Protein 6QZH (pdb70)

B-factor: mean 44.94, std 33.47, range [4.16, 145.79]

Foldseek 3Di:
DDDLVVLQVLLVLLVVLLCLLCVLLVLLQVLCPVVVVVAALLSVLVNLLSVLLNQLSVCSNQVNCCSNAARPDFFQVLLVSQLSNLLNLLLNLVSLLVVLVVVQVVLCCPDPPCSVVVSVVVVVVSSVVSNVLSNVSSPQKGWDPPVPPRHIYIDGHAFPDDVCCVRVVVSCCNSHVVSVVSSCVRVVVSVVSLCQFADWFFDFFADFQQAGDPVQFHEKAAWAWDQAPLLKIKIWIWRHRRADAQAAFTWIWIWIDNPNPPDTDDIATQATAAFDPPDPDRRQGGKGWDFWAWEAQNPLRKIKIKTKTFFGGRVLVQADLDFDDQWDADPNDIFGWKDFPPDDATWTQDPQQFIADSVGHTAQKGFCCQADDGSSNRHQFIDRNNHTQAGQSGDPPTRGGIHGHRAMWMWMWIDSPSPPHIHRIDTQRVQEPDDFWRYKTFQHYYWYAADDDPQGSKTWTKMWTAGSQAGLQAQTWIAIWIDSPRPPGIYTAATLQDQAADPNDHDGSRHDGHQQPHWHRWEWEADPVGKIWIWTQGPPQFIWIWIDNPNGRYTDRDIDTDNVATHCRARKYKYWDDDPHFTKMWIWAQRDPHQFQIWIWIWGQDPVRDTDTQDIAGDHGGHWGHKYKDDSDPQKIKMWTFHDDDRRRTGGIIMHMHGVCRVHDDPPPDPVLCLSVVLVVLSCVQQVLQVVLVVVSHVVVCVCVVSVVSNVVSVSSNSSSSSVSSVSCQVSNDCSVVSSVVVD

InterPro domains:
  IPR001791 Laminin G domain [SM00282] (150-294)
  IPR004124 Glycoside hydrolase, family 33, N-terminal [PF02973] (118-309)
  IPR005877 YSIRK Gram-positive signal peptide [PF04650] (22-47)
  IPR005877 YSIRK Gram-positive signal peptide [TIGR01168] (16-55)
  IPR011040 Sialidase [PF13088] (537-764)
  IPR013320 Concanavalin A-like lectin/glucanase domain superfamily [SSF49899] (121-303)
  IPR019931 LPXTG cell wall anchor motif [PS50847] (1003-1035)
  IPR023364 Trans-sialidase, domain 3 [G3DSA:2.40.220.10] (452-531)
  IPR026856 Sialidase family [PTHR10628] (324-786)
  IPR036278 Sialidase superfamily [SSF50939] (338-789)
  IPR049964 Sialidase A repeat [NF043031] (886-906)
  IPR049964 Sialidase A repeat [NF043031] (911-947)
  IPR049964 Sialidase A repeat [NF043031] (951-980)

Sequence (744 aa):
DVRNFKAWFLPIMYSIICFVGLLGNGLVVLTYIYFKRLKTMTDTYLLNLAVADILFLLTLPFWAYSAAKSWVFGVHFCKLIFAIYKMSFFSGMWLLLCISIDRYVAIVHRHRARVLLISKLSCVGIWILATVLSIPELLYSDLQRSSSEQAMRCSLITEHVEAFITIQVAQMVIGFLVPLLAMSFCYLVIISKLHALTEKTDIFESGRNGNPNKDGIKSYRIPALLKTDKGTLIAGADERRLHSSDWGDIGMVIRRSEDNGKTWGDRVTITNLRDNPKASDPSIGSPVNIDMVLVQDPETKRIFSIYDMFPEGKGIFGMSSQKEEAYKKIDGKTYQILYREGEKGAYTIREENGTVYTPDGKATDDYRVVVDPVKPAYSDKGDLYKGDQLLGNIYFTTNKTSPFRIAKDSYLWMSYSDDDGKTWSAPQQDITPMVKADWMKFLGVGPGTGIVLRNGPHKGRILIPVYTTNNVSHLDGSQSSRVIYSDDHGKTWHAGEAVNDNRQVDGQKIHSSTMNNRRRAQNTESTVVQLNNGDVKLFMRGLTGDLQVATSKDGGVTWEKDIKRYPQVKDVYVQMSAIHTMHEGKEYIILSNAGGPKRENNGMVHLARVEENGELTWLKHNPIQKGEFAYNSLQELGNGEYGILYEHTEKGQNAYTLSFRKFNWEEFLSKSKGHERNIKVIIAVVVVFIVFQLPYNGVVLAQTVTCELSKQLNIAYDVTYSLACVRCCVNPFLYAFIGVKFRNDLFKLF

Secondary structure (P-SEA, 3-state):
cccccccaaaaaaaaaaaaaaaaaaaaaaaaaaaacccccaaaaaaaaaaaaaaaaaaaaaaaaaaaaccccccaaaaacaaaaaaaaaaaaaaaaaaaaaaaaaaaccccccaaaaaaaaaaaaaaaaaaaaaccccccbbbbccccccbbbbbccccccccccccaaaaaaaccaaaaaaaaaaaaaaaaaacccccccccccccccccccccccccccbbbbbbcccbbbbbbbccccccccccccccccccccccccccccccccccccccccccccccccbbbbcbbbbbbcccccbbbbbbcccccccccccccccccccccccccbbbbbbbcccccbbbbbccccccccccccccccccccccccccccccbbbbcccccccccccccccccccccccccbbbbbbbcccccccccccccccccccccccbbbbcccccccccccccccbbbbbbccccccccccccbbbbbbbbcccccbbbbcccccccccccccccccccccccccccccbbbbbccccbbbbbccccccbbbbbbbcccccccccbbbbbccccccbbbbbbbbbccccccbbbbbccccccccccbbbbbbbcccccccccccccccccccccbbbbbccccbbbbbbbbcccccccbbbbbbbbccccccccccccccccaaaaaaaaaaacaaaaaaaaaaccccaaaaaaaaaaaaaaaaaaaacccaaaaaacccccaaaaaaaaac

Nearest PDB structures (foldseek):
  6qzh-assembly1_A  TM=1.001E+00  e=0.000E+00  Homo sapiens
  2w20-assembly1_A  TM=9.991E-01  e=2.159E-88  Streptococcus pneumoniae R6
  5kky-assembly1_B  TM=9.969E-01  e=2.882E-87  Streptococcus pneumoniae
  3oe8-assembly2_C  TM=8.550E-01  e=4.681E-12  Homo sapiens
  6gps-assembly1_A  TM=7.895E-01  e=8.512E-12  Homo sapiens

Radius of gyration: 36.71 Å; Cα contacts (8 Å, |Δi|>4): 1711; chains: 1; bounding box: 41×88×107 Å

Organism: Streptococcus pneumoniae (strain ATCC BAA-255 / R6) (NCBI:txid171101)

Structure (mmCIF, N/CA/C/O backbone):
data_6QZH
#
_entry.id   6QZH
#
_cell.length_a   79.124
_cell.length_b   128.809
_cell.length_c   100.576
_cell.angle_alpha   90.00
_cell.angle_beta   90.00
_cell.angle_gamma   90.00
#
_symmetry.space_group_name_H-M   'P 21 21 2'
#
loop_
_entity.id
_entity.type
_entity.pdbx_description
1 polymer 'C-C chemokine receptor type 7,Sialidase A,C-C chemokine receptor type 7'
2 non-polymer 'TRIETHYLENE GLYCOL'
3 non-polymer 3-[[4-[[(1~{R})-2,2-dimethyl-1-(5-methylfuran-2-yl)propyl]amino]-1,1-bis(oxidanylidene)-1,2,5-thiadiazol-3-yl]amino]-~{N},~{N},6-trimethyl-2-oxidanyl-benzamide
4 non-polymer 'SODIUM ION'
5 non-polymer 'D(-)-TARTARIC ACID'
6 water water
#
loop_
_atom_site.group_PDB
_atom_site.id
_atom_site.type_symbol
_atom_site.label_atom_id
_atom_site.label_alt_id
_atom_site.label_comp_id
_atom_site.label_asym_id
_atom_site.label_entity_id
_atom_site.label_seq_id
_atom_site.pdbx_PDB_ins_code
_atom_site.Cartn_x
_atom_site.Cartn_y
_atom_site.Cartn_z
_atom_site.occupancy
_atom_site.B_iso_or_equiv
_atom_site.auth_seq_id
_atom_site.auth_comp_id
_atom_site.auth_asym_id
_atom_site.auth_atom_id
_atom_site.pdbx_PDB_model_num
ATOM 1 N N . ASP A 1 11 ? -35.122 -12.735 28.444 1.00 85.26 52 ASP A N 1
ATOM 2 C CA . ASP A 1 11 ? -35.766 -13.059 27.176 1.00 95.13 52 ASP A CA 1
ATOM 3 C C . ASP A 1 11 ? -34.879 -13.982 26.339 1.00 99.65 52 ASP A C 1
ATOM 4 O O . ASP A 1 11 ? -34.025 -13.524 25.580 1.00 97.91 52 ASP A O 1
ATOM 6 N N . VAL A 1 12 ? -35.090 -15.290 26.481 1.00 105.23 53 VAL A N 1
ATOM 7 C CA . VAL A 1 12 ? -34.270 -16.302 25.827 1.00 105.63 53 VAL A CA 1
ATOM 8 C C . VAL A 1 12 ? -35.181 -17.398 25.285 1.00 105.54 53 VAL A C 1
ATOM 9 O O . VAL A 1 12 ? -36.390 -17.412 25.525 1.00 99.34 53 VAL A O 1
ATOM 13 N N . ARG A 1 13 ? -34.580 -18.319 24.534 1.00 110.48 54 ARG A N 1
ATOM 14 C CA . ARG A 1 13 ? -35.290 -19.466 23.983 1.00 109.36 54 ARG A CA 1
ATOM 15 C C . ARG A 1 13 ? -34.262 -20.505 23.557 1.00 112.54 54 ARG A C 1
ATOM 16 O O . ARG A 1 13 ? -33.062 -20.228 23.476 1.00 110.50 54 ARG A O 1
ATOM 18 N N . ASN A 1 14 ? -34.751 -21.719 23.295 1.00 115.30 55 ASN A N 1
ATOM 19 C CA . ASN A 1 14 ? -33.911 -22.807 22.809 1.00 111.77 55 ASN A CA 1
ATOM 20 C C . ASN A 1 14 ? -34.522 -23.512 21.602 1.00 115.06 55 ASN A C 1
ATOM 21 O O . ASN A 1 14 ? -34.049 -24.592 21.223 1.00 105.79 55 ASN A O 1
ATOM 26 N N . PHE A 1 15 ? -35.579 -22.948 21.009 1.00 118.14 56 PHE A N 1
ATOM 27 C CA . PHE A 1 15 ? -35.958 -23.357 19.663 1.00 118.87 56 PHE A CA 1
ATOM 28 C C . PHE A 1 15 ? -34.933 -22.862 18.643 1.00 113.20 56 PHE A C 1
ATOM 29 O O . PHE A 1 15 ? -34.750 -23.481 17.588 1.00 103.84 56 PHE A O 1
ATOM 37 N N . LYS A 1 16 ? -34.235 -21.766 18.961 1.00 112.19 57 LYS A N 1
ATOM 38 C CA . LYS A 1 16 ? -33.050 -21.344 18.224 1.00 108.43 57 LYS A CA 1
ATOM 39 C C . LYS A 1 16 ? -31.921 -22.368 18.286 1.00 107.26 57 LYS A C 1
ATOM 40 O O . LYS A 1 16 ? -30.890 -22.170 17.631 1.00 101.72 57 LYS A O 1
ATOM 46 N N . ALA A 1 17 ? -32.069 -23.429 19.084 1.00 111.94 58 ALA A N 1
ATOM 47 C CA . ALA A 1 17 ? -31.082 -24.500 19.091 1.00 105.55 58 ALA A CA 1
ATOM 48 C C . ALA A 1 17 ? -31.343 -25.494 17.968 1.00 104.80 58 ALA A C 1
ATOM 49 O O . ALA A 1 17 ? -30.396 -26.001 17.360 1.00 101.26 58 ALA A O 1
ATOM 51 N N . TRP A 1 18 ? -32.614 -25.780 17.673 1.00 109.08 59 TRP A N 1
ATOM 52 C CA . TRP A 1 18 ? -32.963 -26.640 16.548 1.00 109.94 59 TRP A CA 1
ATOM 53 C C . TRP A 1 18 ? -33.189 -25.866 15.252 1.00 112.51 59 TRP A C 1
ATOM 54 O O . TRP A 1 18 ? -33.222 -26.483 14.179 1.00 110.48 59 TRP A O 1
ATOM 65 N N . PHE A 1 19 ? -33.343 -24.539 15.321 1.00 108.67 60 PHE A N 1
ATOM 66 C CA . PHE A 1 19 ? -33.513 -23.751 14.103 1.00 104.92 60 PHE A CA 1
ATOM 67 C C . PHE A 1 19 ? -32.300 -23.879 13.187 1.00 101.16 60 PHE A C 1
ATOM 68 O O . PHE A 1 19 ? -32.444 -23.934 11.960 1.00 98.44 60 PHE A O 1
ATOM 76 N N . LEU A 1 20 ? -31.104 -23.937 13.762 1.00 100.23 61 LEU A N 1
ATOM 77 C CA . LEU A 1 20 ? -29.881 -23.952 12.968 1.00 96.47 61 LEU A CA 1
ATOM 78 C C . LEU A 1 20 ? -29.586 -25.309 12.322 1.00 91.26 61 LEU A C 1
ATOM 79 O O . LEU A 1 20 ? -29.025 -25.333 11.220 1.00 92.90 61 LEU A O 1
ATOM 84 N N . PRO A 1 21 ? -29.903 -26.451 12.954 1.00 95.69 62 PRO A N 1
ATOM 85 C CA . PRO A 1 21 ? -29.728 -27.737 12.248 1.00 93.15 62 PRO A CA 1
ATOM 86 C C . PRO A 1 21 ? -30.371 -27.801 10.872 1.00 97.04 62 PRO A C 1
ATOM 87 O O . PRO A 1 21 ? -29.775 -28.374 9.952 1.00 95.85 62 PRO A O 1
ATOM 91 N N . ILE A 1 22 ? -31.574 -27.250 10.703 1.00 103.15 63 ILE A N 1
ATOM 92 C CA . ILE A 1 22 ? -32.211 -27.289 9.389 1.00 100.71 63 ILE A CA 1
ATOM 93 C C . ILE A 1 22 ? -31.625 -26.217 8.476 1.00 92.43 63 ILE A C 1
ATOM 94 O O . ILE A 1 22 ? -31.467 -26.434 7.269 1.00 87.18 63 ILE A O 1
ATOM 99 N N . MET A 1 23 ? -31.275 -25.056 9.038 1.00 93.10 64 MET A N 1
ATOM 100 C CA . MET A 1 23 ? -30.745 -23.966 8.229 1.00 87.01 64 MET A CA 1
ATOM 101 C C . MET A 1 23 ? -29.398 -24.338 7.623 1.00 86.79 64 MET A C 1
ATOM 102 O O . MET A 1 23 ? -29.190 -24.187 6.414 1.00 89.14 64 MET A O 1
ATOM 107 N N . TYR A 1 24 ? -28.470 -24.840 8.446 1.00 86.94 65 TYR A N 1
ATOM 108 C CA . TYR A 1 24 ? -27.186 -25.308 7.930 1.00 85.01 65 TYR A CA 1
ATOM 109 C C . TYR A 1 24 ? -27.332 -26.526 7.036 1.00 84.49 65 TYR A C 1
ATOM 110 O O . TYR A 1 24 ? -26.411 -26.827 6.275 1.00 80.44 65 TYR A O 1
ATOM 119 N N . SER A 1 25 ? -28.456 -27.239 7.124 1.00 88.43 66 SER A N 1
ATOM 120 C CA . SER A 1 25 ? -28.653 -28.417 6.286 1.00 92.98 66 SER A CA 1
ATOM 121 C C . SER A 1 25 ? -28.948 -28.019 4.845 1.00 91.68 66 SER A C 1
ATOM 122 O O . SER A 1 25 ? -28.286 -28.481 3.909 1.00 93.21 66 SER A O 1
ATOM 125 N N . ILE A 1 26 ? -29.937 -27.150 4.649 1.00 90.81 67 ILE A N 1
ATOM 126 C CA . ILE A 1 26 ? -30.382 -26.831 3.300 1.00 92.06 67 ILE A CA 1
ATOM 127 C C . ILE A 1 26 ? -29.410 -25.878 2.616 1.00 89.42 67 ILE A C 1
ATOM 128 O O . ILE A 1 26 ? -29.156 -26.000 1.412 1.00 88.00 67 ILE A O 1
ATOM 133 N N . ILE A 1 27 ? -28.828 -24.935 3.364 1.00 87.48 68 ILE A N 1
ATOM 134 C CA . ILE A 1 27 ? -27.858 -24.006 2.788 1.00 85.90 68 ILE A CA 1
ATOM 135 C C . ILE A 1 27 ? -26.496 -24.688 2.754 1.00 87.54 68 ILE A C 1
ATOM 136 O O . ILE A 1 27 ? -25.459 -24.036 2.577 1.00 89.27 68 ILE A O 1
ATOM 141 N N . CYS A 1 28 ? -26.498 -26.007 2.929 1.00 85.43 69 CYS A N 1
ATOM 142 C CA . CYS A 1 28 ? -25.354 -26.849 2.617 1.00 86.62 69 CYS A CA 1
ATOM 143 C C . CYS A 1 28 ? -25.637 -27.842 1.504 1.00 89.27 69 CYS A C 1
ATOM 144 O O . CYS A 1 28 ? -24.706 -28.241 0.802 1.00 89.23 69 CYS A O 1
ATOM 147 N N . PHE A 1 29 ? -26.894 -28.251 1.323 1.00 94.35 70 PHE A N 1
ATOM 148 C CA . PHE A 1 29 ? -27.226 -29.105 0.188 1.00 95.73 70 PHE A CA 1
ATOM 149 C C . PHE A 1 29 ? -27.331 -28.292 -1.096 1.00 94.45 70 PHE A C 1
ATOM 150 O O . PHE A 1 29 ? -26.741 -28.656 -2.117 1.00 88.66 70 PHE A O 1
ATOM 158 N N . VAL A 1 30 ? -28.086 -27.190 -1.059 1.00 96.03 71 VAL A N 1
ATOM 159 C CA . VAL A 1 30 ? -28.100 -26.251 -2.178 1.00 91.31 71 VAL A CA 1
ATOM 160 C C . VAL A 1 30 ? -26.679 -25.838 -2.536 1.00 89.65 71 VAL A C 1
ATOM 161 O O . VAL A 1 30 ? -26.297 -25.808 -3.713 1.00 89.64 71 VAL A O 1
ATOM 165 N N . GLY A 1 31 ? -25.868 -25.534 -1.522 1.00 84.97 72 GLY A N 1
ATOM 166 C CA . GLY A 1 31 ? -24.516 -25.075 -1.783 1.00 86.51 72 GLY A CA 1
ATOM 167 C C . GLY A 1 31 ? -23.617 -26.160 -2.345 1.00 84.75 72 GLY A C 1
ATOM 168 O O . GLY A 1 31 ? -22.832 -25.908 -3.261 1.00 86.66 72 GLY A O 1
ATOM 169 N N . LEU A 1 32 ? -23.704 -27.375 -1.797 1.00 85.90 73 LEU A N 1
ATOM 170 C CA . LEU A 1 32 ? -22.885 -28.480 -2.292 1.00 94.13 73 LEU A CA 1
ATOM 171 C C . LEU A 1 32 ? -23.428 -29.065 -3.590 1.00 95.43 73 LEU A C 1
ATOM 172 O O . LEU A 1 32 ? -22.671 -29.674 -4.357 1.00 91.75 73 LEU A O 1
ATOM 177 N N . LEU A 1 33 ? -24.730 -28.918 -3.839 1.00 97.29 74 LEU A N 1
ATOM 178 C CA . LEU A 1 33 ? -25.290 -29.311 -5.125 1.00 92.50 74 LEU A CA 1
ATOM 179 C C . LEU A 1 33 ? -24.959 -28.280 -6.195 1.00 92.20 74 LEU A C 1
ATOM 180 O O . LEU A 1 33 ? -24.460 -28.628 -7.268 1.00 86.70 74 LEU A O 1
ATOM 185 N N . GLY A 1 34 ? -25.225 -27.003 -5.909 1.00 92.54 75 GLY A N 1
ATOM 186 C CA . GLY A 1 34 ? -24.882 -25.955 -6.855 1.00 89.66 75 GLY A CA 1
ATOM 187 C C . GLY A 1 34 ? -23.395 -25.909 -7.160 1.00 93.82 75 GLY A C 1
ATOM 188 O O . GLY A 1 34 ? -22.991 -25.889 -8.326 1.00 96.60 75 GLY A O 1
ATOM 189 N N . ASN A 1 35 ? -22.557 -25.890 -6.113 1.00 93.68 76 ASN A N 1
ATOM 190 C CA . ASN A 1 35 ? -21.111 -25.840 -6.319 1.00 92.03 76 ASN A CA 1
ATOM 191 C C . ASN A 1 35 ? -20.555 -27.140 -6.894 1.00 90.68 76 ASN A C 1
ATOM 192 O O . ASN A 1 35 ? -19.464 -27.126 -7.475 1.00 92.89 76 ASN A O 1
ATOM 197 N N . GLY A 1 36 ? -21.268 -28.260 -6.740 1.00 86.45 77 GLY A N 1
ATOM 198 C CA . GLY A 1 36 ? -20.864 -29.479 -7.425 1.00 87.51 77 GLY A CA 1
ATOM 199 C C . GLY A 1 36 ? -21.114 -29.413 -8.918 1.00 94.16 77 GLY A C 1
ATOM 200 O O . GLY A 1 36 ? -20.273 -29.842 -9.718 1.00 87.03 77 GLY A O 1
ATOM 201 N N . LEU A 1 37 ? -22.273 -28.872 -9.314 1.00 99.10 78 LEU A N 1
ATOM 202 C CA . LEU A 1 37 ? -22.549 -28.621 -10.726 1.00 87.22 78 LEU A CA 1
ATOM 203 C C . LEU A 1 37 ? -21.475 -27.753 -11.356 1.00 88.52 78 LEU A C 1
ATOM 204 O O . LEU A 1 37 ? -21.172 -27.912 -12.541 1.00 93.34 78 LEU A O 1
ATOM 209 N N . VAL A 1 38 ? -20.896 -26.828 -10.585 1.00 92.25 79 VAL A N 1
ATOM 210 C CA . VAL A 1 38 ? -19.876 -25.930 -11.122 1.00 89.37 79 VAL A CA 1
ATOM 211 C C . VAL A 1 38 ? -18.570 -26.681 -11.375 1.00 86.32 79 VAL A C 1
ATOM 212 O O . VAL A 1 38 ? -17.852 -26.398 -12.343 1.00 82.26 79 VAL A O 1
ATOM 216 N N . VAL A 1 39 ? -18.248 -27.653 -10.520 1.00 93.58 80 VAL A N 1
ATOM 217 C CA . VAL A 1 39 ? -17.057 -28.469 -10.737 1.00 91.53 80 VAL A CA 1
ATOM 218 C C . VAL A 1 39 ? -17.267 -29.403 -11.923 1.00 93.34 80 VAL A C 1
ATOM 219 O O . VAL A 1 39 ? -16.533 -29.336 -12.914 1.00 96.71 80 VAL A O 1
ATOM 223 N N . LEU A 1 40 ? -18.283 -30.276 -11.844 1.00 92.58 81 LEU A N 1
ATOM 224 C CA . LEU A 1 40 ? -18.508 -31.270 -12.896 1.00 95.70 81 LEU A CA 1
ATOM 225 C C . LEU A 1 40 ? -18.609 -30.626 -14.276 1.00 92.03 81 LEU A C 1
ATOM 226 O O . LEU A 1 40 ? -18.070 -31.152 -15.257 1.00 90.17 81 LEU A O 1
ATOM 231 N N . THR A 1 41 ? -19.291 -29.481 -14.371 1.00 94.30 82 THR A N 1
ATOM 232 C CA . THR A 1 41 ? -19.399 -28.801 -15.657 1.00 92.50 82 THR A CA 1
ATOM 233 C C . THR A 1 41 ? -18.045 -28.267 -16.124 1.00 92.95 82 THR A C 1
ATOM 234 O O . THR A 1 41 ? -17.777 -28.247 -17.329 1.00 96.05 82 THR A O 1
ATOM 238 N N . TYR A 1 42 ? -17.169 -27.870 -15.196 1.00 86.50 83 TYR A N 1
ATOM 239 C CA . TYR A 1 42 ? -15.850 -27.380 -15.586 1.00 83.05 83 TYR A CA 1
ATOM 240 C C . TYR A 1 42 ? -14.951 -28.509 -16.077 1.00 93.26 83 TYR A C 1
ATOM 241 O O . TYR A 1 42 ? -14.098 -28.283 -16.946 1.00 94.90 83 TYR A O 1
ATOM 250 N N . ILE A 1 43 ? -15.116 -29.722 -15.541 1.00 95.91 84 ILE A N 1
ATOM 251 C CA . ILE A 1 43 ? -14.221 -30.827 -15.879 1.00 92.85 84 ILE A CA 1
ATOM 252 C C . ILE A 1 43 ? -14.417 -31.204 -17.343 1.00 92.29 84 ILE A C 1
ATOM 253 O O . ILE A 1 43 ? -13.533 -30.961 -18.173 1.00 90.92 84 ILE A O 1
ATOM 258 N N . TYR A 1 44 ? -15.575 -31.785 -17.685 1.00 96.61 85 TYR A N 1
ATOM 259 C CA . TYR A 1 44 ? -15.855 -32.147 -19.081 1.00 107.37 85 TYR A CA 1
ATOM 260 C C . TYR A 1 44 ? -16.253 -30.889 -19.856 1.00 100.19 85 TYR A C 1
ATOM 261 O O . TYR A 1 44 ? -17.391 -30.713 -20.293 1.00 98.63 85 TYR A O 1
ATOM 270 N N . PHE A 1 45 ? -15.260 -30.019 -20.028 1.00 93.23 86 PHE A N 1
ATOM 271 C CA . PHE A 1 45 ? -15.347 -28.734 -20.709 1.00 94.03 86 PHE A CA 1
ATOM 272 C C . PHE A 1 45 ? -13.974 -28.091 -20.565 1.00 99.17 86 PHE A C 1
ATOM 273 O O . PHE A 1 45 ? -13.780 -26.923 -20.917 1.00 96.63 86 PHE A O 1
ATOM 281 N N . LYS A 1 46 ? -13.017 -28.864 -20.039 1.00 95.71 87 LYS A N 1
ATOM 282 C CA . LYS A 1 46 ? -11.722 -28.311 -19.656 1.00 91.42 87 LYS A CA 1
ATOM 283 C C . LYS A 1 46 ? -10.965 -27.729 -20.843 1.00 97.29 87 LYS A C 1
ATOM 284 O O . LYS A 1 46 ? -10.217 -26.759 -20.676 1.00 104.29 87 LYS A O 1
ATOM 286 N N . ARG A 1 47 ? -11.146 -28.292 -22.045 1.00 100.52 88 ARG A N 1
ATOM 287 C CA . ARG A 1 47 ? -10.358 -27.851 -23.197 1.00 95.39 88 ARG A CA 1
ATOM 288 C C . ARG A 1 47 ? -10.650 -26.403 -23.583 1.00 103.87 88 ARG A C 1
ATOM 289 O O . ARG A 1 47 ? -9.749 -25.699 -24.055 1.00 109.60 88 ARG A O 1
ATOM 291 N N . LEU A 1 48 ? -11.885 -25.935 -23.393 1.00 101.90 89 LEU A N 1
ATOM 292 C CA . LEU A 1 48 ? -12.270 -24.566 -23.744 1.00 97.99 89 LEU A CA 1
ATOM 293 C C . LEU A 1 48 ? -12.371 -23.655 -22.520 1.00 103.97 89 LEU A C 1
ATOM 294 O O . LEU A 1 48 ? -13.292 -22.835 -22.411 1.00 97.54 89 LEU A O 1
ATOM 299 N N . LYS A 1 49 ? -11.417 -23.758 -21.593 1.00 106.12 90 LYS A N 1
ATOM 300 C CA . LYS A 1 49 ? -11.483 -23.054 -20.318 1.00 99.68 90 LYS A CA 1
ATOM 301 C C . LYS A 1 49 ? -10.712 -21.739 -20.396 1.00 97.63 90 LYS A C 1
ATOM 302 O O . LYS A 1 49 ? -9.573 -21.708 -20.872 1.00 98.96 90 LYS A O 1
ATOM 304 N N . THR A 1 50 ? -11.335 -20.657 -19.920 1.00 93.30 91 THR A N 1
ATOM 305 C CA . THR A 1 50 ? -10.720 -19.333 -19.945 1.00 90.58 91 THR A CA 1
ATOM 306 C C . THR A 1 50 ? -9.762 -19.179 -18.764 1.00 87.32 91 THR A C 1
ATOM 307 O O . THR A 1 50 ? -9.479 -20.129 -18.029 1.00 93.67 91 THR A O 1
ATOM 311 N N . MET A 1 51 ? -9.237 -17.966 -18.573 1.00 89.68 92 MET A N 1
ATOM 312 C CA . MET A 1 51 ? -8.537 -17.665 -17.331 1.00 83.83 92 MET A CA 1
ATOM 313 C C . MET A 1 51 ? -9.531 -17.490 -16.189 1.00 89.50 92 MET A C 1
ATOM 314 O O . MET A 1 51 ? -9.286 -17.953 -15.067 1.00 87.50 92 MET A O 1
ATOM 319 N N . THR A 1 52 ? -10.674 -16.853 -16.466 1.00 88.20 93 THR A N 1
ATOM 320 C CA . THR A 1 52 ? -11.705 -16.706 -15.443 1.00 85.20 93 THR A CA 1
ATOM 321 C C . THR A 1 52 ? -12.382 -18.032 -15.123 1.00 84.32 93 THR A C 1
ATOM 322 O O . THR A 1 52 ? -12.859 -18.222 -13.998 1.00 88.66 93 THR A O 1
ATOM 326 N N . ASP A 1 53 ? -12.447 -18.955 -16.087 1.00 81.73 94 ASP A N 1
ATOM 327 C CA . ASP A 1 53 ? -13.060 -20.249 -15.806 1.00 88.94 94 ASP A CA 1
ATOM 328 C C . ASP A 1 53 ? -12.243 -21.059 -14.802 1.00 87.07 94 ASP A C 1
ATOM 329 O O . ASP A 1 53 ? -12.815 -21.826 -14.017 1.00 84.73 94 ASP A O 1
ATOM 334 N N . THR A 1 54 ? -10.915 -20.905 -14.801 1.00 80.33 95 THR A N 1
ATOM 335 C CA . THR A 1 54 ? -10.110 -21.549 -13.768 1.00 80.66 95 THR A CA 1
ATOM 336 C C . THR A 1 54 ? -10.240 -20.825 -12.428 1.00 79.85 95 THR A C 1
ATOM 337 O O . THR A 1 54 ? -10.238 -21.470 -11.372 1.00 80.16 95 THR A O 1
ATOM 341 N N . TYR A 1 55 ? -10.389 -19.496 -12.450 1.00 81.42 96 TYR A N 1
ATOM 342 C CA . TYR A 1 55 ? -10.589 -18.744 -11.214 1.00 75.78 96 TYR A CA 1
ATOM 343 C C . TYR A 1 55 ? -11.945 -19.050 -10.587 1.00 76.25 96 TYR A C 1
ATOM 344 O O . TYR A 1 55 ? -12.045 -19.217 -9.365 1.00 81.73 96 TYR A O 1
ATOM 353 N N . LEU A 1 56 ? -13.000 -19.108 -11.398 1.00 68.87 97 LEU A N 1
ATOM 354 C CA . LEU A 1 56 ? -14.314 -19.446 -10.866 1.00 73.01 97 LEU A CA 1
ATOM 355 C C . LEU A 1 56 ? -14.368 -20.872 -10.338 1.00 77.19 97 LEU A C 1
ATOM 356 O O . LEU A 1 56 ? -15.221 -21.178 -9.496 1.00 76.10 97 LEU A O 1
ATOM 361 N N . LEU A 1 57 ? -13.484 -21.747 -10.822 1.00 70.20 98 LEU A N 1
ATOM 362 C CA . LEU A 1 57 ? -13.390 -23.096 -10.278 1.00 71.27 98 LEU A CA 1
ATOM 363 C C . LEU A 1 57 ? -12.863 -23.065 -8.850 1.00 76.01 98 LEU A C 1
ATOM 364 O O . LEU A 1 57 ? -13.544 -23.499 -7.914 1.00 75.21 98 LEU A O 1
ATOM 369 N N . ASN A 1 58 ? -11.639 -22.557 -8.670 1.00 67.22 99 ASN A N 1
ATOM 370 C CA . ASN A 1 58 ? -11.059 -22.445 -7.337 1.00 66.03 99 ASN A CA 1
ATOM 371 C C . ASN A 1 58 ? -11.990 -21.722 -6.371 1.00 76.55 99 ASN A C 1
ATOM 372 O O . ASN A 1 58 ? -11.988 -22.020 -5.170 1.00 80.81 99 ASN A O 1
ATOM 377 N N . LEU A 1 59 ? -12.797 -20.778 -6.871 1.00 77.46 100 LEU A N 1
ATOM 378 C CA . LEU A 1 59 ? -13.777 -20.117 -6.015 1.00 73.07 100 LEU A CA 1
ATOM 379 C C . LEU A 1 59 ? -14.885 -21.078 -5.604 1.00 71.57 100 LEU A C 1
ATOM 380 O O . LEU A 1 59 ? -15.447 -20.946 -4.512 1.00 76.20 100 LEU A O 1
ATOM 385 N N . ALA A 1 60 ? -15.206 -22.056 -6.449 1.00 69.25 101 ALA A N 1
ATOM 386 C CA . ALA A 1 60 ? -16.155 -23.079 -6.033 1.00 74.73 101 ALA A CA 1
ATOM 387 C C . ALA A 1 60 ? -15.515 -24.062 -5.062 1.00 75.76 101 ALA A C 1
ATOM 388 O O . ALA A 1 60 ? -16.203 -24.599 -4.184 1.00 75.49 101 ALA A O 1
ATOM 390 N N . VAL A 1 61 ? -14.210 -24.317 -5.207 1.00 79.28 102 VAL A N 1
ATOM 391 C CA . VAL A 1 61 ? -13.483 -25.136 -4.238 1.00 69.35 102 VAL A CA 1
ATOM 392 C C . VAL A 1 61 ? -13.523 -24.476 -2.867 1.00 75.53 102 VAL A C 1
ATOM 393 O O . VAL A 1 61 ? -13.809 -25.126 -1.855 1.00 75.52 102 VAL A O 1
ATOM 397 N N . ALA A 1 62 ? -13.255 -23.166 -2.819 1.00 79.08 103 ALA A N 1
ATOM 398 C CA . ALA A 1 62 ? -13.354 -22.420 -1.566 1.00 74.35 103 ALA A CA 1
ATOM 399 C C . ALA A 1 62 ? -14.776 -22.434 -1.019 1.00 72.97 103 ALA A C 1
ATOM 400 O O . ALA A 1 62 ? -14.978 -22.497 0.198 1.00 75.94 103 ALA A O 1
ATOM 402 N N . ASP A 1 63 ? -15.777 -22.365 -1.898 1.00 75.11 104 ASP A N 1
ATOM 403 C CA . ASP A 1 63 ? -17.155 -22.445 -1.422 1.00 74.25 104 ASP A CA 1
ATOM 404 C C . ASP A 1 63 ? -17.489 -23.840 -0.922 1.00 73.90 104 ASP A C 1
ATOM 405 O O . ASP A 1 63 ? -18.327 -23.984 -0.030 1.00 78.72 104 ASP A O 1
ATOM 410 N N . ILE A 1 64 ? -16.855 -24.877 -1.474 1.00 72.86 105 ILE A N 1
ATOM 411 C CA . ILE A 1 64 ? -17.139 -26.234 -1.018 1.00 73.88 105 ILE A CA 1
ATOM 412 C C . ILE A 1 64 ? -16.493 -26.478 0.338 1.00 77.17 105 ILE A C 1
ATOM 413 O O . ILE A 1 64 ? -17.141 -26.967 1.272 1.00 80.03 105 ILE A O 1
ATOM 418 N N . LEU A 1 65 ? -15.209 -26.134 0.467 1.00 75.07 106 LEU A N 1
ATOM 419 C CA . LEU A 1 65 ? -14.504 -26.357 1.727 1.00 72.41 106 LEU A CA 1
ATOM 420 C C . LEU A 1 65 ? -15.220 -25.672 2.892 1.00 78.00 106 LEU A C 1
ATOM 421 O O . LEU A 1 65 ? -15.363 -26.264 3.968 1.00 76.08 106 LEU A O 1
ATOM 426 N N . PHE A 1 66 ? -15.705 -24.436 2.694 1.00 82.16 107 PHE A N 1
ATOM 427 C CA . PHE A 1 66 ? -16.462 -23.768 3.754 1.00 74.19 107 PHE A CA 1
ATOM 428 C C . PHE A 1 66 ? -17.817 -24.423 3.978 1.00 78.77 107 PHE A C 1
ATOM 429 O O . PHE A 1 66 ? -18.321 -24.427 5.107 1.00 83.70 107 PHE A O 1
ATOM 437 N N . LEU A 1 67 ? -18.434 -24.959 2.923 1.00 81.30 108 LEU A N 1
ATOM 438 C CA . LEU A 1 67 ? -19.707 -25.645 3.102 1.00 80.97 108 LEU A CA 1
ATOM 439 C C . LEU A 1 67 ? -19.523 -26.956 3.856 1.00 80.90 108 LEU A C 1
ATOM 440 O O . LEU A 1 67 ? -20.379 -27.328 4.670 1.00 77.15 108 LEU A O 1
ATOM 445 N N . LEU A 1 68 ? -18.405 -27.643 3.635 1.00 74.88 109 LEU A N 1
ATOM 446 C CA . LEU A 1 68 ? -18.134 -28.892 4.342 1.00 76.56 109 LEU A CA 1
ATOM 447 C C . LEU A 1 68 ? -17.893 -28.704 5.874 1.00 84.52 109 LEU A C 1
ATOM 448 O O . LEU A 1 68 ? -17.456 -29.680 6.501 1.00 82.46 109 LEU A O 1
ATOM 453 N N . THR A 1 69 ? -18.138 -27.544 6.494 1.00 84.14 110 THR A N 1
ATOM 454 C CA . THR A 1 69 ? -18.083 -27.412 7.944 1.00 75.78 110 THR A CA 1
ATOM 455 C C . THR A 1 69 ? -19.453 -27.223 8.579 1.00 81.07 110 THR A C 1
ATOM 456 O O . THR A 1 69 ? -19.577 -27.390 9.798 1.00 83.20 110 THR A O 1
ATOM 460 N N . LEU A 1 70 ? -20.479 -26.885 7.794 1.00 82.47 111 LEU A N 1
ATOM 461 C CA . LEU A 1 70 ? -21.812 -26.612 8.324 1.00 79.78 111 LEU A CA 1
ATOM 462 C C . LEU A 1 70 ? -22.493 -27.824 8.968 1.00 81.09 111 LEU A C 1
ATOM 463 O O . LEU A 1 70 ? -23.350 -27.632 9.842 1.00 81.31 111 LEU A O 1
ATOM 468 N N . PRO A 1 71 ? -22.182 -29.070 8.575 1.00 86.15 112 PRO A N 1
ATOM 469 C CA . PRO A 1 71 ? -22.642 -30.209 9.400 1.00 84.78 112 PRO A CA 1
ATOM 470 C C . PRO A 1 71 ? -22.233 -30.103 10.861 1.00 78.73 112 PRO A C 1
ATOM 471 O O . PRO A 1 71 ? -23.089 -30.174 11.752 1.00 77.23 112 PRO A O 1
ATOM 475 N N . PHE A 1 72 ? -20.939 -29.917 11.127 1.00 76.30 113 PHE A N 1
ATOM 476 C CA . PHE A 1 72 ? -20.436 -29.859 12.496 1.00 76.36 113 PHE A CA 1
ATOM 477 C C . PHE A 1 72 ? -21.045 -28.718 13.303 1.00 72.73 113 PHE A C 1
ATOM 478 O O . PHE A 1 72 ? -21.011 -28.763 14.536 1.00 76.70 113 PHE A O 1
ATOM 486 N N . TRP A 1 73 ? -21.582 -27.691 12.652 1.00 68.63 114 TRP A N 1
ATOM 487 C CA . TRP A 1 73 ? -22.322 -26.681 13.392 1.00 73.54 114 TRP A CA 1
ATOM 488 C C . TRP A 1 73 ? -23.755 -27.106 13.665 1.00 76.00 114 TRP A C 1
ATOM 489 O O . TRP A 1 73 ? -24.396 -26.558 14.569 1.00 76.56 114 TRP A O 1
ATOM 500 N N . ALA A 1 74 ? -24.269 -28.072 12.907 1.00 77.75 115 ALA A N 1
ATOM 501 C CA . ALA A 1 74 ? -25.615 -28.561 13.163 1.00 82.45 115 ALA A CA 1
ATOM 502 C C . ALA A 1 74 ? -25.632 -29.543 14.329 1.00 82.23 115 ALA A C 1
ATOM 503 O O . ALA A 1 74 ? -26.540 -29.496 15.168 1.00 85.75 115 ALA A O 1
ATOM 505 N N . TYR A 1 75 ? -24.639 -30.438 14.398 1.00 77.92 116 TYR A N 1
ATOM 506 C CA . TYR A 1 75 ? -24.509 -31.310 15.564 1.00 79.82 116 TYR A CA 1
ATOM 507 C C . TYR A 1 75 ? -24.371 -30.480 16.836 1.00 80.31 116 TYR A C 1
ATOM 508 O O . TYR A 1 75 ? -25.055 -30.732 17.834 1.00 82.30 116 TYR A O 1
ATOM 517 N N . SER A 1 76 ? -23.512 -29.458 16.801 1.00 73.05 117 SER A N 1
ATOM 518 C CA . SER A 1 76 ? -23.221 -28.675 17.995 1.00 72.09 117 SER A CA 1
ATOM 519 C C . SER A 1 76 ? -24.433 -27.884 18.470 1.00 77.16 117 SER A C 1
ATOM 520 O O . SER A 1 76 ? -24.593 -27.663 19.677 1.00 79.10 117 SER A O 1
ATOM 523 N N . ALA A 1 77 ? -25.286 -27.445 17.547 1.00 77.13 118 ALA A N 1
ATOM 524 C CA . ALA A 1 77 ? -26.511 -26.762 17.933 1.00 80.82 118 ALA A CA 1
ATOM 525 C C . ALA A 1 77 ? -27.614 -27.734 18.330 1.00 81.43 118 ALA A C 1
ATOM 526 O O . ALA A 1 77 ? -28.523 -27.350 19.075 1.00 83.34 118 ALA A O 1
ATOM 528 N N . ALA A 1 78 ? -27.551 -28.979 17.854 1.00 77.39 119 ALA A N 1
ATOM 529 C CA . ALA A 1 78 ? -28.520 -30.003 18.223 1.00 78.16 119 ALA A CA 1
ATOM 530 C C . ALA A 1 78 ? -28.107 -30.796 19.456 1.00 80.75 119 ALA A C 1
ATOM 531 O O . ALA A 1 78 ? -28.955 -31.459 20.068 1.00 76.39 119 ALA A O 1
ATOM 533 N N . LYS A 1 79 ? -26.826 -30.750 19.821 1.00 85.51 120 LYS A N 1
ATOM 534 C CA . LYS A 1 79 ? -26.301 -31.427 21.000 1.00 73.64 120 LYS A CA 1
ATOM 535 C C . LYS A 1 79 ? -25.142 -30.621 21.582 1.00 75.26 120 LYS A C 1
ATOM 536 O O . LYS A 1 79 ? -25.369 -29.681 22.351 1.00 76.09 120 LYS A O 1
ATOM 542 N N . SER A 1 80 ? -23.907 -30.965 21.212 1.00 72.66 121 SER A N 1
ATOM 543 C CA . SER A 1 80 ? -22.726 -30.238 21.666 1.00 68.32 121 SER A CA 1
ATOM 544 C C . SER A 1 80 ? -21.547 -30.586 20.770 1.00 70.07 121 SER A C 1
ATOM 545 O O . SER A 1 80 ? -21.628 -31.468 19.910 1.00 69.69 121 SER A O 1
ATOM 548 N N . TRP A 1 81 ? -20.438 -29.883 20.996 1.00 69.98 122 TRP A N 1
ATOM 549 C CA . TRP A 1 81 ? -19.231 -30.056 20.194 1.00 64.43 122 TRP A CA 1
ATOM 550 C C . TRP A 1 81 ? -18.467 -31.269 20.705 1.00 58.23 122 TRP A C 1
ATOM 551 O O . TRP A 1 81 ? -17.830 -31.208 21.760 1.00 57.55 122 TRP A O 1
ATOM 562 N N . VAL A 1 82 ? -18.526 -32.369 19.954 1.00 58.36 123 VAL A N 1
ATOM 563 C CA . VAL A 1 82 ? -17.888 -33.621 20.350 1.00 60.51 123 VAL A CA 1
ATOM 564 C C . VAL A 1 82 ? -16.659 -33.879 19.485 1.00 62.98 123 VAL A C 1
ATOM 565 O O . VAL A 1 82 ? -16.303 -35.037 19.232 1.00 63.39 123 VAL A O 1
ATOM 569 N N . PHE A 1 83 ? -15.978 -32.803 19.056 1.00 64.75 124 PHE A N 1
ATOM 570 C CA . PHE A 1 83 ? -14.983 -32.904 17.995 1.00 61.63 124 PHE A CA 1
ATOM 571 C C . PHE A 1 83 ? -13.608 -32.335 18.329 1.00 67.29 124 PHE A C 1
ATOM 572 O O . PHE A 1 83 ? -12.712 -32.398 17.477 1.00 67.82 124 PHE A O 1
ATOM 580 N N . GLY A 1 84 ? -13.407 -31.782 19.522 1.00 70.66 125 GLY A N 1
ATOM 581 C CA . GLY A 1 84 ? -12.076 -31.495 20.015 1.00 73.47 125 GLY A CA 1
ATOM 582 C C . GLY A 1 84 ? -11.631 -30.069 19.734 1.00 71.66 125 GLY A C 1
ATOM 583 O O . GLY A 1 84 ? -12.181 -29.365 18.885 1.00 73.84 125 GLY A O 1
ATOM 584 N N . VAL A 1 85 ? -10.598 -29.641 20.471 1.00 76.42 126 VAL A N 1
ATOM 585 C CA . VAL A 1 85 ? -10.055 -28.297 20.284 1.00 72.18 126 VAL A CA 1
ATOM 586 C C . VAL A 1 85 ? -9.321 -28.193 18.959 1.00 77.66 126 VAL A C 1
ATOM 587 O O . VAL A 1 85 ? -9.229 -27.103 18.381 1.00 84.69 126 VAL A O 1
ATOM 591 N N . HIS A 1 86 ? -8.777 -29.307 18.459 1.00 75.07 127 HIS A N 1
ATOM 592 C CA . HIS A 1 86 ? -8.079 -29.278 17.177 1.00 78.50 127 HIS A CA 1
ATOM 593 C C . HIS A 1 86 ? -9.029 -28.864 16.058 1.00 75.75 127 HIS A C 1
ATOM 594 O O . HIS A 1 86 ? -8.829 -27.837 15.400 1.00 75.79 127 HIS A O 1
ATOM 601 N N . PHE A 1 87 ? -10.094 -29.642 15.851 1.00 76.96 128 PHE A N 1
ATOM 602 C CA . PHE A 1 87 ? -11.049 -29.313 14.804 1.00 69.60 128 PHE A CA 1
ATOM 603 C C . PHE A 1 87 ? -11.802 -28.023 15.086 1.00 71.75 128 PHE A C 1
ATOM 604 O O . PHE A 1 87 ? -12.325 -27.413 14.148 1.00 79.47 128 PHE A O 1
ATOM 612 N N . CYS A 1 88 ? -11.884 -27.597 16.346 1.00 70.34 129 CYS A N 1
ATOM 613 C CA . CYS A 1 88 ? -12.484 -26.299 16.629 1.00 71.94 129 CYS A CA 1
ATOM 614 C C . CYS A 1 88 ? -11.604 -25.179 16.099 1.00 77.58 129 CYS A C 1
ATOM 615 O O . CYS A 1 88 ? -12.072 -24.301 15.365 1.00 79.23 129 CYS A O 1
ATOM 618 N N . LYS A 1 89 ? -10.316 -25.207 16.453 1.00 80.05 130 LYS A N 1
ATOM 619 C CA . LYS A 1 89 ? -9.359 -24.239 15.933 1.00 79.84 130 LYS A CA 1
ATOM 620 C C . LYS A 1 89 ? -9.282 -24.256 14.411 1.00 80.56 130 LYS A C 1
ATOM 621 O O . LYS A 1 89 ? -8.855 -23.262 13.813 1.00 86.24 130 LYS A O 1
ATOM 627 N N . LEU A 1 90 ? -9.699 -25.349 13.771 1.00 70.38 131 LEU A N 1
ATOM 628 C CA . LEU A 1 90 ? -9.425 -25.548 12.354 1.00 63.69 131 LEU A CA 1
ATOM 629 C C . LEU A 1 90 ? -10.528 -25.032 11.439 1.00 64.47 131 LEU A C 1
ATOM 630 O O . LEU A 1 90 ? -10.230 -24.516 10.359 1.00 74.45 131 LEU A O 1
ATOM 635 N N . ILE A 1 91 ? -11.801 -25.162 11.821 1.00 64.77 132 ILE A N 1
ATOM 636 C CA . ILE A 1 91 ? -12.856 -24.719 10.913 1.00 70.71 132 ILE A CA 1
ATOM 637 C C . ILE A 1 91 ? -13.001 -23.198 10.882 1.00 73.60 132 ILE A C 1
ATOM 638 O O . ILE A 1 91 ? -13.520 -22.652 9.900 1.00 74.50 132 ILE A O 1
ATOM 643 N N . PHE A 1 92 ? -12.554 -22.491 11.920 1.00 72.92 133 PHE A N 1
ATOM 644 C CA . PHE A 1 92 ? -12.520 -21.035 11.833 1.00 74.81 133 PHE A CA 1
ATOM 645 C C . PHE A 1 92 ? -11.420 -20.578 10.887 1.00 73.92 133 PHE A C 1
ATOM 646 O O . PHE A 1 92 ? -11.620 -19.651 10.093 1.00 82.39 133 PHE A O 1
ATOM 654 N N . ALA A 1 93 ? -10.255 -21.224 10.951 1.00 72.12 134 ALA A N 1
ATOM 655 C CA . ALA A 1 93 ? -9.199 -20.952 9.984 1.00 72.73 134 ALA A CA 1
ATOM 656 C C . ALA A 1 93 ? -9.613 -21.369 8.582 1.00 75.35 134 ALA A C 1
ATOM 657 O O . ALA A 1 93 ? -9.242 -20.710 7.604 1.00 77.71 134 ALA A O 1
ATOM 659 N N . ILE A 1 94 ? -10.385 -22.452 8.464 1.00 75.21 135 ILE A N 1
ATOM 660 C CA . ILE A 1 94 ? -10.825 -22.892 7.148 1.00 77.47 135 ILE A CA 1
ATOM 661 C C . ILE A 1 94 ? -11.796 -21.882 6.548 1.00 79.33 135 ILE A C 1
ATOM 662 O O . ILE A 1 94 ? -11.858 -21.728 5.322 1.00 83.26 135 ILE A O 1
ATOM 667 N N . TYR A 1 95 ? -12.552 -21.162 7.386 1.00 74.99 136 TYR A N 1
ATOM 668 C CA . TYR A 1 95 ? -13.445 -20.145 6.843 1.00 75.80 136 TYR A CA 1
ATOM 669 C C . TYR A 1 95 ? -12.659 -18.965 6.296 1.00 78.34 136 TYR A C 1
ATOM 670 O O . TYR A 1 95 ? -12.960 -18.466 5.206 1.00 85.99 136 TYR A O 1
ATOM 679 N N . LYS A 1 96 ? -11.656 -18.497 7.045 1.00 76.70 137 LYS A N 1
ATOM 680 C CA . LYS A 1 96 ? -10.801 -17.429 6.538 1.00 85.48 137 LYS A CA 1
ATOM 681 C C . LYS A 1 96 ? -10.129 -17.825 5.228 1.00 83.40 137 LYS A C 1
ATOM 682 O O . LYS A 1 96 ? -9.877 -16.963 4.378 1.00 86.41 137 LYS A O 1
ATOM 688 N N . MET A 1 97 ? -9.839 -19.116 5.043 1.00 81.29 138 MET A N 1
ATOM 689 C CA . MET A 1 97 ? -9.360 -19.585 3.746 1.00 80.57 138 MET A CA 1
ATOM 690 C C . MET A 1 97 ? -10.367 -19.292 2.641 1.00 83.82 138 MET A C 1
ATOM 691 O O . MET A 1 97 ? -9.987 -18.859 1.547 1.00 91.97 138 MET A O 1
ATOM 696 N N . SER A 1 98 ? -11.656 -19.530 2.899 1.00 74.77 139 SER A N 1
ATOM 697 C CA . SER A 1 98 ? -12.678 -19.238 1.898 1.00 75.74 139 SER A CA 1
ATOM 698 C C . SER A 1 98 ? -12.741 -17.748 1.608 1.00 76.55 139 SER A C 1
ATOM 699 O O . SER A 1 98 ? -12.677 -17.319 0.449 1.00 79.47 139 SER A O 1
ATOM 702 N N . PHE A 1 99 ? -12.865 -16.947 2.659 1.00 70.61 140 PHE A N 1
ATOM 703 C CA . PHE A 1 99 ? -13.054 -15.516 2.485 1.00 78.12 140 PHE A CA 1
ATOM 704 C C . PHE A 1 99 ? -11.827 -14.856 1.869 1.00 75.70 140 PHE A C 1
ATOM 705 O O . PHE A 1 99 ? -11.956 -13.977 1.011 1.00 74.93 140 PHE A O 1
ATOM 713 N N . PHE A 1 100 ? -10.628 -15.260 2.290 1.00 73.90 141 PHE A N 1
ATOM 714 C CA . PHE A 1 100 ? -9.425 -14.608 1.781 1.00 77.23 141 PHE A CA 1
ATOM 715 C C . PHE A 1 100 ? -9.121 -15.031 0.348 1.00 81.49 141 PHE A C 1
ATOM 716 O O . PHE A 1 100 ? -8.752 -14.194 -0.486 1.00 77.90 141 PHE A O 1
ATOM 724 N N . SER A 1 101 ? -9.259 -16.323 0.039 1.00 82.04 142 SER A N 1
ATOM 725 C CA . SER A 1 101 ? -9.040 -16.767 -1.335 1.00 78.55 142 SER A CA 1
ATOM 726 C C . SER A 1 101 ? -10.098 -16.185 -2.266 1.00 75.13 142 SER A C 1
ATOM 727 O O . SER A 1 101 ? -9.773 -15.683 -3.347 1.00 80.00 142 SER A O 1
ATOM 730 N N . GLY A 1 102 ? -11.370 -16.235 -1.860 1.00 71.33 143 GLY A N 1
ATOM 731 C CA . GLY A 1 102 ? -12.415 -15.616 -2.662 1.00 74.71 143 GLY A CA 1
ATOM 732 C C . GLY A 1 102 ? -12.125 -14.160 -2.982 1.00 75.25 143 GLY A C 1
ATOM 733 O O . GLY A 1 102 ? -12.316 -13.713 -4.115 1.00 71.53 143 GLY A O 1
ATOM 734 N N . MET A 1 103 ? -11.646 -13.404 -1.992 1.00 76.61 144 MET A N 1
ATOM 735 C CA . MET A 1 103 ? -11.287 -12.011 -2.243 1.00 74.55 144 MET A CA 1
ATOM 736 C C . MET A 1 103 ? -10.166 -11.905 -3.267 1.00 69.38 144 MET A C 1
ATOM 737 O O . MET A 1 103 ? -10.187 -11.019 -4.125 1.00 71.69 144 MET A O 1
ATOM 742 N N . TRP A 1 104 ? -9.172 -12.794 -3.187 1.00 69.53 145 TRP A N 1
ATOM 743 C CA . TRP A 1 104 ? -8.051 -12.739 -4.117 1.00 70.51 145 TRP A CA 1
ATOM 744 C C . TRP A 1 104 ? -8.352 -13.430 -5.436 1.00 77.97 145 TRP A C 1
ATOM 745 O O . TRP A 1 104 ? -7.726 -13.098 -6.449 1.00 80.64 145 TRP A O 1
ATOM 756 N N . LEU A 1 105 ? -9.294 -14.374 -5.453 1.00 76.09 146 LEU A N 1
ATOM 757 C CA . LEU A 1 105 ? -9.745 -14.935 -6.721 1.00 72.99 146 LEU A CA 1
ATOM 758 C C . LEU A 1 105 ? -10.582 -13.919 -7.486 1.00 77.20 146 LEU A C 1
ATOM 759 O O . LEU A 1 105 ? -10.395 -13.727 -8.695 1.00 80.19 146 LEU A O 1
ATOM 764 N N . LEU A 1 106 ? -11.513 -13.257 -6.794 1.00 74.33 147 LEU A N 1
ATOM 765 C CA . LEU A 1 106 ? -12.248 -12.166 -7.420 1.00 72.71 147 LEU A CA 1
ATOM 766 C C . LEU A 1 106 ? -11.297 -11.112 -7.967 1.00 71.64 147 LEU A C 1
ATOM 767 O O . LEU A 1 106 ? -11.493 -10.604 -9.077 1.00 76.37 147 LEU A O 1
ATOM 772 N N . LEU A 1 107 ? -10.249 -10.784 -7.214 1.00 67.28 148 LEU A N 1
ATOM 773 C CA . LEU A 1 107 ? -9.308 -9.775 -7.681 1.00 69.87 148 LEU A CA 1
ATOM 774 C C . LEU A 1 107 ? -8.542 -10.248 -8.906 1.00 73.76 148 LEU A C 1
ATOM 775 O O . LEU A 1 107 ? -8.120 -9.425 -9.724 1.00 77.64 148 LEU A O 1
ATOM 780 N N . CYS A 1 108 ? -8.359 -11.555 -9.065 1.00 78.28 149 CYS A N 1
ATOM 781 C CA . CYS A 1 108 ? -7.660 -12.032 -10.252 1.00 81.45 149 CYS A CA 1
ATOM 782 C C . CYS A 1 108 ? -8.549 -11.999 -11.493 1.00 78.21 149 CYS A C 1
ATOM 783 O O . CYS A 1 108 ? -8.043 -11.828 -12.608 1.00 74.61 149 CYS A O 1
ATOM 786 N N . ILE A 1 109 ? -9.865 -12.143 -11.324 1.00 73.30 150 ILE A N 1
ATOM 787 C CA . ILE A 1 109 ? -10.787 -11.835 -12.411 1.00 74.80 150 ILE A CA 1
ATOM 788 C C . ILE A 1 109 ? -10.608 -10.394 -12.867 1.00 74.70 150 ILE A C 1
ATOM 789 O O . ILE A 1 109 ? -10.585 -10.101 -14.067 1.00 72.17 150 ILE A O 1
ATOM 794 N N . SER A 1 110 ? -10.480 -9.479 -11.907 1.00 79.12 151 SER A N 1
ATOM 795 C CA . SER A 1 110 ? -10.420 -8.053 -12.203 1.00 69.99 151 SER A CA 1
ATOM 796 C C . SER A 1 110 ? -9.268 -7.723 -13.139 1.00 80.13 151 SER A C 1
ATOM 797 O O . SER A 1 110 ? -9.461 -7.063 -14.167 1.00 84.45 151 SER A O 1
ATOM 800 N N . ILE A 1 111 ? -8.051 -8.149 -12.786 1.00 78.21 152 ILE A N 1
ATOM 801 C CA . ILE A 1 111 ? -6.908 -7.812 -13.630 1.00 76.57 152 ILE A CA 1
ATOM 802 C C . ILE A 1 111 ? -7.010 -8.542 -14.963 1.00 78.54 152 ILE A C 1
ATOM 803 O O . ILE A 1 111 ? -6.552 -8.037 -15.998 1.00 78.17 152 ILE A O 1
ATOM 808 N N . ASP A 1 112 ? -7.658 -9.706 -14.976 1.00 78.04 153 ASP A N 1
ATOM 809 C CA . ASP A 1 112 ? -7.929 -10.385 -16.237 1.00 79.13 153 ASP A CA 1
ATOM 810 C C . ASP A 1 112 ? -8.794 -9.516 -17.153 1.00 79.15 153 ASP A C 1
ATOM 811 O O . ASP A 1 112 ? -8.391 -9.191 -18.278 1.00 78.81 153 ASP A O 1
ATOM 816 N N . ARG A 1 113 ? -9.981 -9.104 -16.676 1.00 76.23 154 ARG A N 1
ATOM 817 C CA . ARG A 1 113 ? -10.862 -8.269 -17.496 1.00 67.77 154 ARG A CA 1
ATOM 818 C C . ARG A 1 113 ? -10.285 -6.884 -17.724 1.00 63.55 154 ARG A C 1
ATOM 819 O O . ARG A 1 113 ? -10.643 -6.227 -18.704 1.00 65.08 154 ARG A O 1
ATOM 827 N N . TYR A 1 114 ? -9.412 -6.420 -16.832 1.00 64.85 155 TYR A N 1
ATOM 828 C CA . TYR A 1 114 ? -8.825 -5.095 -16.986 1.00 66.48 155 TYR A CA 1
ATOM 829 C C . TYR A 1 114 ? -7.964 -5.025 -18.238 1.00 72.50 155 TYR A C 1
ATOM 830 O O . TYR A 1 114 ? -8.219 -4.220 -19.140 1.00 72.96 155 TYR A O 1
ATOM 839 N N . VAL A 1 115 ? -6.940 -5.879 -18.317 1.00 74.74 156 VAL A N 1
ATOM 840 C CA . VAL A 1 115 ? -6.080 -5.905 -19.498 1.00 79.82 156 VAL A CA 1
ATOM 841 C C . VAL A 1 115 ? -6.867 -6.331 -20.736 1.00 80.50 156 VAL A C 1
ATOM 842 O O . VAL A 1 115 ? -6.607 -5.850 -21.852 1.00 71.18 156 VAL A O 1
ATOM 846 N N . ALA A 1 116 ? -7.860 -7.207 -20.561 1.00 75.44 157 ALA A N 1
ATOM 847 C CA . ALA A 1 116 ? -8.688 -7.629 -21.685 1.00 74.53 157 ALA A CA 1
ATOM 848 C C . ALA A 1 116 ? -9.573 -6.504 -22.213 1.00 75.51 157 ALA A C 1
ATOM 849 O O . ALA A 1 116 ? -10.149 -6.644 -23.299 1.00 75.22 157 ALA A O 1
ATOM 851 N N . ILE A 1 117 ? -9.716 -5.411 -21.463 1.00 66.14 158 ILE A N 1
ATOM 852 C CA . ILE A 1 117 ? -10.486 -4.255 -21.910 1.00 64.76 158 ILE A CA 1
ATOM 853 C C . ILE A 1 117 ? -9.664 -3.010 -21.591 1.00 69.78 158 ILE A C 1
ATOM 854 O O . ILE A 1 117 ? -10.159 -2.047 -20.995 1.00 64.48 158 ILE A O 1
ATOM 859 N N . VAL A 1 118 ? -8.391 -3.037 -21.972 1.00 71.37 159 VAL A N 1
ATOM 860 C CA . VAL A 1 118 ? -7.518 -1.877 -21.858 1.00 68.36 159 VAL A CA 1
ATOM 861 C C . VAL A 1 118 ? -6.309 -2.095 -22.764 1.00 80.77 159 VAL A C 1
ATOM 862 O O . VAL A 1 118 ? -5.965 -3.234 -23.097 1.00 80.41 159 VAL A O 1
ATOM 866 N N . HIS A 1 124 ? -4.772 -12.990 -23.918 1.00 94.26 165 HIS A N 1
ATOM 867 C CA . HIS A 1 124 ? -5.440 -14.202 -24.390 1.00 100.13 165 HIS A CA 1
ATOM 868 C C . HIS A 1 124 ? -4.842 -14.692 -25.708 1.00 103.39 165 HIS A C 1
ATOM 869 O O . HIS A 1 124 ? -5.136 -15.803 -26.161 1.00 98.86 165 HIS A O 1
ATOM 876 N N . ARG A 1 125 ? -3.983 -13.858 -26.304 1.00 102.58 166 ARG A N 1
ATOM 877 C CA . ARG A 1 125 ? -3.530 -14.094 -27.673 1.00 96.31 166 ARG A CA 1
ATOM 878 C C . ARG A 1 125 ? -2.648 -15.337 -27.794 1.00 94.85 166 ARG A C 1
ATOM 879 O O . ARG A 1 125 ? -2.594 -15.946 -28.871 1.00 94.00 166 ARG A O 1
ATOM 887 N N . HIS A 1 126 ? -1.962 -15.735 -26.718 1.00 87.96 167 HIS A N 1
ATOM 888 C CA . HIS A 1 126 ? -1.101 -16.921 -26.716 1.00 78.39 167 HIS A CA 1
ATOM 889 C C . HIS A 1 126 ? -1.514 -17.828 -25.563 1.00 85.21 167 HIS A C 1
ATOM 890 O O . HIS A 1 126 ? -1.191 -17.544 -24.404 1.00 88.40 167 HIS A O 1
ATOM 897 N N . ARG A 1 127 ? -2.184 -18.940 -25.874 1.00 83.49 168 ARG A N 1
ATOM 898 C CA . ARG A 1 127 ? -2.642 -19.842 -24.818 1.00 92.76 168 ARG A CA 1
ATOM 899 C C . ARG A 1 127 ? -1.499 -20.487 -24.037 1.00 92.68 168 ARG A C 1
ATOM 900 O O . ARG A 1 127 ? -1.753 -21.065 -22.973 1.00 90.42 168 ARG A O 1
ATOM 908 N N . ALA A 1 128 ? -0.257 -20.401 -24.525 1.00 90.43 169 ALA A N 1
ATOM 909 C CA . ALA A 1 128 ? 0.863 -21.103 -23.905 1.00 92.21 169 ALA A CA 1
ATOM 910 C C . ALA A 1 128 ? 1.378 -20.434 -22.630 1.00 93.39 169 ALA A C 1
ATOM 911 O O . ALA A 1 128 ? 2.193 -21.039 -21.922 1.00 98.10 169 ALA A O 1
ATOM 913 N N . ARG A 1 129 ? 0.943 -19.211 -22.318 1.00 86.00 170 ARG A N 1
ATOM 914 C CA . ARG A 1 129 ? 1.218 -18.625 -21.015 1.00 85.19 170 ARG A CA 1
ATOM 915 C C . ARG A 1 129 ? -0.031 -18.069 -20.351 1.00 86.61 170 ARG A C 1
ATOM 916 O O . ARG A 1 129 ? 0.065 -17.523 -19.244 1.00 83.24 170 ARG A O 1
ATOM 924 N N . VAL A 1 130 ? -1.200 -18.186 -20.988 1.00 88.08 171 VAL A N 1
ATOM 925 C CA . VAL A 1 130 ? -2.439 -17.894 -20.279 1.00 87.98 171 VAL A CA 1
ATOM 926 C C . VAL A 1 130 ? -2.732 -18.991 -19.265 1.00 87.17 171 VAL A C 1
ATOM 927 O O . VAL A 1 130 ? -3.539 -18.789 -18.352 1.00 92.04 171 VAL A O 1
ATOM 931 N N . LEU A 1 131 ? -2.085 -20.149 -19.396 1.00 86.84 172 LEU A N 1
ATOM 932 C CA . LEU A 1 131 ? -2.141 -21.174 -18.366 1.00 85.89 172 LEU A CA 1
ATOM 933 C C . LEU A 1 131 ? -1.036 -20.995 -17.331 1.00 86.34 172 LEU A C 1
ATOM 934 O O . LEU A 1 131 ? -1.257 -21.262 -16.146 1.00 86.02 172 LEU A O 1
ATOM 939 N N . LEU A 1 132 ? 0.146 -20.539 -17.758 1.00 82.60 173 LEU A N 1
ATOM 940 C CA . LEU A 1 132 ? 1.258 -20.352 -16.830 1.00 79.30 173 LEU A CA 1
ATOM 941 C C . LEU A 1 132 ? 0.867 -19.424 -15.685 1.00 90.62 173 LEU A C 1
ATOM 942 O O . LEU A 1 132 ? 0.831 -19.837 -14.520 1.00 99.89 173 LEU A O 1
ATOM 947 N N . ILE A 1 133 ? 0.549 -18.165 -15.998 1.00 90.84 174 ILE A N 1
ATOM 948 C CA . ILE A 1 133 ? 0.261 -17.200 -14.941 1.00 84.73 174 ILE A CA 1
ATOM 949 C C . ILE A 1 133 ? -1.110 -17.434 -14.305 1.00 86.10 174 ILE A C 1
ATOM 950 O O . ILE A 1 133 ? -1.334 -17.006 -13.166 1.00 84.74 174 ILE A O 1
ATOM 955 N N . SER A 1 134 ? -2.030 -18.127 -14.989 1.00 83.68 175 SER A N 1
ATOM 956 C CA . SER A 1 134 ? -3.356 -18.349 -14.415 1.00 87.09 175 SER A CA 1
ATOM 957 C C . SER A 1 134 ? -3.292 -19.325 -13.248 1.00 93.05 175 SER A C 1
ATOM 958 O O . SER A 1 134 ? -3.710 -19.008 -12.129 1.00 96.21 175 SER A O 1
ATOM 961 N N . LYS A 1 135 ? -2.776 -20.529 -13.492 1.00 93.46 176 LYS A N 1
ATOM 962 C CA . LYS A 1 135 ? -2.722 -21.520 -12.429 1.00 92.19 176 LYS A CA 1
ATOM 963 C C . LYS A 1 135 ? -1.590 -21.268 -11.441 1.00 89.92 176 LYS A C 1
ATOM 964 O O . LYS A 1 135 ? -1.647 -21.785 -10.320 1.00 95.27 176 LYS A O 1
ATOM 970 N N . LEU A 1 136 ? -0.575 -20.482 -11.812 1.00 85.79 177 LEU A N 1
ATOM 971 C CA . LEU A 1 136 ? 0.438 -20.112 -10.827 1.00 88.61 177 LEU A CA 1
ATOM 972 C C . LEU A 1 136 ? -0.128 -19.169 -9.770 1.00 85.90 177 LEU A C 1
ATOM 973 O O . LEU A 1 136 ? 0.391 -19.109 -8.650 1.00 80.71 177 LEU A O 1
ATOM 978 N N . SER A 1 137 ? -1.184 -18.424 -10.102 1.00 87.22 178 SER A N 1
ATOM 979 C CA . SER A 1 137 ? -1.835 -17.575 -9.116 1.00 86.24 178 SER A CA 1
ATOM 980 C C . SER A 1 137 ? -2.962 -18.290 -8.379 1.00 87.82 178 SER A C 1
ATOM 981 O O . SER A 1 137 ? -3.392 -17.812 -7.323 1.00 89.53 178 SER A O 1
ATOM 984 N N . CYS A 1 138 ? -3.448 -19.420 -8.903 1.00 87.37 179 CYS A N 1
ATOM 985 C CA . CYS A 1 138 ? -4.291 -20.292 -8.088 1.00 93.14 179 CYS A CA 1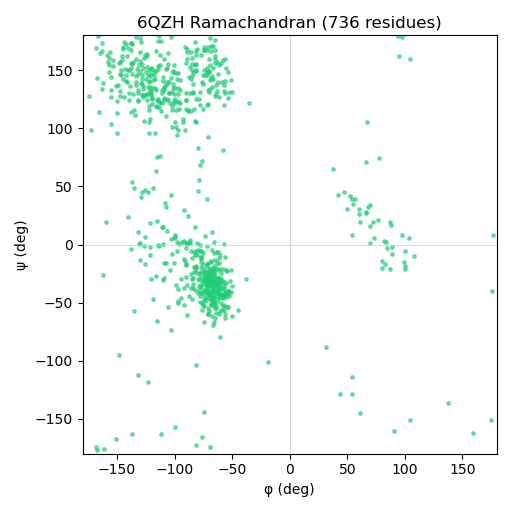
ATOM 986 C C . CYS A 1 138 ? -3.496 -20.879 -6.928 1.00 89.22 179 CYS A C 1
ATOM 987 O O . CYS A 1 138 ? -3.966 -20.895 -5.782 1.00 88.46 179 CYS A O 1
ATOM 990 N N . VAL A 1 139 ? -2.285 -21.359 -7.210 1.00 81.14 180 VAL A N 1
ATOM 991 C CA . VAL A 1 139 ? -1.417 -21.880 -6.162 1.00 79.04 180 VAL A CA 1
ATOM 992 C C . VAL A 1 139 ? -0.980 -20.765 -5.216 1.00 81.98 180 VAL A C 1
ATOM 993 O O . VAL A 1 139 ? -0.899 -20.964 -3.997 1.00 87.69 180 VAL A O 1
ATOM 997 N N . GLY A 1 140 ? -0.698 -19.575 -5.753 1.00 78.22 181 GLY A N 1
ATOM 998 C CA . GLY A 1 140 ? -0.239 -18.480 -4.914 1.00 79.29 181 GLY A CA 1
ATOM 999 C C . GLY A 1 140 ? -1.319 -17.901 -4.022 1.00 83.79 181 GLY A C 1
ATOM 1000 O O . GLY A 1 140 ? -1.022 -17.391 -2.937 1.00 80.72 181 GLY A O 1
ATOM 1001 N N . ILE A 1 141 ? -2.578 -17.963 -4.461 1.00 84.58 182 ILE A N 1
ATOM 1002 C CA . ILE A 1 141 ? -3.686 -17.478 -3.643 1.00 79.06 182 ILE A CA 1
ATOM 1003 C C . ILE A 1 141 ? -3.945 -18.430 -2.482 1.00 87.86 182 ILE A C 1
ATOM 1004 O O . ILE A 1 141 ? -4.090 -18.003 -1.329 1.00 82.77 182 ILE A O 1
ATOM 1009 N N . TRP A 1 142 ? -4.009 -19.737 -2.768 1.00 87.76 183 TRP A N 1
ATOM 1010 C CA . TRP A 1 142 ? -4.200 -20.715 -1.702 1.00 81.83 183 TRP A CA 1
ATOM 1011 C C . TRP A 1 142 ? -3.086 -20.621 -0.666 1.00 79.39 183 TRP A C 1
ATOM 1012 O O . TRP A 1 142 ? -3.349 -20.649 0.540 1.00 77.64 183 TRP A O 1
ATOM 1023 N N . ILE A 1 143 ? -1.836 -20.490 -1.119 1.00 82.43 184 ILE A N 1
ATOM 1024 C CA . ILE A 1 143 ? -0.727 -20.266 -0.195 1.00 81.69 184 ILE A CA 1
ATOM 1025 C C . ILE A 1 143 ? -0.933 -18.965 0.576 1.00 83.17 184 ILE A C 1
ATOM 1026 O O . ILE A 1 143 ? -0.712 -18.905 1.791 1.00 81.94 184 ILE A O 1
ATOM 1031 N N . LEU A 1 144 ? -1.368 -17.908 -0.113 1.00 85.55 185 LEU A N 1
ATOM 1032 C CA . LEU A 1 144 ? -1.718 -16.667 0.572 1.00 83.99 185 LEU A CA 1
ATOM 1033 C C . LEU A 1 144 ? -2.895 -16.878 1.521 1.00 82.87 185 LEU A C 1
ATOM 1034 O O . LEU A 1 144 ? -2.854 -16.463 2.685 1.00 82.42 185 LEU A O 1
ATOM 1039 N N . ALA A 1 145 ? -3.963 -17.519 1.032 1.00 82.14 186 ALA A N 1
ATOM 1040 C CA . ALA A 1 145 ? -5.139 -17.735 1.869 1.00 85.52 186 ALA A CA 1
ATOM 1041 C C . ALA A 1 145 ? -4.798 -18.589 3.081 1.00 81.60 186 ALA A C 1
ATOM 1042 O O . ALA A 1 145 ? -5.235 -18.295 4.199 1.00 86.80 186 ALA A O 1
ATOM 1044 N N . THR A 1 146 ? -4.000 -19.640 2.885 1.00 79.52 187 THR A N 1
ATOM 1045 C CA . THR A 1 146 ? -3.701 -20.554 3.980 1.00 80.22 187 THR A CA 1
ATOM 1046 C C . THR A 1 146 ? -2.770 -19.914 5.006 1.00 82.19 187 THR A C 1
ATOM 1047 O O . THR A 1 146 ? -2.953 -20.099 6.215 1.00 82.56 187 THR A O 1
ATOM 1051 N N . VAL A 1 147 ? -1.783 -19.138 4.549 1.00 83.90 188 VAL A N 1
ATOM 1052 C CA . VAL A 1 147 ? -0.829 -18.523 5.473 1.00 84.20 188 VAL A CA 1
ATOM 1053 C C . VAL A 1 147 ? -1.518 -17.485 6.353 1.00 82.27 188 VAL A C 1
ATOM 1054 O O . VAL A 1 147 ? -1.354 -17.482 7.578 1.00 84.34 188 VAL A O 1
ATOM 1058 N N . LEU A 1 148 ? -2.303 -16.591 5.748 1.00 84.48 189 LEU A N 1
ATOM 1059 C CA . LEU A 1 148 ? -2.970 -15.549 6.522 1.00 87.19 189 LEU A CA 1
ATOM 1060 C C . LEU A 1 148 ? -4.058 -16.094 7.447 1.00 84.09 189 LEU A C 1
ATOM 1061 O O . LEU A 1 148 ? -4.431 -15.413 8.412 1.00 72.50 189 LEU A O 1
ATOM 1066 N N . SER A 1 149 ? -4.567 -17.301 7.182 1.00 81.78 190 SER A N 1
ATOM 1067 C CA . SER A 1 149 ? -5.639 -17.889 7.978 1.00 85.81 190 SER A CA 1
ATOM 1068 C C . SER A 1 149 ? -5.134 -18.752 9.133 1.00 88.38 190 SER A C 1
ATOM 1069 O O . SER A 1 149 ? -5.928 -19.103 10.017 1.00 82.14 190 SER A O 1
ATOM 1072 N N . ILE A 1 150 ? -3.848 -19.093 9.148 1.00 88.41 191 ILE A N 1
ATOM 1073 C CA . ILE A 1 150 ? -3.241 -19.918 10.196 1.00 86.25 191 ILE A CA 1
ATOM 1074 C C . ILE A 1 150 ? -3.233 -19.184 11.538 1.00 86.42 191 ILE A C 1
ATOM 1075 O O . ILE A 1 150 ? -3.386 -19.833 12.583 1.00 92.11 191 ILE A O 1
ATOM 1080 N N . PRO A 1 151 ? -3.065 -17.857 11.586 1.00 86.19 192 PRO A N 1
ATOM 1081 C CA . PRO A 1 151 ? -3.298 -17.140 12.855 1.00 87.75 192 PRO A CA 1
ATOM 1082 C C . PRO A 1 151 ? -4.690 -17.334 13.470 1.00 91.23 192 PRO A C 1
ATOM 1083 O O . PRO A 1 151 ? -4.890 -16.927 14.622 1.00 95.17 192 PRO A O 1
ATOM 1087 N N . GLU A 1 152 ? -5.651 -17.930 12.760 1.00 92.94 193 GLU A N 1
ATOM 1088 C CA . GLU A 1 152 ? -6.976 -18.147 13.334 1.00 94.61 193 GLU A CA 1
ATOM 1089 C C . GLU A 1 152 ? -7.016 -19.323 14.311 1.00 95.67 193 GLU A C 1
ATOM 1090 O O . GLU A 1 152 ? -8.007 -19.475 15.035 1.00 91.94 193 GLU A O 1
ATOM 1096 N N . LEU A 1 153 ? -5.951 -20.138 14.363 1.00 92.71 194 LEU A N 1
ATOM 1097 C CA . LEU A 1 153 ? -5.910 -21.318 15.225 1.00 87.24 194 LEU A CA 1
ATOM 1098 C C . LEU A 1 153 ? -5.791 -20.974 16.704 1.00 92.01 194 LEU A C 1
ATOM 1099 O O . LEU A 1 153 ? -6.028 -21.843 17.550 1.00 94.43 194 LEU A O 1
ATOM 1104 N N . LEU A 1 154 ? -5.420 -19.741 17.040 1.00 99.81 195 LEU A N 1
ATOM 1105 C CA . LEU A 1 154 ? -5.158 -19.365 18.422 1.00 98.86 195 LEU A CA 1
ATOM 1106 C C . LEU A 1 154 ? -6.295 -18.576 19.060 1.00 97.32 195 LEU A C 1
ATOM 1107 O O . LEU A 1 154 ? -6.253 -18.330 20.270 1.00 101.75 195 LEU A O 1
ATOM 1112 N N . TYR A 1 155 ? -7.306 -18.178 18.289 1.00 98.14 196 TYR A N 1
ATOM 1113 C CA . TYR A 1 155 ? -8.392 -17.379 18.842 1.00 100.63 196 TYR A CA 1
ATOM 1114 C C . TYR A 1 155 ? -9.720 -18.109 18.717 1.00 93.32 196 TYR A C 1
ATOM 1115 O O . TYR A 1 155 ? -10.727 -17.536 18.288 1.00 89.61 196 TYR A O 1
ATOM 1124 N N . SER A 1 156 ? -9.718 -19.374 19.126 1.00 92.86 197 SER A N 1
ATOM 1125 C CA . SER A 1 156 ? -10.874 -20.247 19.017 1.00 92.62 197 SER A CA 1
ATOM 1126 C C . SER A 1 156 ? -10.557 -21.562 19.712 1.00 94.41 197 SER A C 1
ATOM 1127 O O . SER A 1 156 ? -9.522 -22.172 19.426 1.00 92.88 197 SER A O 1
ATOM 1130 N N . ASP A 1 157 ? -11.418 -21.999 20.628 1.00 93.27 198 ASP A N 1
ATOM 1131 C CA . ASP A 1 157 ? -11.246 -23.274 21.328 1.00 96.84 198 ASP A CA 1
ATOM 1132 C C . ASP A 1 157 ? -12.537 -23.589 22.081 1.00 88.35 198 ASP A C 1
ATOM 1133 O O . ASP A 1 157 ? -13.536 -22.870 21.961 1.00 89.18 198 ASP A O 1
ATOM 1138 N N . LEU A 1 158 ? -12.509 -24.666 22.866 1.00 88.14 199 LEU A N 1
ATOM 1139 C CA . LEU A 1 158 ? -13.703 -25.184 23.523 1.00 88.27 199 LEU A CA 1
ATOM 1140 C C . LEU A 1 158 ? -13.980 -24.450 24.827 1.00 81.48 199 LEU A C 1
ATOM 1141 O O . LEU A 1 158 ? -13.063 -24.027 25.536 1.00 83.13 199 LEU A O 1
ATOM 1146 N N . GLN A 1 159 ? -15.265 -24.319 25.149 1.00 74.99 200 GLN A N 1
ATOM 1147 C CA . GLN A 1 159 ? -15.718 -23.431 26.210 1.00 80.97 200 GLN A CA 1
ATOM 1148 C C . GLN A 1 159 ? -16.596 -24.183 27.195 1.00 83.26 200 GLN A C 1
ATOM 1149 O O . GLN A 1 159 ? -17.542 -24.868 26.794 1.00 86.69 200 GLN A O 1
ATOM 1155 N N . ARG A 1 160 ? -16.268 -24.058 28.482 1.00 81.19 201 ARG A N 1
ATOM 1156 C CA . ARG A 1 160 ? -17.199 -24.408 29.550 1.00 82.96 201 ARG A CA 1
ATOM 1157 C C . ARG A 1 160 ? -18.554 -23.741 29.319 1.00 88.29 201 ARG A C 1
ATOM 1158 O O . ARG A 1 160 ? -19.577 -24.416 29.138 1.00 78.53 201 ARG A O 1
ATOM 1166 N N . SER A 1 161 ? -18.561 -22.400 29.310 1.00 97.68 202 SER A N 1
ATOM 1167 C CA . SER A 1 161 ? -19.703 -21.527 29.038 1.00 94.38 202 SER A CA 1
ATOM 1168 C C . SER A 1 161 ? -20.624 -21.372 30.247 1.00 95.89 202 SER A C 1
ATOM 1169 O O . SER A 1 161 ? -21.387 -20.402 30.321 1.00 96.77 202 SER A O 1
ATOM 1171 N N . SER A 1 162 ? -20.547 -22.302 31.204 1.00 95.32 203 SER A N 1
ATOM 1172 C CA . SER A 1 162 ? -21.466 -22.350 32.344 1.00 98.09 203 SER A CA 1
ATOM 1173 C C . SER A 1 162 ? -22.925 -22.395 31.885 1.00 100.67 203 SER A C 1
ATOM 1174 O O . SER A 1 162 ? -23.806 -21.822 32.530 1.00 98.80 203 SER A O 1
ATOM 1177 N N . SER A 1 163 ? -23.184 -23.074 30.767 1.00 106.43 204 SER A N 1
ATOM 1178 C CA . SER A 1 163 ? -24.513 -23.156 30.154 1.00 105.08 204 SER A CA 1
ATOM 1179 C C . SER A 1 163 ? -24.979 -24.611 30.208 1.00 100.06 204 SER A C 1
ATOM 1180 O O . SER A 1 163 ? -24.977 -25.327 29.203 1.00 96.25 204 SER A O 1
ATOM 1182 N N . GLU A 1 164 ? -25.391 -25.040 31.396 1.00 87.84 205 GLU A N 1
ATOM 1183 C CA . GLU A 1 164 ? -25.811 -26.426 31.654 1.00 93.41 205 GLU A CA 1
ATOM 1184 C C . GLU A 1 164 ? -24.611 -27.332 31.353 1.00 102.12 205 GLU A C 1
ATOM 1185 O O . GLU A 1 164 ? -23.461 -26.939 31.606 1.00 101.44 205 GLU A O 1
ATOM 1187 N N . GLN A 1 165 ? -24.833 -28.538 30.820 1.00 98.67 206 GLN A N 1
ATOM 1188 C CA . GLN A 1 165 ? -23.767 -29.504 30.572 1.00 100.33 206 GLN A CA 1
ATOM 1189 C C . GLN A 1 165 ? -23.181 -29.390 29.168 1.00 111.30 206 GLN A C 1
ATOM 1190 O O . GLN A 1 165 ? -22.696 -30.394 28.623 1.00 106.21 206 GLN A O 1
ATOM 1192 N N . ALA A 1 166 ? -23.185 -28.188 28.583 1.00 105.44 207 ALA A N 1
ATOM 1193 C CA . ALA A 1 166 ? -22.959 -27.997 27.154 1.00 98.27 207 ALA A CA 1
ATOM 1194 C C . ALA A 1 166 ? -21.526 -27.565 26.858 1.00 98.48 207 ALA A C 1
ATOM 1195 O O . ALA A 1 166 ? -21.050 -26.555 27.391 1.00 96.48 207 ALA A O 1
ATOM 1197 N N . MET A 1 167 ? -20.858 -28.326 25.986 1.00 93.97 208 MET A N 1
ATOM 1198 C CA . MET A 1 167 ? -19.545 -27.985 25.445 1.00 85.68 208 MET A CA 1
ATOM 1199 C C . MET A 1 167 ? -19.726 -27.369 24.059 1.00 85.98 208 MET A C 1
ATOM 1200 O O . MET A 1 167 ? -20.196 -28.043 23.134 1.00 85.94 208 MET A O 1
ATOM 1205 N N . ARG A 1 168 ? -19.352 -26.099 23.913 1.00 85.08 209 ARG A N 1
ATOM 1206 C CA . ARG A 1 168 ? -19.500 -25.386 22.652 1.00 84.62 209 ARG A CA 1
ATOM 1207 C C . ARG A 1 168 ? -18.150 -24.841 22.197 1.00 85.57 209 ARG A C 1
ATOM 1208 O O . ARG A 1 168 ? -17.302 -24.473 23.017 1.00 82.03 209 ARG A O 1
ATOM 1216 N N . CYS A 1 169 ? -17.954 -24.816 20.878 1.00 87.95 210 CYS A N 1
ATOM 1217 C CA . CYS A 1 169 ? -16.758 -24.262 20.252 1.00 85.36 210 CYS A CA 1
ATOM 1218 C C . CYS A 1 169 ? -17.064 -22.855 19.756 1.00 82.90 210 CYS A C 1
ATOM 1219 O O . CYS A 1 169 ? -18.115 -22.621 19.149 1.00 78.05 210 CYS A O 1
ATOM 1222 N N . SER A 1 170 ? -16.156 -21.921 20.031 1.00 83.11 211 SER A N 1
ATOM 1223 C CA . SER A 1 170 ? -16.377 -20.522 19.683 1.00 85.47 211 SER A CA 1
ATOM 1224 C C . SER A 1 170 ? -15.058 -19.770 19.764 1.00 83.17 211 SER A C 1
ATOM 1225 O O . SER A 1 170 ? -14.077 -20.254 20.335 1.00 85.98 211 SER A O 1
ATOM 1228 N N . LEU A 1 171 ? -15.051 -18.578 19.169 1.00 89.08 212 LEU A N 1
ATOM 1229 C CA . LEU A 1 171 ? -13.936 -17.657 19.328 1.00 91.91 212 LEU A CA 1
ATOM 1230 C C . LEU A 1 171 ? -13.810 -17.252 20.793 1.00 99.05 212 LEU A C 1
ATOM 1231 O O . LEU A 1 171 ? -14.767 -17.326 21.571 1.00 103.50 212 LEU A O 1
ATOM 1236 N N . ILE A 1 172 ? -12.621 -16.820 21.173 1.00 100.83 213 ILE A N 1
ATOM 1237 C CA . ILE A 1 172 ? -12.395 -16.470 22.569 1.00 102.65 213 ILE A CA 1
ATOM 1238 C C . ILE A 1 172 ? -12.811 -15.021 22.791 1.00 105.16 213 ILE A C 1
ATOM 1239 O O . ILE A 1 172 ? -12.782 -14.189 21.878 1.00 97.66 213 ILE A O 1
ATOM 1244 N N . THR A 1 173 ? -13.210 -14.726 24.029 1.00 112.82 214 THR A N 1
ATOM 1245 C CA . THR A 1 173 ? -13.987 -13.536 24.361 1.00 116.65 214 THR A CA 1
ATOM 1246 C C . THR A 1 173 ? -13.188 -12.235 24.344 1.00 123.45 214 THR A C 1
ATOM 1247 O O . THR A 1 173 ? -12.290 -12.055 23.515 1.00 120.38 214 THR A O 1
ATOM 1251 N N . GLU A 1 174 ? -13.520 -11.318 25.263 1.00 130.91 215 GLU A N 1
ATOM 1252 C CA . GLU A 1 174 ? -13.047 -9.938 25.165 1.00 137.69 215 GLU A CA 1
ATOM 1253 C C . GLU A 1 174 ? -11.595 -9.788 25.602 1.00 140.91 215 GLU A C 1
ATOM 1254 O O . GLU A 1 174 ? -10.823 -9.075 24.949 1.00 141.03 215 GLU A O 1
ATOM 1260 N N . HIS A 1 175 ? -11.203 -10.458 26.690 1.00 142.56 216 HIS A N 1
ATOM 1261 C CA . HIS A 1 175 ? -9.962 -10.168 27.409 1.00 139.88 216 HIS A CA 1
ATOM 1262 C C . HIS A 1 175 ? -8.688 -10.258 26.566 1.00 133.55 216 HIS A C 1
ATOM 1263 O O . HIS A 1 175 ? -7.595 -10.022 27.088 1.00 127.11 216 HIS A O 1
ATOM 1270 N N . VAL A 1 176 ? -8.796 -10.580 25.277 1.00 132.57 217 VAL A N 1
ATOM 1271 C CA . VAL A 1 176 ? -7.633 -10.697 24.402 1.00 127.53 217 VAL A CA 1
ATOM 1272 C C . VAL A 1 176 ? -7.512 -9.431 23.561 1.00 128.67 217 VAL A C 1
ATOM 1273 O O . VAL A 1 176 ? -8.449 -9.054 22.845 1.00 133.05 217 VAL A O 1
ATOM 1277 N N . GLU A 1 177 ? -6.354 -8.771 23.650 1.00 121.40 218 GLU A N 1
ATOM 1278 C CA . GLU A 1 177 ? -6.086 -7.570 22.869 1.00 118.85 218 GLU A CA 1
ATOM 1279 C C . GLU A 1 177 ? -4.756 -7.605 22.126 1.00 118.67 218 GLU A C 1
ATOM 1280 O O . GLU A 1 177 ? -4.556 -6.777 21.231 1.00 125.73 218 GLU A O 1
ATOM 1286 N N . ALA A 1 178 ? -3.853 -8.537 22.444 1.00 119.91 219 ALA A N 1
ATOM 1287 C CA . ALA A 1 178 ? -2.643 -8.717 21.644 1.00 121.12 219 ALA A CA 1
ATOM 1288 C C . ALA A 1 178 ? -2.945 -9.204 20.233 1.00 118.81 219 ALA A C 1
ATOM 1289 O O . ALA A 1 178 ? -2.011 -9.437 19.454 1.00 114.19 219 ALA A O 1
ATOM 1291 N N . PHE A 1 179 ? -4.229 -9.362 19.902 1.00 121.05 220 PHE A N 1
ATOM 1292 C CA . PHE A 1 179 ? -4.667 -9.834 18.596 1.00 116.42 220 PHE A CA 1
ATOM 1293 C C . PHE A 1 179 ? -4.648 -8.730 17.544 1.00 117.96 220 PHE A C 1
ATOM 1294 O O . PHE A 1 179 ? -4.478 -9.025 16.354 1.00 112.30 220 PHE A O 1
ATOM 1302 N N . ILE A 1 180 ? -4.846 -7.470 17.959 1.00 119.37 221 ILE A N 1
ATOM 1303 C CA . ILE A 1 180 ? -5.032 -6.373 17.008 1.00 114.83 221 ILE A CA 1
ATOM 1304 C C . ILE A 1 180 ? -3.817 -6.242 16.099 1.00 109.93 221 ILE A C 1
ATOM 1305 O O . ILE A 1 180 ? -3.948 -5.980 14.896 1.00 103.58 221 ILE A O 1
ATOM 1310 N N . THR A 1 181 ? -2.620 -6.462 16.645 1.00 114.14 222 THR A N 1
ATOM 1311 C CA . THR A 1 181 ? -1.408 -6.449 15.833 1.00 118.63 222 THR A CA 1
ATOM 1312 C C . THR A 1 181 ? -1.342 -7.611 14.840 1.00 116.07 222 THR A C 1
ATOM 1313 O O . THR A 1 181 ? -0.407 -7.656 14.031 1.00 110.17 222 THR A O 1
ATOM 1317 N N . ILE A 1 182 ? -2.303 -8.538 14.872 1.00 115.00 223 ILE A N 1
ATOM 1318 C CA . ILE A 1 182 ? -2.303 -9.721 14.019 1.00 107.00 223 ILE A CA 1
ATOM 1319 C C . ILE A 1 182 ? -3.526 -9.756 13.104 1.00 102.54 223 ILE A C 1
ATOM 1320 O O . ILE A 1 182 ? -3.407 -10.002 11.900 1.00 98.93 223 ILE A O 1
ATOM 1325 N N . GLN A 1 183 ? -4.717 -9.509 13.663 1.00 98.89 224 GLN A N 1
ATOM 1326 C CA . GLN A 1 183 ? -5.947 -9.720 12.904 1.00 95.25 224 GLN A CA 1
ATOM 1327 C C . GLN A 1 183 ? -6.216 -8.598 11.911 1.00 96.26 224 GLN A C 1
ATOM 1328 O O . GLN A 1 183 ? -6.600 -8.866 10.765 1.00 92.80 224 GLN A O 1
ATOM 1334 N N . VAL A 1 184 ? -6.044 -7.342 12.334 1.00 99.63 225 VAL A N 1
ATOM 1335 C CA . VAL A 1 184 ? -6.180 -6.220 11.407 1.00 93.50 225 VAL A CA 1
ATOM 1336 C C . VAL A 1 184 ? -5.287 -6.433 10.190 1.00 95.42 225 VAL A C 1
ATOM 1337 O O . VAL A 1 184 ? -5.693 -6.176 9.049 1.00 99.75 225 VAL A O 1
ATOM 1341 N N . ALA A 1 185 ? -4.074 -6.952 10.410 1.00 88.11 226 ALA A N 1
ATOM 1342 C CA . ALA A 1 185 ? -3.184 -7.259 9.296 1.00 85.22 226 ALA A CA 1
ATOM 1343 C C . ALA A 1 185 ? -3.795 -8.300 8.361 1.00 93.58 226 ALA A C 1
ATOM 1344 O O . ALA A 1 185 ? -3.654 -8.200 7.136 1.00 95.15 226 ALA A O 1
ATOM 1346 N N . GLN A 1 186 ? -4.475 -9.309 8.918 1.00 89.98 227 GLN A N 1
ATOM 1347 C CA . GLN A 1 186 ? -5.121 -10.313 8.076 1.00 89.36 227 GLN A CA 1
ATOM 1348 C C . GLN A 1 186 ? -6.139 -9.672 7.145 1.00 90.29 227 GLN A C 1
ATOM 1349 O O . GLN A 1 186 ? -6.196 -9.994 5.951 1.00 87.95 227 GLN A O 1
ATOM 1355 N N . MET A 1 187 ? -6.953 -8.761 7.676 1.00 85.00 228 MET A N 1
ATOM 1356 C CA . MET A 1 187 ? -8.032 -8.190 6.887 1.00 88.72 228 MET A CA 1
ATOM 1357 C C . MET A 1 187 ? -7.532 -7.183 5.866 1.00 86.87 228 MET A C 1
ATOM 1358 O O . MET A 1 187 ? -8.141 -7.042 4.800 1.00 88.47 228 MET A O 1
ATOM 1363 N N . VAL A 1 188 ? -6.434 -6.483 6.151 1.00 81.75 229 VAL A N 1
ATOM 1364 C CA . VAL A 1 188 ? -5.930 -5.550 5.151 1.00 88.13 229 VAL A CA 1
ATOM 1365 C C . VAL A 1 188 ? -5.242 -6.273 3.996 1.00 83.03 229 VAL A C 1
ATOM 1366 O O . VAL A 1 188 ? -5.191 -5.735 2.881 1.00 88.01 229 VAL A O 1
ATOM 1370 N N . ILE A 1 189 ? -4.740 -7.484 4.208 1.00 73.00 230 ILE A N 1
ATOM 1371 C CA . ILE A 1 189 ? -4.117 -8.259 3.141 1.00 76.93 230 ILE A CA 1
ATOM 1372 C C . ILE A 1 189 ? -5.109 -9.212 2.496 1.00 80.85 230 ILE A C 1
ATOM 1373 O O . ILE A 1 189 ? -5.185 -9.311 1.270 1.00 79.54 230 ILE A O 1
ATOM 1378 N N . GLY A 1 190 ? -5.876 -9.927 3.306 1.00 81.35 231 GLY A N 1
ATOM 1379 C CA . GLY A 1 190 ? -6.830 -10.850 2.739 1.00 78.54 231 GLY A CA 1
ATOM 1380 C C . GLY A 1 190 ? -8.083 -10.217 2.187 1.00 72.98 231 GLY A C 1
ATOM 1381 O O . GLY A 1 190 ? -8.840 -10.894 1.486 1.00 77.06 231 GLY A O 1
ATOM 1382 N N . PHE A 1 191 ? -8.325 -8.940 2.478 1.00 67.44 232 PHE A N 1
ATOM 1383 C CA . PHE A 1 191 ? -9.558 -8.313 2.027 1.00 73.57 232 PHE A CA 1
ATOM 1384 C C . PHE A 1 191 ? -9.337 -6.928 1.427 1.00 76.41 232 PHE A C 1
ATOM 1385 O O . PHE A 1 191 ? -9.720 -6.681 0.277 1.00 74.52 232 PHE A O 1
ATOM 1393 N N . LEU A 1 192 ? -8.743 -6.012 2.200 1.00 72.52 233 LEU A N 1
ATOM 1394 C CA . LEU A 1 192 ? -8.665 -4.623 1.756 1.00 75.53 233 LEU A CA 1
ATOM 1395 C C . LEU A 1 192 ? -7.843 -4.494 0.480 1.00 74.37 233 LEU A C 1
ATOM 1396 O O . LEU A 1 192 ? -8.243 -3.783 -0.451 1.00 67.70 233 LEU A O 1
ATOM 1401 N N . VAL A 1 193 ? -6.693 -5.172 0.417 1.00 72.60 234 VAL A N 1
ATOM 1402 C CA . VAL A 1 193 ? -5.916 -5.189 -0.824 1.00 75.30 234 VAL A CA 1
ATOM 1403 C C . VAL A 1 193 ? -6.745 -5.713 -1.993 1.00 75.40 234 VAL A C 1
ATOM 1404 O O . VAL A 1 193 ? -6.815 -5.027 -3.027 1.00 73.57 234 VAL A O 1
ATOM 1408 N N . PRO A 1 194 ? -7.407 -6.875 -1.908 1.00 72.15 235 PRO A N 1
ATOM 1409 C CA . PRO A 1 194 ? -8.355 -7.223 -2.976 1.00 66.93 235 PRO A CA 1
ATOM 1410 C C . PRO A 1 194 ? -9.390 -6.145 -3.214 1.00 67.87 235 PRO A C 1
ATOM 1411 O O . PRO A 1 194 ? -9.541 -5.680 -4.349 1.00 71.57 235 PRO A O 1
ATOM 1415 N N . LEU A 1 195 ? -10.094 -5.717 -2.165 1.00 68.25 236 LEU A N 1
ATOM 1416 C CA . LEU A 1 195 ? -11.184 -4.767 -2.355 1.00 66.27 236 LEU A CA 1
ATOM 1417 C C . LEU A 1 195 ? -10.700 -3.494 -3.032 1.00 69.34 236 LEU A C 1
ATOM 1418 O O . LEU A 1 195 ? -11.369 -2.967 -3.927 1.00 68.44 236 LEU A O 1
ATOM 1423 N N . LEU A 1 196 ? -9.536 -2.985 -2.625 1.00 73.72 237 LEU A N 1
ATOM 1424 C CA . LEU A 1 196 ? -9.023 -1.764 -3.236 1.00 69.21 237 LEU A CA 1
ATOM 1425 C C . LEU A 1 196 ? -8.612 -2.008 -4.683 1.00 67.25 237 LEU A C 1
ATOM 1426 O O . LEU A 1 196 ? -8.988 -1.247 -5.580 1.00 66.50 237 LEU A O 1
ATOM 1431 N N . ALA A 1 197 ? -7.854 -3.078 -4.934 1.00 69.12 238 ALA A N 1
ATOM 1432 C CA . ALA A 1 197 ? -7.388 -3.342 -6.291 1.00 71.34 238 ALA A CA 1
ATOM 1433 C C . ALA A 1 197 ? -8.545 -3.716 -7.218 1.00 74.22 238 ALA A C 1
ATOM 1434 O O . ALA A 1 197 ? -8.571 -3.308 -8.386 1.00 72.42 238 ALA A O 1
ATOM 1436 N N . MET A 1 198 ? -9.514 -4.485 -6.715 1.00 71.24 239 MET A N 1
ATOM 1437 C CA . MET A 1 198 ? -10.737 -4.717 -7.478 1.00 65.71 239 MET A CA 1
ATOM 1438 C C . MET A 1 198 ? -11.461 -3.418 -7.772 1.00 62.89 239 MET A C 1
ATOM 1439 O O . MET A 1 198 ? -12.124 -3.299 -8.806 1.00 62.43 239 MET A O 1
ATOM 1444 N N . SER A 1 199 ? -11.381 -2.451 -6.859 1.00 68.83 240 SER A N 1
ATOM 1445 C CA . SER A 1 199 ? -12.077 -1.187 -7.063 1.00 72.77 240 SER A CA 1
ATOM 1446 C C . SER A 1 199 ? -11.399 -0.359 -8.142 1.00 68.61 240 SER A C 1
ATOM 1447 O O . SER A 1 199 ? -12.069 0.360 -8.891 1.00 72.92 240 SER A O 1
ATOM 1450 N N . PHE A 1 200 ? -10.071 -0.439 -8.235 1.00 64.09 241 PHE A N 1
ATOM 1451 C CA . PHE A 1 200 ? -9.371 0.210 -9.336 1.00 67.54 241 PHE A CA 1
ATOM 1452 C C . PHE A 1 200 ? -9.768 -0.413 -10.666 1.00 68.79 241 PHE A C 1
ATOM 1453 O O . PHE A 1 200 ? -10.216 0.282 -11.586 1.00 66.05 241 PHE A O 1
ATOM 1461 N N . CYS A 1 201 ? -9.622 -1.732 -10.779 1.00 67.58 242 CYS A N 1
ATOM 1462 C CA . CYS A 1 201 ? -9.906 -2.408 -12.038 1.00 61.15 242 CYS A CA 1
ATOM 1463 C C . CYS A 1 201 ? -11.328 -2.127 -12.509 1.00 60.16 242 CYS A C 1
ATOM 1464 O O . CYS A 1 201 ? -11.532 -1.551 -13.581 1.00 70.32 242 CYS A O 1
ATOM 1467 N N . TYR A 1 202 ? -12.328 -2.494 -11.711 1.00 62.34 243 TYR A N 1
ATOM 1468 C CA . TYR A 1 202 ? -13.687 -2.301 -12.201 1.00 60.77 243 TYR A CA 1
ATOM 1469 C C . TYR A 1 202 ? -14.108 -0.840 -12.248 1.00 63.07 243 TYR A C 1
ATOM 1470 O O . TYR A 1 202 ? -15.223 -0.553 -12.693 1.00 67.83 243 TYR A O 1
ATOM 1479 N N . LEU A 1 203 ? -13.265 0.103 -11.839 1.00 60.39 244 LEU A N 1
ATOM 1480 C CA . LEU A 1 203 ? -13.656 1.484 -12.078 1.00 60.80 244 LEU A CA 1
ATOM 1481 C C . LEU A 1 203 ? -13.253 1.928 -13.476 1.00 64.04 244 LEU A C 1
ATOM 1482 O O . LEU A 1 203 ? -14.066 2.504 -14.206 1.00 71.99 244 LEU A O 1
ATOM 1487 N N . VAL A 1 204 ? -12.014 1.642 -13.881 1.00 60.70 245 VAL A N 1
ATOM 1488 C CA . VAL A 1 204 ? -11.598 2.012 -15.229 1.00 55.79 245 VAL A CA 1
ATOM 1489 C C . VAL A 1 204 ? -12.265 1.113 -16.269 1.00 52.04 245 VAL A C 1
ATOM 1490 O O . VAL A 1 204 ? -12.562 1.556 -17.384 1.00 51.46 245 VAL A O 1
ATOM 1494 N N . ILE A 1 205 ? -12.533 -0.145 -15.923 1.00 53.29 246 ILE A N 1
ATOM 1495 C CA . ILE A 1 205 ? -13.310 -1.006 -16.804 1.00 51.60 246 ILE A CA 1
ATOM 1496 C C . ILE A 1 205 ? -14.647 -0.354 -17.135 1.00 56.50 246 ILE A C 1
ATOM 1497 O O . ILE A 1 205 ? -15.108 -0.385 -18.284 1.00 54.44 246 ILE A O 1
ATOM 1502 N N . ILE A 1 206 ? -15.276 0.269 -16.140 1.00 54.56 247 ILE A N 1
ATOM 1503 C CA . ILE A 1 206 ? -16.529 0.972 -16.379 1.00 51.08 247 ILE A CA 1
ATOM 1504 C C . ILE A 1 206 ? -16.290 2.243 -17.191 1.00 49.81 247 ILE A C 1
ATOM 1505 O O . ILE A 1 206 ? -17.109 2.614 -18.039 1.00 54.54 247 ILE A O 1
ATOM 1510 N N . SER A 1 207 ? -15.170 2.926 -16.956 1.00 50.22 248 SER A N 1
ATOM 1511 C CA . SER A 1 207 ? -14.858 4.107 -17.758 1.00 47.19 248 SER A CA 1
ATOM 1512 C C . SER A 1 207 ? -14.689 3.745 -19.225 1.00 47.35 248 SER A C 1
ATOM 1513 O O . SER A 1 207 ? -15.150 4.474 -20.109 1.00 46.16 248 SER A O 1
ATOM 1516 N N . LYS A 1 208 ? -14.038 2.616 -19.505 1.00 55.16 249 LYS A N 1
ATOM 1517 C CA . LYS A 1 208 ? -13.835 2.213 -20.891 1.00 49.78 249 LYS A CA 1
ATOM 1518 C C . LYS A 1 208 ? -15.154 1.821 -21.544 1.00 43.08 249 LYS A C 1
ATOM 1519 O O . LYS A 1 208 ? -15.460 2.255 -22.659 1.00 44.85 249 LYS A O 1
ATOM 1525 N N . LEU A 1 209 ? -15.959 1.006 -20.866 1.00 41.40 250 LEU A N 1
ATOM 1526 C CA . LEU A 1 209 ? -17.248 0.657 -21.446 1.00 42.46 250 LEU A CA 1
ATOM 1527 C C . LEU A 1 209 ? -18.115 1.891 -21.651 1.00 46.20 250 LEU A C 1
ATOM 1528 O O . LEU A 1 209 ? -18.876 1.957 -22.622 1.00 48.96 250 LEU A O 1
ATOM 1533 N N . HIS A 1 210 ? -18.023 2.876 -20.756 1.00 48.43 251 HIS A N 1
ATOM 1534 C CA . HIS A 1 210 ? -18.726 4.134 -20.987 0.87 47.24 251 HIS A CA 1
ATOM 1535 C C . HIS A 1 210 ? -18.272 4.770 -22.291 0.95 40.55 251 HIS A C 1
ATOM 1536 O O . HIS A 1 210 ? -19.098 5.186 -23.113 0.88 36.42 251 HIS A O 1
ATOM 1543 N N . ALA A 1 211 ? -16.955 4.798 -22.514 1.00 40.62 1001 ALA A N 1
ATOM 1544 C CA . ALA A 1 211 ? -16.380 5.478 -23.669 1.00 32.11 1001 ALA A CA 1
ATOM 1545 C C . ALA A 1 211 ? -16.852 4.890 -24.990 1.00 34.82 1001 ALA A C 1
ATOM 1546 O O . ALA A 1 211 ? -16.988 5.625 -25.978 1.00 33.77 1001 ALA A O 1
ATOM 1548 N N . LEU A 1 212 ? -17.103 3.580 -25.031 1.00 39.19 1002 LEU A N 1
ATOM 1549 C CA . LEU A 1 212 ? -17.474 2.867 -26.250 1.00 29.86 1002 LEU A CA 1
ATOM 1550 C C . LEU A 1 212 ? -18.976 2.812 -26.482 1.00 30.75 1002 LEU A C 1
ATOM 1551 O O . LEU A 1 212 ? -19.403 2.280 -27.513 1.00 34.21 1002 LEU A O 1
ATOM 1556 N N . THR A 1 213 ? -19.788 3.336 -25.560 1.00 31.96 1003 THR A N 1
ATOM 1557 C CA . THR A 1 213 ? -21.234 3.177 -25.644 1.00 35.01 1003 THR A CA 1
ATOM 1558 C C . THR A 1 213 ? -22.024 4.470 -25.479 1.00 40.92 1003 THR A C 1
ATOM 1559 O O . THR A 1 213 ? -23.256 4.420 -25.505 1.00 50.16 1003 THR A O 1
ATOM 1563 N N . GLU A 1 214 ? -21.373 5.610 -25.292 1.00 34.97 1004 GLU A N 1
ATOM 1564 C CA . GLU A 1 214 ? -22.063 6.870 -25.085 1.00 29.49 1004 GLU A CA 1
ATOM 1565 C C . GLU A 1 214 ? -21.467 7.925 -26.001 1.00 31.17 1004 GLU A C 1
ATOM 1566 O O . GLU A 1 214 ? -20.262 7.919 -26.271 1.00 36.01 1004 GLU A O 1
ATOM 1572 N N . LYS A 1 215 ? -22.308 8.850 -26.457 1.00 29.48 1005 LYS A N 1
ATOM 1573 C CA . LYS A 1 215 ? -21.815 9.920 -27.310 1.00 21.74 1005 LYS A CA 1
ATOM 1574 C C . LYS A 1 215 ? -21.393 11.109 -26.483 1.00 21.60 1005 LYS A C 1
ATOM 1575 O O . LYS A 1 215 ? -21.860 11.304 -25.363 1.00 31.80 1005 LYS A O 1
ATOM 1581 N N . THR A 1 216 ? -20.499 11.912 -27.057 1.00 21.78 1006 THR A N 1
ATOM 1582 C CA . THR A 1 216 ? -20.013 13.146 -26.452 1.00 17.55 1006 THR A CA 1
ATOM 1583 C C . THR A 1 216 ? -20.366 14.305 -27.372 1.00 24.61 1006 THR A C 1
ATOM 1584 O O . THR A 1 216 ? -19.914 14.336 -28.522 1.00 29.37 1006 THR A O 1
ATOM 1588 N N . ASP A 1 217 ? -21.138 15.270 -26.869 1.00 26.42 1007 ASP A N 1
ATOM 1589 C CA . ASP A 1 217 ? -21.501 16.436 -27.673 1.00 24.98 1007 ASP A CA 1
ATOM 1590 C C . ASP A 1 217 ? -20.299 17.344 -27.856 1.00 26.38 1007 ASP A C 1
ATOM 1591 O O . ASP A 1 217 ? -19.749 17.865 -26.882 1.00 35.83 1007 ASP A O 1
ATOM 1596 N N . ILE A 1 218 ? -19.920 17.560 -29.108 1.00 22.28 1008 ILE A N 1
ATOM 1597 C CA . ILE A 1 218 ? -18.733 18.324 -29.453 1.00 18.38 1008 ILE A CA 1
ATOM 1598 C C . ILE A 1 218 ? -19.080 19.766 -29.784 1.00 23.32 1008 ILE A C 1
ATOM 1599 O O . ILE A 1 218 ? -18.430 20.705 -29.309 1.00 23.18 1008 ILE A O 1
ATOM 1604 N N . PHE A 1 219 ? -20.085 19.952 -30.635 1.00 20.70 1009 PHE A N 1
ATOM 1605 C CA . PHE A 1 219 ? -20.607 21.264 -30.986 1.00 17.88 1009 PHE A CA 1
ATOM 1606 C C . PHE A 1 219 ? -22.073 21.219 -30.612 1.00 19.03 1009 PHE A C 1
ATOM 1607 O O . PHE A 1 219 ? -22.864 20.553 -31.286 1.00 21.37 1009 PHE A O 1
ATOM 1615 N N . GLU A 1 220 ? -22.413 21.889 -29.516 1.00 23.39 1010 GLU A N 1
ATOM 1616 C CA . GLU A 1 220 ? -23.752 21.870 -28.958 1.00 20.58 1010 GLU A CA 1
ATOM 1617 C C . GLU A 1 220 ? -24.562 22.996 -29.573 1.00 20.51 1010 GLU A C 1
ATOM 1618 O O . GLU A 1 220 ? -24.236 24.175 -29.382 1.00 21.71 1010 GLU A O 1
ATOM 1624 N N . SER A 1 221 ? -25.615 22.637 -30.298 1.00 19.03 1011 SER A N 1
ATOM 1625 C CA . SER A 1 221 ? -26.524 23.638 -30.813 1.00 16.74 1011 SER A CA 1
ATOM 1626 C C . SER A 1 221 ? -27.457 24.131 -29.703 1.00 21.93 1011 SER A C 1
ATOM 1627 O O . SER A 1 221 ? -27.603 23.500 -28.648 1.00 22.42 1011 SER A O 1
ATOM 1630 N N . GLY A 1 222 ? -28.088 25.276 -29.958 1.00 20.36 1012 GLY A N 1
ATOM 1631 C CA . GLY A 1 222 ? -29.098 25.819 -29.069 1.00 22.27 1012 GLY A CA 1
ATOM 1632 C C . GLY A 1 222 ? -30.326 24.920 -28.986 1.00 20.95 1012 GLY A C 1
ATOM 1633 O O . GLY A 1 222 ? -30.438 23.901 -29.667 1.00 21.13 1012 GLY A O 1
ATOM 1634 N N . ARG A 1 223 ? -31.268 25.313 -28.120 1.00 23.65 1013 ARG A N 1
ATOM 1635 C CA . ARG A 1 223 ? -32.485 24.546 -27.872 1.00 26.60 1013 ARG A CA 1
ATOM 1636 C C . ARG A 1 223 ? -33.733 25.359 -28.197 1.00 26.28 1013 ARG A C 1
ATOM 1637 O O . ARG A 1 223 ? -33.770 26.584 -28.024 1.00 30.67 1013 ARG A O 1
ATOM 1645 N N . ASN A 1 224 ? -34.757 24.655 -28.674 1.00 31.26 1014 ASN A N 1
ATOM 1646 C CA . ASN A 1 224 ? -36.073 25.246 -28.942 1.00 27.56 1014 ASN A CA 1
ATOM 1647 C C . ASN A 1 224 ? -35.978 26.515 -29.776 1.00 25.20 1014 ASN A C 1
ATOM 1648 O O . ASN A 1 224 ? -36.796 27.417 -29.622 1.00 29.67 1014 ASN A O 1
ATOM 1653 N N . GLY A 1 225 ? -34.973 26.610 -30.647 1.00 28.13 1015 GLY A N 1
ATOM 1654 C CA . GLY A 1 225 ? -34.826 27.765 -31.509 1.00 21.73 1015 GLY A CA 1
ATOM 1655 C C . GLY A 1 225 ? -34.025 28.918 -30.940 1.00 24.25 1015 GLY A C 1
ATOM 1656 O O . GLY A 1 225 ? -33.825 29.914 -31.647 1.00 29.10 1015 GLY A O 1
ATOM 1657 N N . ASN A 1 226 ? -33.556 28.825 -29.690 1.00 24.58 1016 ASN A N 1
ATOM 1658 C CA . ASN A 1 226 ? -32.718 29.860 -29.101 1.00 22.64 1016 ASN A CA 1
ATOM 1659 C C . ASN A 1 226 ? -31.243 29.604 -29.379 1.00 23.13 1016 ASN A C 1
ATOM 1660 O O . ASN A 1 226 ? -30.841 28.471 -29.666 1.00 21.90 1016 ASN A O 1
ATOM 1665 N N . PRO A 1 227 ? -30.399 30.628 -29.280 1.00 22.51 1017 PRO A N 1
ATOM 1666 C CA . PRO A 1 227 ? -28.954 30.396 -29.341 1.00 18.50 1017 PRO A CA 1
ATOM 1667 C C . PRO A 1 227 ? -28.472 29.601 -28.132 1.00 25.67 1017 PRO A C 1
ATOM 1668 O O . PRO A 1 227 ? -29.210 29.327 -27.184 1.00 23.59 1017 PRO A O 1
ATOM 1672 N N . ASN A 1 228 ? -27.215 29.182 -28.207 1.00 18.97 1018 ASN A N 1
ATOM 1673 C CA . ASN A 1 228 ? -26.599 28.370 -27.181 1.00 18.11 1018 ASN A CA 1
ATOM 1674 C C . ASN A 1 228 ? -25.680 29.255 -26.340 1.00 26.66 1018 ASN A C 1
ATOM 1675 O O . ASN A 1 228 ? -25.509 30.441 -26.630 1.00 29.12 1018 ASN A O 1
ATOM 1680 N N . LYS A 1 229 ? -25.045 28.662 -25.319 1.00 25.36 1019 LYS A N 1
ATOM 1681 C CA . LYS A 1 229 ? -24.127 29.372 -24.429 1.00 21.64 1019 LYS A CA 1
ATOM 1682 C C . LYS A 1 229 ? -23.264 30.404 -25.142 1.00 28.37 1019 LYS A C 1
ATOM 1683 O O . LYS A 1 229 ? -22.879 31.407 -24.537 1.00 44.49 1019 LYS A O 1
ATOM 1689 N N . ASP A 1 230 ? -22.946 30.193 -26.421 1.00 26.71 1020 ASP A N 1
ATOM 1690 C CA . ASP A 1 230 ? -22.018 31.080 -27.114 1.00 28.53 1020 ASP A CA 1
ATOM 1691 C C . ASP A 1 230 ? -22.700 31.937 -28.166 1.00 24.83 1020 ASP A C 1
ATOM 1692 O O . ASP A 1 230 ? -22.020 32.541 -29.004 1.00 23.97 1020 ASP A O 1
ATOM 1697 N N . GLY A 1 231 ? -24.026 32.024 -28.122 1.00 22.85 1021 GLY A N 1
ATOM 1698 C CA . GLY A 1 231 ? -24.753 32.817 -29.086 1.00 21.02 1021 GLY A CA 1
ATOM 1699 C C . GLY A 1 231 ? -24.872 32.149 -30.428 1.00 22.30 1021 GLY A C 1
ATOM 1700 O O . GLY A 1 231 ? -25.082 32.828 -31.434 1.00 29.08 1021 GLY A O 1
ATOM 1701 N N . ILE A 1 232 ? -24.724 30.834 -30.478 1.00 23.66 1022 ILE A N 1
ATOM 1702 C CA . ILE A 1 232 ? -24.705 30.092 -31.728 1.00 20.31 1022 ILE A CA 1
ATOM 1703 C C . ILE A 1 232 ? -25.957 29.237 -31.772 1.00 19.48 1022 ILE A C 1
ATOM 1704 O O . ILE A 1 232 ? -26.192 28.420 -30.875 1.00 22.19 1022 ILE A O 1
ATOM 1709 N N . LYS A 1 233 ? -26.766 29.416 -32.809 1.00 19.27 1023 LYS A N 1
ATOM 1710 C CA . LYS A 1 233 ? -27.963 28.598 -32.874 1.00 15.04 1023 LYS A CA 1
ATOM 1711 C C . LYS A 1 233 ? -27.650 27.185 -33.327 1.00 20.11 1023 LYS A C 1
ATOM 1712 O O . LYS A 1 233 ? -28.187 26.228 -32.766 1.00 25.67 1023 LYS A O 1
ATOM 1718 N N . SER A 1 234 ? -26.777 27.018 -34.316 1.00 22.43 1024 SER A N 1
ATOM 1719 C CA . SER A 1 234 ? -26.752 25.758 -35.042 1.00 16.16 1024 SER A CA 1
ATOM 1720 C C . SER A 1 234 ? -25.335 25.404 -35.479 1.00 18.23 1024 SER A C 1
ATOM 1721 O O . SER A 1 234 ? -24.540 26.279 -35.831 1.00 19.13 1024 SER A O 1
ATOM 1724 N N . TYR A 1 235 ? -25.045 24.099 -35.479 1.00 16.14 1025 TYR A N 1
ATOM 1725 C CA . TYR A 1 235 ? -23.828 23.540 -36.052 1.00 13.60 1025 TYR A CA 1
ATOM 1726 C C . TYR A 1 235 ? -24.189 22.514 -37.114 1.00 15.31 1025 TYR A C 1
ATOM 1727 O O . TYR A 1 235 ? -25.148 21.747 -36.956 1.00 17.59 1025 TYR A O 1
ATOM 1736 N N . ARG A 1 236 ? -23.432 22.505 -38.205 1.00 12.39 1026 ARG A N 1
ATOM 1737 C CA . ARG A 1 236 ? -23.683 21.534 -39.254 1.00 12.86 1026 ARG A CA 1
ATOM 1738 C C . ARG A 1 236 ? -22.369 21.156 -39.932 1.00 13.07 1026 ARG A C 1
ATOM 1739 O O . ARG A 1 236 ? -21.383 21.899 -39.898 1.00 13.49 1026 ARG A O 1
ATOM 1747 N N . ILE A 1 237 ? -22.374 19.980 -40.545 1.00 10.55 1027 ILE A N 1
ATOM 1748 C CA . ILE A 1 237 ? -21.383 19.551 -41.533 1.00 17.43 1027 ILE A CA 1
ATOM 1749 C C . ILE A 1 237 ? -20.084 19.116 -40.865 1.00 14.86 1027 ILE A C 1
ATOM 1750 O O . ILE A 1 237 ? -19.073 19.815 -40.977 1.00 15.34 1027 ILE A O 1
ATOM 1755 N N . PRO 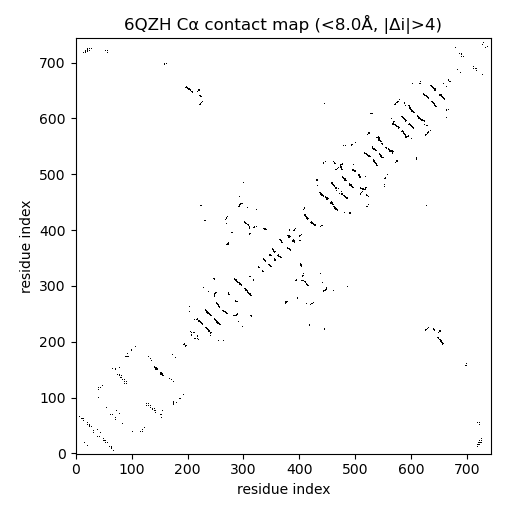A 1 238 ? -20.038 17.953 -40.231 1.00 13.61 1028 PRO A N 1
ATOM 1756 C CA . PRO A 1 238 ? -18.849 17.579 -39.463 1.00 14.20 1028 PRO A CA 1
ATOM 1757 C C . PRO A 1 238 ? -17.753 17.016 -40.341 1.00 12.56 1028 PRO A C 1
ATOM 1758 O O . PRO A 1 238 ? -18.008 16.365 -41.357 1.00 15.19 1028 PRO A O 1
ATOM 1762 N N . ALA A 1 239 ? -16.517 17.254 -39.907 1.00 12.89 1029 ALA A N 1
ATOM 1763 C CA . ALA A 1 239 ? -15.327 16.605 -40.439 1.00 14.37 1029 ALA A CA 1
ATOM 1764 C C . ALA A 1 239 ? -14.478 16.157 -39.262 1.00 12.63 1029 ALA A C 1
ATOM 1765 O O . ALA A 1 239 ? -14.312 16.905 -38.294 1.00 17.57 1029 ALA A O 1
ATOM 1767 N N . LEU A 1 240 ? -13.936 14.947 -39.343 1.00 16.05 1030 LEU A N 1
ATOM 1768 C CA . LEU A 1 240 ? -13.123 14.398 -38.274 1.00 11.66 1030 LEU A CA 1
ATOM 1769 C C . LEU A 1 240 ? -11.781 13.961 -38.836 1.00 12.12 1030 LEU A C 1
ATOM 1770 O O . LEU A 1 240 ? -11.732 13.215 -39.821 1.00 10.66 1030 LEU A O 1
ATOM 1775 N N . LEU A 1 241 ? -10.693 14.417 -38.213 1.00 11.02 1031 LEU A N 1
ATOM 1776 C CA . LEU A 1 241 ? -9.350 14.104 -38.687 1.00 10.29 1031 LEU A CA 1
ATOM 1777 C C . LEU A 1 241 ? -8.476 13.621 -37.539 1.00 14.56 1031 LEU A C 1
ATOM 1778 O O . LEU A 1 241 ? -8.454 14.234 -36.464 1.00 14.79 1031 LEU A O 1
ATOM 1783 N N . LYS A 1 242 ? -7.757 12.526 -37.773 1.00 13.67 1032 LYS A N 1
ATOM 1784 C CA . LYS A 1 242 ? -6.748 12.013 -36.856 1.00 11.22 1032 LYS A CA 1
ATOM 1785 C C . LYS A 1 242 ? -5.376 12.401 -37.388 1.00 14.59 1032 LYS A C 1
ATOM 1786 O O . LYS A 1 242 ? -5.003 11.996 -38.488 1.00 18.59 1032 LYS A O 1
ATOM 1792 N N . THR A 1 243 ? -4.620 13.163 -36.615 1.00 16.97 1033 THR A N 1
ATOM 1793 C CA . THR A 1 243 ? -3.335 13.641 -37.092 1.00 16.66 1033 THR A CA 1
ATOM 1794 C C . THR A 1 243 ? -2.207 12.675 -36.726 1.00 20.62 1033 THR A C 1
ATOM 1795 O O . THR A 1 243 ? -2.382 11.724 -35.954 1.00 17.75 1033 THR A O 1
ATOM 1799 N N . ASP A 1 244 ? -1.027 12.934 -37.305 1.00 21.12 1034 ASP A N 1
ATOM 1800 C CA . ASP A 1 244 ? 0.160 12.150 -36.962 1.00 24.75 1034 ASP A CA 1
ATOM 1801 C C . ASP A 1 244 ? 0.459 12.203 -35.465 1.00 21.15 1034 ASP A C 1
ATOM 1802 O O . ASP A 1 244 ? 0.892 11.214 -34.872 1.00 27.96 1034 ASP A O 1
ATOM 1807 N N . LYS A 1 245 ? 0.250 13.323 -34.849 1.00 22.43 1035 LYS A N 1
ATOM 1808 C CA . LYS A 1 245 ? 0.508 13.366 -33.424 1.00 27.27 1035 LYS A CA 1
ATOM 1809 C C . LYS A 1 245 ? -0.560 12.630 -32.589 1.00 25.79 1035 LYS A C 1
ATOM 1810 O O . LYS A 1 245 ? -0.484 12.711 -31.359 1.00 30.58 1035 LYS A O 1
ATOM 1816 N N . GLY A 1 246 ? -1.522 11.913 -33.171 1.00 21.90 1036 GLY A N 1
ATOM 1817 C CA . GLY A 1 246 ? -2.608 11.334 -32.409 1.00 17.00 1036 GLY A CA 1
ATOM 1818 C C . GLY A 1 246 ? -3.758 12.267 -32.088 1.00 20.64 1036 GLY A C 1
ATOM 1819 O O . GLY A 1 246 ? -4.694 11.847 -31.396 1.00 29.59 1036 GLY A O 1
ATOM 1820 N N . THR A 1 247 ? -3.732 13.507 -32.574 1.00 22.47 1037 THR A N 1
ATOM 1821 C CA . THR A 1 247 ? -4.768 14.492 -32.273 1.00 19.63 1037 THR A CA 1
ATOM 1822 C C . THR A 1 247 ? -6.029 14.229 -33.071 1.00 17.68 1037 THR A C 1
ATOM 1823 O O . THR A 1 247 ? -5.974 13.909 -34.260 1.00 22.60 1037 THR A O 1
ATOM 1827 N N . LEU A 1 248 ? -7.172 14.397 -32.432 1.00 18.45 1038 LEU A N 1
ATOM 1828 C CA . LEU A 1 248 ? -8.441 14.408 -33.142 1.00 14.45 1038 LEU A CA 1
ATOM 1829 C C . LEU A 1 248 ? -8.829 15.856 -33.389 1.00 18.06 1038 LEU A C 1
ATOM 1830 O O . LEU A 1 248 ? -8.912 16.653 -32.453 1.00 18.86 1038 LEU A O 1
ATOM 1835 N N . ILE A 1 249 ? -9.027 16.197 -34.653 1.00 17.70 1039 ILE A N 1
ATOM 1836 C CA . ILE A 1 249 ? -9.541 17.490 -35.057 1.00 9.99 1039 ILE A CA 1
ATOM 1837 C C . ILE A 1 249 ? -10.966 17.276 -35.508 1.00 9.50 1039 ILE A C 1
ATOM 1838 O O . ILE A 1 249 ? -11.223 16.421 -36.362 1.00 13.71 1039 ILE A O 1
ATOM 1843 N N . ALA A 1 250 ? -11.895 18.020 -34.922 1.00 15.35 1040 ALA A N 1
ATOM 1844 C CA . ALA A 1 250 ? -13.296 17.973 -35.318 1.00 11.60 1040 ALA A CA 1
ATOM 1845 C C . ALA A 1 250 ? -13.642 19.339 -35.864 1.00 12.29 1040 ALA A C 1
ATOM 1846 O O . ALA A 1 250 ? -13.499 20.336 -35.156 1.00 18.72 1040 ALA A O 1
ATOM 1848 N N . GLY A 1 251 ? -14.043 19.395 -37.126 1.00 12.55 1041 GLY A N 1
ATOM 1849 C CA . GLY A 1 251 ? -14.426 20.654 -37.716 1.00 11.82 1041 GLY A CA 1
ATOM 1850 C C . GLY A 1 251 ? -15.923 20.691 -37.938 1.00 16.90 1041 GLY A C 1
ATOM 1851 O O . GLY A 1 251 ? -16.567 19.639 -37.989 1.00 13.85 1041 GLY A O 1
ATOM 1852 N N . ALA A 1 252 ? -16.480 21.892 -38.083 1.00 15.83 1042 ALA A N 1
ATOM 1853 C CA . ALA A 1 252 ? -17.914 22.058 -38.271 1.00 13.61 1042 ALA A CA 1
ATOM 1854 C C . ALA A 1 252 ? -18.166 23.406 -38.924 1.00 18.60 1042 ALA A C 1
ATOM 1855 O O . ALA A 1 252 ? -17.303 24.285 -38.923 1.00 22.98 1042 ALA A O 1
ATOM 1857 N N . ASP A 1 253 ? -19.369 23.566 -39.471 1.00 18.12 1043 ASP A N 1
ATOM 1858 C CA . ASP A 1 253 ? -19.910 24.899 -39.727 1.00 13.41 1043 ASP A CA 1
ATOM 1859 C C . ASP A 1 253 ? -20.509 25.467 -38.449 1.00 15.29 1043 ASP A C 1
ATOM 1860 O O . ASP A 1 253 ? -21.388 24.844 -37.841 1.00 18.43 1043 ASP A O 1
ATOM 1865 N N . GLU A 1 254 ? -20.056 26.653 -38.050 1.00 16.96 1044 GLU A N 1
ATOM 1866 C CA . GLU A 1 254 ? -20.671 27.381 -36.941 1.00 14.99 1044 GLU A CA 1
ATOM 1867 C C . GLU A 1 254 ? -21.753 28.284 -37.519 1.00 16.12 1044 GLU A C 1
ATOM 1868 O O . GLU A 1 254 ? -21.468 29.378 -38.020 1.00 19.61 1044 GLU A O 1
ATOM 1874 N N . ARG A 1 255 ? -23.000 27.836 -37.457 1.00 16.38 1045 ARG A N 1
ATOM 1875 C CA . ARG A 1 255 ? -24.113 28.552 -38.086 1.00 21.74 1045 ARG A CA 1
ATOM 1876 C C . ARG A 1 255 ? -24.824 29.389 -37.031 1.00 20.79 1045 ARG A C 1
ATOM 1877 O O . ARG A 1 255 ? -25.731 28.909 -36.347 1.00 25.50 1045 ARG A O 1
ATOM 1885 N N . ARG A 1 256 ? -24.428 30.656 -36.928 1.00 17.86 1046 ARG A N 1
ATOM 1886 C CA . ARG A 1 256 ? -24.846 31.486 -35.806 1.00 21.85 1046 ARG A CA 1
ATOM 1887 C C . ARG A 1 256 ? -26.338 31.808 -35.843 1.00 22.73 1046 ARG A C 1
ATOM 1888 O O . ARG A 1 256 ? -27.042 31.636 -34.841 1.00 27.23 1046 ARG A O 1
ATOM 1896 N N . LEU A 1 257 ? -26.836 32.311 -36.970 1.00 15.95 1047 LEU A N 1
ATOM 1897 C CA . LEU A 1 257 ? -28.185 32.864 -36.990 1.00 19.33 1047 LEU A CA 1
ATOM 1898 C C . LEU A 1 257 ? -29.278 31.816 -37.190 1.00 24.57 1047 LEU A C 1
ATOM 1899 O O . LEU A 1 257 ? -30.375 31.964 -36.633 1.00 22.79 1047 LEU A O 1
ATOM 1904 N N . HIS A 1 258 ? -29.010 30.764 -37.960 1.00 21.98 1048 HIS A N 1
ATOM 1905 C CA . HIS A 1 258 ? -30.008 29.756 -38.300 1.00 15.48 1048 HIS A CA 1
ATOM 1906 C C . HIS A 1 258 ? -29.259 28.573 -38.896 1.00 19.55 1048 HIS A C 1
ATOM 1907 O O . HIS A 1 258 ? -28.031 28.609 -39.045 1.00 18.64 1048 HIS A O 1
ATOM 1914 N N . SER A 1 259 ? -30.007 27.530 -39.256 1.00 12.84 1049 SER A N 1
ATOM 1915 C CA . SER A 1 259 ? -29.417 26.289 -39.737 1.00 13.84 1049 SER A CA 1
ATOM 1916 C C . SER A 1 259 ? -29.221 26.235 -41.237 1.00 20.12 1049 SER A C 1
ATOM 1917 O O . SER A 1 259 ? -28.789 25.190 -41.737 1.00 22.66 1049 SER A O 1
ATOM 1920 N N . SER A 1 260 ? -29.565 27.283 -41.976 1.00 21.09 1050 SER A N 1
ATOM 1921 C CA . SER A 1 260 ? -29.583 27.087 -43.415 1.00 16.42 1050 SER A CA 1
ATOM 1922 C C . SER A 1 260 ? -28.197 27.324 -43.993 1.00 19.83 1050 SER A C 1
ATOM 1923 O O . SER A 1 260 ? -27.305 27.894 -43.350 1.00 17.90 1050 SER A O 1
ATOM 1926 N N . ASP A 1 261 ? -28.035 26.892 -45.243 1.00 21.89 1051 ASP A N 1
ATOM 1927 C CA . ASP A 1 261 ? -26.771 26.965 -45.971 1.00 16.89 1051 ASP A CA 1
ATOM 1928 C C . ASP A 1 261 ? -26.378 28.372 -46.398 1.00 15.90 1051 ASP A C 1
ATOM 1929 O O . ASP A 1 261 ? -25.860 28.534 -47.492 1.00 14.66 1051 ASP A O 1
ATOM 1934 N N . TRP A 1 262 ? -26.609 29.380 -45.559 1.00 16.39 1052 TRP A N 1
ATOM 1935 C CA . TRP A 1 262 ? -26.136 30.741 -45.782 1.00 16.04 1052 TRP A CA 1
ATOM 1936 C C . TRP A 1 262 ? -26.175 31.487 -44.451 1.00 19.57 1052 TRP A C 1
ATOM 1937 O O . TRP A 1 262 ? -26.516 30.920 -43.406 1.00 24.00 1052 TRP A O 1
ATOM 1948 N N . GLY A 1 263 ? -25.847 32.772 -44.495 1.00 17.68 1053 GLY A N 1
ATOM 1949 C CA . GLY A 1 263 ? -25.869 33.561 -43.279 1.00 19.44 1053 GLY A CA 1
ATOM 1950 C C . GLY A 1 263 ? -24.476 33.825 -42.751 1.00 22.39 1053 GLY A C 1
ATOM 1951 O O . GLY A 1 263 ? -23.526 33.862 -43.534 1.00 22.86 1053 GLY A O 1
ATOM 1952 N N . ASP A 1 264 ? -24.319 33.991 -41.439 1.00 24.40 1054 ASP A N 1
ATOM 1953 C CA . ASP A 1 264 ? -23.007 34.234 -40.844 1.00 28.43 1054 ASP A CA 1
ATOM 1954 C C . ASP A 1 264 ? -22.456 32.906 -40.334 1.00 23.19 1054 ASP A C 1
ATOM 1955 O O . ASP A 1 264 ? -22.790 32.468 -39.231 1.00 28.31 1054 ASP A O 1
ATOM 1960 N N . ILE A 1 265 ? -21.591 32.284 -41.134 1.00 17.65 1055 ILE A N 1
ATOM 1961 C CA . ILE A 1 265 ? -21.049 30.955 -40.871 1.00 22.09 1055 ILE A CA 1
ATOM 1962 C C . ILE A 1 265 ? -19.543 31.059 -40.695 1.00 19.43 1055 ILE A C 1
ATOM 1963 O O . ILE A 1 265 ? -18.859 31.705 -41.502 1.00 19.62 1055 ILE A O 1
ATOM 1968 N N . GLY A 1 266 ? -19.025 30.395 -39.674 1.00 19.45 1056 GLY A N 1
ATOM 1969 C CA . GLY A 1 266 ? -17.591 30.350 -39.425 1.00 17.53 1056 GLY A CA 1
ATOM 1970 C C . GLY A 1 266 ? -17.104 28.920 -39.544 1.00 20.60 1056 GLY A C 1
ATOM 1971 O O . GLY A 1 266 ? -17.814 27.986 -39.155 1.00 20.34 1056 GLY A O 1
ATOM 1972 N N . MET A 1 267 ? -15.904 28.752 -40.107 1.00 11.83 1057 MET A N 1
ATOM 1973 C CA . MET A 1 267 ? -15.242 27.457 -40.155 1.00 13.01 1057 MET A CA 1
ATOM 1974 C C . MET A 1 267 ? -14.484 27.271 -38.854 1.00 13.95 1057 MET A C 1
ATOM 1975 O O . MET A 1 267 ? -13.544 28.021 -38.588 1.00 15.78 1057 MET A O 1
ATOM 1980 N N . VAL A 1 268 ? -14.878 26.286 -38.041 1.00 14.27 1058 VAL A N 1
ATOM 1981 C CA . VAL A 1 268 ? -14.276 26.129 -36.718 1.00 17.94 1058 VAL A CA 1
ATOM 1982 C C . VAL A 1 268 ? -13.837 24.687 -36.522 1.00 15.86 1058 VAL A C 1
ATOM 1983 O O . VAL A 1 268 ? -14.353 23.774 -37.170 1.00 13.36 1058 VAL A O 1
ATOM 1987 N N . ILE A 1 269 ? -12.880 24.491 -35.595 1.00 11.97 1059 ILE A N 1
ATOM 1988 C CA . ILE A 1 269 ? -12.455 23.167 -35.158 1.00 8.61 1059 ILE A CA 1
ATOM 1989 C C . ILE A 1 269 ? -12.294 23.102 -33.643 1.00 12.56 1059 ILE A C 1
ATOM 1990 O O . ILE A 1 269 ? -12.090 24.110 -32.966 1.00 16.83 1059 ILE A O 1
ATOM 1995 N N . ARG A 1 270 ? -12.386 21.885 -33.118 1.00 11.29 1060 ARG A N 1
ATOM 1996 C CA . ARG A 1 270 ? -12.016 21.543 -31.745 1.00 14.91 1060 A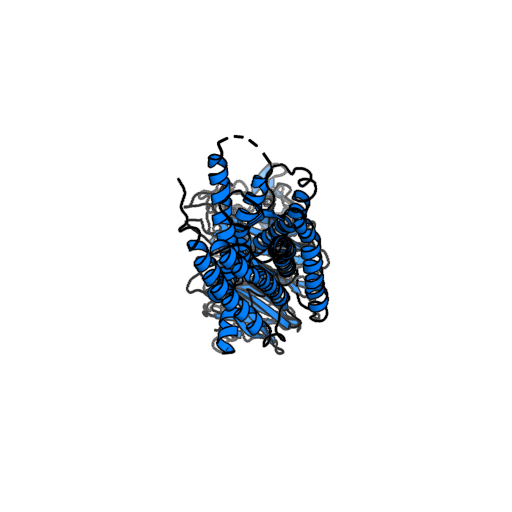RG A CA 1
ATOM 1997 C C . ARG A 1 270 ? -10.985 20.416 -31.768 1.00 14.15 1060 ARG A C 1
ATOM 1998 O O . ARG A 1 270 ? -11.209 19.395 -32.419 1.00 13.67 1060 ARG A O 1
ATOM 2006 N N . ARG A 1 271 ? -9.866 20.585 -31.060 1.00 14.05 1061 ARG A N 1
ATOM 2007 C CA . ARG A 1 271 ? -8.865 19.528 -30.967 1.00 13.43 1061 ARG A CA 1
ATOM 2008 C C . ARG A 1 271 ? -9.081 18.722 -29.698 1.00 15.83 1061 ARG A C 1
ATOM 2009 O O . ARG A 1 271 ? -9.427 19.278 -28.655 1.00 22.31 1061 ARG A O 1
ATOM 2017 N N . SER A 1 272 ? -8.880 17.410 -29.792 1.00 16.88 1062 SER A N 1
ATOM 2018 C CA . SER A 1 272 ? -8.819 16.525 -28.634 1.00 17.39 1062 SER A CA 1
ATOM 2019 C C . SER A 1 272 ? -7.468 15.831 -28.618 1.00 25.63 1062 SER A C 1
ATOM 2020 O O . SER A 1 272 ? -7.048 15.256 -29.627 1.00 32.05 1062 SER A O 1
ATOM 2023 N N . GLU A 1 273 ? -6.783 15.891 -27.484 1.00 33.06 1063 GLU A N 1
ATOM 2024 C CA . GLU A 1 273 ? -5.460 15.303 -27.360 1.00 31.93 1063 GLU A CA 1
ATOM 2025 C C . GLU A 1 273 ? -5.470 13.980 -26.615 1.00 37.75 1063 GLU A C 1
ATOM 2026 O O . GLU A 1 273 ? -4.399 13.428 -26.361 1.00 44.44 1063 GLU A O 1
ATOM 2032 N N . ASP A 1 274 ? -6.640 13.461 -26.254 1.00 31.69 1064 ASP A N 1
ATOM 2033 C CA . ASP A 1 274 ? -6.737 12.175 -25.584 1.00 26.42 1064 ASP A CA 1
ATOM 2034 C C . ASP A 1 274 ? -7.724 11.268 -26.293 1.00 28.82 1064 ASP A C 1
ATOM 2035 O O . ASP A 1 274 ? -8.567 10.616 -25.664 1.00 30.80 1064 ASP A O 1
ATOM 2040 N N . ASN A 1 275 ? -7.646 11.216 -27.618 1.00 26.70 1065 ASN A N 1
ATOM 2041 C CA . ASN A 1 275 ? -8.418 10.245 -28.388 1.00 26.12 1065 ASN A CA 1
ATOM 2042 C C . ASN A 1 275 ? -9.913 10.410 -28.184 1.00 25.57 1065 ASN A C 1
ATOM 2043 O O . ASN A 1 275 ? -10.666 9.445 -28.318 1.00 27.90 1065 ASN A O 1
ATOM 2048 N N . GLY A 1 276 ? -10.350 11.617 -27.836 1.00 26.06 1066 GLY A N 1
ATOM 2049 C CA . GLY A 1 276 ? -11.753 11.940 -27.845 1.00 21.00 1066 GLY A CA 1
ATOM 2050 C C . GLY A 1 276 ? -12.444 11.986 -26.506 1.00 25.97 1066 GLY A C 1
ATOM 2051 O O . GLY A 1 276 ? -13.667 12.163 -26.479 1.00 28.96 1066 GLY A O 1
ATOM 2052 N N . LYS A 1 277 ? -11.716 11.843 -25.394 1.00 30.54 1067 LYS A N 1
ATOM 2053 C CA . LYS A 1 277 ? -12.367 11.943 -24.089 1.00 33.42 1067 LYS A CA 1
ATOM 2054 C C . LYS A 1 277 ? -12.709 13.394 -23.754 1.00 30.40 1067 LYS A C 1
ATOM 2055 O O . LYS A 1 277 ? -13.822 13.694 -23.309 1.00 32.25 1067 LYS A O 1
ATOM 2061 N N . THR A 1 278 ? -11.768 14.309 -23.960 1.00 27.01 1068 THR A N 1
ATOM 2062 C CA . THR A 1 278 ? -11.993 15.723 -23.724 1.00 25.93 1068 THR A CA 1
ATOM 2063 C C . THR A 1 278 ? -11.592 16.519 -24.957 1.00 26.83 1068 THR A C 1
ATOM 2064 O O . THR A 1 278 ? -10.747 16.091 -25.748 1.00 27.99 1068 THR A O 1
ATOM 2068 N N . TRP A 1 279 ? -12.187 17.701 -25.097 1.00 24.00 1069 TRP A N 1
ATOM 2069 C CA . TRP A 1 279 ? -12.012 18.540 -26.275 1.00 20.39 1069 TRP A CA 1
ATOM 2070 C C . TRP A 1 279 ? -11.732 19.963 -25.838 1.00 18.01 1069 TRP A C 1
ATOM 2071 O O . TRP A 1 279 ? -12.353 20.462 -24.899 1.00 29.94 1069 TRP A O 1
ATOM 2082 N N . GLY A 1 280 ? -10.815 20.620 -26.533 1.00 18.33 1070 GLY A N 1
ATOM 2083 C CA . GLY A 1 280 ? -10.444 21.979 -26.205 1.00 17.76 1070 GLY A CA 1
ATOM 2084 C C . GLY A 1 280 ? -11.477 22.989 -26.664 1.00 23.67 1070 GLY A C 1
ATOM 2085 O O . GLY A 1 280 ? -12.611 22.665 -27.016 1.00 26.33 1070 GLY A O 1
ATOM 2086 N N . ASP A 1 281 ? -11.058 24.249 -26.654 1.00 21.16 1071 ASP A N 1
ATOM 2087 C CA . ASP A 1 281 ? -11.930 25.339 -27.042 1.00 19.86 1071 ASP A CA 1
ATOM 2088 C C . ASP A 1 281 ? -11.975 25.471 -28.558 1.00 20.65 1071 ASP A C 1
ATOM 2089 O O . ASP A 1 281 ? -11.170 24.891 -29.288 1.00 21.62 1071 ASP A O 1
ATOM 2094 N N . ARG A 1 282 ? -12.937 26.245 -29.036 1.00 19.36 1072 ARG A N 1
ATOM 2095 C CA . ARG A 1 282 ? -13.081 26.408 -30.469 1.00 20.51 1072 ARG A CA 1
ATOM 2096 C C . ARG A 1 282 ? -11.906 27.205 -31.015 1.00 20.25 1072 ARG A C 1
ATOM 2097 O O . ARG A 1 282 ? -11.494 28.202 -30.425 1.00 26.20 1072 ARG A O 1
ATOM 2105 N N . VAL A 1 283 ? -11.330 26.722 -32.108 1.00 20.18 1073 VAL A N 1
ATOM 2106 C CA . VAL A 1 283 ? -10.406 27.478 -32.939 1.00 14.09 1073 VAL A CA 1
ATOM 2107 C C . VAL A 1 283 ? -11.151 27.836 -34.209 1.00 19.10 1073 VAL A C 1
ATOM 2108 O O . VAL A 1 283 ? -11.916 27.011 -34.729 1.00 20.18 1073 VAL A O 1
ATOM 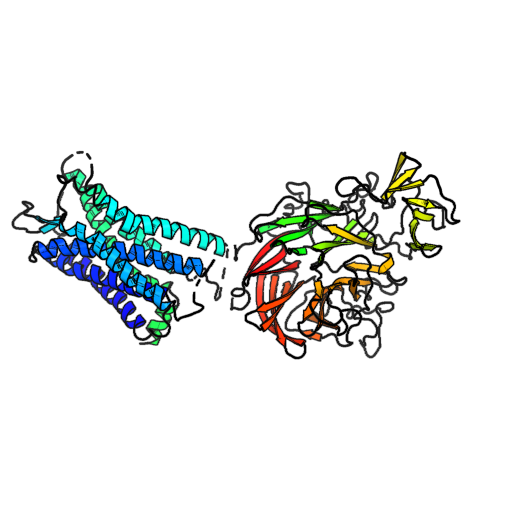2112 N N . THR A 1 284 ? -10.951 29.058 -34.703 1.00 13.30 1074 THR A N 1
ATOM 2113 C CA . THR A 1 284 ? -11.662 29.554 -35.874 1.00 8.56 1074 THR A CA 1
ATOM 2114 C C . THR A 1 284 ? -10.660 29.701 -37.010 1.00 15.38 1074 THR A C 1
ATOM 2115 O O . THR A 1 284 ? -9.728 30.504 -36.927 1.00 16.34 1074 THR A O 1
ATOM 2119 N N . ILE A 1 285 ? -10.840 28.903 -38.057 1.00 17.86 1075 ILE A N 1
ATOM 2120 C CA . ILE A 1 285 ? -10.032 29.042 -39.257 1.00 9.92 1075 ILE A CA 1
ATOM 2121 C C . ILE A 1 285 ? -10.341 30.359 -39.951 1.00 14.35 1075 ILE A C 1
ATOM 2122 O O . ILE A 1 285 ? -9.439 31.149 -40.257 1.00 13.53 1075 ILE A O 1
ATOM 2127 N N . THR A 1 286 ? -11.630 30.618 -40.200 1.00 12.70 1076 THR A N 1
ATOM 2128 C CA . THR A 1 286 ? -12.068 31.742 -41.011 1.00 13.25 1076 THR A CA 1
ATOM 2129 C C . THR A 1 286 ? -13.440 32.203 -40.560 1.00 16.08 1076 THR A C 1
ATOM 2130 O O . THR A 1 286 ? -14.326 31.376 -40.346 1.00 10.64 1076 THR A O 1
ATOM 2134 N N . ASN A 1 287 ? -13.629 33.523 -40.452 1.00 15.52 1077 ASN A N 1
ATOM 2135 C CA . ASN A 1 287 ? -14.992 34.017 -40.229 1.00 15.40 1077 ASN A CA 1
ATOM 2136 C C . ASN A 1 287 ? -15.120 35.409 -40.853 1.00 16.50 1077 ASN A C 1
ATOM 2137 O O . ASN A 1 287 ? -14.777 36.413 -40.232 1.00 21.77 1077 ASN A O 1
ATOM 2142 N N . LEU A 1 288 ? -15.629 35.460 -42.079 1.00 16.77 1078 LEU A N 1
ATOM 2143 C CA . LEU A 1 288 ? -15.690 36.735 -42.777 1.00 14.16 1078 LEU A CA 1
ATOM 2144 C C . LEU A 1 288 ? -16.700 37.643 -42.100 1.00 17.67 1078 LEU A C 1
ATOM 2145 O O . LEU A 1 288 ? -17.735 37.184 -41.612 1.00 29.66 1078 LEU A O 1
ATOM 2150 N N . ARG A 1 289 ? -16.395 38.936 -42.057 1.00 21.16 1079 ARG A N 1
ATOM 2151 C CA . ARG A 1 289 ? -17.245 39.847 -41.313 1.00 19.41 1079 ARG A CA 1
ATOM 2152 C C . ARG A 1 289 ? -18.547 40.084 -42.059 1.00 16.84 1079 ARG A C 1
ATOM 2153 O O . ARG A 1 289 ? -18.589 40.091 -43.294 1.00 18.81 1079 ARG A O 1
ATOM 2161 N N . ASP A 1 290 ? -19.619 40.260 -41.290 1.00 15.68 1080 ASP A N 1
ATOM 2162 C CA . ASP A 1 290 ? -20.931 40.488 -41.871 1.00 23.36 1080 ASP A CA 1
ATOM 2163 C C . ASP A 1 290 ? -21.008 41.872 -42.509 1.00 19.15 1080 ASP A C 1
ATOM 2164 O O . ASP A 1 290 ? -20.131 42.722 -42.349 1.00 19.28 1080 ASP A O 1
ATOM 2169 N N . ASN A 1 291 ? -22.085 42.088 -43.246 1.00 15.16 1081 ASN A N 1
ATOM 2170 C CA . ASN A 1 291 ? -22.338 43.386 -43.839 1.00 17.65 1081 ASN A CA 1
ATOM 2171 C C . ASN A 1 291 ? -23.211 44.134 -42.850 1.00 18.04 1081 ASN A C 1
ATOM 2172 O O . ASN A 1 291 ? -24.386 43.781 -42.692 1.00 22.58 1081 ASN A O 1
ATOM 2177 N N . PRO A 1 292 ? -22.698 45.137 -42.153 1.00 14.14 1082 PRO A N 1
ATOM 2178 C CA . PRO A 1 292 ? -23.508 45.774 -41.121 1.00 14.56 1082 PRO A CA 1
ATOM 2179 C C . PRO A 1 292 ? -24.701 46.500 -41.680 1.00 19.79 1082 PRO A C 1
ATOM 2180 O O . PRO A 1 292 ? -25.666 46.702 -40.940 1.00 28.70 1082 PRO A O 1
ATOM 2184 N N . LYS A 1 293 ? -24.689 46.868 -42.962 1.00 21.67 1083 LYS A N 1
ATOM 2185 C CA . LYS A 1 293 ? -25.755 47.648 -43.578 1.00 15.71 1083 LYS A CA 1
ATOM 2186 C C . LYS A 1 293 ? -26.743 46.796 -44.373 1.00 21.25 1083 LYS A C 1
ATOM 2187 O O . LYS A 1 293 ? -27.597 47.355 -45.064 1.00 29.20 1083 LYS A O 1
ATOM 2193 N N . ALA A 1 294 ? -26.653 45.469 -44.300 1.00 23.67 1084 ALA A N 1
ATOM 2194 C CA . ALA A 1 294 ? -27.528 44.603 -45.091 1.00 23.06 1084 ALA A CA 1
ATOM 2195 C C . ALA A 1 294 ? -28.957 44.627 -44.559 1.00 25.78 1084 ALA A C 1
ATOM 2196 O O . ALA A 1 294 ? -29.190 44.719 -43.349 1.00 23.65 1084 ALA A O 1
ATOM 2198 N N . SER A 1 295 ? -29.928 44.516 -45.482 1.00 28.15 1085 SER A N 1
ATOM 2199 C CA . SER A 1 295 ? -31.335 44.687 -45.103 1.00 28.09 1085 SER A CA 1
ATOM 2200 C C . SER A 1 295 ? -31.909 43.465 -44.413 1.00 26.95 1085 SER A C 1
ATOM 2201 O O . SER A 1 295 ? -32.798 43.616 -43.566 1.00 25.56 1085 SER A O 1
ATOM 2204 N N . ASP A 1 296 ? -31.416 42.272 -44.757 1.00 21.40 1086 ASP A N 1
ATOM 2205 C CA . ASP A 1 296 ? -31.875 41.003 -44.186 1.00 21.69 1086 ASP A CA 1
ATOM 2206 C C . ASP A 1 296 ? -30.686 40.296 -43.552 1.00 29.71 1086 ASP A C 1
ATOM 2207 O O . ASP A 1 296 ? -29.929 39.597 -44.252 1.00 30.73 1086 ASP A O 1
ATOM 2212 N N . PRO A 1 297 ? -30.478 40.437 -42.243 1.00 30.36 1087 PRO A N 1
ATOM 2213 C CA . PRO A 1 297 ? -29.266 39.866 -41.637 1.00 19.60 1087 PRO A CA 1
ATOM 2214 C C . PRO A 1 297 ? -29.112 38.380 -41.866 1.00 23.23 1087 PRO A C 1
ATOM 2215 O O . PRO A 1 297 ? -27.977 37.899 -41.998 1.00 18.42 1087 PRO A O 1
ATOM 2219 N N . SER A 1 298 ? -30.218 37.631 -41.941 1.00 22.47 1088 SER A N 1
ATOM 2220 C CA . SER A 1 298 ? -30.102 36.192 -42.150 1.00 19.42 1088 SER A CA 1
ATOM 2221 C C . SER A 1 298 ? -29.405 35.836 -43.457 1.00 20.64 1088 SER A C 1
ATOM 2222 O O . SER A 1 298 ? -29.142 34.651 -43.692 1.00 23.05 1088 SER A O 1
ATOM 2225 N N . ILE A 1 299 ? -29.147 36.814 -44.329 1.00 20.78 1089 ILE A N 1
ATOM 2226 C CA . ILE A 1 299 ? -28.471 36.580 -45.597 1.00 18.57 1089 ILE A CA 1
ATOM 2227 C C . ILE A 1 299 ? -27.516 37.728 -45.865 1.00 18.64 1089 ILE A C 1
ATOM 2228 O O . ILE A 1 299 ? -27.161 37.998 -47.017 1.00 21.08 1089 ILE A O 1
ATOM 2233 N N . GLY A 1 300 ? -27.085 38.408 -44.816 1.00 20.53 1090 GLY A N 1
ATOM 2234 C CA . GLY A 1 300 ? -26.271 39.584 -45.037 1.00 23.81 1090 GLY A CA 1
ATOM 2235 C C . GLY A 1 300 ? -24.817 39.402 -44.671 1.00 23.97 1090 GLY A C 1
ATOM 2236 O O . GLY A 1 300 ? -24.165 40.331 -44.182 1.00 25.72 1090 GLY A O 1
ATOM 2237 N N . SER A 1 301 ? -24.280 38.210 -44.901 1.00 26.05 1091 SER A N 1
ATOM 2238 C CA . SER A 1 301 ? -22.882 38.031 -44.590 1.00 21.55 1091 SER A CA 1
ATOM 2239 C C . SER A 1 301 ? -22.274 37.150 -45.665 1.00 22.91 1091 SER A C 1
ATOM 2240 O O . SER A 1 301 ? -22.939 36.223 -46.153 1.00 20.55 1091 SER A O 1
ATOM 2243 N N . PRO A 1 302 ? -21.048 37.443 -46.087 1.00 19.55 1092 PRO A N 1
ATOM 2244 C CA . PRO A 1 302 ? -20.319 36.493 -46.929 1.00 18.94 1092 PRO A CA 1
ATOM 2245 C C . PRO A 1 302 ? -20.274 35.136 -46.249 1.00 14.92 1092 PRO A C 1
ATOM 2246 O O . PRO A 1 302 ? -20.268 35.032 -45.019 1.00 19.28 1092 PRO A O 1
ATOM 2250 N N . VAL A 1 303 ? -20.259 34.087 -47.055 1.00 13.21 1093 VAL A N 1
ATOM 2251 C CA . VAL A 1 303 ? -20.539 32.745 -46.567 1.00 13.37 1093 VAL A CA 1
ATOM 2252 C C . VAL A 1 303 ? -19.328 31.845 -46.807 1.00 17.75 1093 VAL A C 1
ATOM 2253 O O . VAL A 1 303 ? -18.728 31.865 -47.892 1.00 13.98 1093 VAL A O 1
ATOM 2257 N N . ASN A 1 304 ? -18.966 31.071 -45.784 1.00 16.57 1094 ASN A N 1
ATOM 2258 C CA . ASN A 1 304 ? -18.119 29.891 -45.916 1.00 17.41 1094 ASN A CA 1
ATOM 2259 C C . ASN A 1 304 ? -18.941 28.704 -45.454 1.00 16.41 1094 ASN A C 1
ATOM 2260 O O . ASN A 1 304 ? -19.704 28.815 -44.492 1.00 24.35 1094 ASN A O 1
ATOM 2265 N N . ILE A 1 305 ? -18.803 27.572 -46.131 1.00 20.50 1095 ILE A N 1
ATOM 2266 C CA . ILE A 1 305 ? -19.718 26.467 -45.891 1.00 15.90 1095 ILE A CA 1
ATOM 2267 C C . ILE A 1 305 ? -19.079 25.192 -46.433 1.00 22.86 1095 ILE A C 1
ATOM 2268 O O . ILE A 1 305 ? -18.430 25.210 -47.488 1.00 21.50 1095 ILE A O 1
ATOM 2273 N N . ASP A 1 306 ? -19.219 24.094 -45.664 1.00 21.98 1096 ASP A N 1
ATOM 2274 C CA . ASP A 1 306 ? -18.766 22.751 -46.031 1.00 17.83 1096 ASP A CA 1
ATOM 2275 C C . ASP A 1 306 ? -17.252 22.609 -46.126 1.00 16.56 1096 ASP A C 1
ATOM 2276 O O . ASP A 1 306 ? -16.655 23.058 -47.105 1.00 18.44 1096 ASP A O 1
ATOM 2281 N N . MET A 1 307 ? -16.612 21.965 -45.155 1.00 14.81 1097 MET A N 1
ATOM 2282 C CA . MET A 1 307 ? -15.170 21.805 -45.222 1.00 13.33 1097 MET A CA 1
ATOM 2283 C C . MET A 1 307 ? -14.772 20.346 -45.384 1.00 15.57 1097 MET A C 1
ATOM 2284 O O . MET A 1 307 ? -15.498 19.423 -44.996 1.00 14.88 1097 MET A O 1
ATOM 2289 N N . VAL A 1 308 ? -13.599 20.160 -45.981 1.00 13.23 1098 VAL A N 1
ATOM 2290 C CA . VAL A 1 308 ? -12.945 18.870 -46.093 1.00 12.29 1098 VAL A CA 1
ATOM 2291 C C . VAL A 1 308 ? -11.608 18.994 -45.387 1.00 13.04 1098 VAL A C 1
ATOM 2292 O O . VAL A 1 308 ? -10.849 19.913 -45.689 1.00 13.83 1098 VAL A O 1
ATOM 2296 N N . LEU A 1 309 ? -11.332 18.094 -44.438 1.00 14.42 1099 LEU A N 1
ATOM 2297 C CA . LEU A 1 309 ? -10.055 18.043 -43.737 1.00 11.66 1099 LEU A CA 1
ATOM 2298 C C . LEU A 1 309 ? -9.194 16.934 -44.315 1.00 13.39 1099 LEU A C 1
ATOM 2299 O O . LEU A 1 309 ? -9.706 15.915 -44.775 1.00 13.63 1099 LEU A O 1
ATOM 2304 N N . VAL A 1 310 ? -7.878 17.139 -44.299 1.00 12.50 1100 VAL A N 1
ATOM 2305 C CA . VAL A 1 310 ? -6.947 16.079 -44.685 1.00 11.81 1100 VAL A CA 1
ATOM 2306 C C . VAL A 1 310 ? -5.561 16.524 -44.252 1.00 11.23 1100 VAL A C 1
ATOM 2307 O O . VAL A 1 310 ? -5.259 17.717 -44.290 1.00 17.41 1100 VAL A O 1
ATOM 2311 N N . GLN A 1 311 ? -4.720 15.599 -43.797 1.00 13.14 1101 GLN A N 1
ATOM 2312 C CA . GLN A 1 311 ? -3.340 15.925 -43.452 1.00 12.84 1101 GLN A CA 1
ATOM 2313 C C . GLN A 1 311 ? -2.399 15.276 -44.450 1.00 14.21 1101 GLN A C 1
ATOM 2314 O O . GLN A 1 311 ? -2.552 14.090 -44.765 1.00 19.02 1101 GLN A O 1
ATOM 2320 N N . ASP A 1 312 ? -1.435 16.045 -44.949 1.00 13.16 1102 ASP A N 1
ATOM 2321 C CA . ASP A 1 312 ? -0.416 15.473 -45.822 1.00 11.62 1102 ASP A CA 1
ATOM 2322 C C . ASP A 1 312 ? 0.600 14.725 -44.971 1.00 14.30 1102 ASP A C 1
ATOM 2323 O O . ASP A 1 312 ? 1.222 15.334 -44.102 1.00 17.41 1102 ASP A O 1
ATOM 2328 N N . PRO A 1 313 ? 0.792 13.418 -45.172 1.00 19.25 1103 PRO A N 1
ATOM 2329 C CA . PRO A 1 313 ? 1.569 12.635 -44.195 1.00 13.71 1103 PRO A CA 1
ATOM 2330 C C . PRO A 1 313 ? 3.071 12.894 -44.241 1.00 20.05 1103 PRO A C 1
ATOM 2331 O O . PRO A 1 313 ? 3.747 12.677 -43.227 1.00 24.73 1103 PRO A O 1
ATOM 2335 N N . GLU A 1 314 ? 3.622 13.365 -45.359 1.00 19.74 1104 GLU A N 1
ATOM 2336 C CA . GLU A 1 314 ? 5.046 13.696 -45.399 1.00 22.13 1104 GLU A CA 1
ATOM 2337 C C . GLU A 1 314 ? 5.346 15.017 -44.690 1.00 25.15 1104 GLU A C 1
ATOM 2338 O O . GLU A 1 314 ? 6.175 15.070 -43.772 1.00 28.60 1104 GLU A O 1
ATOM 2344 N N . THR A 1 315 ? 4.687 16.098 -45.115 1.00 17.49 1105 THR A N 1
ATOM 2345 C CA . THR A 1 315 ? 4.949 17.424 -44.570 1.00 16.10 1105 THR A CA 1
ATOM 2346 C C . THR A 1 315 ? 4.213 17.719 -43.268 1.00 14.42 1105 THR A C 1
ATOM 2347 O O . THR A 1 315 ? 4.595 18.658 -42.570 1.00 18.56 1105 THR A O 1
ATOM 2351 N N . LYS A 1 316 ? 3.154 16.986 -42.944 1.00 14.43 1106 LYS A N 1
ATOM 2352 C CA . LYS A 1 316 ? 2.344 17.165 -41.741 1.00 14.94 1106 LYS A CA 1
ATOM 2353 C C . LYS A 1 316 ? 1.460 18.412 -41.797 1.00 16.51 1106 LYS A C 1
ATOM 2354 O O . LYS A 1 316 ? 0.796 18.740 -40.809 1.00 17.09 1106 LYS A O 1
ATOM 2360 N N . ARG A 1 317 ? 1.429 19.116 -42.920 1.00 12.89 1107 ARG A N 1
ATOM 2361 C CA . ARG A 1 317 ? 0.520 20.236 -43.089 1.00 17.13 1107 ARG A CA 1
ATOM 2362 C C . ARG A 1 317 ? -0.910 19.732 -43.189 1.00 16.79 1107 ARG A C 1
ATOM 2363 O O . ARG A 1 317 ? -1.198 18.803 -43.947 1.00 20.94 1107 ARG A O 1
ATOM 2371 N N . ILE A 1 318 ? -1.805 20.343 -42.423 1.00 18.16 1108 ILE A N 1
ATOM 2372 C CA . ILE A 1 318 ? -3.218 19.971 -42.387 1.00 14.55 1108 ILE A CA 1
ATOM 2373 C C . ILE A 1 318 ? -3.991 20.961 -43.242 1.00 14.30 1108 ILE A C 1
ATOM 2374 O O . ILE A 1 318 ? -3.839 22.175 -43.077 1.00 14.08 1108 ILE A O 1
ATOM 2379 N N . PHE A 1 319 ? -4.824 20.466 -44.152 1.00 14.12 1109 PHE A N 1
ATOM 2380 C CA . PHE A 1 319 ? -5.558 21.354 -45.042 1.00 12.49 1109 PHE A CA 1
ATOM 2381 C C . PHE A 1 319 ? -7.019 21.362 -44.671 1.00 13.29 1109 PHE A C 1
ATOM 2382 O O . PHE A 1 319 ? -7.602 20.306 -44.419 1.00 17.28 1109 PHE A O 1
ATOM 2390 N N . SER A 1 320 ? -7.605 22.550 -44.626 1.00 10.40 1110 SER A N 1
ATOM 2391 C CA . SER A 1 320 ? -9.055 22.675 -44.611 1.00 12.87 1110 SER A CA 1
ATOM 2392 C C . SER A 1 320 ? -9.471 23.365 -45.884 1.00 12.16 1110 SER A C 1
ATOM 2393 O O . SER A 1 320 ? -9.023 24.478 -46.144 1.00 16.42 1110 SER A O 1
ATOM 2396 N N . ILE A 1 321 ? -10.352 22.732 -46.645 1.00 12.47 1111 ILE A N 1
ATOM 2397 C CA . ILE A 1 321 ? -10.810 23.250 -47.927 1.00 11.56 1111 ILE A CA 1
ATOM 2398 C C . ILE A 1 321 ? -12.322 23.415 -47.882 1.00 14.11 1111 ILE A C 1
ATOM 2399 O O . ILE A 1 321 ? -13.035 22.488 -47.473 1.00 12.45 1111 ILE A O 1
ATOM 2404 N N . TYR A 1 322 ? -12.821 24.579 -48.313 1.00 8.71 1112 TYR A N 1
ATOM 2405 C CA . TYR A 1 322 ? -14.232 24.867 -48.082 1.00 13.63 1112 TYR A CA 1
ATOM 2406 C C . TYR A 1 322 ? -14.760 25.826 -49.143 1.00 14.00 1112 TYR A C 1
ATOM 2407 O O . TYR A 1 322 ? -13.989 26.539 -49.795 1.00 9.37 1112 TYR A O 1
ATOM 2416 N N . ASP A 1 323 ? -16.097 25.824 -49.308 1.00 11.18 1113 ASP A N 1
ATOM 2417 C CA . ASP A 1 323 ? -16.766 26.716 -50.259 1.00 14.05 1113 ASP A CA 1
ATOM 2418 C C . ASP A 1 323 ? -16.803 28.145 -49.742 1.00 10.88 1113 ASP A C 1
ATOM 2419 O O . ASP A 1 323 ? -16.886 28.383 -48.537 1.00 11.92 1113 ASP A O 1
ATOM 2424 N N . MET A 1 324 ? -16.801 29.110 -50.671 1.00 11.50 1114 MET A N 1
ATOM 2425 C CA . MET A 1 324 ? -17.069 30.500 -50.327 1.00 13.54 1114 MET A CA 1
ATOM 2426 C C . MET A 1 324 ? -17.969 31.157 -51.372 1.00 18.49 1114 MET A C 1
ATOM 2427 O O . MET A 1 324 ? -17.756 30.985 -52.580 1.00 19.60 1114 MET A O 1
ATOM 2432 N N . PHE A 1 325 ? -18.957 31.927 -50.897 1.00 15.27 1115 PHE A N 1
ATOM 2433 C CA . PHE A 1 325 ? -19.812 32.763 -51.733 1.00 16.60 1115 PHE A CA 1
ATOM 2434 C C . PHE A 1 325 ? -19.830 34.182 -51.178 1.00 15.39 1115 PHE A C 1
ATOM 2435 O O . PHE A 1 325 ? -19.792 34.360 -49.954 1.00 16.09 1115 PHE A O 1
ATOM 2443 N N . PRO A 1 326 ? -19.916 35.212 -52.022 1.00 11.76 1116 PRO A N 1
ATOM 2444 C CA . PRO A 1 326 ? -20.130 36.562 -51.494 1.00 12.07 1116 PRO A CA 1
ATOM 2445 C C . PRO A 1 326 ? -21.522 36.674 -50.908 1.00 17.49 1116 PRO A C 1
ATOM 2446 O O . PRO A 1 326 ? -22.385 35.813 -51.133 1.00 20.33 1116 PRO A O 1
ATOM 2450 N N . GLU A 1 327 ? -21.725 37.767 -50.158 1.00 20.26 1117 GLU A N 1
ATOM 2451 C CA . GLU A 1 327 ? -22.977 38.071 -49.464 1.00 18.12 1117 GLU A CA 1
ATOM 2452 C C . GLU A 1 327 ? -24.190 37.628 -50.262 1.00 16.49 1117 GLU A C 1
ATOM 2453 O O . GLU A 1 327 ? -24.380 38.040 -51.412 1.00 19.08 1117 GLU A O 1
ATOM 2459 N N . GLY A 1 328 ? -24.990 36.767 -49.660 1.00 17.38 1118 GLY A N 1
ATOM 2460 C CA . GLY A 1 328 ? -26.287 36.440 -50.208 1.00 18.77 1118 GLY A CA 1
ATOM 2461 C C . GLY A 1 328 ? -26.781 35.116 -49.654 1.00 19.73 1118 GLY A C 1
ATOM 2462 O O . GLY A 1 328 ? -26.276 34.622 -48.644 1.00 17.05 1118 GLY A O 1
ATOM 2463 N N . LYS A 1 329 ? -27.762 34.550 -50.366 1.00 15.31 1119 LYS A N 1
ATOM 2464 C CA . LYS A 1 329 ? -28.360 33.287 -49.980 1.00 18.07 1119 LYS A CA 1
ATOM 2465 C C . LYS A 1 329 ? -27.467 32.131 -50.418 1.00 16.40 1119 LYS A C 1
ATOM 2466 O O . LYS A 1 329 ? -27.948 31.144 -50.994 1.00 18.44 1119 LYS A O 1
ATOM 2472 N N . GLY A 1 330 ? -26.165 32.245 -50.167 1.00 15.62 1120 GLY A N 1
ATOM 2473 C CA . GLY A 1 330 ? -25.258 31.190 -50.588 1.00 13.25 1120 GLY A CA 1
ATOM 2474 C C . GLY A 1 330 ? -25.396 30.887 -52.068 1.00 13.62 1120 GLY A C 1
ATOM 2475 O O . GLY A 1 330 ? -25.379 31.784 -52.915 1.00 18.49 1120 GLY A O 1
ATOM 2476 N N . ILE A 1 331 ? -25.583 29.607 -52.392 1.00 21.09 1121 ILE A N 1
ATOM 2477 C CA . ILE A 1 331 ? -25.595 29.194 -53.787 1.00 18.53 1121 ILE A CA 1
ATOM 2478 C C . ILE A 1 331 ? -26.760 29.817 -54.519 1.00 20.36 1121 ILE A C 1
ATOM 2479 O O . ILE A 1 331 ? -26.735 29.919 -55.753 1.00 20.52 1121 ILE A O 1
ATOM 2484 N N . PHE A 1 332 ? -27.775 30.264 -53.779 1.00 19.00 1122 PHE A N 1
ATOM 2485 C CA . PHE A 1 332 ? -28.935 30.921 -54.358 1.00 22.08 1122 PHE A CA 1
ATOM 2486 C C . PHE A 1 332 ? -28.726 32.414 -54.530 1.00 22.45 1122 PHE A C 1
ATOM 2487 O O . PHE A 1 332 ? -29.645 33.108 -54.987 1.00 21.51 1122 PHE A O 1
ATOM 2495 N N . GLY A 1 333 ? -27.542 32.908 -54.173 1.00 17.87 1123 GLY A N 1
ATOM 2496 C CA . GLY A 1 333 ? -27.131 34.265 -54.460 1.00 18.16 1123 GLY A CA 1
ATOM 2497 C C . GLY A 1 333 ? -26.255 34.416 -55.681 1.00 17.72 1123 GLY A C 1
ATOM 2498 O O . GLY A 1 333 ? -25.936 35.544 -56.054 1.00 18.40 1123 GLY A O 1
ATOM 2499 N N . MET A 1 334 ? -25.847 33.320 -56.320 1.00 23.11 1124 MET A N 1
ATOM 2500 C CA . MET A 1 334 ? -25.141 33.453 -57.583 1.00 17.76 1124 MET A CA 1
ATOM 2501 C C . MET A 1 334 ? -25.982 34.272 -58.549 1.00 19.19 1124 MET A C 1
ATOM 2502 O O . MET A 1 334 ? -27.207 34.323 -58.446 1.00 30.05 1124 MET A O 1
ATOM 2507 N N . SER A 1 335 ? -25.313 34.964 -59.461 1.00 23.08 1125 SER A N 1
ATOM 2508 C CA . SER A 1 335 ? -26.034 35.692 -60.490 1.00 23.92 1125 SER A CA 1
ATOM 2509 C C . SER A 1 335 ? -26.636 34.711 -61.496 1.00 35.20 1125 SER A C 1
ATOM 2510 O O . SER A 1 335 ? -26.084 33.634 -61.764 1.00 30.45 1125 SER A O 1
ATOM 2513 N N . SER A 1 336 ? -27.792 35.102 -62.048 1.00 34.29 1126 SER A N 1
ATOM 2514 C CA . SER A 1 336 ? -28.516 34.262 -62.999 1.00 38.51 1126 SER A CA 1
ATOM 2515 C C . SER A 1 336 ? -27.718 34.062 -64.282 1.00 36.49 1126 SER A C 1
ATOM 2516 O O . SER A 1 336 ? -27.468 32.927 -64.701 1.00 40.71 1126 SER A O 1
ATOM 2519 N N . GLN A 1 337 ? -27.315 35.151 -64.921 1.00 31.89 1127 GLN A N 1
ATOM 2520 C CA . GLN A 1 337 ? -26.351 35.055 -66.004 1.00 36.22 1127 GLN A CA 1
ATOM 2521 C C . GLN A 1 337 ? -24.936 35.040 -65.435 1.00 29.82 1127 GLN A C 1
ATOM 2522 O O . GLN A 1 337 ? -24.646 35.696 -64.432 1.00 33.04 1127 GLN A O 1
ATOM 2528 N N . LYS A 1 338 ? -24.054 34.287 -66.088 1.00 24.35 1128 LYS A N 1
ATOM 2529 C CA . LYS A 1 338 ? -22.692 34.143 -65.592 1.00 19.16 1128 LYS A CA 1
ATOM 2530 C C . LYS A 1 338 ? -22.009 35.496 -65.488 1.00 22.30 1128 LYS A C 1
ATOM 2531 O O . LYS A 1 338 ? -22.169 36.356 -66.353 1.00 28.30 1128 LYS A O 1
ATOM 2537 N N . GLU A 1 339 ? -21.241 35.684 -64.421 1.00 19.36 1129 GLU A N 1
ATOM 2538 C CA . GLU A 1 339 ? -20.308 36.794 -64.308 1.00 17.40 1129 GLU A CA 1
ATOM 2539 C C . GLU A 1 339 ? -18.907 36.209 -64.249 1.00 19.97 1129 GLU A C 1
ATOM 2540 O O . GLU A 1 339 ? -18.589 35.455 -63.327 1.00 29.15 1129 GLU A O 1
ATOM 2546 N N . GLU A 1 340 ? -18.074 36.543 -65.226 1.00 26.34 1130 GLU A N 1
ATOM 2547 C CA . GLU A 1 340 ? -16.662 36.200 -65.154 1.00 21.88 1130 GLU A CA 1
ATOM 2548 C C . GLU A 1 340 ? -16.078 36.639 -63.821 1.00 22.98 1130 GLU A C 1
ATOM 2549 O O . GLU A 1 340 ? -16.269 37.784 -63.401 1.00 20.74 1130 GLU A O 1
ATOM 2555 N N . ALA A 1 341 ? -15.358 35.723 -63.160 1.00 19.17 1131 ALA A N 1
ATOM 2556 C CA . ALA A 1 341 ? -14.760 35.992 -61.861 1.00 11.74 1131 ALA A CA 1
ATOM 2557 C C . ALA A 1 341 ? -13.265 36.228 -61.916 1.00 15.50 1131 ALA A C 1
ATOM 2558 O O . ALA A 1 341 ? -12.725 36.847 -60.990 1.00 19.35 1131 ALA A O 1
ATOM 2560 N N . TYR A 1 342 ? -12.587 35.744 -62.959 1.00 17.39 1132 TYR A N 1
ATOM 2561 C CA . TYR A 1 342 ? -11.139 35.861 -63.091 1.00 14.43 1132 TYR A CA 1
ATOM 2562 C C . TYR A 1 342 ? -10.795 36.227 -64.522 1.00 17.49 1132 TYR A C 1
ATOM 2563 O O . TYR A 1 342 ? -11.544 35.934 -65.456 1.00 24.20 1132 TYR A O 1
ATOM 2572 N N . LYS A 1 343 ? -9.628 36.834 -64.684 1.00 17.28 1133 LYS A N 1
ATOM 2573 C CA . LYS A 1 343 ? -9.180 37.333 -65.969 1.00 19.31 1133 LYS A CA 1
ATOM 2574 C C . LYS A 1 343 ? -7.681 37.112 -66.050 1.00 22.00 1133 LYS A C 1
ATOM 2575 O O . LYS A 1 343 ? -6.955 37.508 -65.139 1.00 27.17 1133 LYS A O 1
ATOM 2581 N N . LYS A 1 344 ? -7.214 36.465 -67.108 1.00 28.12 1134 LYS A N 1
ATOM 2582 C CA . LYS A 1 344 ? -5.786 36.219 -67.274 1.00 24.81 1134 LYS A CA 1
ATOM 2583 C C . LYS A 1 344 ? -5.183 37.386 -68.044 1.00 28.66 1134 LYS A C 1
ATOM 2584 O O . LYS A 1 344 ? -5.636 37.713 -69.146 1.00 32.01 1134 LYS A O 1
ATOM 2590 N N . ILE A 1 345 ? -4.169 38.019 -67.465 1.00 34.39 1135 ILE A N 1
ATOM 2591 C CA . ILE A 1 345 ? -3.486 39.146 -68.090 1.00 30.82 1135 ILE A CA 1
ATOM 2592 C C . ILE A 1 345 ? -1.987 38.909 -67.991 1.00 28.89 1135 ILE A C 1
ATOM 2593 O O . ILE A 1 345 ? -1.459 38.726 -66.890 1.00 34.23 1135 ILE A O 1
ATOM 2598 N N . ASP A 1 346 ? -1.304 38.929 -69.130 1.00 32.32 1136 ASP A N 1
ATOM 2599 C CA . ASP A 1 346 ? 0.135 38.652 -69.186 1.00 30.45 1136 ASP A CA 1
ATOM 2600 C C . ASP A 1 346 ? 0.494 37.404 -68.387 1.00 28.84 1136 ASP A C 1
ATOM 2601 O O . ASP A 1 346 ? 1.462 37.379 -67.629 1.00 31.12 1136 ASP A O 1
ATOM 2606 N N . GLY A 1 347 ? -0.288 36.349 -68.564 1.00 27.36 1137 GLY A N 1
ATOM 2607 C CA . GLY A 1 347 ? 0.045 35.088 -67.958 1.00 22.36 1137 GLY A CA 1
ATOM 2608 C C . GLY A 1 347 ? -0.324 34.967 -66.506 1.00 22.56 1137 GLY A C 1
ATOM 2609 O O . GLY A 1 347 ? -0.324 33.854 -65.984 1.00 25.68 1137 GLY A O 1
ATOM 2610 N N . LYS A 1 348 ? -0.641 36.061 -65.828 1.00 31.07 1138 LYS A N 1
ATOM 2611 C CA . LYS A 1 348 ? -1.116 35.972 -64.458 1.00 25.10 1138 LYS A CA 1
ATOM 2612 C C . LYS A 1 348 ? -2.637 36.024 -64.425 1.00 26.17 1138 LYS A C 1
ATOM 2613 O O . LYS A 1 348 ? -3.284 36.650 -65.271 1.00 24.95 1138 LYS A O 1
ATOM 2619 N N . THR A 1 349 ? -3.203 35.326 -63.454 1.00 25.25 1139 THR A N 1
ATOM 2620 C CA . THR A 1 349 ? -4.639 35.306 -63.245 1.00 20.01 1139 THR A CA 1
ATOM 2621 C C . THR A 1 349 ? -4.949 36.190 -62.051 1.00 19.17 1139 THR A C 1
ATOM 2622 O O . THR A 1 349 ? -4.408 35.972 -60.962 1.00 27.00 1139 THR A O 1
ATOM 2626 N N . TYR A 1 350 ? -5.784 37.201 -62.260 1.00 15.60 1140 TYR A N 1
ATOM 2627 C CA . TYR A 1 350 ? -6.226 38.087 -61.201 1.00 16.17 1140 TYR A CA 1
ATOM 2628 C C . TYR A 1 350 ? -7.728 37.944 -61.002 1.00 19.27 1140 TYR A C 1
ATOM 2629 O O . TYR A 1 350 ? -8.469 37.694 -61.959 1.00 18.04 1140 TYR A O 1
ATOM 2638 N N . GLN A 1 351 ? -8.181 38.142 -59.764 1.00 15.41 1141 GLN A N 1
ATOM 2639 C CA . GLN A 1 351 ? -9.613 38.168 -59.516 1.00 15.78 1141 GLN A CA 1
ATOM 2640 C C . GLN A 1 351 ? -10.194 39.453 -60.090 1.00 16.46 1141 GLN A C 1
ATOM 2641 O O . GLN A 1 351 ? -9.503 40.465 -60.207 1.00 21.15 1141 GLN A O 1
ATOM 2647 N N . ILE A 1 352 ? -11.478 39.401 -60.471 1.00 18.40 1142 ILE A N 1
ATOM 2648 C CA . ILE A 1 352 ? -12.172 40.537 -61.068 1.00 14.63 1142 ILE A CA 1
ATOM 2649 C C . ILE A 1 352 ? -13.009 41.255 -60.015 1.00 18.37 1142 ILE A C 1
ATOM 2650 O O . ILE A 1 352 ? -13.525 40.654 -59.057 1.00 18.16 1142 ILE A O 1
ATOM 2655 N N . LEU A 1 353 ? -13.117 42.567 -60.187 1.00 17.23 1143 LEU A N 1
ATOM 2656 C CA . LEU A 1 353 ? -14.003 43.420 -59.425 1.00 13.24 1143 LEU A CA 1
ATOM 2657 C C . LEU A 1 353 ? -14.926 44.135 -60.393 1.00 17.46 1143 LEU A C 1
ATOM 2658 O O . LEU A 1 353 ? -14.486 44.573 -61.462 1.00 21.42 1143 LEU A O 1
ATOM 2663 N N . TYR A 1 354 ? -16.192 44.267 -60.011 1.00 17.07 1144 TYR A N 1
ATOM 2664 C CA . TYR A 1 354 ? -17.157 45.060 -60.761 1.00 19.28 1144 TYR A CA 1
ATOM 2665 C C . TYR A 1 354 ? -17.501 46.320 -59.979 1.00 17.12 1144 TYR A C 1
ATOM 2666 O O . TYR A 1 354 ? -17.755 46.265 -58.771 1.00 18.36 1144 TYR A O 1
ATOM 2675 N N . ARG A 1 355 ? -17.489 47.450 -60.672 1.00 19.15 1145 ARG A N 1
ATOM 2676 C CA . ARG A 1 355 ? -17.670 48.751 -60.066 1.00 13.94 1145 ARG A CA 1
ATOM 2677 C C . ARG A 1 355 ? -19.097 49.192 -60.317 1.00 24.11 1145 ARG A C 1
ATOM 2678 O O . ARG A 1 355 ? -19.637 48.983 -61.409 1.00 29.09 1145 ARG A O 1
ATOM 2686 N N . GLU A 1 356 ? -19.718 49.774 -59.296 1.00 25.94 1146 GLU A N 1
ATOM 2687 C CA . GLU A 1 356 ? -21.110 50.162 -59.428 1.00 31.84 1146 GLU A CA 1
ATOM 2688 C C . GLU A 1 356 ? -21.255 51.181 -60.542 1.00 37.39 1146 GLU A C 1
ATOM 2689 O O . GLU A 1 356 ? -20.537 52.185 -60.571 1.00 42.22 1146 GLU A O 1
ATOM 2695 N N . GLY A 1 357 ? -22.163 50.905 -61.480 1.00 33.45 1147 GLY A N 1
ATOM 2696 C CA . GLY A 1 357 ? -22.437 51.807 -62.573 1.00 26.81 1147 GLY A CA 1
ATOM 2697 C C . GLY A 1 357 ? -21.770 51.447 -63.884 1.00 35.76 1147 GLY A C 1
ATOM 2698 O O . GLY A 1 357 ? -22.240 51.889 -64.935 1.00 40.47 1147 GLY A O 1
ATOM 2699 N N . GLU A 1 358 ? -20.708 50.648 -63.863 1.00 39.08 1148 GLU A N 1
ATOM 2700 C CA . GLU A 1 358 ? -19.953 50.359 -65.074 1.00 35.57 1148 GLU A CA 1
ATOM 2701 C C . GLU A 1 358 ? -20.053 48.891 -65.463 1.00 41.50 1148 GLU A C 1
ATOM 2702 O O . GLU A 1 358 ? -20.610 48.056 -64.742 1.00 43.26 1148 GLU A O 1
ATOM 2708 N N . LYS A 1 359 ? -19.469 48.576 -66.619 1.00 41.84 1149 LYS A N 1
ATOM 2709 C CA . LYS A 1 359 ? -19.519 47.222 -67.150 1.00 49.40 1149 LYS A CA 1
ATOM 2710 C C . LYS A 1 359 ? -18.178 46.504 -67.118 1.00 54.15 1149 LYS A C 1
ATOM 2711 O O . LYS A 1 359 ? -18.153 45.277 -66.956 1.00 56.72 1149 LYS A O 1
ATOM 2717 N N . GLY A 1 360 ? -17.071 47.232 -67.235 1.00 34.90 1150 GLY A N 1
ATOM 2718 C CA . GLY A 1 360 ? -15.775 46.602 -67.407 1.00 32.44 1150 GLY A CA 1
ATOM 2719 C C . GLY A 1 360 ? -15.284 45.845 -66.185 1.00 25.79 1150 GLY A C 1
ATOM 2720 O O . GLY A 1 360 ? -15.838 45.932 -65.088 1.00 28.79 1150 GLY A O 1
ATOM 2721 N N . ALA A 1 361 ? -14.186 45.107 -66.392 1.00 20.27 1151 ALA A N 1
ATOM 2722 C CA . ALA A 1 361 ? -13.613 44.223 -65.378 1.00 19.06 1151 ALA A CA 1
ATOM 2723 C C . ALA A 1 361 ? -12.393 44.887 -64.760 1.00 22.72 1151 ALA A C 1
ATOM 2724 O O . ALA A 1 361 ? -11.304 44.874 -65.343 1.00 24.49 1151 ALA A O 1
ATOM 2726 N N . TYR A 1 362 ? -12.560 45.461 -63.573 1.00 23.80 1152 TYR A N 1
ATOM 2727 C CA . TYR A 1 362 ? -11.369 45.779 -62.808 1.00 19.32 1152 TYR A CA 1
ATOM 2728 C C . TYR A 1 362 ? -10.743 44.485 -62.321 1.00 18.32 1152 TYR A C 1
ATOM 2729 O O . TYR A 1 362 ? -11.393 43.440 -62.253 1.00 22.03 1152 TYR A O 1
ATOM 2738 N N . THR A 1 363 ? -9.465 44.556 -61.985 1.00 17.20 1153 THR A N 1
ATOM 2739 C CA . THR A 1 363 ? -8.731 43.393 -61.530 1.00 17.71 1153 THR A CA 1
ATOM 2740 C C . THR A 1 363 ? -7.957 43.749 -60.278 1.00 19.65 1153 THR A C 1
ATOM 2741 O O . THR A 1 363 ? -7.544 44.896 -60.095 1.00 21.68 1153 THR A O 1
ATOM 2745 N N . ILE A 1 364 ? -7.738 42.746 -59.437 1.00 19.36 1154 ILE A N 1
ATOM 2746 C CA . ILE A 1 364 ? -6.952 42.883 -58.218 1.00 18.31 1154 ILE A CA 1
ATOM 2747 C C . ILE A 1 364 ? -5.565 42.334 -58.506 1.00 19.43 1154 ILE A C 1
ATOM 2748 O O . ILE A 1 364 ? -5.373 41.116 -58.569 1.00 19.02 1154 ILE A O 1
ATOM 2753 N N . ARG A 1 365 ? -4.590 43.206 -58.662 1.00 23.28 1155 ARG A N 1
ATOM 2754 C CA . ARG A 1 365 ? -3.258 42.741 -58.984 1.00 22.32 1155 ARG A CA 1
ATOM 2755 C C . ARG A 1 365 ? -2.405 42.704 -57.714 1.00 22.66 1155 ARG A C 1
ATOM 2756 O O . ARG A 1 365 ? -2.939 42.646 -56.602 1.00 21.41 1155 ARG A O 1
ATOM 2764 N N . GLU A 1 366 ? -1.080 42.756 -57.876 1.00 26.63 1156 GLU A N 1
ATOM 2765 C CA A GLU A 1 366 ? -0.186 42.504 -56.753 0.48 26.39 1156 GLU A CA 1
ATOM 2766 C CA B GLU A 1 366 ? -0.146 42.543 -56.776 0.52 26.31 1156 GLU A CA 1
ATOM 2767 C C . GLU A 1 366 ? -0.413 43.514 -55.632 1.00 26.61 1156 GLU A C 1
ATOM 2768 O O . GLU A 1 366 ? -0.643 44.703 -55.865 1.00 29.23 1156 GLU A O 1
ATOM 2779 N N . ASN A 1 367 ? -0.360 43.004 -54.397 1.00 25.40 1157 ASN A N 1
ATOM 2780 C CA . ASN A 1 367 ? -0.560 43.719 -53.133 1.00 23.17 1157 ASN A CA 1
ATOM 2781 C C . ASN A 1 367 ? -1.997 44.151 -52.923 1.00 22.98 1157 ASN A C 1
ATOM 2782 O O . ASN A 1 367 ? -2.262 45.000 -52.060 1.00 28.66 1157 ASN A O 1
ATOM 2787 N N . GLY A 1 368 ? -2.937 43.602 -53.673 1.00 17.96 1158 GLY A N 1
ATOM 2788 C CA . GLY A 1 368 ? -4.292 44.065 -53.546 1.00 20.05 1158 GLY A CA 1
ATOM 2789 C C . GLY A 1 368 ? -4.603 45.295 -54.357 1.00 22.34 1158 GLY A C 1
ATOM 2790 O O . GLY A 1 368 ? -5.740 45.778 -54.305 1.00 26.98 1158 GLY A O 1
ATOM 2791 N N . THR A 1 369 ? -3.642 45.801 -55.123 1.00 20.57 1159 THR A N 1
ATOM 2792 C CA . THR A 1 369 ? -3.841 47.015 -55.896 1.00 19.63 1159 THR A CA 1
ATOM 2793 C C . THR A 1 369 ? -4.893 46.811 -56.973 1.00 21.08 1159 THR A C 1
ATOM 2794 O O . THR A 1 369 ? -4.815 45.866 -57.765 1.00 23.99 1159 THR A O 1
ATOM 2798 N N . VAL A 1 370 ? -5.879 47.698 -57.010 1.00 24.05 1160 VAL A N 1
ATOM 2799 C CA . VAL A 1 370 ? -6.966 47.589 -57.974 1.00 19.82 1160 VAL A CA 1
ATOM 2800 C C . VAL A 1 370 ? -6.580 48.360 -59.228 1.00 21.57 1160 VAL A C 1
ATOM 2801 O O . VAL A 1 370 ? -6.223 49.540 -59.153 1.00 25.26 1160 VAL A O 1
ATOM 2805 N N . TYR A 1 371 ? -6.613 47.681 -60.371 1.00 22.52 1161 TYR A N 1
ATOM 2806 C CA . TYR A 1 371 ? -6.309 48.273 -61.665 1.00 19.64 1161 TYR A CA 1
ATOM 2807 C C . TYR A 1 371 ? -7.598 48.446 -62.443 1.00 19.62 1161 TYR A C 1
ATOM 2808 O O . TYR A 1 371 ? -8.544 47.680 -62.260 1.00 20.11 1161 TYR A O 1
ATOM 2817 N N . THR A 1 372 ? -7.620 49.441 -63.331 1.00 21.26 1162 THR A N 1
ATOM 2818 C CA . THR A 1 372 ? -8.796 49.720 -64.142 1.00 20.36 1162 THR A CA 1
ATOM 2819 C C . THR A 1 372 ? -8.938 48.674 -65.237 1.00 20.84 1162 THR A C 1
ATOM 2820 O O . THR A 1 372 ? -8.029 47.878 -65.466 1.00 21.48 1162 THR A O 1
ATOM 2824 N N . PRO A 1 373 ? -10.090 48.630 -65.915 1.00 27.76 1163 PRO A N 1
ATOM 2825 C CA . PRO A 1 373 ? -10.225 47.698 -67.041 1.00 24.38 1163 PRO A CA 1
ATOM 2826 C C . PRO A 1 373 ? -9.142 47.847 -68.086 1.00 33.73 1163 PRO A C 1
ATOM 2827 O O . PRO A 1 373 ? -8.879 46.877 -68.807 1.00 38.19 1163 PRO A O 1
ATOM 2831 N N . ASP A 1 374 ? -8.486 49.009 -68.177 1.00 33.10 1164 ASP A N 1
ATOM 2832 C CA . ASP A 1 374 ? -7.411 49.217 -69.145 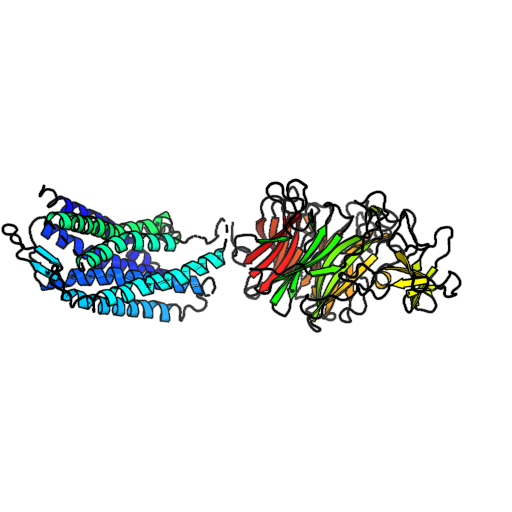1.00 33.26 1164 ASP A CA 1
ATOM 2833 C C . ASP A 1 374 ? -6.017 49.097 -68.541 1.00 36.53 1164 ASP A C 1
ATOM 2834 O O . ASP A 1 374 ? -5.033 49.354 -69.237 1.00 48.85 1164 ASP A O 1
ATOM 2839 N N . GLY A 1 375 ? -5.898 48.724 -67.278 1.00 24.19 1165 GLY A N 1
ATOM 2840 C CA . GLY A 1 375 ? -4.613 48.369 -66.737 1.00 25.07 1165 GLY A CA 1
ATOM 2841 C C . GLY A 1 375 ? -3.896 49.450 -65.974 1.00 28.17 1165 GLY A C 1
ATOM 2842 O O . GLY A 1 375 ? -2.733 49.251 -65.611 1.00 39.51 1165 GLY A O 1
ATOM 2843 N N . LYS A 1 376 ? -4.544 50.577 -65.713 1.00 24.04 1166 LYS A N 1
ATOM 2844 C CA . LYS A 1 376 ? -3.977 51.635 -64.891 1.00 22.37 1166 LYS A CA 1
ATOM 2845 C C . LYS A 1 376 ? -4.279 51.352 -63.423 1.00 24.96 1166 LYS A C 1
ATOM 2846 O O . LYS A 1 376 ? -5.429 51.078 -63.068 1.00 30.08 1166 LYS A O 1
ATOM 2852 N N . ALA A 1 377 ? -3.259 51.418 -62.573 1.00 23.77 1167 ALA A N 1
ATOM 2853 C CA . ALA A 1 377 ? -3.483 51.293 -61.135 1.00 26.98 1167 ALA A CA 1
ATOM 2854 C C . ALA A 1 377 ? -4.373 52.425 -60.630 1.00 28.76 1167 ALA A C 1
ATOM 2855 O O . ALA A 1 377 ? -4.331 53.541 -61.148 1.00 33.77 1167 ALA A O 1
ATOM 2857 N N . THR A 1 378 ? -5.195 52.129 -59.615 1.00 27.61 1168 THR A N 1
ATOM 2858 C CA . THR A 1 378 ? -5.979 53.138 -58.902 1.00 26.39 1168 THR A CA 1
ATOM 2859 C C . THR A 1 378 ? -5.456 53.288 -57.481 1.00 24.03 1168 THR A C 1
ATOM 2860 O O . THR A 1 378 ? -4.588 52.545 -57.026 1.00 27.35 1168 THR A O 1
ATOM 2864 N N . ASP A 1 379 ? -6.017 54.242 -56.755 1.00 25.88 1169 ASP A N 1
ATOM 2865 C CA A ASP A 1 379 ? -5.640 54.385 -55.358 0.46 27.17 1169 ASP A CA 1
ATOM 2866 C CA B ASP A 1 379 ? -5.675 54.419 -55.351 0.54 27.33 1169 ASP A CA 1
ATOM 2867 C C . ASP A 1 379 ? -6.376 53.405 -54.459 1.00 28.95 1169 ASP A C 1
ATOM 2868 O O . ASP A 1 379 ? -6.124 53.392 -53.245 1.00 30.01 1169 ASP A O 1
ATOM 2877 N N . TYR A 1 380 ? -7.250 52.571 -55.027 1.00 29.07 1170 TYR A N 1
ATOM 2878 C CA . TYR A 1 380 ? -7.954 51.554 -54.259 1.00 27.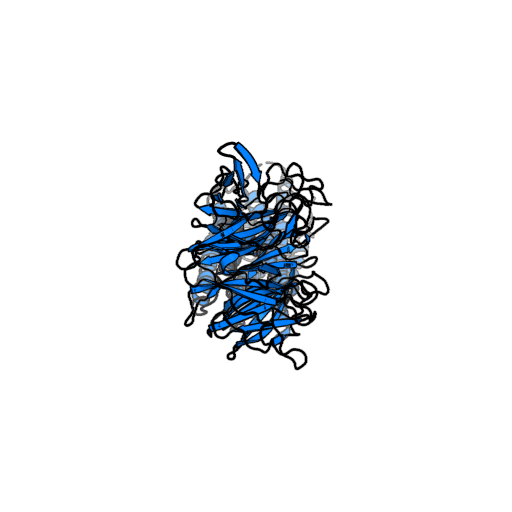98 1170 TYR A CA 1
ATOM 2879 C C . TYR A 1 380 ? -7.072 50.326 -54.060 1.00 22.33 1170 TYR A C 1
ATOM 2880 O O . TYR A 1 380 ? -6.139 50.049 -54.819 1.00 23.26 1170 TYR A O 1
ATOM 2889 N N . ARG A 1 381 ? -7.376 49.587 -53.008 1.00 27.09 1171 ARG A N 1
ATOM 2890 C CA . ARG A 1 381 ? -6.540 48.464 -52.631 1.00 26.55 1171 ARG A CA 1
ATOM 2891 C C . ARG A 1 381 ? -7.404 47.488 -51.857 1.00 19.98 1171 ARG A C 1
ATOM 2892 O O . ARG A 1 381 ? -8.314 47.905 -51.139 1.00 22.89 1171 ARG A O 1
ATOM 2900 N N . VAL A 1 382 ? -7.137 46.201 -52.042 1.00 17.22 1172 VAL A N 1
ATOM 2901 C CA . VAL A 1 382 ? -7.860 45.118 -51.392 1.00 19.99 1172 VAL A CA 1
ATOM 2902 C C . VAL A 1 382 ? -6.956 44.485 -50.343 1.00 19.84 1172 VAL A C 1
ATOM 2903 O O . VAL A 1 382 ? -5.765 44.257 -50.585 1.00 19.66 1172 VAL A O 1
ATOM 2907 N N . VAL A 1 383 ? -7.515 44.207 -49.176 1.00 16.76 1173 VAL A N 1
ATOM 2908 C CA . VAL A 1 383 ? -6.763 43.449 -48.190 1.00 22.46 1173 VAL A CA 1
ATOM 2909 C C . VAL A 1 383 ? -6.663 42.018 -48.702 1.00 25.49 1173 VAL A C 1
ATOM 2910 O O . VAL A 1 383 ? -7.573 41.208 -48.483 1.00 19.09 1173 VAL A O 1
ATOM 2914 N N . VAL A 1 384 ? -5.585 41.704 -49.425 1.00 20.72 1174 VAL A N 1
ATOM 2915 C CA . VAL A 1 384 ? -5.399 40.321 -49.853 1.00 19.75 1174 VAL A CA 1
ATOM 2916 C C . VAL A 1 384 ? -4.701 39.501 -48.769 1.00 31.31 1174 VAL A C 1
ATOM 2917 O O . VAL A 1 384 ? -4.842 38.274 -48.740 1.00 29.90 1174 VAL A O 1
ATOM 2921 N N . ASP A 1 385 ? -3.912 40.158 -47.876 1.00 27.22 1175 ASP A N 1
ATOM 2922 C CA . ASP A 1 385 ? -3.167 39.485 -46.814 1.00 21.53 1175 ASP A CA 1
ATOM 2923 C C . ASP A 1 385 ? -3.762 39.888 -45.471 1.00 21.71 1175 ASP A C 1
ATOM 2924 O O . ASP A 1 385 ? -3.168 40.695 -44.747 1.00 24.50 1175 ASP A O 1
ATOM 2929 N N . PRO A 1 386 ? -4.913 39.335 -45.089 1.00 23.21 1176 PRO A N 1
ATOM 2930 C CA . PRO A 1 386 ? -5.577 39.784 -43.857 1.00 22.11 1176 PRO A CA 1
ATOM 2931 C C . PRO A 1 386 ? -4.754 39.478 -42.617 1.00 17.11 1176 PRO A C 1
ATOM 2932 O O . PRO A 1 386 ? -3.870 38.631 -42.630 1.00 28.41 1176 PRO A O 1
ATOM 2936 N N . VAL A 1 387 ? -5.052 40.191 -41.530 1.00 24.41 1177 VAL A N 1
ATOM 2937 C CA . VAL A 1 387 ? -4.282 40.053 -40.298 1.00 19.28 1177 VAL A CA 1
ATOM 2938 C C . VAL A 1 387 ? -5.173 40.037 -39.053 1.00 23.91 1177 VAL A C 1
ATOM 2939 O O . VAL A 1 387 ? -4.677 39.831 -37.940 1.00 31.79 1177 VAL A O 1
ATOM 2943 N N . LYS A 1 388 ? -6.483 40.224 -39.203 1.00 18.42 1178 LYS A N 1
ATOM 2944 C CA . LYS A 1 388 ? -7.322 40.265 -38.002 1.00 21.25 1178 LYS A CA 1
ATOM 2945 C C . LYS A 1 388 ? -7.728 38.858 -37.573 1.00 25.62 1178 LYS A C 1
ATOM 2946 O O . LYS A 1 388 ? -7.663 37.925 -38.366 1.00 28.25 1178 LYS A O 1
ATOM 2952 N N . PRO A 1 389 ? -8.148 38.674 -36.318 1.00 25.18 1179 PRO A N 1
ATOM 2953 C CA . PRO A 1 389 ? -8.593 37.345 -35.879 1.00 14.61 1179 PRO A CA 1
ATOM 2954 C C . PRO A 1 389 ? -9.621 36.750 -36.829 1.00 20.38 1179 PRO A C 1
ATOM 2955 O O . PRO A 1 389 ? -10.453 37.460 -37.391 1.00 20.52 1179 PRO A O 1
ATOM 2959 N N . ALA A 1 390 ? -9.518 35.437 -37.050 1.00 18.05 1180 ALA A N 1
ATOM 2960 C CA . ALA A 1 390 ? -10.368 34.725 -38.000 1.00 16.82 1180 ALA A CA 1
ATOM 2961 C C . ALA A 1 390 ? -10.338 35.346 -39.400 1.00 16.14 1180 ALA A C 1
ATOM 2962 O O . ALA A 1 390 ? -11.119 34.957 -40.274 1.00 18.69 1180 ALA A O 1
ATOM 2964 N N . TYR A 1 391 ? -9.448 36.306 -39.620 1.00 16.21 1181 TYR A N 1
ATOM 2965 C CA . TYR A 1 391 ? -9.287 36.961 -40.914 1.00 16.67 1181 TYR A CA 1
ATOM 2966 C C . TYR A 1 391 ? -10.571 37.662 -41.353 1.00 19.39 1181 TYR A C 1
ATOM 2967 O O . TYR A 1 391 ? -10.864 37.793 -42.545 1.00 17.29 1181 TYR A O 1
ATOM 2976 N N . SER A 1 392 ? -11.344 38.128 -40.377 1.00 20.53 1182 SER A N 1
ATOM 2977 C CA . SER A 1 392 ? -12.560 38.870 -40.665 1.00 18.00 1182 SER A CA 1
ATOM 2978 C C . SER A 1 392 ? -12.314 40.014 -41.639 1.00 20.94 1182 SER A C 1
ATOM 2979 O O . SER A 1 392 ? -13.253 40.440 -42.327 1.00 22.34 1182 SER A O 1
ATOM 2982 N N . ASP A 1 393 ? -11.071 40.490 -41.746 1.00 13.77 1183 ASP A N 1
ATOM 2983 C CA . ASP A 1 393 ? -10.753 41.636 -42.589 1.00 14.90 1183 ASP A CA 1
ATOM 2984 C C . ASP A 1 393 ? -10.451 41.263 -44.029 1.00 14.89 1183 ASP A C 1
ATOM 2985 O O . ASP A 1 393 ? -10.100 42.148 -44.814 1.00 17.20 1183 ASP A O 1
ATOM 2990 N N . LYS A 1 394 ? -10.545 39.997 -44.402 1.00 15.36 1184 LYS A N 1
ATOM 2991 C CA . LYS A 1 394 ? -10.226 39.653 -45.776 1.00 14.73 1184 LYS A CA 1
ATOM 2992 C C . LYS A 1 394 ? -11.270 40.265 -46.709 1.00 15.37 1184 LYS A C 1
ATOM 2993 O O . LYS A 1 394 ? -12.477 40.257 -46.431 1.00 15.65 1184 LYS A O 1
ATOM 2999 N N . GLY A 1 395 ? -10.791 40.845 -47.801 1.00 14.65 1185 GLY A N 1
ATOM 3000 C CA . GLY A 1 395 ? -11.651 41.500 -48.756 1.00 14.31 1185 GLY A CA 1
ATOM 3001 C C . GLY A 1 395 ? -11.936 42.967 -48.500 1.00 19.49 1185 GLY A C 1
ATOM 3002 O O . GLY A 1 395 ? -12.552 43.611 -49.365 1.00 20.97 1185 GLY A O 1
ATOM 3003 N N . ASP A 1 396 ? -11.527 43.518 -47.350 1.00 16.82 1186 ASP A N 1
ATOM 3004 C CA . ASP A 1 396 ? -11.760 44.933 -47.089 1.00 12.61 1186 ASP A CA 1
ATOM 3005 C C . ASP A 1 396 ? -11.149 45.775 -48.202 1.00 19.64 1186 ASP A C 1
ATOM 3006 O O . ASP A 1 396 ? -10.072 45.468 -48.724 1.00 22.41 1186 ASP A O 1
ATOM 3011 N N . LEU A 1 397 ? -11.863 46.828 -48.585 1.00 17.39 1187 LEU A N 1
ATOM 3012 C CA . LEU A 1 397 ? -11.467 47.706 -49.669 1.00 14.76 1187 LEU A CA 1
ATOM 3013 C C . LEU A 1 397 ? -11.083 49.062 -49.092 1.00 21.05 1187 LEU A C 1
ATOM 3014 O O . LEU A 1 397 ? -11.903 49.703 -48.422 1.00 17.51 1187 LEU A O 1
ATOM 3019 N N . TYR A 1 398 ? -9.840 49.489 -49.355 1.00 19.55 1188 TYR A N 1
ATOM 3020 C CA . TYR A 1 398 ? -9.299 50.771 -48.920 1.00 13.36 1188 TYR A CA 1
ATOM 3021 C C . TYR A 1 398 ? -9.125 51.687 -50.106 1.00 19.92 1188 TYR A C 1
ATOM 3022 O O . TYR A 1 398 ? -8.763 51.242 -51.201 1.00 25.73 1188 TYR A O 1
ATOM 3031 N N . LYS A 1 399 ? -9.367 52.971 -49.883 1.00 25.83 1189 LYS A N 1
ATOM 3032 C CA . LYS A 1 399 ? -8.851 54.021 -50.756 1.00 28.97 1189 LYS A CA 1
ATOM 3033 C C . LYS A 1 399 ? -7.659 54.602 -50.020 1.00 27.97 1189 LYS A C 1
ATOM 3034 O O . LYS A 1 399 ? -7.812 55.163 -48.925 1.00 25.85 1189 LYS A O 1
ATOM 3040 N N . GLY A 1 400 ? -6.475 54.438 -50.599 1.00 28.40 1190 GLY A N 1
ATOM 3041 C CA . GLY A 1 400 ? -5.280 54.758 -49.850 1.00 32.00 1190 GLY A CA 1
ATOM 3042 C C . GLY A 1 400 ? -5.286 54.000 -48.541 1.00 29.60 1190 GLY A C 1
ATOM 3043 O O . GLY A 1 400 ? -5.251 52.767 -48.553 1.00 36.50 1190 GLY A O 1
ATOM 3044 N N . ASP A 1 401 ? -5.389 54.708 -47.411 1.00 30.24 1191 ASP A N 1
ATOM 3045 C CA . ASP A 1 401 ? -5.361 54.080 -46.089 1.00 29.63 1191 ASP A CA 1
ATOM 3046 C C . ASP A 1 401 ? -6.676 54.250 -45.338 1.00 29.25 1191 ASP A C 1
ATOM 3047 O O . ASP A 1 401 ? -6.706 54.116 -44.110 1.00 26.25 1191 ASP A O 1
ATOM 3052 N N . GLN A 1 402 ? -7.764 54.533 -46.056 1.00 29.98 1192 GLN A N 1
ATOM 3053 C CA . GLN A 1 402 ? -9.098 54.689 -45.490 1.00 19.52 1192 GLN A CA 1
ATOM 3054 C C . GLN A 1 402 ? -9.938 53.466 -45.818 1.00 20.75 1192 GLN A C 1
ATOM 3055 O O . GLN A 1 402 ? -10.096 53.113 -46.995 1.00 22.49 1192 GLN A O 1
ATOM 3061 N N . LEU A 1 403 ? -10.487 52.828 -44.788 1.00 21.14 1193 LEU A N 1
ATOM 3062 C CA . LEU A 1 403 ? -11.387 51.707 -45.018 1.00 19.45 1193 LEU A CA 1
ATOM 3063 C C . LEU A 1 403 ? -12.699 52.229 -45.588 1.00 17.37 1193 LEU A C 1
ATOM 3064 O O . LEU A 1 403 ? -13.247 53.199 -45.069 1.00 20.89 1193 LEU A O 1
ATOM 3069 N N . LEU A 1 404 ? -13.196 51.592 -46.665 1.00 17.43 1194 LEU A N 1
ATOM 3070 C CA . LEU A 1 404 ? -14.443 51.984 -47.321 1.00 14.27 1194 LEU A CA 1
ATOM 3071 C C . LEU A 1 404 ? -15.514 50.907 -47.361 1.00 16.65 1194 LEU A C 1
ATOM 3072 O O . LEU A 1 404 ? -16.695 51.243 -47.395 1.00 13.91 1194 LEU A O 1
ATOM 3077 N N . GLY A 1 405 ? -15.141 49.634 -47.395 1.00 16.04 1195 GLY A N 1
ATOM 3078 C CA . GLY A 1 405 ? -16.105 48.584 -47.610 1.00 12.95 1195 GLY A CA 1
ATOM 3079 C C . GLY A 1 405 ? -15.406 47.247 -47.726 1.00 16.37 1195 GLY A C 1
ATOM 3080 O O . GLY A 1 405 ? -14.332 47.032 -47.151 1.00 17.04 1195 GLY A O 1
ATOM 3081 N N . ASN A 1 406 ? -16.005 46.333 -48.476 1.00 14.90 1196 ASN A N 1
ATOM 3082 C CA . ASN A 1 406 ? -15.471 44.986 -48.554 1.00 11.90 1196 ASN A CA 1
ATOM 3083 C C . ASN A 1 406 ? -15.924 44.391 -49.879 1.00 15.38 1196 ASN A C 1
ATOM 3084 O O . ASN A 1 406 ? -17.097 44.509 -50.245 1.00 13.27 1196 ASN A O 1
ATOM 3089 N N . ILE A 1 407 ? -15.003 43.765 -50.612 1.00 16.49 1197 ILE A N 1
ATOM 3090 C CA . ILE A 1 407 ? -15.366 43.320 -51.946 1.00 14.48 1197 ILE A CA 1
ATOM 3091 C C . ILE A 1 407 ? -16.385 42.192 -51.925 1.00 12.09 1197 ILE A C 1
ATOM 3092 O O . ILE A 1 407 ? -17.016 41.917 -52.954 1.00 13.24 1197 ILE A O 1
ATOM 3097 N N . TYR A 1 408 ? -16.589 41.542 -50.786 1.00 13.68 1198 TYR A N 1
ATOM 3098 C CA . TYR A 1 408 ? -17.548 40.443 -50.719 1.00 11.74 1198 TYR A CA 1
ATOM 3099 C C . TYR A 1 408 ? -18.964 40.895 -50.379 1.00 11.50 1198 TYR A C 1
ATOM 3100 O O . TYR A 1 408 ? -19.843 40.042 -50.256 1.00 15.18 1198 TYR A O 1
ATOM 3109 N N . PHE A 1 409 ? -19.194 42.197 -50.194 1.00 16.39 1199 PHE A N 1
ATOM 3110 C CA . PHE A 1 409 ? -20.527 42.750 -49.948 1.00 14.03 1199 PHE A CA 1
ATOM 3111 C C . PHE A 1 409 ? -21.257 42.982 -51.266 1.00 15.68 1199 PHE A C 1
ATOM 3112 O O . PHE A 1 409 ? -20.674 43.486 -52.233 1.00 13.86 1199 PHE A O 1
ATOM 3120 N N . THR A 1 410 ? -22.547 42.649 -51.307 1.00 17.00 1200 THR A N 1
ATOM 3121 C CA . THR A 1 410 ? -23.301 42.835 -52.542 1.00 16.08 1200 THR A CA 1
ATOM 3122 C C . THR A 1 410 ? -24.511 43.756 -52.427 1.00 18.46 1200 THR A C 1
ATOM 3123 O O . THR A 1 410 ? -25.185 43.982 -53.438 1.00 27.81 1200 THR A O 1
ATOM 3127 N N . THR A 1 411 ? -24.824 44.283 -51.244 1.00 20.36 1201 THR A N 1
ATOM 3128 C CA . THR A 1 411 ? -25.970 45.172 -51.061 1.00 18.29 1201 THR A CA 1
ATOM 3129 C C . THR A 1 411 ? -25.602 46.287 -50.096 1.00 20.98 1201 THR A C 1
ATOM 3130 O O . THR A 1 411 ? -24.776 46.099 -49.196 1.00 25.49 1201 THR A O 1
ATOM 3134 N N . ASN A 1 412 ? -26.226 47.450 -50.284 1.00 21.19 1202 ASN A N 1
ATOM 3135 C CA . ASN A 1 412 ? -26.039 48.590 -49.389 1.00 20.21 1202 ASN A CA 1
ATOM 3136 C C . ASN A 1 412 ? -24.570 48.933 -49.227 1.00 1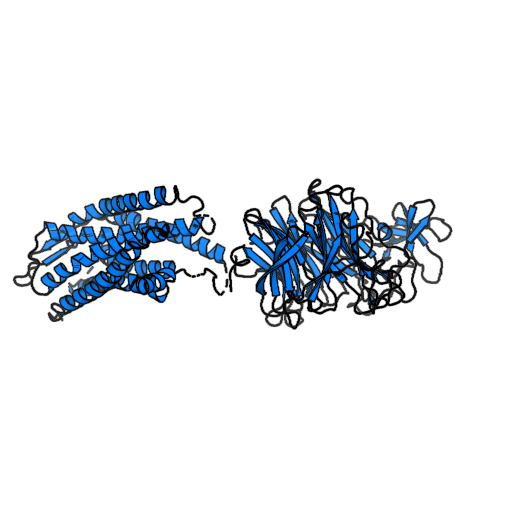7.25 1202 ASN A C 1
ATOM 3137 O O . ASN A 1 412 ? -24.106 49.256 -48.136 1.00 25.99 1202 ASN A O 1
ATOM 3142 N N . LYS A 1 413 ? -23.828 48.843 -50.314 1.00 16.75 1203 LYS A N 1
ATOM 3143 C CA . LYS A 1 413 ? -22.381 48.878 -50.209 1.00 11.28 1203 LYS A CA 1
ATOM 3144 C C . LYS A 1 413 ? -21.872 50.257 -49.815 1.00 16.04 1203 LYS A C 1
ATOM 3145 O O . LYS A 1 413 ? -22.438 51.290 -50.169 1.00 26.64 1203 LYS A O 1
ATOM 3151 N N . THR A 1 414 ? -20.764 50.271 -49.095 1.00 16.99 1204 THR A N 1
ATOM 3152 C CA . THR A 1 414 ? -20.096 51.518 -48.796 1.00 15.75 1204 THR A CA 1
ATOM 3153 C C . THR A 1 414 ? -18.808 51.695 -49.597 1.00 20.18 1204 THR A C 1
ATOM 3154 O O . THR A 1 414 ? -18.041 52.626 -49.314 1.00 20.84 1204 THR A O 1
ATOM 3158 N N . SER A 1 415 ? -18.568 50.848 -50.623 1.00 15.17 1205 SER A N 1
ATOM 3159 C CA . SER A 1 415 ? -17.444 51.050 -51.546 1.00 16.59 1205 SER A CA 1
ATOM 3160 C C . SER A 1 415 ? -17.904 50.777 -52.971 1.00 18.22 1205 SER A C 1
ATOM 3161 O O . SER A 1 415 ? -18.983 50.207 -53.163 1.00 18.32 1205 SER A O 1
ATOM 3164 N N . PRO A 1 416 ? -17.126 51.136 -53.996 1.00 16.99 1206 PRO A N 1
ATOM 3165 C CA . PRO A 1 416 ? -17.614 50.949 -55.368 1.00 14.31 1206 PRO A CA 1
ATOM 3166 C C . PRO A 1 416 ? -17.552 49.525 -55.893 1.00 17.09 1206 PRO A C 1
ATOM 3167 O O . PRO A 1 416 ? -18.187 49.256 -56.918 1.00 23.29 1206 PRO A O 1
ATOM 3171 N N . PHE A 1 417 ? -16.813 48.608 -55.265 1.00 17.23 1207 PHE A N 1
ATOM 3172 C CA . PHE A 1 417 ? -16.360 47.386 -55.934 1.00 13.71 1207 PHE A CA 1
ATOM 3173 C C . PHE A 1 417 ? -16.848 46.126 -55.240 1.00 13.05 1207 PHE A C 1
ATOM 3174 O O . PHE A 1 417 ? -16.744 46.011 -54.017 1.00 12.28 1207 PHE A O 1
ATOM 3182 N N . ARG A 1 418 ? -17.328 45.157 -56.036 1.00 15.06 1208 ARG A N 1
ATOM 3183 C CA . ARG A 1 418 ? -17.694 43.820 -55.567 1.00 13.84 1208 ARG A CA 1
ATOM 3184 C C . ARG A 1 418 ? -17.102 42.784 -56.513 1.00 16.71 1208 ARG A C 1
ATOM 3185 O O . ARG A 1 418 ? -16.753 43.099 -57.654 1.00 21.01 1208 ARG A O 1
ATOM 3193 N N . ILE A 1 419 ? -16.979 41.540 -56.033 1.00 11.51 1209 ILE A N 1
ATOM 3194 C CA . ILE A 1 419 ? -16.454 40.457 -56.859 1.00 11.67 1209 ILE A CA 1
ATOM 3195 C C . ILE A 1 419 ? -17.629 39.828 -57.581 1.00 11.59 1209 ILE A C 1
ATOM 3196 O O . ILE A 1 419 ? -18.780 40.094 -57.236 1.00 12.03 1209 ILE A O 1
ATOM 3201 N N . ALA A 1 420 ? -17.350 38.974 -58.562 1.00 16.00 1210 ALA A N 1
ATOM 3202 C CA . ALA A 1 420 ? -18.412 38.250 -59.251 1.00 14.04 1210 ALA A CA 1
ATOM 3203 C C . ALA A 1 420 ? -19.252 37.444 -58.276 1.00 15.21 1210 ALA A C 1
ATOM 3204 O O . ALA A 1 420 ? -18.732 36.787 -57.373 1.00 22.75 1210 ALA A O 1
ATOM 3206 N N . LYS A 1 421 ? -20.564 37.476 -58.473 1.00 19.99 1211 LYS A N 1
ATOM 3207 C CA . LYS A 1 421 ? -21.484 36.663 -57.684 1.00 17.97 1211 LYS A CA 1
ATOM 3208 C C . LYS A 1 421 ? -21.458 35.242 -58.245 1.00 20.51 1211 LYS A C 1
ATOM 3209 O O . LYS A 1 421 ? -22.296 34.815 -59.042 1.00 17.94 1211 LYS A O 1
ATOM 3215 N N . ASP A 1 422 ? -20.458 34.495 -57.801 1.00 21.69 1212 ASP A N 1
ATOM 3216 C CA . ASP A 1 422 ? -20.168 33.189 -58.362 1.00 20.45 1212 ASP A CA 1
ATOM 3217 C C . ASP A 1 422 ? -19.872 32.261 -57.189 1.00 17.21 1212 ASP A C 1
ATOM 3218 O O . ASP A 1 422 ? -20.190 32.570 -56.032 1.00 15.78 1212 ASP A O 1
ATOM 3223 N N . SER A 1 423 ? -19.248 31.128 -57.485 1.00 17.40 1213 SER A N 1
ATOM 3224 C CA . SER A 1 423 ? -19.004 30.046 -56.543 1.00 14.98 1213 SER A CA 1
ATOM 3225 C C . SER A 1 423 ? -17.503 29.819 -56.430 1.00 16.37 1213 SER A C 1
ATOM 3226 O O . SER A 1 423 ? -16.832 29.603 -57.446 1.00 17.68 1213 SER A O 1
ATOM 3229 N N . TYR A 1 424 ? -16.971 29.876 -55.206 1.00 11.38 1214 TYR A N 1
ATOM 3230 C CA . TYR A 1 424 ? -15.528 29.885 -55.021 1.00 12.57 1214 TYR A CA 1
ATOM 3231 C C . TYR A 1 424 ? -15.103 28.777 -54.068 1.00 15.17 1214 TYR A C 1
ATOM 3232 O O . TYR A 1 424 ? -15.913 28.227 -53.319 1.00 15.64 1214 TYR A O 1
ATOM 3241 N N . LEU A 1 425 ? -13.807 28.467 -54.105 1.00 12.85 1215 LEU A N 1
ATOM 3242 C CA . LEU A 1 425 ? -13.237 27.366 -53.339 1.00 12.20 1215 LEU A CA 1
ATOM 3243 C C . LEU A 1 425 ? -11.956 27.860 -52.692 1.00 15.42 1215 LEU A C 1
ATOM 3244 O O . LEU A 1 425 ? -11.002 28.216 -53.391 1.00 14.88 1215 LEU A O 1
ATOM 3249 N N . TRP A 1 426 ? -11.949 27.896 -51.364 1.00 16.99 1216 TRP A N 1
ATOM 3250 C CA . TRP A 1 426 ? -10.878 28.433 -50.544 1.00 9.66 1216 TRP A CA 1
ATOM 3251 C C . TRP A 1 426 ? -10.193 27.319 -49.764 1.00 13.36 1216 TRP A C 1
ATOM 3252 O O . TRP A 1 426 ? -10.749 26.237 -49.578 1.00 16.94 1216 TRP A O 1
ATOM 3263 N N . MET A 1 427 ? -8.994 27.610 -49.257 1.00 19.49 1217 MET A N 1
ATOM 3264 C CA . MET A 1 427 ? -8.196 26.618 -48.541 1.00 16.54 1217 MET A CA 1
ATOM 3265 C C . MET A 1 427 ? -7.338 27.299 -47.486 1.00 18.49 1217 MET A C 1
ATOM 3266 O O . MET A 1 427 ? -6.742 28.343 -47.745 1.00 19.82 1217 MET A O 1
ATOM 3271 N N . SER A 1 428 ? -7.269 26.704 -46.303 1.00 17.99 1218 SER A N 1
ATOM 3272 C CA . SER A 1 428 ? -6.419 27.190 -45.235 1.00 11.43 1218 SER A CA 1
ATOM 3273 C C . SER A 1 428 ? -5.615 26.014 -44.703 1.00 17.89 1218 SER A C 1
ATOM 3274 O O . SER A 1 428 ? -6.077 24.871 -44.773 1.00 19.82 1218 SER A O 1
ATOM 3277 N N . TYR A 1 429 ? -4.396 26.274 -44.205 1.00 18.12 1219 TYR A N 1
ATOM 3278 C CA . TYR A 1 429 ? -3.555 25.181 -43.723 1.00 15.32 1219 TYR A CA 1
ATOM 3279 C C . TYR A 1 429 ? -2.990 25.472 -42.343 1.00 17.07 1219 TYR A C 1
ATOM 3280 O O . TYR A 1 429 ? -2.809 26.626 -41.947 1.00 20.12 1219 TYR A O 1
ATOM 3289 N N . SER A 1 430 ? -2.680 24.388 -41.626 1.00 21.57 1220 SER A N 1
ATOM 3290 C CA . SER A 1 430 ? -2.031 24.428 -40.322 1.00 13.85 1220 SER A CA 1
ATOM 3291 C C . SER A 1 430 ? -0.742 23.615 -40.358 1.00 17.93 1220 SER A C 1
ATOM 3292 O O . SER A 1 430 ? -0.712 22.503 -40.900 1.00 17.37 1220 SER A O 1
ATOM 3295 N N . ASP A 1 431 ? 0.328 24.162 -39.782 1.00 19.69 1221 ASP A N 1
ATOM 3296 C CA . ASP A 1 431 ? 1.558 23.403 -39.571 1.00 18.35 1221 ASP A CA 1
ATOM 3297 C C . ASP A 1 431 ? 1.824 23.120 -38.089 1.00 21.87 1221 ASP A C 1
ATOM 3298 O O . ASP A 1 431 ? 2.945 22.742 -37.728 1.00 22.66 1221 ASP A O 1
ATOM 3303 N N . ASP A 1 432 ? 0.825 23.302 -37.224 1.00 15.89 1222 ASP A N 1
ATOM 3304 C CA . ASP A 1 432 ? 0.986 23.102 -35.789 1.00 13.53 1222 ASP A CA 1
ATOM 3305 C C . ASP A 1 432 ? -0.217 22.366 -35.226 1.00 16.01 1222 ASP A C 1
ATOM 3306 O O . ASP A 1 432 ? -0.864 22.818 -34.286 1.00 25.35 1222 ASP A O 1
ATOM 3311 N N . ASP A 1 433 ? -0.542 21.222 -35.811 1.00 15.38 1223 ASP A N 1
ATOM 3312 C CA . ASP A 1 433 ? -1.551 20.309 -35.285 1.00 15.27 1223 ASP A CA 1
ATOM 3313 C C . ASP A 1 433 ? -2.943 20.932 -35.207 1.00 18.73 1223 ASP A C 1
ATOM 3314 O O . ASP A 1 433 ? -3.816 20.425 -34.488 1.00 17.36 1223 ASP A O 1
ATOM 3319 N N . GLY A 1 434 ? -3.183 22.014 -35.942 1.00 15.51 1224 GLY A N 1
ATOM 3320 C CA . GLY A 1 434 ? -4.479 22.659 -35.929 1.00 18.79 1224 GLY A CA 1
ATOM 3321 C C . GLY A 1 434 ? -4.683 23.716 -34.864 1.00 20.88 1224 GLY A C 1
ATOM 3322 O O . GLY A 1 434 ? -5.834 24.072 -34.570 1.00 16.50 1224 GLY A O 1
ATOM 3323 N N . LYS A 1 435 ? -3.618 24.229 -34.261 1.00 18.44 1225 LYS A N 1
ATOM 3324 C CA . LYS A 1 435 ? -3.823 25.288 -33.281 1.00 21.67 1225 LYS A CA 1
ATOM 3325 C C . LYS A 1 435 ? -3.929 26.655 -33.928 1.00 17.33 1225 LYS A C 1
ATOM 3326 O O . LYS A 1 435 ? -4.583 27.544 -33.368 1.00 24.97 1225 LYS A O 1
ATOM 3332 N N . THR A 1 436 ? -3.282 26.855 -35.074 1.00 14.01 1226 THR A N 1
ATOM 3333 C CA . THR A 1 436 ? -3.304 28.135 -35.764 1.00 21.60 1226 THR A CA 1
ATOM 3334 C C . THR A 1 436 ? -3.298 27.898 -37.265 1.00 19.74 1226 THR A C 1
ATOM 3335 O O . THR A 1 436 ? -2.576 27.023 -37.751 1.00 16.87 1226 THR A O 1
ATOM 3339 N N . TRP A 1 437 ? -4.042 28.722 -38.003 1.00 19.22 1227 TRP A N 1
ATOM 3340 C CA . TRP A 1 437 ? -4.322 28.457 -39.404 1.00 17.74 1227 TRP A CA 1
ATOM 3341 C C . TRP A 1 437 ? -3.885 29.630 -40.265 1.00 18.91 1227 TRP A C 1
ATOM 3342 O O . TRP A 1 437 ? -3.866 30.775 -39.809 1.00 16.75 1227 TRP A O 1
ATOM 3353 N N . SER A 1 438 ? -3.551 29.338 -41.521 1.00 12.45 1228 SER A N 1
ATOM 3354 C CA . SER A 1 438 ? -3.088 30.376 -42.426 1.00 10.15 1228 SER A CA 1
ATOM 3355 C C . SER A 1 438 ? -4.250 31.262 -42.882 1.00 15.88 1228 SER A C 1
ATOM 3356 O O . SER A 1 438 ? -5.426 30.951 -42.680 1.00 19.20 1228 SER A O 1
ATOM 3359 N N . ALA A 1 439 ? -3.919 32.371 -43.538 1.00 15.62 1229 ALA A N 1
ATOM 3360 C CA . ALA A 1 439 ? -4.966 33.103 -44.233 1.00 16.22 1229 ALA A CA 1
ATOM 3361 C C . ALA A 1 439 ? -5.513 32.268 -45.400 1.00 18.63 1229 ALA A C 1
ATOM 3362 O O . ALA A 1 439 ? -4.812 31.412 -45.957 1.00 15.33 1229 ALA A O 1
ATOM 3364 N N . PRO A 1 440 ? -6.774 32.476 -45.779 1.00 18.05 1230 PRO A N 1
ATOM 3365 C CA . PRO A 1 440 ? -7.356 31.649 -46.844 1.00 18.09 1230 PRO A CA 1
ATOM 3366 C C . PRO A 1 440 ? -6.675 31.917 -48.175 1.00 15.83 1230 PRO A C 1
ATOM 3367 O O . PRO A 1 440 ? -6.320 33.054 -48.482 1.00 18.42 1230 PRO A O 1
ATOM 3371 N N . GLN A 1 441 ? -6.483 30.863 -48.965 1.00 18.29 1231 GLN A N 1
ATOM 3372 C CA A GLN A 1 441 ? -5.954 30.982 -50.317 0.58 19.94 1231 GLN A CA 1
ATOM 3373 C CA B GLN A 1 441 ? -5.963 31.005 -50.320 0.42 19.36 1231 GLN A CA 1
ATOM 3374 C C . GLN A 1 441 ? -7.010 30.537 -51.313 1.00 16.51 1231 GLN A C 1
ATOM 3375 O O . GLN A 1 441 ? -7.591 29.467 -51.142 1.00 19.97 1231 GLN A O 1
ATOM 3386 N N . ASP A 1 442 ? -7.229 31.347 -52.349 1.00 16.66 1232 ASP A N 1
ATOM 3387 C CA . ASP A 1 442 ? -8.257 31.091 -53.349 1.00 13.21 1232 ASP A CA 1
ATOM 3388 C C . ASP A 1 442 ? -7.737 30.102 -54.377 1.00 16.67 1232 ASP A C 1
ATOM 3389 O O . ASP A 1 442 ? -6.926 30.467 -55.235 1.00 19.06 1232 ASP A O 1
ATOM 3394 N N . ILE A 1 443 ? -8.220 28.858 -54.328 1.00 15.16 1233 ILE A N 1
ATOM 3395 C CA . ILE A 1 443 ? -7.817 27.877 -55.326 1.00 13.83 1233 ILE A CA 1
ATOM 3396 C C . ILE A 1 443 ? -8.813 27.759 -56.476 1.00 15.23 1233 ILE A C 1
ATOM 3397 O O . ILE A 1 443 ? -8.554 26.998 -57.419 1.00 13.65 1233 ILE A O 1
ATOM 3402 N N . THR A 1 444 ? -9.915 28.537 -56.464 1.00 18.30 1234 THR A N 1
ATOM 3403 C CA . THR A 1 444 ? -10.903 28.478 -57.541 1.00 13.90 1234 THR A CA 1
ATOM 3404 C C . THR A 1 444 ? -10.294 28.470 -58.938 1.00 16.65 1234 THR A C 1
ATOM 3405 O O . THR A 1 444 ? -10.582 27.551 -59.717 1.00 14.23 1234 THR A O 1
ATOM 3409 N N . PRO A 1 445 ? -9.472 29.463 -59.309 1.00 16.99 1235 PRO A N 1
ATOM 3410 C CA . PRO A 1 445 ? -9.015 29.527 -60.702 1.00 13.89 1235 PRO A CA 1
ATOM 3411 C C . PRO A 1 445 ? -8.164 28.335 -61.126 1.00 17.32 1235 PRO A C 1
ATOM 3412 O O . PRO A 1 445 ? -7.995 28.109 -62.332 1.00 20.60 1235 PRO A O 1
ATOM 3416 N N . MET A 1 446 ? -7.641 27.540 -60.195 1.00 15.21 1236 MET A N 1
ATOM 3417 C CA . MET A 1 446 ? -6.891 26.364 -60.618 1.00 13.30 1236 MET A CA 1
ATOM 3418 C C . MET A 1 446 ? -7.784 25.186 -60.974 1.00 16.34 1236 MET A C 1
ATOM 3419 O O . MET A 1 446 ? -7.314 24.251 -61.640 1.00 19.72 1236 MET A O 1
ATOM 3424 N N . VAL A 1 447 ? -9.038 25.179 -60.526 1.00 12.71 1237 VAL A N 1
ATOM 3425 C CA . VAL A 1 447 ? -9.878 23.996 -60.702 1.00 16.42 1237 VAL A CA 1
ATOM 3426 C C . VAL A 1 447 ? -11.199 24.276 -61.399 1.00 14.45 1237 VAL A C 1
ATOM 3427 O O . VAL A 1 447 ? -11.830 23.325 -61.894 1.00 12.88 1237 VAL A O 1
ATOM 3431 N N . LYS A 1 448 ? -11.667 25.528 -61.488 1.00 18.15 1238 LYS A N 1
ATOM 3432 C CA . LYS A 1 448 ? -13.015 25.824 -61.969 1.00 18.53 1238 LYS A CA 1
ATOM 3433 C C . LYS A 1 448 ? -12.979 26.244 -63.437 1.00 18.97 1238 LYS A C 1
ATOM 3434 O O . LYS A 1 448 ? -12.680 27.393 -63.770 1.00 23.69 1238 LYS A O 1
ATOM 3440 N N . ALA A 1 449 ? -13.333 25.308 -64.306 1.00 17.55 1239 ALA A N 1
ATOM 3441 C CA . ALA A 1 449 ? -13.406 25.540 -65.729 1.00 13.69 1239 ALA A CA 1
ATOM 3442 C C . ALA A 1 449 ? -14.489 26.548 -66.044 1.00 19.31 1239 ALA A C 1
ATOM 3443 O O . ALA A 1 449 ? -15.357 26.830 -65.223 1.00 27.56 1239 ALA A O 1
ATOM 3445 N N . ASP A 1 450 ? -14.472 27.044 -67.289 1.00 27.80 1240 ASP A N 1
ATOM 3446 C CA . ASP A 1 450 ? -15.386 28.121 -67.668 1.00 21.78 1240 ASP A CA 1
ATOM 3447 C C . ASP A 1 450 ? -16.847 27.695 -67.674 1.00 22.16 1240 ASP A C 1
ATOM 3448 O O . ASP A 1 450 ? -17.716 28.514 -67.359 1.00 28.12 1240 ASP A O 1
ATOM 3453 N N . TRP A 1 451 ? -17.156 26.448 -68.024 1.00 19.98 1241 TRP A N 1
ATOM 3454 C CA . TRP A 1 451 ? -18.574 26.118 -68.095 1.00 18.24 1241 TRP A CA 1
ATOM 3455 C C . TRP A 1 451 ? -19.206 25.872 -66.737 1.00 24.08 1241 TRP A C 1
ATOM 3456 O O . TRP A 1 451 ? -20.418 25.651 -66.678 1.00 25.98 1241 TRP A O 1
ATOM 3467 N N . MET A 1 452 ? -18.433 25.869 -65.655 1.00 20.48 1242 MET A N 1
ATOM 3468 C CA . MET A 1 452 ? -18.934 25.322 -64.404 1.00 15.46 1242 MET A CA 1
ATOM 3469 C C . MET A 1 452 ? -19.757 26.375 -63.701 1.00 23.78 1242 MET A C 1
ATOM 3470 O O . MET A 1 452 ? -19.221 27.421 -63.316 1.00 27.20 1242 MET A O 1
ATOM 3475 N N . LYS A 1 453 ? -21.049 26.121 -63.519 1.00 21.48 1243 LYS A N 1
ATOM 3476 C CA . LYS A 1 453 ? -21.816 27.102 -62.763 1.00 19.99 1243 LYS A CA 1
ATOM 3477 C C . LYS A 1 453 ? -21.422 27.056 -61.293 1.00 19.79 1243 LYS A C 1
ATOM 3478 O O . LYS A 1 453 ? -21.008 28.066 -60.724 1.00 25.00 1243 LYS A O 1
ATOM 3484 N N . PHE A 1 454 ? -21.501 25.881 -60.672 1.00 19.58 1244 PHE A N 1
ATOM 3485 C CA . PHE A 1 454 ? -21.097 25.706 -59.281 1.00 20.55 1244 PHE A CA 1
ATOM 3486 C C . PHE A 1 454 ? -19.971 24.683 -59.185 1.00 17.83 1244 PHE A C 1
ATOM 3487 O O . PHE A 1 454 ? -19.866 23.786 -60.026 1.00 21.34 1244 PHE A O 1
ATOM 3495 N N . LEU A 1 455 ? -19.124 24.840 -58.158 1.00 15.37 1245 LEU A N 1
ATOM 3496 C CA . LEU A 1 455 ? -18.068 23.878 -57.826 1.00 15.00 1245 LEU A CA 1
ATOM 3497 C C . LEU A 1 455 ? -17.840 23.949 -56.320 1.00 16.95 1245 LEU A C 1
ATOM 3498 O O . LEU A 1 455 ? -17.345 24.963 -55.818 1.00 16.35 1245 LEU A O 1
ATOM 3503 N N . GLY A 1 456 ? -18.175 22.877 -55.596 1.00 12.90 1246 GLY A N 1
ATOM 3504 C CA . GLY A 1 456 ? -18.018 22.875 -54.160 1.00 12.00 1246 GLY A CA 1
ATOM 3505 C C . GLY A 1 456 ? -17.613 21.502 -53.677 1.00 10.81 1246 GLY A C 1
ATOM 3506 O O . GLY A 1 456 ? -17.660 20.528 -54.418 1.00 16.11 1246 GLY A O 1
ATOM 3507 N N . VAL A 1 457 ? -17.242 21.438 -52.412 1.00 14.00 1247 VAL A N 1
ATOM 3508 C CA . VAL A 1 457 ? -16.677 20.224 -51.854 1.00 10.81 1247 VAL A CA 1
ATOM 3509 C C . VAL A 1 457 ? -17.793 19.294 -51.413 1.00 17.59 1247 VAL A C 1
ATOM 3510 O O . VAL A 1 457 ? -18.920 19.722 -51.140 1.00 15.05 1247 VAL A O 1
ATOM 3514 N N . GLY A 1 458 ? -17.466 17.992 -51.366 1.00 17.83 1248 GLY A N 1
ATOM 3515 C CA . GLY A 1 458 ? -18.246 17.031 -50.623 1.00 11.95 1248 GLY A CA 1
ATOM 3516 C C . GLY A 1 458 ? -17.650 16.913 -49.234 1.00 13.33 1248 GLY A C 1
ATOM 3517 O O . GLY A 1 458 ? -16.570 16.354 -49.047 1.00 13.84 1248 GLY A O 1
ATOM 3518 N N . PRO A 1 459 ? -18.310 17.492 -48.239 1.00 16.23 1249 PRO A N 1
ATOM 3519 C CA . PRO A 1 459 ? -17.658 17.670 -46.941 1.00 13.99 1249 PRO A CA 1
ATOM 3520 C C . PRO A 1 459 ? -17.362 16.337 -46.284 1.00 18.62 1249 PRO A C 1
ATOM 3521 O O . PRO A 1 459 ? -17.977 15.309 -46.589 1.00 17.18 1249 PRO A O 1
ATOM 3525 N N . GLY A 1 460 ? -16.372 16.364 -45.388 1.00 15.74 1250 GLY A N 1
ATOM 3526 C CA . GLY A 1 460 ? -15.876 15.155 -44.767 1.00 11.52 1250 GLY A CA 1
ATOM 3527 C C . GLY A 1 460 ? -14.369 15.164 -44.694 1.00 14.83 1250 GLY A C 1
ATOM 3528 O O . GLY A 1 460 ? -13.778 16.187 -44.360 1.00 17.38 1250 GLY A O 1
ATOM 3529 N N . THR A 1 461 ? -13.717 14.052 -45.018 1.00 18.57 1251 THR A N 1
ATOM 3530 C CA . THR A 1 461 ? -12.268 13.953 -44.874 1.00 14.18 1251 THR A CA 1
ATOM 3531 C C . THR A 1 461 ? -11.685 13.328 -46.136 1.00 15.00 1251 THR A C 1
ATOM 3532 O O . THR A 1 461 ? -11.902 12.145 -46.407 1.00 11.08 1251 THR A O 1
ATOM 3536 N N . GLY A 1 462 ? -10.949 14.121 -46.905 1.00 14.68 1252 GLY A N 1
ATOM 3537 C CA . GLY A 1 462 ? -10.250 13.614 -48.057 1.00 9.90 1252 GLY A CA 1
ATOM 3538 C C . GLY A 1 462 ? -9.117 12.708 -47.619 1.00 13.93 1252 GLY A C 1
ATOM 3539 O O . GLY A 1 462 ? -8.952 12.388 -46.440 1.00 16.26 1252 GLY A O 1
ATOM 3540 N N . ILE A 1 463 ? -8.322 12.276 -48.599 1.00 10.76 1253 ILE A N 1
ATOM 3541 C CA . ILE A 1 463 ? -7.301 11.276 -48.346 1.00 9.68 1253 ILE A CA 1
ATOM 3542 C C . ILE A 1 463 ? -6.014 11.665 -49.058 1.00 9.92 1253 ILE A C 1
ATOM 3543 O O . ILE A 1 463 ? -5.957 12.620 -49.833 1.00 14.98 1253 ILE A O 1
ATOM 3548 N N . VAL A 1 464 ? -4.974 10.899 -48.765 1.00 9.64 1254 VAL A N 1
ATOM 3549 C CA . VAL A 1 464 ? -3.719 10.937 -49.480 1.00 9.04 1254 VAL A CA 1
ATOM 3550 C C . VAL A 1 464 ? -3.464 9.517 -49.957 1.00 13.23 1254 VAL A C 1
ATOM 3551 O O . VAL A 1 464 ? -3.459 8.586 -49.142 1.00 16.11 1254 VAL A O 1
ATOM 3555 N N . LEU A 1 465 ? -3.278 9.346 -51.265 1.00 10.22 1255 LEU A N 1
ATOM 3556 C CA . LEU A 1 465 ? -2.975 8.037 -51.831 1.00 10.56 1255 LEU A CA 1
ATOM 3557 C C . LEU A 1 465 ? -1.778 7.404 -51.139 1.00 11.24 1255 LEU A C 1
ATOM 3558 O O . LEU A 1 465 ? -0.716 8.017 -51.022 1.00 16.15 1255 LEU A O 1
ATOM 3563 N N . ARG A 1 466 ? -1.975 6.180 -50.657 1.00 11.55 1256 ARG A N 1
ATOM 3564 C CA . ARG A 1 466 ? -0.939 5.415 -49.980 1.00 10.43 1256 ARG A CA 1
ATOM 3565 C C . ARG A 1 466 ? -0.049 4.646 -50.937 1.00 14.22 1256 ARG A C 1
ATOM 3566 O O . ARG A 1 466 ? 1.113 4.375 -50.611 1.00 17.07 1256 ARG A O 1
ATOM 3574 N N . ASN A 1 467 ? -0.564 4.229 -52.085 1.00 10.48 1257 ASN A N 1
ATOM 3575 C CA . ASN A 1 467 ? 0.228 3.359 -52.928 1.00 12.83 1257 ASN A CA 1
ATOM 3576 C C . ASN A 1 467 ? 0.045 3.728 -54.390 1.00 15.25 1257 ASN A C 1
ATOM 3577 O O . ASN A 1 467 ? -0.841 4.509 -54.766 1.00 12.97 1257 ASN A O 1
ATOM 3582 N N . GLY A 1 468 ? 0.905 3.136 -55.216 1.00 16.65 1258 GLY A N 1
ATOM 3583 C CA . GLY A 1 468 ? 0.775 3.201 -56.650 1.00 18.05 1258 GLY A CA 1
ATOM 3584 C C . GLY A 1 468 ? 1.636 4.271 -57.284 1.00 16.84 1258 GLY A C 1
ATOM 3585 O O . GLY A 1 468 ? 2.353 5.018 -56.607 1.00 17.78 1258 GLY A O 1
ATOM 3586 N N . PRO A 1 469 ? 1.584 4.361 -58.616 1.00 15.76 1259 PRO A N 1
ATOM 3587 C CA . PRO A 1 469 ? 2.393 5.369 -59.319 1.00 15.04 1259 PRO A CA 1
ATOM 3588 C C . PRO A 1 469 ? 2.026 6.811 -58.979 1.00 23.51 1259 PRO A C 1
ATOM 3589 O O . PRO A 1 469 ? 2.727 7.723 -59.431 1.00 31.10 1259 PRO A O 1
ATOM 3593 N N . HIS A 1 470 ? 0.953 7.045 -58.214 1.00 21.41 1260 HIS A N 1
ATOM 3594 C CA . HIS A 1 470 ? 0.521 8.383 -57.838 1.00 15.53 1260 HIS A CA 1
ATOM 3595 C C . HIS A 1 470 ? 0.475 8.565 -56.332 1.00 15.40 1260 HIS A C 1
ATOM 3596 O O . HIS A 1 470 ? -0.193 9.487 -55.857 1.00 15.35 1260 HIS A O 1
ATOM 3603 N N . LYS A 1 471 ? 1.147 7.713 -55.559 1.00 11.50 1261 LYS A N 1
ATOM 3604 C CA . LYS A 1 471 ? 1.034 7.870 -54.115 1.00 10.84 1261 LYS A CA 1
ATOM 3605 C C . LYS A 1 471 ? 1.530 9.246 -53.701 1.00 8.43 1261 LYS A C 1
ATOM 3606 O O . LYS A 1 471 ? 2.277 9.906 -54.418 1.00 10.08 1261 LYS A O 1
ATOM 3612 N N . GLY A 1 472 ? 1.047 9.706 -52.551 1.00 10.40 1262 GLY A N 1
ATOM 3613 C CA . GLY A 1 472 ? 1.282 11.064 -52.118 1.00 7.12 1262 GLY A CA 1
ATOM 3614 C C . GLY A 1 472 ? 0.338 12.088 -52.701 1.00 9.43 1262 GLY A C 1
ATOM 3615 O O . GLY A 1 472 ? 0.255 13.200 -52.177 1.00 11.77 1262 GLY A O 1
ATOM 3616 N N . ARG A 1 473 ? -0.379 11.754 -53.769 1.00 12.98 1263 ARG A N 1
ATOM 3617 C CA . ARG A 1 473 ? -1.397 12.660 -54.285 1.00 12.57 1263 ARG A CA 1
ATOM 3618 C C . ARG A 1 473 ? -2.515 12.842 -53.260 1.00 15.00 1263 ARG A C 1
ATOM 3619 O O . ARG A 1 473 ? -2.965 11.883 -52.620 1.00 14.23 1263 ARG A O 1
ATOM 3627 N N . ILE A 1 474 ? -2.961 14.083 -53.104 1.00 13.59 1264 ILE A N 1
ATOM 3628 C CA . ILE A 1 474 ? -4.054 14.438 -52.201 1.00 12.38 1264 ILE A CA 1
ATOM 3629 C C . ILE A 1 474 ? -5.336 14.520 -53.011 1.00 10.60 1264 ILE A C 1
ATOM 3630 O O . ILE A 1 474 ? -5.374 15.206 -54.032 1.00 15.54 1264 ILE A O 1
ATOM 3635 N N . LEU A 1 475 ? -6.392 13.852 -52.562 1.00 11.13 1265 LEU A N 1
ATOM 3636 C CA . LEU A 1 475 ? -7.684 13.899 -53.239 1.00 8.59 1265 LEU A CA 1
ATOM 3637 C C . LEU A 1 475 ? -8.717 14.577 -52.353 1.00 9.80 1265 LEU A C 1
ATOM 3638 O O . LEU A 1 475 ? -8.946 14.135 -51.222 1.00 12.58 1265 LEU A O 1
ATOM 3643 N N . ILE A 1 476 ? -9.366 15.608 -52.881 1.00 10.64 1266 ILE A N 1
ATOM 3644 C CA . ILE A 1 476 ? -10.504 16.260 -52.242 1.00 12.41 1266 ILE A CA 1
ATOM 3645 C C . ILE A 1 476 ? -11.746 16.012 -53.095 1.00 15.09 1266 ILE A C 1
ATOM 3646 O O . ILE A 1 476 ? -11.751 16.377 -54.276 1.00 16.33 1266 ILE A O 1
ATOM 3651 N N . PRO A 1 477 ? -12.815 15.412 -52.560 1.00 16.28 1267 PRO A N 1
ATOM 3652 C CA . PRO A 1 477 ? -14.044 15.269 -53.354 1.00 13.25 1267 PRO A CA 1
ATOM 3653 C C . PRO A 1 477 ? -14.710 16.615 -53.591 1.00 15.72 1267 PRO A C 1
ATOM 3654 O O . PRO A 1 477 ? -14.726 17.478 -52.707 1.00 13.84 1267 PRO A O 1
ATOM 3658 N N . VAL A 1 478 ? -15.254 16.798 -54.806 1.00 12.64 1268 VAL A N 1
ATOM 3659 C CA . VAL A 1 478 ? -16.026 17.985 -55.168 1.00 14.37 1268 VAL A CA 1
ATOM 3660 C C . VAL A 1 478 ? -17.185 17.563 -56.067 1.00 14.19 1268 VAL A C 1
ATOM 3661 O O . VAL A 1 478 ? -17.284 16.412 -56.485 1.00 20.57 1268 VAL A O 1
ATOM 3665 N N . TYR A 1 479 ? -18.079 18.509 -56.357 1.00 12.22 1269 TYR A N 1
ATOM 3666 C CA . TYR A 1 479 ? -19.074 18.280 -57.392 1.00 13.39 1269 TYR A CA 1
ATOM 3667 C C . TYR A 1 479 ? -19.408 19.604 -58.079 1.00 17.03 1269 TYR A C 1
ATOM 3668 O O . TYR A 1 479 ? -19.206 20.684 -57.514 1.00 16.97 1269 TYR A O 1
ATOM 3677 N N . THR A 1 480 ? -19.903 19.515 -59.327 1.00 18.86 1270 THR A N 1
ATOM 3678 C CA . THR A 1 480 ? -20.207 20.689 -60.142 1.00 16.00 1270 THR A CA 1
ATOM 3679 C C . THR A 1 480 ? -21.651 20.692 -60.627 1.00 16.17 1270 THR A C 1
ATOM 3680 O O . THR A 1 480 ? -22.353 19.681 -60.576 1.00 13.41 1270 THR A O 1
ATOM 3684 N N . THR A 1 481 ? -22.087 21.872 -61.085 1.00 22.41 1271 THR A N 1
ATOM 3685 C CA . THR A 1 481 ? -23.264 22.026 -61.928 1.00 19.04 1271 THR A CA 1
ATOM 3686 C C . THR A 1 481 ? -22.842 22.812 -63.162 1.00 22.12 1271 THR A C 1
ATOM 3687 O O . THR A 1 481 ? -21.810 23.486 -63.158 1.00 24.01 1271 THR A O 1
ATOM 3691 N N . ASN A 1 482 ? -23.642 22.726 -64.222 1.00 21.27 1272 ASN A N 1
ATOM 3692 C CA . ASN A 1 482 ? -23.395 23.485 -65.441 1.00 19.25 1272 ASN A CA 1
ATOM 3693 C C . ASN A 1 482 ? -24.508 24.510 -65.640 1.00 19.92 1272 ASN A C 1
ATOM 3694 O O . ASN A 1 482 ? -25.459 24.605 -64.856 1.00 19.57 1272 ASN A O 1
ATOM 3699 N N . ASN A 1 483 ? -24.411 25.289 -66.706 1.00 23.64 1273 ASN A N 1
ATOM 3700 C CA . ASN A 1 483 ? -25.451 26.291 -66.889 1.00 21.96 1273 ASN A CA 1
ATOM 3701 C C . ASN A 1 483 ? -26.613 25.805 -67.749 1.00 25.54 1273 ASN A C 1
ATOM 3702 O O . ASN A 1 483 ? -27.543 26.579 -67.990 1.00 28.80 1273 ASN A O 1
ATOM 3707 N N . VAL A 1 484 ? -26.612 24.544 -68.179 1.00 20.51 1274 VAL A N 1
ATOM 3708 C CA . VAL A 1 484 ? -27.777 23.989 -68.850 1.00 14.41 1274 VAL A CA 1
ATOM 3709 C C . VAL A 1 484 ? -28.869 23.709 -67.820 1.00 19.94 1274 VAL A C 1
ATOM 3710 O O . VAL A 1 484 ? -29.912 24.361 -67.830 1.00 26.75 1274 VAL A O 1
ATOM 3714 N N . SER A 1 485 ? -28.639 22.754 -66.910 1.00 23.76 1275 SER A N 1
ATOM 3715 C CA . SER A 1 485 ? -29.653 22.364 -65.939 1.00 19.93 1275 SER A CA 1
ATOM 3716 C C . SER A 1 485 ? -29.328 22.674 -64.476 1.00 22.94 1275 SER A C 1
ATOM 3717 O O . SER A 1 485 ? -30.155 22.352 -63.610 1.00 24.33 1275 SER A O 1
ATOM 3720 N N . HIS A 1 486 ? -28.170 23.268 -64.163 1.00 18.30 1276 HIS A N 1
ATOM 3721 C CA . HIS A 1 486 ? -27.830 23.618 -62.782 1.00 15.63 1276 HIS A CA 1
ATOM 3722 C C . HIS A 1 486 ? -28.176 22.512 -61.786 1.00 17.56 1276 HIS A C 1
ATOM 3723 O O . HIS A 1 486 ? -27.816 21.349 -61.989 1.00 20.13 1276 HIS A O 1
ATOM 3730 N N . LEU A 1 487 ? -28.895 22.848 -60.718 1.00 17.41 1277 LEU A N 1
ATOM 3731 C CA . LEU A 1 487 ? -29.186 21.866 -59.677 1.00 15.81 1277 LEU A CA 1
ATOM 3732 C C . LEU A 1 487 ? -30.341 20.957 -60.045 1.00 18.99 1277 LEU A C 1
ATOM 3733 O O . LEU A 1 487 ? -30.725 20.112 -59.234 1.00 21.65 1277 LEU A O 1
ATOM 3738 N N . ASP A 1 488 ? -30.919 21.114 -61.229 1.00 22.50 1278 ASP A N 1
ATOM 3739 C CA . ASP A 1 488 ? -32.037 20.270 -61.622 1.00 19.38 1278 ASP A CA 1
ATOM 3740 C C . ASP A 1 488 ? -31.578 19.012 -62.334 1.00 24.07 1278 ASP A C 1
ATOM 3741 O O . ASP A 1 488 ? -32.268 17.988 -62.268 1.00 32.92 1278 ASP A O 1
ATOM 3746 N N . GLY A 1 489 ? -30.430 19.047 -63.002 1.00 20.36 1279 GLY A N 1
ATOM 3747 C CA . GLY A 1 489 ? -29.944 17.833 -63.612 1.00 19.70 1279 GLY A CA 1
ATOM 3748 C C . GLY A 1 489 ? -28.466 17.758 -63.944 1.00 21.61 1279 GLY A C 1
ATOM 3749 O O . GLY A 1 489 ? -28.088 16.904 -64.753 1.00 21.13 1279 GLY A O 1
ATOM 3750 N N . SER A 1 490 ? -27.596 18.586 -63.353 1.00 13.38 1280 SER A N 1
ATOM 3751 C CA . SER A 1 490 ? -26.193 18.451 -63.721 1.00 15.61 1280 SER A CA 1
ATOM 3752 C C . SER A 1 490 ? -25.227 18.252 -62.553 1.00 16.81 1280 SER A C 1
ATOM 3753 O O . SER A 1 490 ? -24.015 18.207 -62.787 1.00 19.67 1280 SER A O 1
ATOM 3756 N N . GLN A 1 491 ? -25.703 18.087 -61.318 1.00 16.26 1281 GLN A N 1
ATOM 3757 C CA . GLN A 1 491 ? -24.791 17.814 -60.206 1.00 14.41 1281 GLN A CA 1
ATOM 3758 C C . GLN A 1 491 ? -23.958 16.564 -60.471 1.00 19.44 1281 GLN A C 1
ATOM 3759 O O . GLN A 1 491 ? -24.505 15.472 -60.603 1.00 20.92 1281 GLN A O 1
ATOM 3765 N N . SER A 1 492 ? -22.631 16.714 -60.498 1.00 18.29 1282 SER A N 1
ATOM 3766 C CA . SER A 1 492 ? -21.723 15.652 -60.910 1.00 13.46 1282 SER A CA 1
ATOM 3767 C C . SER A 1 492 ? -20.502 15.635 -60.015 1.00 14.47 1282 SER A C 1
ATOM 3768 O O . SER A 1 492 ? -19.867 16.671 -59.837 1.00 14.09 1282 SER A O 1
ATOM 3771 N N . SER A 1 493 ? -20.148 14.453 -59.504 1.00 16.75 1283 SER A N 1
ATOM 3772 C CA . SER A 1 493 ? -19.020 14.287 -58.598 1.00 10.22 1283 SER A CA 1
ATOM 3773 C C . SER A 1 493 ? -17.721 14.200 -59.368 1.00 12.98 1283 SER A C 1
ATOM 3774 O O . SER A 1 493 ? -17.698 13.763 -60.523 1.00 15.75 1283 SER A O 1
ATOM 3777 N N . ARG A 1 494 ? -16.630 14.570 -58.694 1.00 11.65 1284 ARG A N 1
ATOM 3778 C CA . ARG A 1 494 ? -15.269 14.363 -59.178 1.00 14.89 1284 ARG A CA 1
ATOM 3779 C C . ARG A 1 494 ? -14.336 14.618 -57.996 1.00 16.71 1284 ARG A C 1
ATOM 3780 O O . ARG A 1 494 ? -14.801 14.855 -56.876 1.00 15.76 1284 ARG A O 1
ATOM 3788 N N . VAL A 1 495 ? -13.014 14.549 -58.234 1.00 13.29 1285 VAL A N 1
ATOM 3789 C CA . VAL A 1 495 ? -12.041 14.987 -57.235 1.00 11.43 1285 VAL A CA 1
ATOM 3790 C C . VAL A 1 495 ? -11.156 16.069 -57.833 1.00 17.70 1285 VAL A C 1
ATOM 3791 O O . VAL A 1 495 ? -10.955 16.131 -59.051 1.00 20.49 1285 VAL A O 1
ATOM 3795 N N . ILE A 1 496 ? -10.673 16.970 -56.970 1.00 12.91 1286 ILE A N 1
ATOM 3796 C CA . ILE A 1 496 ? -9.527 17.805 -57.284 1.00 11.30 1286 ILE A CA 1
ATOM 3797 C C . ILE A 1 496 ? -8.356 17.144 -56.580 1.00 17.04 1286 ILE A C 1
ATOM 3798 O O . ILE A 1 496 ? -8.538 16.413 -55.601 1.00 13.89 1286 ILE A O 1
ATOM 3803 N N . TYR A 1 497 ? -7.150 17.366 -57.088 1.00 14.86 1287 TYR A N 1
ATOM 3804 C CA . TYR A 1 497 ? -5.997 16.697 -56.526 1.00 12.18 1287 TYR A CA 1
ATOM 3805 C C . TYR A 1 497 ? -4.796 17.622 -56.594 1.00 13.71 1287 TYR A C 1
ATOM 3806 O O . TYR A 1 497 ? -4.794 18.611 -57.324 1.00 13.63 1287 TYR A O 1
ATOM 3815 N N . SER A 1 498 ? -3.780 17.295 -55.798 1.00 14.54 1288 SER A N 1
ATOM 3816 C CA . SER A 1 498 ? -2.508 18.006 -55.795 1.00 14.21 1288 SER A CA 1
ATOM 3817 C C . SER A 1 498 ? -1.387 16.998 -55.657 1.00 19.55 1288 SER A C 1
ATOM 3818 O O . SER A 1 498 ? -1.362 16.228 -54.693 1.00 16.27 1288 SER A O 1
ATOM 3821 N N . ASP A 1 499 ? -0.447 17.018 -56.592 1.00 27.04 1289 ASP A N 1
ATOM 3822 C CA . ASP A 1 499 ? 0.702 16.132 -56.524 1.00 19.45 1289 ASP A CA 1
ATOM 3823 C C . ASP A 1 499 ? 1.920 16.818 -55.931 1.00 18.35 1289 ASP A C 1
ATOM 3824 O O . ASP A 1 499 ? 2.979 16.197 -55.844 1.00 22.64 1289 ASP A O 1
ATOM 3829 N N . ASP A 1 500 ? 1.804 18.071 -55.508 1.00 20.37 1290 ASP A N 1
ATOM 3830 C CA . ASP A 1 500 ? 2.939 18.789 -54.936 1.00 16.55 1290 ASP A CA 1
ATOM 3831 C C . ASP A 1 500 ? 2.629 19.304 -53.529 1.00 17.41 1290 ASP A C 1
ATOM 3832 O O . ASP A 1 500 ? 2.906 20.456 -53.196 1.00 15.90 1290 ASP A O 1
ATOM 3837 N N . HIS A 1 501 ? 2.024 18.458 -52.691 1.00 19.62 1291 HIS A N 1
ATOM 3838 C CA . HIS A 1 501 ? 1.908 18.707 -51.252 1.00 19.56 1291 HIS A CA 1
ATOM 3839 C C . HIS A 1 501 ? 1.027 19.908 -50.932 1.00 19.92 1291 HIS A C 1
ATOM 3840 O O . HIS A 1 501 ? 1.202 20.550 -49.891 1.00 18.19 1291 HIS A O 1
ATOM 3847 N N . GLY A 1 502 ? 0.076 20.220 -51.812 1.00 18.65 1292 GLY A N 1
ATOM 3848 C CA . GLY A 1 502 ? -0.889 21.265 -51.558 1.00 16.43 1292 GLY A CA 1
ATOM 3849 C C . GLY A 1 502 ? -0.597 22.583 -52.238 1.00 22.59 1292 GLY A C 1
ATOM 3850 O O . GLY A 1 502 ? -1.433 23.493 -52.173 1.00 21.74 1292 GLY A O 1
ATOM 3851 N N . LYS A 1 503 ? 0.545 22.725 -52.899 1.00 25.27 1293 LYS A N 1
ATOM 3852 C CA . LYS A 1 503 ? 0.838 24.003 -53.538 1.00 22.10 1293 LYS A CA 1
ATOM 3853 C C . LYS A 1 503 ? -0.106 24.257 -54.707 1.00 23.16 1293 LYS A C 1
ATOM 3854 O O . LYS A 1 503 ? -0.694 25.336 -54.825 1.00 29.78 1293 LYS A O 1
ATOM 3860 N N . THR A 1 504 ? -0.296 23.260 -55.558 1.00 24.50 1294 THR A N 1
ATOM 3861 C CA . THR A 1 504 ? -0.979 23.421 -56.829 1.00 17.68 1294 THR A CA 1
ATOM 3862 C C . THR A 1 504 ? -2.086 22.393 -56.940 1.00 19.01 1294 THR A C 1
ATOM 3863 O O . THR A 1 504 ? -1.883 21.218 -56.631 1.00 24.53 1294 THR A O 1
ATOM 3867 N N . TRP A 1 505 ? -3.246 22.821 -57.403 1.00 17.63 1295 TRP A N 1
ATOM 3868 C CA . TRP A 1 505 ? -4.398 21.947 -57.492 1.00 15.30 1295 TRP A CA 1
ATOM 3869 C C . TRP A 1 505 ? -4.852 21.794 -58.939 1.00 16.68 1295 TRP A C 1
ATOM 3870 O O . TRP A 1 505 ? -4.706 22.712 -59.747 1.00 20.52 1295 TRP A O 1
ATOM 3881 N N . HIS A 1 506 ? -5.421 20.622 -59.239 1.00 16.06 1296 HIS A N 1
ATOM 3882 C CA . HIS A 1 506 ? -5.930 20.242 -60.549 1.00 13.09 1296 HIS A CA 1
ATOM 3883 C C . HIS A 1 506 ? -7.267 19.540 -60.391 1.00 14.91 1296 HIS A C 1
ATOM 3884 O O . HIS A 1 506 ? -7.467 18.786 -59.437 1.00 18.00 1296 HIS A O 1
ATOM 3891 N N . ALA A 1 507 ? -8.152 19.721 -61.368 1.00 13.41 1297 ALA A N 1
ATOM 3892 C CA . ALA A 1 507 ? -9.448 19.046 -61.373 1.00 14.52 1297 ALA A CA 1
ATOM 3893 C C . ALA A 1 507 ? -9.400 17.766 -62.201 1.00 17.36 1297 ALA A C 1
ATOM 3894 O O . ALA A 1 507 ? -9.124 17.808 -63.403 1.00 19.40 1297 ALA A O 1
ATOM 3896 N N . GLY A 1 508 ? -9.712 16.638 -61.574 1.00 16.21 1298 GLY A N 1
ATOM 3897 C CA . GLY A 1 508 ? -9.903 15.413 -62.307 1.00 14.16 1298 GLY A CA 1
ATOM 3898 C C . GLY A 1 508 ? -11.166 15.480 -63.157 1.00 20.74 1298 GLY A C 1
ATOM 3899 O O . GLY A 1 508 ? -11.916 16.455 -63.147 1.00 26.17 1298 GLY A O 1
ATOM 3900 N N . GLU A 1 509 ? -11.402 14.408 -63.910 1.00 24.08 1299 GLU A N 1
ATOM 3901 C CA . GLU A 1 509 ? -12.581 14.343 -64.754 1.00 23.29 1299 GLU A CA 1
ATOM 3902 C C . GLU A 1 509 ? -13.797 13.933 -63.937 1.00 19.12 1299 GLU A C 1
ATOM 3903 O O . GLU A 1 509 ? -13.686 13.366 -62.850 1.00 23.70 1299 GLU A O 1
ATOM 3909 N N . ALA A 1 510 ? -14.973 14.170 -64.492 1.00 18.86 1300 ALA A N 1
ATOM 3910 C CA . ALA A 1 510 ? -16.189 13.833 -63.766 1.00 17.05 1300 ALA A CA 1
ATOM 3911 C C . ALA A 1 510 ? -16.549 12.381 -63.987 1.00 17.76 1300 ALA A C 1
ATOM 3912 O O . ALA A 1 510 ? -16.247 11.798 -65.034 1.00 22.89 1300 ALA A O 1
ATOM 3914 N N . VAL A 1 511 ? -17.196 11.789 -62.985 1.00 12.59 1301 VAL A N 1
ATOM 3915 C CA . VAL A 1 511 ? -17.690 10.434 -63.169 1.00 13.57 1301 VAL A CA 1
ATOM 3916 C C . VAL A 1 511 ? -18.666 10.413 -64.324 1.00 16.66 1301 VAL A C 1
ATOM 3917 O O . VAL A 1 511 ? -18.781 9.416 -65.043 1.00 22.71 1301 VAL A O 1
ATOM 3921 N N . ASN A 1 512 ? -19.347 11.527 -64.546 1.00 21.16 1302 ASN A N 1
ATOM 3922 C CA . ASN A 1 512 ? -20.379 11.654 -65.557 1.00 19.17 1302 ASN A CA 1
ATOM 3923 C C . ASN A 1 512 ? -19.844 12.013 -66.939 1.00 23.20 1302 ASN A C 1
ATOM 3924 O O . ASN A 1 512 ? -20.624 12.030 -67.895 1.00 29.81 1302 ASN A O 1
ATOM 3929 N N . ASP A 1 513 ? -18.548 12.280 -67.082 1.00 20.88 1303 ASP A N 1
ATOM 3930 C CA . ASP A 1 513 ? -17.980 12.631 -68.375 1.00 19.02 1303 ASP A CA 1
ATOM 3931 C C . ASP A 1 513 ? -17.845 11.384 -69.246 1.00 29.67 1303 ASP A C 1
ATOM 3932 O O . ASP A 1 513 ? -17.076 10.479 -68.912 1.00 36.37 1303 ASP A O 1
ATOM 3937 N N . ASN A 1 514 ? -18.578 11.351 -70.371 1.00 33.74 1304 ASN A N 1
ATOM 3938 C CA . ASN A 1 514 ? -18.568 10.239 -71.337 1.00 31.63 1304 ASN A CA 1
ATOM 3939 C C . ASN A 1 514 ? -19.230 8.988 -70.781 1.00 26.40 1304 ASN A C 1
ATOM 3940 O O . ASN A 1 514 ? -18.820 7.874 -71.083 1.00 33.59 1304 ASN A O 1
ATOM 3945 N N . ARG A 1 515 ? -20.247 9.152 -69.964 1.00 27.52 1305 ARG A N 1
ATOM 3946 C CA . ARG A 1 515 ? -20.953 8.033 -69.371 1.00 27.50 1305 ARG A CA 1
ATOM 3947 C C . ARG A 1 515 ? -22.207 7.780 -70.199 1.00 31.33 1305 ARG A C 1
ATOM 3948 O O . ARG A 1 515 ? -22.826 8.723 -70.700 1.00 33.90 1305 ARG A O 1
ATOM 3956 N N . GLN A 1 516 ? -22.563 6.514 -70.379 1.00 31.94 1306 GLN A N 1
ATOM 3957 C CA . GLN A 1 516 ? -23.813 6.175 -71.050 1.00 36.02 1306 GLN A CA 1
ATOM 3958 C C . GLN A 1 516 ? -24.943 6.060 -70.034 1.00 36.33 1306 GLN A C 1
ATOM 3959 O O . GLN A 1 516 ? -24.807 5.364 -69.021 1.00 38.43 1306 GLN A O 1
ATOM 3965 N N . VAL A 1 517 ? -26.065 6.723 -70.306 1.00 43.51 1307 VAL A N 1
ATOM 3966 C CA . VAL A 1 517 ? -27.178 6.650 -69.366 1.00 50.47 1307 VAL A CA 1
ATOM 3967 C C . VAL A 1 517 ? -28.383 5.951 -69.992 1.00 61.09 1307 VAL A C 1
ATOM 3968 O O . VAL A 1 517 ? -28.771 4.861 -69.550 1.00 65.54 1307 VAL A O 1
ATOM 3972 N N . ASP A 1 518 ? -28.985 6.562 -71.015 1.00 58.47 1308 ASP A N 1
ATOM 3973 C CA . ASP A 1 518 ? -30.086 5.927 -71.734 1.00 56.20 1308 ASP A CA 1
ATOM 3974 C C . ASP A 1 518 ? -29.648 5.690 -73.168 1.00 57.10 1308 ASP A C 1
ATOM 3975 O O . ASP A 1 518 ? -30.202 6.279 -74.100 1.00 55.62 1308 ASP A O 1
ATOM 3980 N N . GLY A 1 519 ? -28.623 4.855 -73.338 1.00 51.89 1309 GLY A N 1
ATOM 3981 C CA . GLY A 1 519 ? -28.001 4.608 -74.618 1.00 57.01 1309 GLY A CA 1
ATOM 3982 C C . GLY A 1 519 ? -27.206 5.755 -75.205 1.00 58.90 1309 GLY A C 1
ATOM 3983 O O . GLY A 1 519 ? -26.671 5.607 -76.313 1.00 62.09 1309 GLY A O 1
ATOM 3984 N N . GLN A 1 520 ? -27.099 6.890 -74.515 1.00 54.45 1310 GLN A N 1
ATOM 3985 C CA . GLN A 1 520 ? -26.393 8.047 -75.050 1.00 56.77 1310 GLN A CA 1
ATOM 3986 C C . GLN A 1 520 ? -25.306 8.502 -74.085 1.00 41.35 1310 GLN A C 1
ATOM 3987 O O . GLN A 1 520 ? -25.432 8.358 -72.868 1.00 43.95 1310 GLN A O 1
ATOM 3993 N N . LYS A 1 521 ? -24.229 9.042 -74.644 1.00 35.24 1311 LYS A N 1
ATOM 3994 C CA . LYS A 1 521 ? -23.188 9.621 -73.814 1.00 34.90 1311 LYS A CA 1
ATOM 3995 C C . LYS A 1 521 ? -23.691 10.902 -73.168 1.00 30.31 1311 LYS A C 1
ATOM 3996 O O . LYS A 1 521 ? -24.534 11.611 -73.717 1.00 33.98 1311 LYS A O 1
ATOM 4002 N N . ILE A 1 522 ? -23.180 11.191 -71.975 1.00 28.60 1312 ILE A N 1
ATOM 4003 C CA . ILE A 1 522 ? -23.397 12.486 -71.364 1.00 24.17 1312 ILE A CA 1
ATOM 4004 C C . ILE A 1 522 ? -22.062 13.063 -70.929 1.00 22.94 1312 ILE A C 1
ATOM 4005 O O . ILE A 1 522 ? -21.007 12.436 -71.046 1.00 26.75 1312 ILE A O 1
ATOM 4010 N N . HIS A 1 523 ? -22.117 14.299 -70.458 1.00 23.00 1313 HIS A N 1
ATOM 4011 C CA . HIS A 1 523 ? -20.936 14.945 -69.934 1.00 19.70 1313 HIS A CA 1
ATOM 4012 C C . HIS A 1 523 ? -21.362 15.869 -68.807 1.00 27.45 1313 HIS A C 1
ATOM 4013 O O . HIS A 1 523 ? -22.490 16.385 -68.795 1.00 25.57 1313 HIS A O 1
ATOM 4020 N N . SER A 1 524 ? -20.458 16.062 -67.841 1.00 24.59 1314 SER A N 1
ATOM 4021 C CA . SER A 1 524 ? -20.820 16.927 -66.730 1.00 23.24 1314 SER A CA 1
ATOM 4022 C C . SER A 1 524 ? -21.131 18.332 -67.219 1.00 23.14 1314 SER A C 1
ATOM 4023 O O . SER A 1 524 ? -21.973 19.018 -66.626 1.00 22.24 1314 SER A O 1
ATOM 4026 N N . SER A 1 525 ? -20.513 18.757 -68.330 1.00 21.94 1315 SER A N 1
ATOM 4027 C CA . SER A 1 525 ? -20.628 20.154 -68.746 1.00 21.48 1315 SER A CA 1
ATOM 4028 C C . SER A 1 525 ? -21.947 20.471 -69.446 1.00 21.58 1315 SER A C 1
ATOM 4029 O O . SER A 1 525 ? -22.379 21.635 -69.457 1.00 18.37 1315 SER A O 1
ATOM 4032 N N . THR A 1 526 ? -22.584 19.479 -70.058 1.00 23.61 1316 THR A N 1
ATOM 4033 C CA . THR A 1 526 ? -23.772 19.717 -70.862 1.00 18.80 1316 THR A CA 1
ATOM 4034 C C . THR A 1 526 ? -24.994 18.963 -70.380 1.00 19.85 1316 THR A C 1
ATOM 4035 O O . THR A 1 526 ? -26.084 19.207 -70.902 1.00 28.57 1316 THR A O 1
ATOM 4039 N N . MET A 1 527 ? -24.850 18.050 -69.427 1.00 15.77 1317 MET A N 1
ATOM 4040 C CA . MET A 1 527 ? -25.919 17.115 -69.147 1.00 15.85 1317 MET A CA 1
ATOM 4041 C C . MET A 1 527 ? -27.147 17.830 -68.609 1.00 20.09 1317 MET A C 1
ATOM 4042 O O . MET A 1 527 ? -27.094 18.985 -68.179 1.00 25.65 1317 MET A O 1
ATOM 4047 N N . ASN A 1 528 ? -28.274 17.121 -68.672 1.00 20.76 1318 ASN A N 1
ATOM 4048 C CA . ASN A 1 528 ? -29.499 17.512 -67.983 1.00 15.68 1318 ASN A CA 1
ATOM 4049 C C . ASN A 1 528 ? -30.267 16.210 -67.791 1.00 25.70 1318 ASN A C 1
ATOM 4050 O O . ASN A 1 528 ? -30.846 15.691 -68.746 1.00 35.25 1318 ASN A O 1
ATOM 4055 N N . ASN A 1 529 ? -30.256 15.694 -66.566 1.00 26.75 1319 ASN A N 1
ATOM 4056 C CA . ASN A 1 529 ? -30.723 14.349 -66.280 1.00 19.64 1319 ASN A CA 1
ATOM 4057 C C . ASN A 1 529 ? -30.746 14.134 -64.771 1.00 23.21 1319 ASN A C 1
ATOM 4058 O O . ASN A 1 529 ? -29.716 13.792 -64.187 1.00 26.48 1319 ASN A O 1
ATOM 4063 N N . ARG A 1 530 ? -31.921 14.275 -64.150 1.00 21.87 1320 ARG A N 1
ATOM 4064 C CA A ARG A 1 530 ? -32.010 14.249 -62.691 0.55 21.06 1320 ARG A CA 1
ATOM 4065 C CA B ARG A 1 530 ? -31.998 14.256 -62.695 0.45 21.16 1320 ARG A CA 1
ATOM 4066 C C . ARG A 1 530 ? -31.482 12.943 -62.114 1.00 22.07 1320 ARG A C 1
ATOM 4067 O O . ARG A 1 530 ? -30.764 12.944 -61.108 1.00 28.97 1320 ARG A O 1
ATOM 4082 N N . ARG A 1 531 ? -31.827 11.814 -62.718 1.00 26.28 1321 ARG A N 1
ATOM 4083 C CA . ARG A 1 531 ? -31.453 10.574 -62.046 1.00 24.32 1321 ARG A CA 1
ATOM 4084 C C . ARG A 1 531 ? -30.013 10.182 -62.299 1.00 21.35 1321 ARG A C 1
ATOM 4085 O O . ARG A 1 531 ? -29.545 9.209 -61.702 1.00 22.16 1321 ARG A O 1
ATOM 4093 N N . ALA A 1 532 ? -29.293 10.906 -63.152 1.00 17.44 1322 ALA A N 1
ATOM 4094 C CA . ALA A 1 532 ? -27.894 10.589 -63.402 1.00 20.58 1322 ALA A CA 1
ATOM 4095 C C . ALA A 1 532 ? -26.963 11.482 -62.611 1.00 20.54 1322 ALA A C 1
ATOM 4096 O O . ALA A 1 532 ? -25.742 11.435 -62.811 1.00 22.83 1322 ALA A O 1
ATOM 4098 N N . GLN A 1 533 ? -27.511 12.304 -61.732 1.00 17.49 1323 GLN A N 1
ATOM 4099 C CA . GLN A 1 533 ? -26.665 13.149 -60.922 1.00 17.13 1323 GLN A CA 1
ATOM 4100 C C . GLN A 1 533 ? -25.923 12.316 -59.880 1.00 20.08 1323 GLN A C 1
ATOM 4101 O O . GLN A 1 533 ? -26.200 11.130 -59.668 1.00 15.32 1323 GLN A O 1
ATOM 4107 N N . ASN A 1 534 ? -24.935 12.961 -59.262 1.00 20.67 1324 ASN A N 1
ATOM 4108 C CA . ASN A 1 534 ? -24.200 12.455 -58.107 1.00 16.63 1324 ASN A CA 1
ATOM 4109 C C . ASN A 1 534 ? -23.501 13.664 -57.508 1.00 21.93 1324 ASN A C 1
ATOM 4110 O O . ASN A 1 534 ? -22.946 14.491 -58.250 1.00 19.00 1324 ASN A O 1
ATOM 4115 N N . THR A 1 535 ? -23.577 13.807 -56.179 1.00 16.39 1325 THR A N 1
ATOM 4116 C CA . THR A 1 535 ? -23.265 15.095 -55.572 1.00 15.66 1325 THR A CA 1
ATOM 4117 C C . THR A 1 535 ? -22.144 14.879 -54.562 1.00 16.86 1325 THR A C 1
ATOM 4118 O O . THR A 1 535 ? -21.043 14.504 -54.955 1.00 14.33 1325 THR A O 1
ATOM 4122 N N . GLU A 1 536 ? -22.384 15.154 -53.278 1.00 15.50 1326 GLU A N 1
ATOM 4123 C CA . GLU A 1 536 ? -21.344 15.001 -52.275 1.00 11.21 1326 GLU A CA 1
ATOM 4124 C C . GLU A 1 536 ? -20.917 13.553 -52.217 1.00 14.58 1326 GLU A C 1
ATOM 4125 O O . GLU A 1 536 ? -21.754 12.651 -52.264 1.00 15.54 1326 GLU A O 1
ATOM 4131 N N . SER A 1 537 ? -19.621 13.329 -52.068 1.00 12.43 1327 SER A N 1
ATOM 4132 C CA . SER A 1 537 ? -19.104 11.976 -52.080 1.00 10.32 1327 SER A CA 1
ATOM 4133 C C . SER A 1 537 ? -17.942 11.865 -51.103 1.00 11.35 1327 SER A C 1
ATOM 4134 O O . SER A 1 537 ? -17.368 12.869 -50.666 1.00 11.47 1327 SER A O 1
ATOM 4137 N N . THR A 1 538 ? -17.544 10.620 -50.841 1.00 10.96 1328 THR A N 1
ATOM 4138 C CA . THR A 1 538 ? -16.393 10.300 -50.010 1.00 11.55 1328 THR A CA 1
ATOM 4139 C C . THR A 1 538 ? -15.482 9.331 -50.760 1.00 10.54 1328 THR A C 1
ATOM 4140 O O . THR A 1 538 ? -15.958 8.443 -51.468 1.00 10.39 1328 THR A O 1
ATOM 4144 N N . VAL A 1 539 ? -14.168 9.494 -50.603 1.00 11.71 1329 VAL A N 1
ATOM 4145 C CA . VAL A 1 539 ? -13.213 8.780 -51.442 1.00 10.79 1329 VAL A CA 1
ATOM 4146 C C . VAL A 1 539 ? -12.322 7.858 -50.610 1.00 12.49 1329 VAL A C 1
ATOM 4147 O O . VAL A 1 539 ? -11.976 8.155 -49.462 1.00 12.51 1329 VAL A O 1
ATOM 4151 N N . VAL A 1 540 ? -11.958 6.717 -51.207 1.00 10.01 1330 VAL A N 1
ATOM 4152 C CA . VAL A 1 540 ? -11.139 5.688 -50.574 1.00 12.81 1330 VAL A CA 1
ATOM 4153 C C . VAL A 1 540 ? -10.163 5.109 -51.595 1.00 11.60 1330 VAL A C 1
ATOM 4154 O O . VAL A 1 540 ? -10.548 4.836 -52.735 1.00 13.92 1330 VAL A O 1
ATOM 4158 N N . GLN A 1 541 ? -8.921 4.852 -51.190 1.00 7.59 1331 GLN A N 1
ATOM 4159 C CA . GLN A 1 541 ? -8.013 4.096 -52.045 1.00 10.59 1331 GLN A CA 1
ATOM 4160 C C . GLN A 1 541 ? -7.835 2.671 -51.535 1.00 11.03 1331 GLN A C 1
ATOM 4161 O O . GLN A 1 541 ? -7.517 2.465 -50.364 1.00 18.24 1331 GLN A O 1
ATOM 4167 N N . LEU A 1 542 ? -7.977 1.692 -52.419 1.00 12.09 1332 LEU A N 1
ATOM 4168 C CA . LEU A 1 542 ? -7.762 0.311 -52.013 1.00 12.41 1332 LEU A CA 1
ATOM 4169 C C . LEU A 1 542 ? -6.272 -0.028 -51.993 1.00 13.82 1332 LEU A C 1
ATOM 4170 O O . LEU A 1 542 ? -5.430 0.703 -52.513 1.00 19.02 1332 LEU A O 1
ATOM 4175 N N . ASN A 1 543 ? -5.934 -1.176 -51.405 1.00 13.64 1333 ASN A N 1
ATOM 4176 C CA . ASN A 1 543 ? -4.552 -1.605 -51.515 1.00 10.62 1333 ASN A CA 1
ATOM 4177 C C . ASN A 1 543 ? -4.196 -1.971 -52.944 1.00 13.59 1333 ASN A C 1
ATOM 4178 O O . ASN A 1 543 ? -3.022 -1.911 -53.311 1.00 13.07 1333 ASN A O 1
ATOM 4183 N N . ASN A 1 544 ? -5.168 -2.329 -53.775 1.00 18.64 1334 ASN A N 1
ATOM 4184 C CA . ASN A 1 544 ? -4.764 -2.659 -55.130 1.00 18.54 1334 ASN A CA 1
ATOM 4185 C C . ASN A 1 544 ? -4.491 -1.423 -55.964 1.00 14.48 1334 ASN A C 1
ATOM 4186 O O . ASN A 1 544 ? -4.168 -1.566 -57.145 1.00 19.85 1334 ASN A O 1
ATOM 4191 N N . GLY A 1 545 ? -4.652 -0.223 -55.392 1.00 16.64 1335 GLY A N 1
ATOM 4192 C CA . GLY A 1 545 ? -4.356 1.029 -56.061 1.00 11.37 1335 GLY A CA 1
ATOM 4193 C C . GLY A 1 545 ? -5.566 1.752 -56.612 1.00 16.53 1335 GLY A C 1
ATOM 4194 O O . GLY A 1 545 ? -5.481 2.949 -56.909 1.00 21.13 1335 GLY A O 1
ATOM 4195 N N . ASP A 1 546 ? -6.681 1.063 -56.778 1.00 15.34 1336 ASP A N 1
ATOM 4196 C CA . ASP A 1 546 ? -7.846 1.726 -57.310 1.00 10.87 1336 ASP A CA 1
ATOM 4197 C C . ASP A 1 546 ? -8.376 2.716 -56.299 1.00 15.06 1336 ASP A C 1
ATOM 4198 O O . ASP A 1 546 ? -8.172 2.570 -55.088 1.00 13.85 1336 ASP A O 1
ATOM 4203 N N . VAL A 1 547 ? -9.067 3.730 -56.815 1.00 14.69 1337 VAL A N 1
ATOM 4204 C CA . VAL A 1 547 ? -9.755 4.735 -56.023 1.00 8.94 1337 VAL A CA 1
ATOM 4205 C C . VAL A 1 547 ? -11.249 4.510 -56.173 1.00 13.87 1337 VAL A C 1
ATOM 4206 O O . VAL A 1 547 ? -11.764 4.432 -57.294 1.00 19.45 1337 VAL A O 1
ATOM 4210 N N . LYS A 1 548 ? -11.943 4.381 -55.056 1.00 15.11 1338 LYS A N 1
ATOM 4211 C CA . LYS A 1 548 ? -13.383 4.214 -55.039 1.00 8.86 1338 LYS A CA 1
ATOM 4212 C C . LYS A 1 548 ? -14.017 5.502 -54.568 1.00 12.08 1338 LYS A C 1
ATOM 4213 O O . LYS A 1 548 ? -13.518 6.126 -53.627 1.00 17.59 1338 LYS A O 1
ATOM 4219 N N . LEU A 1 549 ? -15.117 5.900 -55.214 1.00 11.42 1339 LEU A N 1
ATOM 4220 C CA . LEU A 1 549 ? -15.833 7.117 -54.867 1.00 7.44 1339 LEU A CA 1
ATOM 4221 C C . LEU A 1 549 ? -17.259 6.729 -54.542 1.00 9.92 1339 LEU A C 1
ATOM 4222 O O . LEU A 1 549 ? -17.979 6.237 -55.416 1.00 10.75 1339 LEU A O 1
ATOM 4227 N N . PHE A 1 550 ? -17.656 6.946 -53.289 1.00 13.28 1340 PHE A N 1
ATOM 4228 C CA . PHE A 1 550 ? -19.001 6.661 -52.801 1.00 11.27 1340 PHE A CA 1
ATOM 4229 C C . PHE A 1 550 ? -19.767 7.974 -52.880 1.00 14.85 1340 PHE A C 1
ATOM 4230 O O . PHE A 1 550 ? -19.410 8.929 -52.188 1.00 13.59 1340 PHE A O 1
ATOM 4238 N N . MET A 1 551 ? -20.819 8.029 -53.712 1.00 13.97 1341 MET A N 1
ATOM 4239 C CA . MET A 1 551 ? -21.433 9.289 -54.131 1.00 15.25 1341 MET A CA 1
ATOM 4240 C C . MET A 1 551 ? -22.895 9.354 -53.726 1.00 20.93 1341 MET A C 1
ATOM 4241 O O . MET A 1 551 ? -23.669 8.443 -54.024 1.00 18.34 1341 MET A O 1
ATOM 4246 N N . ARG A 1 552 ? -23.277 10.450 -53.082 1.00 11.64 1342 ARG A N 1
ATOM 4247 C CA . ARG A 1 552 ? -24.684 10.690 -52.818 1.00 16.32 1342 ARG A CA 1
ATOM 4248 C C . ARG A 1 552 ? -25.404 10.860 -54.155 1.00 21.79 1342 ARG A C 1
ATOM 4249 O O . ARG A 1 552 ? -24.942 11.587 -55.039 1.00 24.03 1342 ARG A O 1
ATOM 4257 N N . GLY A 1 553 ? -26.499 10.134 -54.332 1.00 24.71 1343 GLY A N 1
ATOM 4258 C CA . GLY A 1 553 ? -27.247 10.192 -55.570 1.00 13.46 1343 GLY A CA 1
ATOM 4259 C C . GLY A 1 553 ? -28.705 9.909 -55.295 1.00 17.42 1343 GLY A C 1
ATOM 4260 O O . GLY A 1 553 ? -29.114 9.888 -54.128 1.00 21.23 1343 GLY A O 1
ATOM 4261 N N . LEU A 1 554 ? -29.495 9.663 -56.338 1.00 19.85 1344 LEU A N 1
ATOM 4262 C CA . LEU A 1 554 ? -30.939 9.536 -56.195 1.00 22.01 1344 LEU A CA 1
ATOM 4263 C C . LEU A 1 554 ? -31.440 8.223 -56.782 1.00 24.01 1344 LEU A C 1
ATOM 4264 O O . LEU A 1 554 ? -32.426 8.206 -57.523 1.00 30.60 1344 LEU A O 1
ATOM 4269 N N . THR A 1 555 ? -30.783 7.094 -56.474 1.00 23.62 1345 THR A N 1
ATOM 4270 C CA . THR A 1 555 ? -31.315 5.784 -56.854 1.00 26.41 1345 THR A CA 1
ATOM 4271 C C . THR A 1 555 ? -31.808 4.974 -55.664 1.00 25.97 1345 THR A C 1
ATOM 4272 O O . THR A 1 555 ? -32.281 3.848 -55.845 1.00 24.57 1345 THR A O 1
ATOM 4276 N N . GLY A 1 556 ? -31.727 5.506 -54.459 1.00 21.26 1346 GLY A N 1
ATOM 4277 C CA . GLY A 1 556 ? -32.163 4.764 -53.308 1.00 18.88 1346 GLY A CA 1
ATOM 4278 C C . GLY A 1 556 ? -31.111 3.872 -52.695 1.00 22.61 1346 GLY A C 1
ATOM 4279 O O . GLY A 1 556 ? -31.229 3.524 -51.513 1.00 21.57 1346 GLY A O 1
ATOM 4280 N N . ASP A 1 557 ? -30.075 3.498 -53.450 1.00 25.73 1347 ASP A N 1
ATOM 4281 C CA . ASP A 1 557 ? -29.016 2.650 -52.932 1.00 15.51 1347 ASP A CA 1
ATOM 4282 C C . ASP A 1 557 ? -27.671 3.235 -53.317 1.00 19.57 1347 ASP A C 1
ATOM 4283 O O . ASP A 1 557 ? -27.575 4.240 -54.024 1.00 20.98 1347 ASP A O 1
ATOM 4288 N N . LEU A 1 558 ? -26.623 2.560 -52.862 1.00 19.10 1348 LEU A N 1
ATOM 4289 C CA . LEU A 1 558 ? -25.282 3.111 -52.866 1.00 14.43 1348 LEU A CA 1
ATOM 4290 C C . LEU A 1 558 ? -24.675 3.039 -54.265 1.00 20.76 1348 LEU A C 1
ATOM 4291 O O . LEU A 1 558 ? -24.708 1.989 -54.920 1.00 14.91 1348 LEU A O 1
ATOM 4296 N N . GLN A 1 559 ? -24.111 4.153 -54.717 1.00 20.51 1349 GLN A N 1
ATOM 4297 C CA . GLN A 1 559 ? -23.427 4.219 -56.000 1.00 15.83 1349 GLN A CA 1
ATOM 4298 C C . GLN A 1 559 ? -21.940 4.397 -55.758 1.00 12.81 1349 GLN A C 1
ATOM 4299 O O . GLN A 1 559 ? -21.535 5.263 -54.980 1.00 20.07 1349 GLN A O 1
ATOM 4305 N N . VAL A 1 560 ? -21.127 3.580 -56.407 1.00 15.51 1350 VAL A N 1
ATOM 4306 C CA . VAL A 1 560 ? -19.685 3.602 -56.202 1.00 13.81 1350 VAL A CA 1
ATOM 4307 C C . VAL A 1 560 ? -19.036 3.625 -57.576 1.00 13.93 1350 VAL A C 1
ATOM 4308 O O . VAL A 1 560 ? -19.283 2.732 -58.391 1.00 22.99 1350 VAL A O 1
ATOM 4312 N N . ALA A 1 561 ? -18.210 4.627 -57.828 1.00 12.29 1351 ALA A N 1
ATOM 4313 C CA . ALA A 1 561 ? -17.480 4.748 -59.075 1.00 10.84 1351 ALA A CA 1
ATOM 4314 C C . ALA A 1 561 ? -16.020 4.389 -58.826 1.00 15.22 1351 ALA A C 1
ATOM 4315 O O . ALA A 1 561 ? -15.529 4.484 -57.697 1.00 15.63 1351 ALA A O 1
ATOM 4317 N N . THR A 1 562 ? -15.321 3.958 -59.883 1.00 13.90 1352 THR A N 1
ATOM 4318 C CA . THR A 1 562 ? -13.977 3.420 -59.729 1.00 14.17 1352 THR A CA 1
ATOM 4319 C C . THR A 1 562 ? -13.020 4.107 -60.684 1.00 14.27 1352 THR A C 1
ATOM 4320 O O . THR A 1 562 ? -13.349 4.302 -61.856 1.00 17.72 1352 THR A O 1
ATOM 4324 N N . SER A 1 563 ? -11.822 4.429 -60.196 1.00 7.07 1353 SER A N 1
ATOM 4325 C CA . SER A 1 563 ? -10.793 5.049 -61.013 1.00 11.43 1353 SER A CA 1
ATOM 4326 C C . SER A 1 563 ? -9.510 4.251 -60.896 1.00 15.23 1353 SER A C 1
ATOM 4327 O O . SER A 1 563 ? -9.017 4.000 -59.792 1.00 15.86 1353 SER A O 1
ATOM 4330 N N . LYS A 1 564 ? -8.966 3.872 -62.033 1.00 17.81 1354 LYS A N 1
ATOM 4331 C CA . LYS A 1 564 ? -7.730 3.121 -62.062 1.00 13.17 1354 LYS A CA 1
ATOM 4332 C C . LYS A 1 564 ? -6.511 4.011 -62.214 1.00 14.84 1354 LYS A C 1
ATOM 4333 O O . LYS A 1 564 ? -5.405 3.489 -62.313 1.00 21.96 1354 LYS A O 1
ATOM 4339 N N . ASP A 1 565 ? -6.671 5.334 -62.258 1.00 16.88 1355 ASP A N 1
ATOM 4340 C CA . ASP A 1 565 ? -5.534 6.210 -62.496 1.00 12.73 1355 ASP A CA 1
ATOM 4341 C C . ASP A 1 565 ? -5.461 7.301 -61.457 1.00 12.93 1355 ASP A C 1
ATOM 4342 O O . ASP A 1 565 ? -5.146 8.450 -61.758 1.00 19.89 1355 ASP A O 1
ATOM 4347 N N . GLY A 1 566 ? -5.728 6.957 -60.206 1.00 17.60 1356 GLY A N 1
ATOM 4348 C CA . GLY A 1 566 ? -5.509 7.905 -59.129 1.00 14.00 1356 GLY A CA 1
ATOM 4349 C C . GLY A 1 566 ? -6.430 9.096 -59.122 1.00 14.44 1356 GLY A C 1
ATOM 4350 O O . GLY A 1 566 ? -6.015 10.174 -58.702 1.00 17.94 1356 GLY A O 1
ATOM 4351 N N . GLY A 1 567 ? -7.677 8.941 -59.580 1.00 17.87 1357 GLY A N 1
ATOM 4352 C CA . GLY A 1 567 ? -8.664 9.997 -59.472 1.00 7.78 1357 GLY A CA 1
ATOM 4353 C C . GLY A 1 567 ? -8.879 10.822 -60.726 1.00 16.05 1357 GLY A C 1
ATOM 4354 O O . GLY A 1 567 ? -9.894 11.536 -60.814 1.00 14.17 1357 GLY A O 1
ATOM 4355 N N . VAL A 1 568 ? -7.981 10.736 -61.705 1.00 14.18 1358 VAL A N 1
ATOM 4356 C CA . VAL A 1 568 ? -8.088 11.604 -62.872 1.00 12.54 1358 VAL A CA 1
ATOM 4357 C C . VAL A 1 568 ? -9.278 11.219 -63.752 1.00 17.60 1358 VAL A C 1
ATOM 4358 O O . VAL A 1 568 ? -9.990 12.090 -64.260 1.00 26.93 1358 VAL A O 1
ATOM 4362 N N . THR A 1 569 ? -9.505 9.926 -63.981 1.00 18.28 1359 THR A N 1
ATOM 4363 C CA . THR A 1 569 ? -10.626 9.505 -64.815 1.00 17.11 1359 THR A CA 1
ATOM 4364 C C . THR A 1 569 ? -11.302 8.313 -64.164 1.00 17.35 1359 THR A C 1
ATOM 4365 O O . THR A 1 569 ? -10.681 7.588 -63.387 1.00 14.75 1359 THR A O 1
ATOM 4369 N N . TRP A 1 570 ? -12.585 8.110 -64.480 1.00 18.77 1360 TRP A N 1
ATOM 4370 C CA . TRP A 1 570 ? -13.378 7.057 -63.854 1.00 14.56 1360 TRP A CA 1
ATOM 4371 C C . TRP A 1 570 ? -13.923 6.091 -64.895 1.00 21.68 1360 TRP A C 1
ATOM 4372 O O . TRP A 1 570 ? -14.265 6.498 -66.009 1.00 28.65 1360 TRP A O 1
ATOM 4383 N N . GLU A 1 571 ? -14.005 4.812 -64.523 1.00 18.82 1361 GLU A N 1
ATOM 4384 C CA . GLU A 1 571 ? -14.625 3.816 -65.379 1.00 19.94 1361 GLU A CA 1
ATOM 4385 C C . GLU A 1 571 ? -16.052 4.235 -65.723 1.00 26.35 1361 GLU A C 1
ATOM 4386 O O . GLU A 1 571 ? -16.662 5.059 -65.044 1.00 28.87 1361 GLU A O 1
ATOM 4392 N N . LYS A 1 572 ? -16.590 3.661 -66.799 1.00 30.56 1362 LYS A N 1
ATOM 4393 C CA . LYS A 1 572 ? -17.886 4.118 -67.284 1.00 26.42 1362 LYS A CA 1
ATOM 4394 C C . LYS A 1 572 ? -19.054 3.522 -66.516 1.00 30.80 1362 LYS A C 1
ATOM 4395 O O . LYS A 1 572 ? -20.147 4.100 -66.539 1.00 36.27 1362 LYS A O 1
ATOM 4401 N N . ASP A 1 573 ? -18.858 2.406 -65.824 1.00 28.23 1363 ASP A N 1
ATOM 4402 C CA . ASP A 1 573 ? -19.935 1.751 -65.093 1.00 29.26 1363 ASP A CA 1
ATOM 4403 C C . ASP A 1 573 ? -19.905 2.156 -63.625 1.00 27.03 1363 ASP A C 1
ATOM 4404 O O . ASP A 1 573 ? -18.898 1.957 -62.935 1.00 30.21 1363 ASP A O 1
ATOM 4409 N N . ILE A 1 574 ? -21.018 2.703 -63.158 1.00 23.07 1364 ILE A N 1
ATOM 4410 C CA . ILE A 1 574 ? -21.242 3.006 -61.749 1.00 18.08 1364 ILE A CA 1
ATOM 4411 C C . ILE A 1 574 ? -21.835 1.764 -61.106 1.00 15.92 1364 ILE A C 1
ATOM 4412 O O . ILE A 1 574 ? -22.959 1.372 -61.430 1.00 22.48 1364 ILE A O 1
ATOM 4417 N N . LYS A 1 575 ? -21.122 1.152 -60.181 1.00 17.01 1365 LYS A N 1
ATOM 4418 C CA . LYS A 1 575 ? -21.704 0.005 -59.493 1.00 17.59 1365 LYS A CA 1
ATOM 4419 C C . LYS A 1 575 ? -22.738 0.488 -58.480 1.00 16.96 1365 LYS A C 1
ATOM 4420 O O . LYS A 1 575 ? -22.539 1.499 -57.801 1.00 18.20 1365 LYS A O 1
ATOM 4426 N N . ARG A 1 576 ? -23.863 -0.214 -58.415 1.00 19.29 1366 ARG A N 1
ATOM 4427 C CA . ARG A 1 576 ? -24.930 0.080 -57.468 1.00 14.62 1366 ARG A CA 1
ATOM 4428 C C . ARG A 1 576 ? -25.085 -1.091 -56.521 1.00 19.57 1366 ARG A C 1
ATOM 4429 O O . ARG A 1 576 ? -25.123 -2.247 -56.956 1.00 24.23 1366 ARG A O 1
ATOM 4437 N N . TYR A 1 577 ? -25.162 -0.794 -55.232 1.00 16.83 1367 TYR A N 1
ATOM 4438 C CA . TYR A 1 577 ? -25.257 -1.824 -54.203 1.00 15.56 1367 TYR A CA 1
ATOM 4439 C C . TYR A 1 577 ? -26.581 -1.681 -53.478 1.00 20.05 1367 TYR A C 1
ATOM 4440 O O . TYR A 1 577 ? -26.683 -0.894 -52.520 1.00 25.63 1367 TYR A O 1
ATOM 4449 N N . PRO A 1 578 ? -27.619 -2.421 -53.856 1.00 22.10 1368 PRO A N 1
ATOM 4450 C CA . PRO A 1 578 ? -28.880 -2.327 -53.098 1.00 21.30 1368 PRO A CA 1
ATOM 4451 C C . PRO A 1 578 ? -28.743 -2.741 -51.628 1.00 26.52 1368 PRO A C 1
ATOM 4452 O O . PRO A 1 578 ? -29.640 -2.419 -50.833 1.00 22.52 1368 PRO A O 1
ATOM 4456 N N . GLN A 1 579 ? -27.658 -3.432 -51.244 1.00 24.30 1369 GLN A N 1
ATOM 4457 C CA . GLN A 1 579 ? -27.472 -3.819 -49.848 1.00 20.09 1369 GLN A CA 1
ATOM 4458 C C . GLN A 1 579 ? -27.416 -2.616 -48.917 1.00 18.97 1369 GLN A C 1
ATOM 4459 O O . GLN A 1 579 ? -27.678 -2.759 -47.716 1.00 20.88 1369 GLN A O 1
ATOM 4465 N N . VAL A 1 580 ? -27.035 -1.450 -49.423 1.00 19.11 1370 VAL A N 1
ATOM 4466 C CA . VAL A 1 580 ? -26.876 -0.252 -48.601 1.00 20.84 1370 VAL A CA 1
ATOM 4467 C C . VAL A 1 580 ? -27.784 0.820 -49.170 1.00 18.09 1370 VAL A C 1
ATOM 4468 O O . VAL A 1 580 ? -27.605 1.234 -50.319 1.00 17.35 1370 VAL A O 1
ATOM 4472 N N . LYS A 1 581 ? -28.738 1.289 -48.366 1.00 19.22 1371 LYS A N 1
ATOM 4473 C CA . LYS A 1 581 ? -29.660 2.310 -48.838 1.00 19.06 1371 LYS A CA 1
ATOM 4474 C C . LYS A 1 581 ? -29.079 3.696 -48.654 1.00 22.35 1371 LYS A C 1
ATOM 4475 O O . LYS A 1 581 ? -28.422 3.986 -47.650 1.00 25.90 1371 LYS A O 1
ATOM 4481 N N . ASP A 1 582 ? -29.343 4.557 -49.631 1.00 23.91 1372 ASP A N 1
ATOM 4482 C CA . ASP A 1 582 ? -28.900 5.948 -49.631 1.00 26.28 1372 ASP A CA 1
ATOM 4483 C C . ASP A 1 582 ? -30.141 6.824 -49.717 1.00 24.28 1372 ASP A C 1
ATOM 4484 O O . ASP A 1 582 ? -30.771 6.910 -50.776 1.00 28.19 1372 ASP A O 1
ATOM 4489 N N . VAL A 1 583 ? -30.485 7.481 -48.616 1.00 20.93 1373 VAL A N 1
ATOM 4490 C CA . VAL A 1 583 ? -31.718 8.249 -48.544 1.00 12.00 1373 VAL A CA 1
ATOM 4491 C C . VAL A 1 583 ? -31.456 9.663 -49.030 1.00 18.23 1373 VAL A C 1
ATOM 4492 O O . VAL A 1 583 ? -32.165 10.597 -48.650 1.00 14.71 1373 VAL A O 1
ATOM 4496 N N . TYR A 1 584 ? -30.430 9.822 -49.865 1.00 23.08 1374 TYR A N 1
ATOM 4497 C CA . TYR A 1 584 ? -30.014 11.104 -50.422 1.00 18.53 1374 TYR A CA 1
ATOM 4498 C C . TYR A 1 584 ? -29.493 12.025 -49.319 1.00 17.54 1374 TYR A C 1
ATOM 4499 O O . TYR A 1 584 ? -30.120 13.027 -48.957 1.00 21.17 1374 TYR A O 1
ATOM 4508 N N . VAL A 1 585 ? -28.315 11.692 -48.796 1.00 15.77 1375 VAL A N 1
ATOM 4509 C CA . VAL A 1 585 ? -27.685 12.460 -47.730 1.00 16.94 1375 VAL A CA 1
ATOM 4510 C C . VAL A 1 585 ? -26.205 12.140 -47.792 1.00 18.08 1375 VAL A C 1
ATOM 4511 O O . VAL A 1 585 ? -25.807 11.102 -48.315 1.00 13.54 1375 VAL A O 1
ATOM 4515 N N . GLN A 1 586 ? -25.377 13.034 -47.254 1.00 13.32 1376 GLN A N 1
ATOM 4516 C CA . GLN A 1 586 ? -23.946 12.774 -47.236 1.00 11.39 1376 GLN A CA 1
ATOM 4517 C C . GLN A 1 586 ? -23.651 11.463 -46.504 1.00 15.47 1376 GLN A C 1
ATOM 4518 O O . GLN A 1 586 ? -24.465 10.948 -45.728 1.00 14.89 1376 GLN A O 1
ATOM 4524 N N . MET A 1 587 ? -22.484 10.895 -46.796 1.00 20.46 1377 MET A N 1
ATOM 4525 C CA . MET A 1 587 ? -21.970 9.727 -46.089 1.00 12.72 1377 MET A CA 1
ATOM 4526 C C . MET A 1 587 ? -20.458 9.887 -45.985 1.00 14.14 1377 MET A C 1
ATOM 4527 O O . MET A 1 587 ? -19.876 10.840 -46.520 1.00 12.34 1377 MET A O 1
ATOM 4532 N N . SER A 1 588 ? -19.814 8.966 -45.268 1.00 13.30 1378 SER A N 1
ATOM 4533 C CA . SER A 1 588 ? -18.361 8.971 -45.177 1.00 12.43 1378 SER A CA 1
ATOM 4534 C C . SER A 1 588 ? -17.866 7.539 -45.180 1.00 10.70 1378 SER A C 1
ATOM 4535 O O . SER A 1 588 ? -18.524 6.637 -44.653 1.00 13.46 1378 SER A O 1
ATOM 4538 N N . ALA A 1 589 ? -16.705 7.327 -45.785 1.00 9.94 1379 ALA A N 1
ATOM 4539 C CA . ALA A 1 589 ? -16.143 5.988 -45.871 1.00 11.24 1379 ALA A CA 1
ATOM 4540 C C . ALA A 1 589 ? -14.651 6.077 -45.639 1.00 12.53 1379 ALA A C 1
ATOM 4541 O O . ALA A 1 589 ? -14.019 7.095 -45.944 1.00 11.46 1379 ALA A O 1
ATOM 4543 N N . ILE A 1 590 ? -14.095 5.007 -45.075 1.00 11.35 1380 ILE A N 1
ATOM 4544 C CA . ILE A 1 590 ? -12.678 4.956 -44.761 1.00 9.59 1380 ILE A CA 1
ATOM 4545 C C . ILE A 1 590 ? -12.178 3.555 -45.008 1.00 14.44 1380 ILE A C 1
ATOM 4546 O O . ILE A 1 590 ? -12.914 2.570 -44.889 1.00 12.59 1380 ILE A O 1
ATOM 4551 N N . HIS A 1 591 ? -10.906 3.481 -45.340 1.00 14.74 1381 HIS A N 1
ATOM 4552 C CA . HIS A 1 591 ? -10.241 2.223 -45.557 1.00 10.25 1381 HIS A CA 1
ATOM 4553 C C . HIS A 1 591 ? -9.710 1.704 -44.230 1.00 14.17 1381 HIS A C 1
ATOM 4554 O O . HIS A 1 591 ? -9.255 2.488 -43.393 1.00 17.78 1381 HIS A O 1
ATOM 4561 N N . THR A 1 592 ? -9.745 0.389 -44.030 1.00 12.43 1382 THR A N 1
ATOM 4562 C CA . THR A 1 592 ? -9.114 -0.132 -42.823 1.00 15.25 1382 THR A CA 1
ATOM 4563 C C . THR A 1 592 ? -8.665 -1.568 -43.030 1.00 16.18 1382 THR A C 1
ATOM 4564 O O . THR A 1 592 ? -9.211 -2.289 -43.867 1.00 17.65 1382 THR A O 1
ATOM 4568 N N . MET A 1 593 ? -7.650 -1.973 -42.274 1.00 19.07 1383 MET A N 1
ATOM 4569 C CA . MET A 1 593 ? -7.206 -3.359 -42.225 1.00 12.82 1383 MET A CA 1
ATOM 4570 C C . MET A 1 593 ? -7.620 -3.955 -40.895 1.00 12.68 1383 MET A C 1
ATOM 4571 O O . MET A 1 593 ? -7.710 -3.250 -39.894 1.00 25.40 1383 MET A O 1
ATOM 4576 N N . HIS A 1 594 ? -7.853 -5.259 -40.882 1.00 12.71 1384 HIS A N 1
ATOM 4577 C CA . HIS A 1 594 ? -8.066 -5.959 -39.630 1.00 14.86 1384 HIS A CA 1
ATOM 4578 C C . HIS A 1 594 ? -7.514 -7.359 -39.785 1.00 18.89 1384 HIS A C 1
ATOM 4579 O O . HIS A 1 594 ? -7.803 -8.014 -40.791 1.00 21.83 1384 HIS A O 1
ATOM 4586 N N . GLU A 1 595 ? -6.723 -7.800 -38.800 1.00 18.85 1385 GLU A N 1
ATOM 4587 C CA . GLU A 1 595 ? -6.196 -9.157 -38.770 1.00 18.70 1385 GLU A CA 1
ATOM 4588 C C . GLU A 1 595 ? -5.738 -9.578 -40.155 1.00 24.12 1385 GLU A C 1
ATOM 4589 O O . GLU A 1 595 ? -6.056 -10.678 -40.616 1.00 26.06 1385 GLU A O 1
ATOM 4595 N N . GLY A 1 596 ? -5.061 -8.674 -40.857 1.00 20.52 1386 GLY A N 1
ATOM 4596 C CA . GLY A 1 596 ? -4.480 -9.022 -42.130 1.00 19.93 1386 GLY A CA 1
ATOM 4597 C C . GLY A 1 596 ? -5.402 -8.925 -43.324 1.00 24.30 1386 GLY A C 1
ATOM 4598 O O . GLY A 1 596 ? -4.933 -9.142 -44.449 1.00 32.52 1386 GLY A O 1
ATOM 4599 N N . LYS A 1 597 ? -6.682 -8.597 -43.130 1.00 20.98 1387 LYS A N 1
ATOM 4600 C CA . LYS A 1 597 ? -7.638 -8.449 -44.222 1.00 15.83 1387 LYS A CA 1
ATOM 4601 C C . LYS A 1 597 ? -8.089 -6.999 -44.380 1.00 13.60 1387 LYS A C 1
ATOM 4602 O O . LYS A 1 597 ? -8.092 -6.227 -43.419 1.00 17.68 1387 LYS A O 1
ATOM 4608 N N . GLU A 1 598 ? -8.502 -6.654 -45.601 1.00 11.13 1388 GLU A N 1
ATOM 4609 C CA . GLU A 1 598 ? -8.839 -5.293 -46.008 1.00 12.09 1388 GLU A CA 1
ATOM 4610 C C . GLU A 1 598 ? -10.345 -5.051 -45.934 1.00 14.50 1388 GLU A C 1
ATOM 4611 O O . GLU A 1 598 ? -11.133 -5.865 -46.423 1.00 16.79 1388 GLU A O 1
ATOM 4617 N N . TYR A 1 599 ? -10.749 -3.909 -45.378 1.00 12.26 1389 TYR A N 1
ATOM 4618 C CA . TYR A 1 599 ? -12.165 -3.617 -45.226 1.00 8.53 1389 TYR A CA 1
ATOM 4619 C C . TYR A 1 599 ? -12.450 -2.150 -45.500 1.00 13.56 1389 TYR A C 1
ATOM 4620 O O . TYR A 1 599 ? -11.566 -1.294 -45.442 1.00 13.82 1389 TYR A O 1
ATOM 4629 N N . ILE A 1 600 ? -13.719 -1.859 -45.751 1.00 14.98 1390 ILE A N 1
ATOM 4630 C CA . ILE A 1 600 ? -14.206 -0.490 -45.842 1.00 12.17 1390 ILE A CA 1
ATOM 4631 C C . ILE A 1 600 ? -15.347 -0.323 -44.850 1.00 18.89 1390 ILE A C 1
ATOM 4632 O O . ILE A 1 600 ? -16.285 -1.130 -44.820 1.00 15.76 1390 ILE A O 1
ATOM 4637 N N . ILE A 1 601 ? -15.273 0.713 -44.036 1.00 18.48 1391 ILE A N 1
ATOM 4638 C CA . ILE A 1 601 ? -16.376 1.069 -43.162 1.00 16.70 1391 ILE A CA 1
ATOM 4639 C C . ILE A 1 601 ? -17.080 2.252 -43.797 1.00 12.84 1391 ILE A C 1
ATOM 4640 O O . ILE A 1 601 ? -16.425 3.201 -44.236 1.00 17.71 1391 ILE A O 1
ATOM 4645 N N . LEU A 1 602 ? -18.401 2.178 -43.903 1.00 14.85 1392 LEU A N 1
ATOM 4646 C CA . LEU A 1 602 ? -19.183 3.271 -44.461 1.00 11.33 1392 LEU A CA 1
ATOM 4647 C C . LEU A 1 602 ? -20.298 3.590 -43.494 1.00 12.86 1392 LEU A C 1
ATOM 4648 O O . LEU A 1 602 ? -20.913 2.680 -42.932 1.00 17.25 1392 LEU A O 1
ATOM 4653 N N . SER A 1 603 ? -20.565 4.874 -43.310 1.00 13.66 1393 SER A N 1
ATOM 4654 C CA . SER A 1 603 ? -21.596 5.301 -42.377 1.00 18.98 1393 SER A CA 1
ATOM 4655 C C . SER A 1 603 ? -22.563 6.247 -43.054 1.00 14.82 1393 SER A C 1
ATOM 4656 O O . SER A 1 603 ? -22.130 7.179 -43.730 1.00 18.82 1393 SER A O 1
ATOM 4659 N N . ASN A 1 604 ? -23.859 6.025 -42.861 1.00 15.25 1394 ASN A N 1
ATOM 4660 C CA . ASN A 1 604 ? -24.863 6.958 -43.370 1.00 12.34 1394 ASN A CA 1
ATOM 4661 C C . ASN A 1 604 ? -26.201 6.600 -42.752 1.00 19.65 1394 ASN A C 1
ATOM 4662 O O . ASN A 1 604 ? -26.351 5.552 -42.114 1.00 16.54 1394 ASN A O 1
ATOM 4667 N N . ALA A 1 605 ? -27.169 7.502 -42.934 1.00 20.11 1395 ALA A N 1
ATOM 4668 C CA . ALA A 1 605 ? -28.513 7.269 -42.434 1.00 10.94 1395 ALA A CA 1
ATOM 4669 C C . ALA A 1 605 ? -29.049 5.988 -43.019 1.00 19.51 1395 ALA A C 1
ATOM 4670 O O . ALA A 1 605 ? -28.942 5.766 -44.227 1.00 27.43 1395 ALA A O 1
ATOM 4672 N N . GLY A 1 606 ? -29.613 5.131 -42.164 1.00 15.50 1396 GLY A N 1
ATOM 4673 C CA . GLY A 1 606 ? -30.230 3.912 -42.654 1.00 20.83 1396 GLY A CA 1
ATOM 4674 C C . GLY A 1 606 ? -31.673 4.041 -43.120 1.00 24.65 1396 GLY A C 1
ATOM 4675 O O . GLY A 1 606 ? -32.203 3.110 -43.736 1.00 23.11 1396 GLY A O 1
ATOM 4676 N N . GLY A 1 607 ? -32.333 5.153 -42.831 1.00 19.14 1397 GLY A N 1
ATOM 4677 C CA . GLY A 1 607 ? -33.639 5.380 -43.396 1.00 28.81 1397 GLY A CA 1
ATOM 4678 C C . GLY A 1 607 ? -34.809 4.951 -42.535 1.00 32.55 1397 GLY A C 1
ATOM 4679 O O . GLY A 1 607 ? -34.656 4.431 -41.421 1.00 29.97 1397 GLY A O 1
ATOM 4680 N N . PRO A 1 608 ? -36.027 5.163 -43.055 1.00 35.39 1398 PRO A N 1
ATOM 4681 C CA . PRO A 1 608 ? -36.273 5.719 -44.394 1.00 30.03 1398 PRO A CA 1
ATOM 4682 C C . PRO A 1 608 ? -36.142 7.236 -44.495 1.00 31.67 1398 PRO A C 1
ATOM 4683 O O . PRO A 1 608 ? -36.248 7.778 -45.592 1.00 39.03 1398 PRO A O 1
ATOM 4687 N N . LYS A 1 609 ? -35.927 7.928 -43.382 1.00 30.70 1399 LYS A N 1
ATOM 4688 C CA . LYS A 1 609 ? -35.580 9.336 -43.496 1.00 30.20 1399 LYS A CA 1
ATOM 4689 C C . LYS A 1 609 ? -34.125 9.533 -43.054 1.00 23.61 1399 LYS A C 1
ATOM 4690 O O . LYS A 1 609 ? -33.344 8.572 -42.998 1.00 21.19 1399 LYS A O 1
ATOM 4696 N N . ARG A 1 610 ? -33.752 10.776 -42.755 1.00 21.73 1400 ARG A N 1
ATOM 4697 C CA . ARG A 1 610 ? -32.425 11.048 -42.206 1.00 18.10 1400 ARG A CA 1
ATOM 4698 C C . ARG A 1 610 ? -32.414 10.648 -40.731 1.00 22.21 1400 ARG A C 1
ATOM 4699 O O . ARG A 1 610 ? -32.379 11.470 -39.813 1.00 19.35 1400 ARG A O 1
ATOM 4707 N N . GLU A 1 611 ? -32.426 9.338 -40.514 1.00 23.11 1401 GLU A N 1
ATOM 4708 C CA . GLU A 1 611 ? -32.569 8.825 -39.165 1.00 19.38 1401 GLU A CA 1
ATOM 4709 C C . GLU A 1 611 ? -31.995 7.423 -39.100 1.00 23.25 1401 GLU A C 1
ATOM 4710 O O . GLU A 1 611 ? -31.857 6.736 -40.121 1.00 23.75 1401 GLU A O 1
ATOM 4716 N N . ASN A 1 612 ? -31.690 6.996 -37.876 1.00 21.74 1402 ASN A N 1
ATOM 4717 C CA A ASN A 1 612 ? -31.172 5.654 -37.622 0.66 20.89 1402 ASN A CA 1
ATOM 4718 C CA B ASN A 1 612 ? -31.162 5.664 -37.599 0.34 20.97 1402 ASN A CA 1
ATOM 4719 C C . ASN A 1 612 ? -29.808 5.478 -38.292 1.00 20.15 1402 ASN A C 1
ATOM 4720 O O . ASN A 1 612 ? -29.654 4.742 -39.265 1.00 23.05 1402 ASN A O 1
ATOM 4729 N N . GLY A 1 613 ? -28.822 6.195 -37.743 1.00 16.33 1403 GLY A N 1
ATOM 4730 C CA . GLY A 1 613 ? -27.452 6.134 -38.220 1.00 14.51 1403 GLY A CA 1
ATOM 4731 C C . GLY A 1 613 ? -26.850 4.744 -38.221 1.00 20.26 1403 GLY A C 1
ATOM 4732 O O . GLY A 1 613 ? -26.905 4.023 -37.219 1.00 18.80 1403 GLY A O 1
ATOM 4733 N N . MET A 1 614 ? -26.256 4.349 -39.341 1.00 17.79 1404 MET A N 1
ATOM 4734 C CA . MET A 1 614 ? -25.697 3.016 -39.445 1.00 16.69 1404 MET A CA 1
ATOM 4735 C C . MET A 1 614 ? -24.246 3.031 -39.894 1.00 15.88 1404 MET A C 1
ATOM 4736 O O . MET A 1 614 ? -23.764 3.951 -40.572 1.00 19.51 1404 MET A O 1
ATOM 4741 N N . VAL A 1 615 ? -23.561 1.993 -39.456 1.00 13.66 1405 VAL A N 1
ATOM 4742 C CA . VAL A 1 615 ? -22.199 1.681 -39.832 1.00 14.28 1405 VAL A CA 1
ATOM 4743 C C . VAL A 1 615 ? -22.253 0.394 -40.633 1.00 17.44 1405 VAL A C 1
ATOM 4744 O O . VAL A 1 615 ? -22.713 -0.637 -40.126 1.00 26.00 1405 VAL A O 1
ATOM 4748 N N . HIS A 1 616 ? -21.830 0.457 -41.889 1.00 15.25 1406 HIS A N 1
ATOM 4749 C CA . HIS A 1 616 ? -21.807 -0.699 -42.767 1.00 14.55 1406 HIS A CA 1
ATOM 4750 C C . HIS A 1 616 ? -20.378 -1.190 -42.870 1.00 16.12 1406 HIS A C 1
ATOM 4751 O O . HIS A 1 616 ? -19.453 -0.377 -42.917 1.00 20.21 1406 HIS A O 1
ATOM 4758 N N . LEU A 1 617 ? -20.198 -2.514 -42.939 1.00 19.68 1407 LEU A N 1
ATOM 4759 C CA . LEU A 1 617 ? -18.879 -3.127 -43.021 1.00 13.68 1407 LEU A CA 1
ATOM 4760 C C . LEU A 1 617 ? -18.773 -3.950 -44.291 1.00 14.61 1407 LEU A C 1
ATOM 4761 O O . LEU A 1 617 ? -19.648 -4.763 -44.584 1.00 13.93 1407 LEU A O 1
ATOM 4766 N N . ALA A 1 618 ? -17.691 -3.761 -45.023 1.00 19.59 1408 ALA A N 1
ATOM 4767 C CA . ALA A 1 618 ? -17.499 -4.404 -46.310 1.00 15.77 1408 ALA A CA 1
ATOM 4768 C C . ALA A 1 618 ? -16.102 -4.984 -46.359 1.00 13.60 1408 ALA A C 1
ATOM 4769 O O . ALA A 1 618 ? -15.166 -4.378 -45.831 1.00 17.63 1408 ALA A O 1
ATOM 4771 N N . ARG A 1 619 ? -15.945 -6.122 -47.012 1.00 9.53 1409 ARG A N 1
ATOM 4772 C CA . ARG A 1 619 ? -14.611 -6.652 -47.236 1.00 15.00 1409 ARG A CA 1
ATOM 4773 C C . ARG A 1 619 ? -14.219 -6.424 -48.686 1.00 16.66 1409 ARG A C 1
ATOM 4774 O O . ARG A 1 619 ? -15.043 -6.561 -49.593 1.00 19.85 1409 ARG A O 1
ATOM 4782 N N . VAL A 1 620 ? -12.969 -6.057 -48.907 1.00 14.64 1410 VAL A N 1
ATOM 4783 C CA . VAL A 1 620 ? -12.517 -5.727 -50.253 1.00 20.18 1410 VAL A CA 1
ATOM 4784 C C . VAL A 1 620 ? -12.049 -7.006 -50.928 1.00 19.91 1410 VAL A C 1
ATOM 4785 O O . VAL A 1 620 ? -11.070 -7.627 -50.502 1.00 21.48 1410 VAL A O 1
ATOM 4789 N N . GLU A 1 621 ? -12.743 -7.399 -51.984 1.00 21.20 1411 GLU A N 1
ATOM 4790 C CA . GLU A 1 621 ? -12.411 -8.651 -52.645 1.00 29.51 1411 GLU A CA 1
ATOM 4791 C C . GLU A 1 621 ? -11.246 -8.457 -53.612 1.00 33.79 1411 GLU A C 1
ATOM 4792 O O . GLU A 1 621 ? -10.760 -7.343 -53.830 1.00 30.69 1411 GLU A O 1
ATOM 4798 N N . GLU A 1 622 ? -10.784 -9.572 -54.183 1.00 37.10 1412 GLU A N 1
ATOM 4799 C CA . GLU A 1 622 ? -9.581 -9.524 -55.001 1.00 33.58 1412 GLU A CA 1
ATOM 4800 C C . GLU A 1 622 ? -9.765 -8.633 -56.214 1.00 33.58 1412 GLU A C 1
ATOM 4801 O O . GLU A 1 622 ? -8.825 -7.946 -56.625 1.00 50.25 1412 GLU A O 1
ATOM 4807 N N . ASN A 1 623 ? -10.965 -8.605 -56.779 1.00 31.15 1413 ASN A N 1
ATOM 4808 C CA . ASN A 1 623 ? -11.226 -7.809 -57.967 1.00 26.45 1413 ASN A CA 1
ATOM 4809 C C . ASN A 1 623 ? -11.385 -6.329 -57.661 1.00 33.52 1413 ASN A C 1
ATOM 4810 O O . ASN A 1 623 ? -11.499 -5.525 -58.595 1.00 38.28 1413 ASN A O 1
ATOM 4815 N N . GLY A 1 624 ? -11.386 -5.954 -56.386 1.00 33.02 1414 GLY A N 1
ATOM 4816 C CA . GLY A 1 624 ? -11.758 -4.613 -55.988 1.00 22.71 1414 GLY A CA 1
ATOM 4817 C C . GLY A 1 624 ? -13.239 -4.422 -55.767 1.00 30.79 1414 GLY A C 1
ATOM 4818 O O . GLY A 1 624 ? -13.716 -3.283 -55.813 1.00 29.02 1414 GLY A O 1
ATOM 4819 N N . GLU A 1 625 ? -13.998 -5.492 -55.556 1.00 25.92 1415 GLU A N 1
ATOM 4820 C CA . GLU A 1 625 ? -15.418 -5.325 -55.302 1.00 28.37 1415 GLU A CA 1
ATOM 4821 C C . GLU A 1 625 ? -15.711 -5.574 -53.829 1.00 24.95 1415 GLU A C 1
ATOM 4822 O O . GLU A 1 625 ? -14.892 -6.120 -53.088 1.00 24.36 1415 GLU A O 1
ATOM 4828 N N . LEU A 1 626 ? -16.896 -5.153 -53.403 1.00 21.32 1416 LEU A N 1
ATOM 4829 C CA . LEU A 1 626 ? -17.229 -5.101 -51.989 1.00 19.85 1416 LEU A CA 1
ATOM 4830 C C . LEU A 1 626 ? -18.169 -6.236 -51.617 1.00 17.60 1416 LEU A C 1
ATOM 4831 O O . LEU A 1 626 ? -19.194 -6.448 -52.276 1.00 21.18 1416 LEU A O 1
ATOM 4836 N N . THR A 1 627 ? -17.830 -6.951 -50.553 1.00 13.60 1417 THR A N 1
ATOM 4837 C CA . THR A 1 627 ? -18.728 -7.929 -49.943 1.00 16.90 1417 THR A CA 1
ATOM 4838 C C . THR A 1 627 ? -19.205 -7.316 -48.643 1.00 13.37 1417 THR A C 1
ATOM 4839 O O . THR A 1 627 ? -18.412 -7.142 -47.714 1.00 19.12 1417 THR A O 1
ATOM 4843 N N . TRP A 1 628 ? -20.474 -6.950 -48.576 1.00 12.20 1418 TRP A N 1
ATOM 4844 C CA . TRP A 1 628 ? -20.964 -6.333 -47.356 1.00 16.43 1418 TRP A CA 1
ATOM 4845 C C . TRP A 1 628 ? -21.220 -7.408 -46.308 1.00 17.78 1418 TRP A C 1
ATOM 4846 O O . TRP A 1 628 ? -21.932 -8.387 -46.558 1.00 25.06 1418 TRP A O 1
ATOM 4857 N N . LEU A 1 629 ? -20.608 -7.248 -45.146 1.00 12.77 1419 LEU A N 1
ATOM 4858 C CA . LEU A 1 629 ? -20.745 -8.252 -44.106 1.00 14.70 1419 LEU A CA 1
ATOM 4859 C C . LEU A 1 629 ? -21.779 -7.885 -43.067 1.00 17.14 1419 LEU A C 1
ATOM 4860 O O . LEU A 1 629 ? -22.475 -8.767 -42.575 1.00 25.37 1419 LEU A O 1
ATOM 4865 N N . LYS A 1 630 ? -21.921 -6.610 -42.734 1.00 16.14 1420 LYS A N 1
ATOM 4866 C CA . LYS A 1 630 ? -22.699 -6.301 -41.553 1.00 16.03 1420 LYS A CA 1
ATOM 4867 C C . LYS A 1 630 ? -23.217 -4.882 -41.668 1.00 17.65 1420 LYS A C 1
ATOM 4868 O O . LYS A 1 630 ? -22.557 -4.015 -42.244 1.00 21.13 1420 LYS A O 1
ATOM 4874 N N . HIS A 1 631 ? -24.390 -4.650 -41.083 1.00 25.64 1421 HIS A N 1
ATOM 4875 C CA . HIS A 1 631 ? -25.027 -3.335 -41.067 1.00 21.83 1421 HIS A CA 1
ATOM 4876 C C . HIS A 1 631 ? -25.592 -3.121 -39.671 1.00 22.33 1421 HIS A C 1
ATOM 4877 O O . HIS A 1 631 ? -26.516 -3.833 -39.271 1.00 33.26 1421 HIS A O 1
ATOM 4884 N N . ASN A 1 632 ? -25.048 -2.161 -38.929 1.00 21.77 1422 ASN A N 1
ATOM 4885 C CA . ASN A 1 632 ? -25.332 -2.070 -37.502 1.00 17.98 1422 ASN A CA 1
ATOM 4886 C C . ASN A 1 632 ? -25.697 -0.641 -37.136 1.00 21.58 1422 ASN A C 1
ATOM 4887 O O . ASN A 1 632 ? -24.974 0.294 -37.503 1.00 21.59 1422 ASN A O 1
ATOM 4892 N N . PRO A 1 633 ? -26.792 -0.434 -36.420 1.00 19.50 1423 PRO A N 1
ATOM 4893 C CA . PRO A 1 633 ? -27.155 0.921 -36.017 1.00 19.42 1423 PRO A CA 1
ATOM 4894 C C . PRO A 1 633 ? -26.108 1.525 -35.099 1.00 18.07 1423 PRO A C 1
ATOM 4895 O O . PRO A 1 633 ? -25.666 0.907 -34.130 1.00 16.63 1423 PRO A O 1
ATOM 4899 N N . ILE A 1 634 ? -25.709 2.745 -35.406 1.00 18.58 1424 ILE A N 1
ATOM 4900 C CA . ILE A 1 634 ? -24.796 3.464 -34.537 1.00 16.95 1424 ILE A CA 1
ATOM 4901 C C . ILE A 1 634 ? -25.504 4.587 -33.788 1.00 19.35 1424 ILE A C 1
ATOM 4902 O O . ILE A 1 634 ? -24.972 5.061 -32.773 1.00 21.82 1424 ILE A O 1
ATOM 4907 N N . GLN A 1 635 ? -26.703 4.991 -34.215 1.00 17.13 1425 GLN A N 1
ATOM 4908 C CA . GLN A 1 635 ? -27.358 6.136 -33.600 1.00 19.18 1425 GLN A CA 1
ATOM 4909 C C . GLN A 1 635 ? -28.819 6.142 -34.019 1.00 22.63 1425 GLN A C 1
ATOM 4910 O O . GLN A 1 635 ? -29.128 6.336 -35.195 1.00 24.27 1425 GLN A O 1
ATOM 4916 N N . LYS A 1 636 ? -29.709 5.941 -33.055 1.00 23.53 1426 LYS A N 1
ATOM 4917 C CA . LYS A 1 636 ? -31.139 5.981 -33.308 1.00 22.20 1426 LYS A CA 1
ATOM 4918 C C . LYS A 1 636 ? -31.632 7.420 -33.322 1.00 27.88 1426 LYS A C 1
ATOM 4919 O O . LYS A 1 636 ? -31.080 8.293 -32.643 1.00 28.22 1426 LYS A O 1
ATOM 4925 N N . GLY A 1 637 ? -32.680 7.660 -34.105 1.00 19.35 1427 GLY A N 1
ATOM 4926 C CA . GLY A 1 637 ? -33.242 8.985 -34.213 1.00 22.05 1427 GLY A CA 1
ATOM 4927 C C . GLY A 1 637 ? -32.602 9.766 -35.341 1.00 26.77 1427 GLY A C 1
ATOM 4928 O O . GLY A 1 637 ? -31.980 9.203 -36.250 1.00 26.44 1427 GLY A O 1
ATOM 4929 N N . GLU A 1 638 ? -32.750 11.090 -35.269 1.00 20.27 1428 GLU A N 1
ATOM 4930 C CA . GLU A 1 638 ? -32.222 11.959 -36.306 1.00 25.79 1428 GLU A CA 1
ATOM 4931 C C . GLU A 1 638 ? -30.750 11.670 -36.542 1.00 27.59 1428 GLU A C 1
ATOM 4932 O O . GLU A 1 638 ? -29.962 11.568 -35.598 1.00 29.25 1428 GLU A O 1
ATOM 4938 N N . PHE A 1 639 ? -30.386 11.517 -37.810 1.00 23.79 1429 PHE A N 1
ATOM 4939 C CA . PHE A 1 639 ? -29.001 11.248 -38.173 1.00 23.04 1429 PHE A CA 1
ATOM 4940 C C . PHE A 1 639 ? -28.779 11.724 -39.599 1.00 21.78 1429 PHE A C 1
ATOM 4941 O O . PHE A 1 639 ? -29.524 11.332 -40.500 1.00 18.72 1429 PHE A O 1
ATOM 4949 N N . ALA A 1 640 ? -27.763 12.557 -39.804 1.00 19.95 1430 ALA A N 1
ATOM 4950 C CA . ALA A 1 640 ? -27.504 13.076 -41.139 1.00 17.14 1430 ALA A CA 1
ATOM 4951 C C . ALA A 1 640 ? -26.035 12.962 -41.541 1.00 15.18 1430 ALA A C 1
ATOM 4952 O O . ALA A 1 640 ? -25.534 11.861 -41.764 1.00 14.67 1430 ALA A O 1
ATOM 4954 N N . TYR A 1 641 ? -25.354 14.096 -41.674 1.00 17.78 1431 TYR A N 1
ATOM 4955 C CA . TYR A 1 641 ? -23.981 14.101 -42.144 1.00 12.10 1431 TYR A CA 1
ATOM 4956 C C . TYR A 1 641 ? -23.047 13.531 -41.080 1.00 14.01 1431 TYR A C 1
ATOM 4957 O O . TYR A 1 641 ? -23.263 13.686 -39.876 1.00 17.24 1431 TYR A O 1
ATOM 4966 N N . ASN A 1 642 ? -21.976 12.893 -41.528 1.00 15.22 1432 ASN A N 1
ATOM 4967 C CA . ASN A 1 642 ? -21.100 12.220 -40.586 1.00 12.80 1432 ASN A CA 1
ATOM 4968 C C . ASN A 1 642 ? -19.715 12.091 -41.208 1.00 15.17 1432 ASN A C 1
ATOM 4969 O O . ASN A 1 642 ? -19.529 12.302 -42.409 1.00 15.49 1432 ASN A O 1
ATOM 4974 N N . SER A 1 643 ? -18.735 11.770 -40.359 1.00 12.78 1433 SER A N 1
ATOM 4975 C CA . SER A 1 643 ? -17.335 11.722 -40.756 1.00 8.72 1433 SER A CA 1
ATOM 4976 C C . SER A 1 643 ? -16.648 10.680 -39.894 1.00 16.25 1433 SER A C 1
ATOM 4977 O O . SER A 1 643 ? -16.716 10.773 -38.664 1.00 16.23 1433 SER A O 1
ATOM 4980 N N . LEU A 1 644 ? -16.019 9.684 -40.543 1.00 15.79 1434 LEU A N 1
ATOM 4981 C CA . LEU A 1 644 ? -15.345 8.553 -39.918 1.00 7.52 1434 LEU A CA 1
ATOM 4982 C C . LEU A 1 644 ? -13.836 8.742 -39.889 1.00 7.59 1434 LEU A C 1
ATOM 4983 O O . LEU A 1 644 ? -13.262 9.351 -40.792 1.00 13.27 1434 LEU A O 1
ATOM 4988 N N . GLN A 1 645 ? -13.193 8.173 -38.863 1.00 7.85 1435 GLN A N 1
ATOM 4989 C CA . GLN A 1 645 ? -11.735 8.049 -38.801 1.00 9.69 1435 GLN A CA 1
ATOM 4990 C C . GLN A 1 645 ? -11.348 6.783 -38.053 1.00 21.31 1435 GLN A C 1
ATOM 4991 O O . GLN A 1 645 ? -12.017 6.375 -37.094 1.00 19.38 1435 GLN A O 1
ATOM 4997 N N . GLU A 1 646 ? -10.232 6.190 -38.475 1.00 20.15 1436 GLU A N 1
ATOM 4998 C CA . GLU A 1 646 ? -9.622 5.114 -37.720 1.00 15.99 1436 GLU A CA 1
ATOM 4999 C C . GLU A 1 646 ? -8.736 5.698 -36.624 1.00 20.57 1436 GLU A C 1
ATOM 5000 O O . GLU A 1 646 ? -7.902 6.575 -36.888 1.00 19.42 1436 GLU A O 1
ATOM 5006 N N . LEU A 1 647 ? -8.899 5.199 -35.396 1.00 18.08 1437 LEU A N 1
ATOM 5007 C CA . LEU A 1 647 ? -8.152 5.731 -34.262 1.00 18.81 1437 LEU A CA 1
ATOM 5008 C C . LEU A 1 647 ? -6.951 4.882 -33.881 1.00 18.44 1437 LEU A C 1
ATOM 5009 O O . LEU A 1 647 ? -6.074 5.367 -33.160 1.00 21.15 1437 LEU A O 1
ATOM 5014 N N . GLY A 1 648 ? -6.882 3.648 -34.345 1.00 22.46 1438 GLY A N 1
ATOM 5015 C CA . GLY A 1 648 ? -5.818 2.753 -33.950 1.00 19.31 1438 GLY A CA 1
ATOM 5016 C C . GLY A 1 648 ? -6.289 1.707 -32.953 1.00 26.22 1438 GLY A C 1
ATOM 5017 O O . GLY A 1 648 ? -7.315 1.850 -32.279 1.00 31.83 1438 GLY A O 1
ATOM 5018 N N . ASN A 1 649 ? -5.526 0.624 -32.874 1.00 30.83 1439 ASN A N 1
ATOM 5019 C CA . ASN A 1 649 ? -5.786 -0.452 -31.917 1.00 34.63 1439 ASN A CA 1
ATOM 5020 C C . ASN A 1 649 ? -7.225 -0.952 -32.012 1.00 27.78 1439 ASN A C 1
ATOM 5021 O O . ASN A 1 649 ? -7.881 -1.218 -31.006 1.00 32.00 1439 ASN A O 1
ATOM 5026 N N . GLY A 1 650 ? -7.719 -1.090 -33.238 1.00 22.89 1440 GLY A N 1
ATOM 5027 C CA . GLY A 1 650 ? -9.029 -1.673 -33.414 1.00 20.09 1440 GLY A CA 1
ATOM 5028 C C . GLY A 1 650 ? -10.168 -0.779 -32.997 1.00 26.68 1440 GLY A C 1
ATOM 5029 O O . GLY A 1 650 ? -11.277 -1.273 -32.762 1.00 23.43 1440 GLY A O 1
ATOM 5030 N N . GLU A 1 651 ? -9.935 0.529 -32.906 1.00 27.13 1441 GLU A N 1
ATOM 5031 C CA . GLU A 1 651 ? -10.982 1.479 -32.566 1.00 23.04 1441 GLU A CA 1
ATOM 5032 C C . GLU A 1 651 ? -11.170 2.505 -33.674 1.00 21.22 1441 GLU A C 1
ATOM 5033 O O . GLU A 1 651 ? -10.231 2.828 -34.420 1.00 17.80 1441 GLU A O 1
ATOM 5039 N N . TYR A 1 652 ? -12.405 3.018 -33.758 1.00 18.58 1442 TYR A N 1
ATOM 5040 C CA . TYR A 1 652 ? -12.806 3.996 -34.759 1.00 12.73 1442 TYR A CA 1
ATOM 5041 C C . TYR A 1 652 ? -13.678 5.075 -34.112 1.00 17.25 1442 TYR A C 1
ATOM 5042 O O . TYR A 1 652 ? -14.373 4.837 -33.117 1.00 15.05 1442 TYR A O 1
ATOM 5051 N N . GLY A 1 653 ? -13.639 6.268 -34.681 1.00 11.81 1443 GLY A N 1
ATOM 5052 C CA . GLY A 1 653 ? -14.548 7.290 -34.215 1.00 13.33 1443 GLY A CA 1
ATOM 5053 C C . GLY A 1 653 ? -15.403 7.849 -35.329 1.00 12.28 1443 GLY A C 1
ATOM 5054 O O . GLY A 1 653 ? -15.083 7.687 -36.508 1.00 15.33 1443 GLY A O 1
ATOM 5055 N N . ILE A 1 654 ? -16.492 8.513 -34.970 1.00 14.54 1444 ILE A N 1
ATOM 5056 C CA . ILE A 1 654 ? -17.426 9.058 -35.947 1.00 13.75 1444 ILE A CA 1
ATOM 5057 C C . ILE A 1 654 ? -18.010 10.335 -35.377 1.00 14.14 1444 ILE A C 1
ATOM 5058 O O . ILE A 1 654 ? -18.501 10.340 -34.246 1.00 17.07 1444 ILE A O 1
ATOM 5063 N N . LEU A 1 655 ? -17.938 11.424 -36.139 1.00 14.71 1445 LEU A N 1
ATOM 5064 C CA . LEU A 1 655 ? -18.524 12.704 -35.752 1.00 13.61 1445 LEU A CA 1
ATOM 5065 C C . LEU A 1 655 ? -19.725 12.940 -36.657 1.00 14.90 1445 LEU A C 1
ATOM 5066 O O . LEU A 1 655 ? -19.577 12.895 -37.884 1.00 18.06 1445 LEU A O 1
ATOM 5071 N N . TYR A 1 656 ? -20.913 13.158 -36.070 1.00 12.56 1446 TYR A N 1
ATOM 5072 C CA . TYR A 1 656 ? -22.135 13.124 -36.876 1.00 13.60 1446 TYR A CA 1
ATOM 5073 C C . TYR A 1 656 ? -23.171 14.128 -36.381 1.00 14.56 1446 TYR A C 1
ATOM 5074 O O . TYR A 1 656 ? -23.14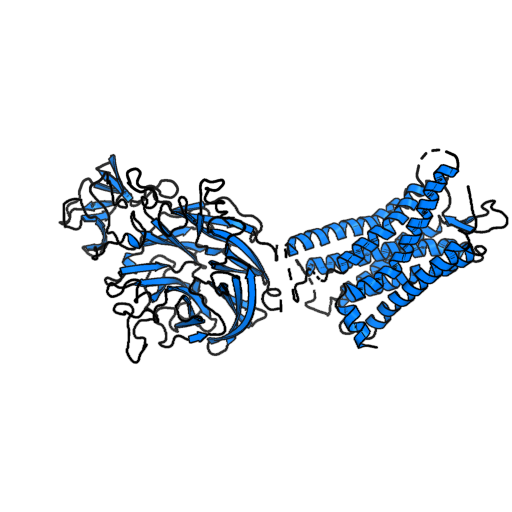8 14.560 -35.228 1.00 18.76 1446 TYR A O 1
ATOM 5083 N N . GLU A 1 657 ? -24.095 14.480 -37.276 1.00 12.78 1447 GLU A N 1
ATOM 5084 C CA . GLU A 1 657 ? -25.180 15.412 -36.990 1.00 12.53 1447 GLU A CA 1
ATOM 5085 C C . GLU A 1 657 ? -26.347 14.694 -36.317 1.00 16.26 1447 GLU A C 1
ATOM 5086 O O . GLU A 1 657 ? -26.839 13.688 -36.829 1.00 19.97 1447 GLU A O 1
ATOM 5092 N N . HIS A 1 658 ? -26.837 15.236 -35.204 1.00 20.26 1448 HIS A N 1
ATOM 5093 C CA . HIS A 1 658 ? -27.934 14.573 -34.504 1.00 19.67 1448 HIS A CA 1
ATOM 5094 C C . HIS A 1 658 ? -28.676 15.603 -33.665 1.00 17.26 1448 HIS A C 1
ATOM 5095 O O . HIS A 1 658 ? -28.110 16.630 -33.289 1.00 21.94 1448 HIS A O 1
ATOM 5102 N N . THR A 1 659 ? -29.955 15.338 -33.394 1.00 22.52 1449 THR A N 1
ATOM 5103 C CA . THR A 1 659 ? -30.745 16.191 -32.510 1.00 23.53 1449 THR A CA 1
ATOM 5104 C C . THR A 1 659 ? -31.562 15.346 -31.550 1.00 25.75 1449 THR A C 1
ATOM 5105 O O . THR A 1 659 ? -32.277 14.431 -31.965 1.00 25.78 1449 THR A O 1
ATOM 5109 N N . GLU A 1 660 ? -31.462 15.670 -30.271 1.00 32.95 1450 GLU A N 1
ATOM 5110 C CA . GLU A 1 660 ? -32.337 15.133 -29.250 1.00 35.44 1450 GLU A CA 1
ATOM 5111 C C . GLU A 1 660 ? -33.170 16.272 -28.682 1.00 42.94 1450 GLU A C 1
ATOM 5112 O O . GLU A 1 660 ? -32.744 17.431 -28.694 1.00 48.29 1450 GLU A O 1
ATOM 5118 N N . LYS A 1 661 ? -34.370 15.927 -28.218 1.00 38.55 1451 LYS A N 1
ATOM 5119 C CA . LYS A 1 661 ? -35.162 16.720 -27.273 1.00 46.82 1451 LYS A CA 1
ATOM 5120 C C . LYS A 1 661 ? -35.023 18.221 -27.537 1.00 38.58 1451 LYS A C 1
ATOM 5121 O O . LYS A 1 661 ? -34.465 18.991 -26.752 1.00 39.53 1451 LYS A O 1
ATOM 5127 N N . GLY A 1 662 ? -35.520 18.611 -28.710 1.00 41.83 1452 GLY A N 1
ATOM 5128 C CA . GLY A 1 662 ? -35.647 20.012 -29.066 1.00 39.98 1452 GLY A CA 1
ATOM 5129 C C . GLY A 1 662 ? -34.332 20.730 -29.217 1.00 34.06 1452 GLY A C 1
ATOM 5130 O O . GLY A 1 662 ? -34.264 21.943 -28.989 1.00 36.82 1452 GLY A O 1
ATOM 5131 N N . GLN A 1 663 ? -33.273 20.015 -29.573 1.00 33.06 1453 GLN A N 1
ATOM 5132 C CA . GLN A 1 663 ? -32.062 20.683 -30.008 1.00 27.25 1453 GLN A CA 1
ATOM 5133 C C . GLN A 1 663 ? -32.229 21.224 -31.424 1.00 19.69 1453 GLN A C 1
ATOM 5134 O O . GLN A 1 663 ? -32.915 20.640 -32.264 1.00 22.70 1453 GLN A O 1
ATOM 5140 N N . ASN A 1 664 ? -31.606 22.360 -31.676 1.00 19.12 1454 ASN A N 1
ATOM 5141 C CA . ASN A 1 664 ? -31.607 22.911 -33.018 1.00 13.88 1454 ASN A CA 1
ATOM 5142 C C . ASN A 1 664 ? -30.800 22.004 -33.937 1.00 17.57 1454 ASN A C 1
ATOM 5143 O O . ASN A 1 664 ? -29.811 21.394 -33.528 1.00 26.19 1454 ASN A O 1
ATOM 5148 N N . ALA A 1 665 ? -31.226 21.893 -35.184 1.00 18.35 1455 ALA A N 1
ATOM 5149 C CA . ALA A 1 665 ? -30.421 21.147 -36.142 1.00 15.03 1455 ALA A CA 1
ATOM 5150 C C . ALA A 1 665 ? -29.176 21.950 -36.468 1.00 16.97 1455 ALA A C 1
ATOM 5151 O O . ALA A 1 665 ? -29.282 23.090 -36.930 1.00 16.66 1455 ALA A O 1
ATOM 5153 N N . TYR A 1 666 ? -27.994 21.392 -36.208 1.00 18.74 1456 TYR A N 1
ATOM 5154 C CA . TYR A 1 666 ? -27.801 20.119 -35.530 1.00 19.51 1456 TYR A CA 1
ATOM 5155 C C . TYR A 1 666 ? -26.778 20.292 -34.417 1.00 17.73 1456 TYR A C 1
ATOM 5156 O O . TYR A 1 666 ? -26.059 21.289 -34.376 1.00 20.94 1456 TYR A O 1
ATOM 5165 N N . THR A 1 667 ? -26.711 19.311 -33.528 1.00 19.69 1457 THR A N 1
ATOM 5166 C CA . THR A 1 667 ? -25.616 19.168 -32.578 1.00 18.67 1457 THR A CA 1
ATOM 5167 C C . THR A 1 667 ? -24.700 18.093 -33.124 1.00 15.12 1457 THR A C 1
ATOM 5168 O O . THR A 1 667 ? -25.185 17.046 -33.555 1.00 19.24 1457 THR A O 1
ATOM 5172 N N . LEU A 1 668 ? -23.395 18.334 -33.108 1.00 12.51 1458 LEU A N 1
ATOM 5173 C CA . LEU A 1 668 ? -22.445 17.365 -33.647 1.00 12.88 1458 LEU A CA 1
ATOM 5174 C C . LEU A 1 668 ? -21.828 16.572 -32.498 1.00 16.28 1458 LEU A C 1
ATOM 5175 O O . LEU A 1 668 ? -21.204 17.149 -31.598 1.00 18.47 1458 LEU A O 1
ATOM 5180 N N . SER A 1 669 ? -21.991 15.258 -32.533 1.00 13.35 1459 SER A N 1
ATOM 5181 C CA . SER A 1 669 ? -21.608 14.404 -31.420 1.00 18.73 1459 SER A CA 1
ATOM 5182 C C . SER A 1 669 ? -20.500 13.453 -31.850 1.00 18.49 1459 SER A C 1
ATOM 5183 O O . SER A 1 669 ? -20.199 13.309 -33.038 1.00 21.61 1459 SER A O 1
ATOM 5186 N N . PHE A 1 670 ? -19.875 12.812 -30.864 1.00 19.37 1460 PHE A N 1
ATOM 5187 C CA . PHE A 1 670 ? -18.741 11.925 -31.108 1.00 17.51 1460 PHE A CA 1
ATOM 5188 C C . PHE A 1 670 ? -19.019 10.603 -30.431 1.00 19.40 1460 PHE A C 1
ATOM 5189 O O . PHE A 1 670 ? -19.382 10.580 -29.252 1.00 27.93 1460 PHE A O 1
ATOM 5197 N N . ARG A 1 671 ? -18.888 9.515 -31.188 1.00 17.45 1461 ARG A N 1
ATOM 5198 C CA . ARG A 1 671 ? -18.935 8.161 -30.666 1.00 15.64 1461 ARG A CA 1
ATOM 5199 C C . ARG A 1 671 ? -17.669 7.452 -31.089 1.00 16.79 1461 ARG A C 1
ATOM 5200 O O . ARG A 1 671 ? -17.176 7.651 -32.205 1.00 17.15 1461 ARG A O 1
ATOM 5208 N N . LYS A 1 672 ? -17.152 6.624 -30.198 1.00 19.73 1462 LYS A N 1
ATOM 5209 C CA . LYS A 1 672 ? -16.058 5.722 -30.500 1.00 20.42 1462 LYS A CA 1
ATOM 5210 C C . LYS A 1 672 ? -16.613 4.308 -30.495 1.00 18.39 1462 LYS A C 1
ATOM 5211 O O . LYS A 1 672 ? -17.486 3.984 -29.687 1.00 22.69 1462 LYS A O 1
ATOM 5217 N N . PHE A 1 673 ? -16.159 3.474 -31.426 1.00 19.75 1463 PHE A N 1
ATOM 5218 C CA . PHE A 1 673 ? -16.555 2.074 -31.406 1.00 15.80 1463 PHE A CA 1
ATOM 5219 C C . PHE A 1 673 ? -15.348 1.210 -31.712 1.00 18.33 1463 PHE A C 1
ATOM 5220 O O . PHE A 1 673 ? -14.262 1.707 -32.015 1.00 27.47 1463 PHE A O 1
ATOM 5228 N N . ASN A 1 674 ? -15.524 -0.096 -31.592 1.00 14.06 1464 ASN A N 1
ATOM 5229 C CA . ASN A 1 674 ? -14.429 -1.016 -31.857 1.00 23.55 1464 ASN A CA 1
ATOM 5230 C C . ASN A 1 674 ? -14.906 -2.101 -32.816 1.00 25.02 1464 ASN A C 1
ATOM 5231 O O . ASN A 1 674 ? -16.077 -2.148 -33.213 1.00 23.15 1464 ASN A O 1
ATOM 5236 N N . TRP A 1 675 ? -13.973 -2.983 -33.171 1.00 22.00 1465 TRP A N 1
ATOM 5237 C CA . TRP A 1 675 ? -14.271 -4.055 -34.109 1.00 23.94 1465 TRP A CA 1
ATOM 5238 C C . TRP A 1 675 ? -15.344 -5.005 -33.579 1.00 26.45 1465 TRP A C 1
ATOM 5239 O O . TRP A 1 675 ? -16.066 -5.619 -34.370 1.00 27.54 1465 TRP A O 1
ATOM 5250 N N . GLU A 1 676 ? -15.453 -5.160 -32.255 1.00 25.27 1466 GLU A N 1
ATOM 5251 C CA A GLU A 1 676 ? -16.472 -6.049 -31.705 0.51 29.65 1466 GLU A CA 1
ATOM 5252 C CA B GLU A 1 676 ? -16.473 -6.053 -31.712 0.49 29.63 1466 GLU A CA 1
ATOM 5253 C C . GLU A 1 676 ? -17.870 -5.493 -31.940 1.00 30.83 1466 GLU A C 1
ATOM 5254 O O . GLU A 1 676 ? -18.795 -6.237 -32.278 1.00 31.96 1466 GLU A O 1
ATOM 5265 N N . PHE A 1 677 ? -18.050 -4.188 -31.755 1.00 32.81 1467 PHE A N 1
ATOM 5266 C CA . PHE A 1 677 ? -19.327 -3.592 -32.132 1.00 27.65 1467 PHE A CA 1
ATOM 5267 C C . PHE A 1 677 ? -19.518 -3.679 -33.631 1.00 31.38 1467 PHE A C 1
ATOM 5268 O O . PHE A 1 677 ? -20.626 -3.909 -34.128 1.00 38.76 1467 PHE A O 1
ATOM 5276 N N . LEU A 1 678 ? -18.426 -3.515 -34.356 1.00 34.62 1468 LEU A N 1
ATOM 5277 C CA . LEU A 1 678 ? -18.481 -3.353 -35.792 1.00 28.46 1468 LEU A CA 1
ATOM 5278 C C . LEU A 1 678 ? -18.848 -4.653 -36.488 1.00 29.26 1468 LEU A C 1
ATOM 5279 O O . LEU A 1 678 ? -19.543 -4.632 -37.508 1.00 39.46 1468 LEU A O 1
ATOM 5284 N N . SER A 1 679 ? -18.422 -5.788 -35.950 1.00 27.89 1469 SER A N 1
ATOM 5285 C CA . SER A 1 679 ? -18.532 -7.041 -36.676 1.00 23.83 1469 SER A CA 1
ATOM 5286 C C . SER A 1 679 ? -19.574 -7.987 -36.115 1.00 35.84 1469 SER A C 1
ATOM 5287 O O . SER A 1 679 ? -20.153 -8.761 -36.879 1.00 42.08 1469 SER A O 1
ATOM 5290 N N . LYS A 1 680 ? -19.845 -7.934 -34.816 1.00 38.26 1470 LYS A N 1
ATOM 5291 C CA . LYS A 1 680 ? -20.707 -8.907 -34.166 1.00 42.28 1470 LYS A CA 1
ATOM 5292 C C . LYS A 1 680 ? -22.173 -8.465 -34.208 1.00 46.78 1470 LYS A C 1
ATOM 5293 O O . LYS A 1 680 ? -22.504 -7.310 -34.483 1.00 43.27 1470 LYS A O 1
ATOM 5299 N N . SER A 1 681 ? -23.062 -9.412 -33.918 1.00 61.32 1471 SER A N 1
ATOM 5300 C CA . SER A 1 681 ? -24.483 -9.163 -34.071 1.00 58.40 1471 SER A CA 1
ATOM 5301 C C . SER A 1 681 ? -25.000 -8.271 -32.949 1.00 61.13 1471 SER A C 1
ATOM 5302 O O . SER A 1 681 ? -24.346 -8.063 -31.925 1.00 59.09 1471 SER A O 1
ATOM 5305 N N . LYS A 1 682 ? -26.224 -7.779 -33.156 1.00 71.46 1472 LYS A N 1
ATOM 5306 C CA . LYS A 1 682 ? -26.772 -6.699 -32.340 1.00 75.89 1472 LYS A CA 1
ATOM 5307 C C . LYS A 1 682 ? -26.791 -7.055 -30.860 1.00 75.40 1472 LYS A C 1
ATOM 5308 O O . LYS A 1 682 ? -26.576 -6.189 -30.004 1.00 72.40 1472 LYS A O 1
ATOM 5314 N N . GLY A 1 683 ? -27.047 -8.324 -30.538 1.00 86.29 255 GLY A N 1
ATOM 5315 C CA . GLY A 1 683 ? -27.201 -8.707 -29.144 1.00 96.95 255 GLY A CA 1
ATOM 5316 C C . GLY A 1 683 ? -25.882 -8.772 -28.393 1.00 94.00 255 GLY A C 1
ATOM 5317 O O . GLY A 1 683 ? -25.739 -8.180 -27.319 1.00 87.97 255 GLY A O 1
ATOM 5318 N N . HIS A 1 684 ? -24.905 -9.502 -28.942 1.00 99.86 256 HIS A N 1
ATOM 5319 C CA . HIS A 1 684 ? -23.600 -9.663 -28.306 1.00 98.00 256 HIS A CA 1
ATOM 5320 C C . HIS A 1 684 ? -22.941 -8.308 -28.070 1.00 100.39 256 HIS A C 1
ATOM 5321 O O . HIS A 1 684 ? -22.111 -7.852 -28.867 1.00 102.63 256 HIS A O 1
ATOM 5328 N N . GLU A 1 685 ? -23.336 -7.638 -26.990 1.00 100.78 257 GLU A N 1
ATOM 5329 C CA . GLU A 1 685 ? -22.640 -6.441 -26.546 1.00 95.41 257 GLU A CA 1
ATOM 5330 C C . GLU A 1 685 ? -21.418 -6.887 -25.757 1.00 96.58 257 GLU A C 1
ATOM 5331 O O . GLU A 1 685 ? -20.421 -7.335 -26.336 1.00 94.53 257 GLU A O 1
ATOM 5337 N N . ARG A 1 686 ? -21.515 -6.782 -24.431 1.00 98.87 258 ARG A N 1
ATOM 5338 C CA . ARG A 1 686 ? -20.572 -7.326 -23.459 1.00 98.19 258 ARG A CA 1
ATOM 5339 C C . ARG A 1 686 ? -21.051 -6.860 -22.094 1.00 97.25 258 ARG A C 1
ATOM 5340 O O . ARG A 1 686 ? -21.038 -7.629 -21.126 1.00 99.05 258 ARG A O 1
ATOM 5348 N N . ASN A 1 687 ? -21.503 -5.606 -22.027 1.00 89.39 259 ASN A N 1
ATOM 5349 C CA . ASN A 1 687 ? -21.984 -5.001 -20.788 1.00 85.49 259 ASN A CA 1
ATOM 5350 C C . ASN A 1 687 ? -23.402 -5.463 -20.467 1.00 90.11 259 ASN A C 1
ATOM 5351 O O . ASN A 1 687 ? -23.615 -6.253 -19.546 1.00 95.01 259 ASN A O 1
ATOM 5356 N N . ILE A 1 690 ? -22.315 -9.400 -20.572 1.00 86.84 262 ILE A N 1
ATOM 5357 C CA . ILE A 1 690 ? -22.246 -10.358 -19.473 1.00 93.48 262 ILE A CA 1
ATOM 5358 C C . ILE A 1 690 ? -22.181 -9.608 -18.128 1.00 94.69 262 ILE A C 1
ATOM 5359 O O . ILE A 1 690 ? -23.207 -9.127 -17.641 1.00 94.96 262 ILE A O 1
ATOM 5364 N N . LYS A 1 691 ? -20.982 -9.490 -17.550 1.00 95.77 263 LYS A N 1
ATOM 5365 C CA . LYS A 1 691 ? -20.772 -8.887 -16.231 1.00 83.89 263 LYS A CA 1
ATOM 5366 C C . LYS A 1 691 ? -21.603 -9.586 -15.158 1.00 84.72 263 LYS A C 1
ATOM 5367 O O . LYS A 1 691 ? -22.164 -8.957 -14.256 1.00 78.95 263 LYS A O 1
ATOM 5373 N N . VAL A 1 692 ? -21.681 -10.913 -15.265 1.00 90.37 264 VAL A N 1
ATOM 5374 C CA . VAL A 1 692 ? -22.065 -11.714 -14.112 1.00 88.32 264 VAL A CA 1
ATOM 5375 C C . VAL A 1 692 ? -21.036 -11.535 -13.007 1.00 84.64 264 VAL A C 1
ATOM 5376 O O . VAL A 1 692 ? -21.383 -11.547 -11.819 1.00 88.28 264 VAL A O 1
ATOM 5380 N N . ILE A 1 693 ? -19.769 -11.317 -13.384 1.00 79.61 265 ILE A N 1
ATOM 5381 C CA . ILE A 1 693 ? -18.703 -11.058 -12.418 1.00 74.27 265 ILE A CA 1
ATOM 5382 C C . ILE A 1 693 ? -19.114 -9.962 -11.448 1.00 77.98 265 ILE A C 1
ATOM 5383 O O . ILE A 1 693 ? -18.789 -10.012 -10.255 1.00 83.36 265 ILE A O 1
ATOM 5388 N N . ILE A 1 694 ? -19.862 -8.971 -11.936 1.00 77.32 266 ILE A N 1
ATOM 5389 C CA . ILE A 1 694 ? -20.368 -7.917 -11.061 1.00 82.07 266 ILE A CA 1
ATOM 5390 C C . ILE A 1 694 ? -21.265 -8.509 -9.980 1.00 80.26 266 ILE A C 1
ATOM 5391 O O . ILE A 1 694 ? -21.141 -8.177 -8.794 1.00 82.37 266 ILE A O 1
ATOM 5396 N N . ALA A 1 695 ? -22.170 -9.410 -10.370 1.00 75.33 267 ALA A N 1
ATOM 5397 C CA . ALA A 1 695 ? -23.111 -9.966 -9.403 1.00 83.73 267 ALA A CA 1
ATOM 5398 C C . ALA A 1 695 ? -22.394 -10.782 -8.334 1.00 87.51 267 ALA A C 1
ATOM 5399 O O . ALA A 1 695 ? -22.734 -10.705 -7.146 1.00 88.28 267 ALA A O 1
ATOM 5401 N N . VAL A 1 696 ? -21.393 -11.566 -8.738 1.00 84.60 268 VAL A N 1
ATOM 5402 C CA . VAL A 1 696 ? -20.651 -12.383 -7.783 1.00 85.79 268 VAL A CA 1
ATOM 5403 C C . VAL A 1 696 ? -19.880 -11.503 -6.802 1.00 88.12 268 VAL A C 1
ATOM 5404 O O . VAL A 1 696 ? -19.843 -11.778 -5.595 1.00 88.79 268 VAL A O 1
ATOM 5408 N N . VAL A 1 697 ? -19.271 -10.423 -7.296 1.00 87.37 269 VAL A N 1
ATOM 5409 C CA . VAL A 1 697 ? -18.487 -9.552 -6.424 1.00 78.51 269 VAL A CA 1
ATOM 5410 C C . VAL A 1 697 ? -19.384 -8.845 -5.413 1.00 80.38 269 VAL A C 1
ATOM 5411 O O . VAL A 1 697 ? -19.049 -8.756 -4.225 1.00 82.48 269 VAL A O 1
ATOM 5415 N N . VAL A 1 698 ? -20.538 -8.343 -5.852 1.00 80.33 270 VAL A N 1
ATOM 5416 C CA . VAL A 1 698 ? -21.372 -7.587 -4.924 1.00 86.23 270 VAL A CA 1
ATOM 5417 C C . VAL A 1 698 ? -21.954 -8.495 -3.844 1.00 90.91 270 VAL A C 1
ATOM 5418 O O . VAL A 1 698 ? -22.138 -8.061 -2.699 1.00 89.11 270 VAL A O 1
ATOM 5422 N N . VAL A 1 699 ? -22.230 -9.764 -4.162 1.00 86.44 271 VAL A N 1
ATOM 5423 C CA . VAL A 1 699 ? -22.759 -10.649 -3.127 1.00 87.57 271 VAL A CA 1
ATOM 5424 C C . VAL A 1 699 ? -21.640 -11.138 -2.212 1.00 86.60 271 VAL A C 1
ATOM 5425 O O . VAL A 1 699 ? -21.822 -11.231 -0.993 1.00 89.94 271 VAL A O 1
ATOM 5429 N N . PHE A 1 700 ? -20.463 -11.434 -2.772 1.00 81.36 272 PHE A N 1
ATOM 5430 C CA . PHE A 1 700 ? -19.338 -11.860 -1.948 1.00 75.25 272 PHE A CA 1
ATOM 5431 C C . PHE A 1 700 ? -18.918 -10.778 -0.971 1.00 82.30 272 PHE A C 1
ATOM 5432 O O . PHE A 1 700 ? -18.280 -11.089 0.037 1.00 89.50 272 PHE A O 1
ATOM 5440 N N . ILE A 1 701 ? -19.255 -9.518 -1.250 1.00 86.02 273 ILE A N 1
ATOM 5441 C CA . ILE A 1 701 ? -19.021 -8.431 -0.304 1.00 84.91 273 ILE A CA 1
ATOM 5442 C C . ILE A 1 701 ? -20.232 -8.298 0.612 1.00 91.58 273 ILE A C 1
ATOM 5443 O O . ILE A 1 701 ? -20.120 -8.469 1.832 1.00 94.20 273 ILE A O 1
ATOM 5448 N N . VAL A 1 702 ? -21.403 -8.010 0.030 1.00 89.19 274 VAL A N 1
ATOM 5449 C CA . VAL A 1 702 ? -22.585 -7.694 0.829 1.00 92.57 274 VAL A CA 1
ATOM 5450 C C . VAL A 1 702 ? -22.920 -8.791 1.833 1.00 91.12 274 VAL A C 1
ATOM 5451 O O . VAL A 1 702 ? -23.589 -8.523 2.834 1.00 90.05 274 VAL A O 1
ATOM 5455 N N . PHE A 1 703 ? -22.465 -10.022 1.606 1.00 87.31 275 PHE A N 1
ATOM 5456 C CA . PHE A 1 703 ? -22.757 -11.102 2.538 1.00 90.94 275 PHE A CA 1
ATOM 5457 C C . PHE A 1 703 ? -21.617 -11.346 3.520 1.00 93.44 275 PHE A C 1
ATOM 5458 O O . PHE A 1 703 ? -21.845 -11.400 4.732 1.00 99.97 275 PHE A O 1
ATOM 5466 N N . GLN A 1 704 ? -20.387 -11.481 3.022 1.00 84.96 276 GLN A N 1
ATOM 5467 C CA . GLN A 1 704 ? -19.285 -11.827 3.912 1.00 88.12 276 GLN A CA 1
ATOM 5468 C C . GLN A 1 704 ? -18.867 -10.639 4.776 1.00 89.59 276 GLN A C 1
ATOM 5469 O O . GLN A 1 704 ? -18.580 -10.806 5.968 1.00 90.34 276 GLN A O 1
ATOM 5475 N N . LEU A 1 705 ? -18.845 -9.435 4.206 1.00 87.27 277 LEU A N 1
ATOM 5476 C CA . LEU A 1 705 ? -18.432 -8.255 4.966 1.00 83.40 277 LEU A CA 1
ATOM 5477 C C . LEU A 1 705 ? -19.221 -8.039 6.253 1.00 84.65 277 LEU A C 1
ATOM 5478 O O . LEU A 1 705 ? -18.588 -7.735 7.279 1.00 87.70 277 LEU A O 1
ATOM 5483 N N . PRO A 1 706 ? -20.556 -8.152 6.287 1.00 87.24 278 PRO A N 1
ATOM 5484 C CA . PRO A 1 706 ? -21.250 -8.063 7.582 1.00 90.23 278 PRO A CA 1
ATOM 5485 C C . PRO A 1 706 ? -20.706 -9.022 8.630 1.00 91.99 278 PRO A C 1
ATOM 5486 O O . PRO A 1 706 ? -20.567 -8.638 9.798 1.00 87.16 278 PRO A O 1
ATOM 5490 N N . TYR A 1 707 ? -20.375 -10.254 8.247 1.00 93.07 279 TYR A N 1
ATOM 5491 C CA . TYR A 1 707 ? -19.843 -11.200 9.219 1.00 88.55 279 TYR A CA 1
ATOM 5492 C C . TYR A 1 707 ? -18.488 -10.749 9.747 1.00 85.42 279 TYR A C 1
ATOM 5493 O O . TYR A 1 707 ? -18.365 -10.415 10.930 1.00 84.10 279 TYR A O 1
ATOM 5502 N N . ASN A 1 708 ? -17.469 -10.724 8.880 1.00 84.93 280 ASN A N 1
ATOM 5503 C CA . ASN A 1 708 ? -16.101 -10.433 9.309 1.00 83.59 280 ASN A CA 1
ATOM 5504 C C . ASN A 1 708 ? -15.946 -9.046 9.921 1.00 83.42 280 ASN A C 1
ATOM 5505 O O . ASN A 1 708 ? -14.898 -8.764 10.516 1.00 76.39 280 ASN A O 1
ATOM 5510 N N . GLY A 1 709 ? -16.950 -8.180 9.792 1.00 83.75 281 GLY A N 1
ATOM 5511 C CA . GLY A 1 709 ? -16.931 -6.896 10.460 1.00 78.61 281 GLY A CA 1
ATOM 5512 C C . GLY A 1 709 ? -17.506 -6.992 11.856 1.00 81.32 281 GLY A C 1
ATOM 5513 O O . GLY A 1 709 ? -16.945 -6.440 12.806 1.00 82.11 281 GLY A O 1
ATOM 5514 N N . VAL A 1 710 ? -18.631 -7.699 11.991 1.00 82.86 282 VAL A N 1
ATOM 5515 C CA . VAL A 1 710 ? -19.208 -7.936 13.311 1.00 78.38 282 VAL A CA 1
ATOM 5516 C C . VAL A 1 710 ? -18.235 -8.713 14.189 1.00 82.57 282 VAL A C 1
ATOM 5517 O O . VAL A 1 710 ? -18.215 -8.537 15.412 1.00 85.59 282 VAL A O 1
ATOM 5521 N N . VAL A 1 711 ? -17.405 -9.574 13.591 1.00 86.34 283 VAL A N 1
ATOM 5522 C CA . VAL A 1 711 ? -16.410 -10.301 14.379 1.00 85.60 283 VAL A CA 1
ATOM 5523 C C . VAL A 1 711 ? -15.158 -9.477 14.628 1.00 83.24 283 VAL A C 1
ATOM 5524 O O . VAL A 1 711 ? -14.306 -9.894 15.424 1.00 92.30 283 VAL A O 1
ATOM 5528 N N . LEU A 1 712 ? -15.014 -8.320 13.978 1.00 83.54 284 LEU A N 1
ATOM 5529 C CA . LEU A 1 712 ? -13.920 -7.415 14.311 1.00 88.10 284 LEU A CA 1
ATOM 5530 C C . LEU A 1 712 ? -14.343 -6.353 15.317 1.00 91.34 284 LEU A C 1
ATOM 5531 O O . LEU A 1 712 ? -13.510 -5.885 16.104 1.00 94.56 284 LEU A O 1
ATOM 5536 N N . ALA A 1 713 ? -15.622 -5.970 15.316 1.00 91.96 285 ALA A N 1
ATOM 5537 C CA . ALA A 1 713 ? -16.176 -5.146 16.384 1.00 97.15 285 ALA A CA 1
ATOM 5538 C C . ALA A 1 713 ? -16.539 -5.962 17.615 1.00 97.51 285 ALA A C 1
ATOM 5539 O O . ALA A 1 713 ? -16.869 -5.380 18.653 1.00 103.70 285 ALA A O 1
ATOM 5541 N N . GLN A 1 714 ? -16.499 -7.290 17.516 1.00 100.05 286 GLN A N 1
ATOM 5542 C CA . GLN A 1 714 ? -16.639 -8.157 18.676 1.00 100.07 286 GLN A CA 1
ATOM 5543 C C . GLN A 1 714 ? -15.476 -8.011 19.638 1.00 100.43 286 GLN A C 1
ATOM 5544 O O . GLN A 1 714 ? -15.526 -8.573 20.736 1.00 113.66 286 GLN A O 1
ATOM 5550 N N . THR A 1 715 ? -14.440 -7.271 19.257 1.00 92.91 287 THR A N 1
ATOM 5551 C CA . THR A 1 715 ? -13.209 -7.232 20.028 1.00 98.50 287 THR A CA 1
ATOM 5552 C C . THR A 1 715 ? -13.093 -5.950 20.847 1.00 104.29 287 THR A C 1
ATOM 5553 O O . THR A 1 715 ? -13.282 -5.979 22.070 1.00 96.70 287 THR A O 1
ATOM 5557 N N . VAL A 1 716 ? -12.812 -4.829 20.174 1.00 105.46 288 VAL A N 1
ATOM 5558 C CA . VAL A 1 716 ? -12.628 -3.495 20.775 1.00 94.59 288 VAL A CA 1
ATOM 5559 C C . VAL A 1 716 ? -12.034 -3.518 22.192 1.00 96.92 288 VAL A C 1
ATOM 5560 O O . VAL A 1 716 ? -12.750 -3.541 23.198 1.00 100.28 288 VAL A O 1
ATOM 5564 N N . THR A 1 725 ? -26.775 -4.910 31.188 1.00 126.61 297 THR A N 1
ATOM 5565 C CA . THR A 1 725 ? -25.361 -4.837 30.831 1.00 132.38 297 THR A CA 1
ATOM 5566 C C . THR A 1 725 ? -24.980 -5.934 29.841 1.00 133.58 297 THR A C 1
ATOM 5567 O O . THR A 1 725 ? -24.473 -5.654 28.752 1.00 131.78 297 THR A O 1
ATOM 5571 N N . CYS A 1 726 ? -25.239 -7.185 30.230 1.00 135.77 298 CYS A N 1
ATOM 5572 C CA . CYS A 1 726 ? -24.864 -8.319 29.394 1.00 140.50 298 CYS A CA 1
ATOM 5573 C C . CYS A 1 726 ? -25.718 -8.403 28.133 1.00 141.38 298 CYS A C 1
ATOM 5574 O O . CYS A 1 726 ? -25.266 -8.951 27.119 1.00 145.56 298 CYS A O 1
ATOM 5577 N N . GLU A 1 727 ? -26.939 -7.862 28.166 1.00 135.47 299 GLU A N 1
ATOM 5578 C CA . GLU A 1 727 ? -27.861 -8.014 27.045 1.00 139.83 299 GLU A CA 1
ATOM 5579 C C . GLU A 1 727 ? -27.624 -6.999 25.927 1.00 140.79 299 GLU A C 1
ATOM 5580 O O . GLU A 1 727 ? -28.267 -7.104 24.874 1.00 134.70 299 GLU A O 1
ATOM 5586 N N . LEU A 1 728 ? -26.721 -6.026 26.127 1.00 137.11 300 LEU A N 1
ATOM 5587 C CA . LEU A 1 728 ? -26.270 -5.160 25.037 1.00 129.75 300 LEU A CA 1
ATOM 5588 C C . LEU A 1 728 ? -25.325 -5.894 24.092 1.00 128.14 300 LEU A C 1
ATOM 5589 O O . LEU A 1 728 ? -25.269 -5.574 22.898 1.00 118.12 300 LEU A O 1
ATOM 5594 N N . SER A 1 729 ? -24.572 -6.866 24.609 1.00 130.80 301 SER A N 1
ATOM 5595 C CA . SER A 1 729 ? -23.766 -7.736 23.767 1.00 123.94 301 SER A CA 1
ATOM 5596 C C . SER A 1 729 ? -24.608 -8.771 23.029 1.00 123.84 301 SER A C 1
ATOM 5597 O O . SER A 1 729 ? -24.123 -9.362 22.058 1.00 125.32 301 SER A O 1
ATOM 5600 N N . LYS A 1 730 ? -25.852 -9.007 23.470 1.00 123.40 302 LYS A N 1
ATOM 5601 C CA . LYS A 1 730 ? -26.763 -9.867 22.716 1.00 124.27 302 LYS A CA 1
ATOM 5602 C C . LYS A 1 730 ? -27.115 -9.246 21.368 1.00 120.25 302 LYS A C 1
ATOM 5603 O O . LYS A 1 730 ? -27.241 -9.957 20.362 1.00 115.50 302 LYS A O 1
ATOM 5609 N N . GLN A 1 731 ? -27.288 -7.921 21.332 1.00 118.50 303 GLN A N 1
ATOM 5610 C CA . GLN A 1 731 ? -27.408 -7.227 20.054 1.00 114.08 303 GLN A CA 1
ATOM 5611 C C . GLN A 1 731 ? -26.179 -7.476 19.187 1.00 110.53 303 GLN A C 1
ATOM 5612 O O . GLN A 1 731 ? -26.292 -7.656 17.968 1.00 111.36 303 GLN A O 1
ATOM 5618 N N . LEU A 1 732 ? -24.995 -7.506 19.805 1.00 107.43 304 LEU A N 1
ATOM 5619 C CA . LEU A 1 732 ? -23.778 -7.886 19.097 1.00 109.83 304 LEU A CA 1
ATOM 5620 C C . LEU A 1 732 ? -23.750 -9.370 18.738 1.00 108.61 304 LEU A C 1
ATOM 5621 O O . LEU A 1 732 ? -23.042 -9.750 17.798 1.00 107.42 304 LEU A O 1
ATOM 5626 N N . ASN A 1 733 ? -24.504 -10.209 19.456 1.00 109.85 305 ASN A N 1
ATOM 5627 C CA . ASN A 1 733 ? -24.531 -11.652 19.224 1.00 107.34 305 ASN A CA 1
ATOM 5628 C C . ASN A 1 733 ? -25.528 -12.067 18.149 1.00 107.62 305 ASN A C 1
ATOM 5629 O O . ASN A 1 733 ? -25.252 -12.997 17.381 1.00 106.36 305 ASN A O 1
ATOM 5634 N N . ILE A 1 734 ? -26.694 -11.419 18.089 1.00 108.52 306 ILE A N 1
ATOM 5635 C CA . ILE A 1 734 ? -27.611 -11.690 16.987 1.00 106.95 306 ILE A CA 1
ATOM 5636 C C . ILE A 1 734 ? -27.085 -11.059 15.703 1.00 99.27 306 ILE A C 1
ATOM 5637 O O . ILE A 1 734 ? -27.371 -11.541 14.598 1.00 96.55 306 ILE A O 1
ATOM 5642 N N . ALA A 1 735 ? -26.300 -9.986 15.821 1.00 96.42 307 ALA A N 1
ATOM 5643 C CA . ALA A 1 735 ? -25.486 -9.550 14.694 1.00 100.00 307 ALA A CA 1
ATOM 5644 C C . ALA A 1 735 ? -24.572 -10.674 14.228 1.00 97.20 307 ALA A C 1
ATOM 5645 O O . ALA A 1 735 ? -24.446 -10.927 13.024 1.00 98.29 307 ALA A O 1
ATOM 5647 N N . TYR A 1 736 ? -23.937 -11.371 15.173 1.00 92.58 308 TYR A N 1
ATOM 5648 C CA . TYR A 1 736 ? -23.048 -12.471 14.817 1.00 88.67 308 TYR A CA 1
ATOM 5649 C C . TYR A 1 736 ? -23.811 -13.601 14.137 1.00 96.44 308 TYR A C 1
ATOM 5650 O O . TYR A 1 736 ? -23.282 -14.259 13.234 1.00 100.18 308 TYR A O 1
ATOM 5659 N N . ASP A 1 737 ? -25.059 -13.836 14.544 1.00 97.54 309 ASP A N 1
ATOM 5660 C CA . ASP A 1 737 ? -25.818 -14.959 13.999 1.00 94.69 309 ASP A CA 1
ATOM 5661 C C . ASP A 1 737 ? -26.226 -14.709 12.548 1.00 95.54 309 ASP A C 1
ATOM 5662 O O . ASP A 1 737 ? -25.853 -15.469 11.646 1.00 90.54 309 ASP A O 1
ATOM 5667 N N . VAL A 1 738 ? -26.992 -13.642 12.300 1.00 94.59 310 VAL A N 1
ATOM 5668 C CA . VAL A 1 738 ? -27.546 -13.455 10.962 1.00 92.14 310 VAL A CA 1
ATOM 5669 C C . VAL A 1 738 ? -26.453 -13.127 9.949 1.00 91.89 310 VAL A C 1
ATOM 5670 O O . VAL A 1 738 ? -26.525 -13.568 8.795 1.00 93.44 310 VAL A O 1
ATOM 5674 N N . THR A 1 739 ? -25.419 -12.373 10.346 1.00 86.68 311 THR A N 1
ATOM 5675 C CA . THR A 1 739 ? -24.347 -12.084 9.398 1.00 88.45 311 THR A CA 1
ATOM 5676 C C . THR A 1 739 ? -23.509 -13.327 9.114 1.00 95.47 311 THR A C 1
ATOM 5677 O O . THR A 1 739 ? -22.930 -13.444 8.025 1.00 96.06 311 THR A O 1
ATOM 5681 N N . TYR A 1 740 ? -23.438 -14.266 10.067 1.00 88.35 312 TYR A N 1
ATOM 5682 C CA . TYR A 1 740 ? -22.867 -15.575 9.757 1.00 87.57 312 TYR A CA 1
ATOM 5683 C C . TYR A 1 740 ? -23.829 -16.406 8.921 1.00 87.64 312 TYR A C 1
ATOM 5684 O O . TYR A 1 740 ? -23.394 -17.274 8.155 1.00 91.40 312 TYR A O 1
ATOM 5693 N N . SER A 1 741 ? -25.133 -16.158 9.051 1.00 84.98 313 SER A N 1
ATOM 5694 C CA . SER A 1 741 ? -26.101 -16.903 8.254 1.00 88.53 313 SER A CA 1
ATOM 5695 C C . SER A 1 741 ? -26.063 -16.470 6.792 1.00 85.59 313 SER A C 1
ATOM 5696 O O . SER A 1 741 ? -26.190 -17.302 5.889 1.00 90.19 313 SER A O 1
ATOM 5699 N N . LEU A 1 742 ? -25.873 -15.171 6.541 1.00 82.12 314 LEU A N 1
ATOM 5700 C CA . LEU A 1 742 ? -25.788 -14.689 5.166 1.00 85.47 314 LEU A CA 1
ATOM 5701 C C . LEU A 1 742 ? -24.484 -15.116 4.507 1.00 86.33 314 LEU A C 1
ATOM 5702 O O . LEU A 1 742 ? -24.457 -15.405 3.305 1.00 87.76 314 LEU A O 1
ATOM 5707 N N . ALA A 1 743 ? -23.391 -15.154 5.271 1.00 87.02 315 ALA A N 1
ATOM 5708 C CA . ALA A 1 743 ? -22.126 -15.632 4.726 1.00 90.02 315 ALA A CA 1
ATOM 5709 C C . ALA A 1 743 ? -22.177 -17.113 4.372 1.00 89.50 315 ALA A C 1
ATOM 5710 O O . ALA A 1 743 ? -21.374 -17.573 3.552 1.00 94.60 315 ALA A O 1
ATOM 5712 N N . CYS A 1 744 ? -23.101 -17.866 4.969 1.00 87.54 316 CYS A N 1
ATOM 5713 C CA . CYS A 1 744 ? -23.289 -19.264 4.599 1.00 88.92 316 CYS A CA 1
ATOM 5714 C C . CYS A 1 744 ? -24.160 -19.401 3.354 1.00 95.30 316 CYS A C 1
ATOM 5715 O O . CYS A 1 744 ? -23.890 -20.252 2.497 1.00 97.10 316 CYS A O 1
ATOM 5718 N N . VAL A 1 745 ? -25.208 -18.578 3.240 1.00 94.97 317 VAL A N 1
ATOM 5719 C CA . VAL A 1 745 ? -26.110 -18.661 2.095 1.00 90.65 317 VAL A CA 1
ATOM 5720 C C . VAL A 1 745 ? -25.450 -18.136 0.821 1.00 90.53 317 VAL A C 1
ATOM 5721 O O . VAL A 1 745 ? -25.914 -18.449 -0.283 1.00 90.31 317 VAL A O 1
ATOM 5725 N N . ARG A 1 746 ? -24.364 -17.361 0.941 1.00 88.39 318 ARG A N 1
ATOM 5726 C CA . ARG A 1 746 ? -23.667 -16.863 -0.241 1.00 86.62 318 ARG A CA 1
ATOM 5727 C C . ARG A 1 746 ? -23.048 -17.995 -1.055 1.00 93.44 318 ARG A C 1
ATOM 5728 O O . ARG A 1 746 ? -22.915 -17.876 -2.280 1.00 88.10 318 ARG A O 1
ATOM 5736 N N . CYS A 1 747 ? -22.666 -19.094 -0.400 1.00 95.60 319 CYS A N 1
ATOM 5737 C CA . CYS A 1 747 ? -22.093 -20.248 -1.085 1.00 86.25 319 CYS A CA 1
ATOM 5738 C C . CYS A 1 747 ? -23.135 -21.081 -1.825 1.00 90.23 319 CYS A C 1
ATOM 5739 O O . CYS A 1 747 ? -22.757 -22.017 -2.539 1.00 88.15 319 CYS A O 1
ATOM 5742 N N . CYS A 1 748 ? -24.425 -20.775 -1.657 1.00 97.38 320 CYS A N 1
ATOM 5743 C CA . CYS A 1 748 ? -25.512 -21.302 -2.480 1.00 95.84 320 CYS A CA 1
ATOM 5744 C C . CYS A 1 748 ? -25.920 -20.343 -3.586 1.00 98.30 320 CYS A C 1
ATOM 5745 O O . CYS A 1 748 ? -26.263 -20.778 -4.691 1.00 93.53 320 CYS A O 1
ATOM 5748 N N . VAL A 1 749 ? -25.921 -19.043 -3.281 1.00 95.19 321 VAL A N 1
ATOM 5749 C CA . VAL A 1 749 ? -26.334 -18.024 -4.235 1.00 89.74 321 VAL A CA 1
ATOM 5750 C C . VAL A 1 749 ? -25.373 -17.957 -5.412 1.00 89.42 321 VAL A C 1
ATOM 5751 O O . VAL A 1 749 ? -25.760 -17.557 -6.515 1.00 90.90 321 VAL A O 1
ATOM 5755 N N . ASN A 1 750 ? -24.125 -18.377 -5.214 1.00 91.04 322 ASN A N 1
ATOM 5756 C CA . ASN A 1 750 ? -23.071 -18.226 -6.212 1.00 89.23 322 ASN A CA 1
ATOM 5757 C C . ASN A 1 750 ? -23.275 -19.124 -7.432 1.00 92.99 322 ASN A C 1
ATOM 5758 O O . ASN A 1 750 ? -23.005 -18.682 -8.556 1.00 89.56 322 ASN A O 1
ATOM 5763 N N . PRO A 1 751 ? -23.709 -20.384 -7.275 1.00 102.13 323 PRO A N 1
ATOM 5764 C CA . PRO A 1 751 ? -24.080 -21.159 -8.473 1.00 94.32 323 PRO A CA 1
ATOM 5765 C C . PRO A 1 751 ? -25.347 -20.657 -9.151 1.00 95.97 323 PRO A C 1
ATOM 5766 O O . PRO A 1 751 ? -25.451 -20.761 -10.380 1.00 96.21 323 PRO A O 1
ATOM 5770 N N . PHE A 1 752 ? -26.316 -20.121 -8.399 1.00 97.70 324 PHE A N 1
ATOM 5771 C CA . PHE A 1 752 ? -27.486 -19.523 -9.041 1.00 96.99 324 PHE A CA 1
ATOM 5772 C C . PHE A 1 752 ? -27.101 -18.298 -9.861 1.00 96.20 324 PHE A C 1
ATOM 5773 O O . PHE A 1 752 ? -27.750 -17.997 -10.868 1.00 98.69 324 PHE A O 1
ATOM 5781 N N . LEU A 1 753 ? -26.048 -17.586 -9.455 1.00 96.42 325 LEU A N 1
ATOM 5782 C CA . LEU A 1 753 ? -25.548 -16.481 -10.265 1.00 90.39 325 LEU A CA 1
ATOM 5783 C C . LEU A 1 753 ? -25.069 -16.968 -11.626 1.00 91.52 325 LEU A C 1
ATOM 5784 O O . LEU A 1 753 ? -25.348 -16.337 -12.649 1.00 92.36 325 LEU A O 1
ATOM 5789 N N . TYR A 1 754 ? -24.363 -18.102 -11.662 1.00 93.78 326 TYR A N 1
ATOM 5790 C CA . TYR A 1 754 ? -23.736 -18.558 -12.903 1.00 96.67 326 TYR A CA 1
ATOM 5791 C C . TYR A 1 754 ? -24.760 -18.998 -13.954 1.00 101.65 326 TYR A C 1
ATOM 5792 O O . TYR A 1 754 ? -24.462 -18.973 -15.157 1.00 94.36 326 TYR A O 1
ATOM 5801 N N . ALA A 1 755 ? -25.954 -19.422 -13.531 1.00 103.83 327 ALA A N 1
ATOM 5802 C CA . ALA A 1 755 ? -26.929 -19.998 -14.453 1.00 103.62 327 ALA A CA 1
ATOM 5803 C C . ALA A 1 755 ? -27.895 -18.957 -15.014 1.00 100.51 327 ALA A C 1
ATOM 5804 O O . ALA A 1 755 ? -28.072 -18.861 -16.234 1.00 96.64 327 ALA A O 1
ATOM 5806 N N . PHE A 1 756 ? -28.535 -18.183 -14.135 1.00 98.56 328 PHE A N 1
ATOM 5807 C CA . PHE A 1 756 ? -29.441 -17.120 -14.551 1.00 94.88 328 PHE A CA 1
ATOM 5808 C C . PHE A 1 756 ? -28.693 -16.082 -15.386 1.00 95.83 328 PHE A C 1
ATOM 5809 O O . PHE A 1 756 ? -28.755 -16.117 -16.621 1.00 101.75 328 PHE A O 1
ATOM 5817 N N . ILE A 1 757 ? -27.960 -15.175 -14.734 1.00 88.14 329 ILE A N 1
ATOM 5818 C CA . ILE A 1 757 ? -27.310 -14.089 -15.460 1.00 94.53 329 ILE A CA 1
ATOM 5819 C C . ILE A 1 757 ? -26.126 -14.602 -16.275 1.00 97.40 329 ILE A C 1
ATOM 5820 O O . ILE A 1 757 ? -25.751 -13.988 -17.283 1.00 94.33 329 ILE A O 1
ATOM 5825 N N . GLY A 1 758 ? -25.546 -15.736 -15.885 1.00 99.56 330 GLY A N 1
ATOM 5826 C CA . GLY A 1 758 ? -24.481 -16.325 -16.670 1.00 93.04 330 GLY A CA 1
ATOM 5827 C C . GLY A 1 758 ? -24.943 -16.700 -18.064 1.00 98.52 330 GLY A C 1
ATOM 5828 O O . GLY A 1 758 ? -26.122 -16.944 -18.327 1.00 104.08 330 GLY A O 1
ATOM 5829 N N . VAL A 1 759 ? -23.977 -16.731 -18.973 1.00 101.69 331 VAL A N 1
ATOM 5830 C CA . VAL A 1 759 ? -24.208 -17.075 -20.369 1.00 94.21 331 VAL A CA 1
ATOM 5831 C C . VAL A 1 759 ? -23.689 -18.472 -20.686 1.00 89.48 331 VAL A C 1
ATOM 5832 O O . VAL A 1 759 ? -24.429 -19.326 -21.176 1.00 88.28 331 VAL A O 1
ATOM 5836 N N . LYS A 1 760 ? -22.418 -18.729 -20.377 1.00 91.97 332 LYS A N 1
ATOM 5837 C CA . LYS A 1 760 ? -21.792 -20.002 -20.717 1.00 90.29 332 LYS A CA 1
ATOM 5838 C C . LYS A 1 760 ? -22.344 -21.141 -19.869 1.00 97.02 332 LYS A C 1
ATOM 5839 O O . LYS A 1 760 ? -22.582 -22.241 -20.381 1.00 93.79 332 LYS A O 1
ATOM 5845 N N . PHE A 1 761 ? -22.559 -20.896 -18.573 1.00 101.41 333 PHE A N 1
ATOM 5846 C CA . PHE A 1 761 ? -22.826 -21.992 -17.646 1.00 99.81 333 PHE A CA 1
ATOM 5847 C C . PHE A 1 761 ? -24.144 -22.691 -17.963 1.00 96.79 333 PHE A C 1
ATOM 5848 O O . PHE A 1 761 ? -24.157 -23.879 -18.304 1.00 93.01 333 PHE A O 1
ATOM 5856 N N . ARG A 1 762 ? -25.268 -21.970 -17.850 1.00 95.05 334 ARG A N 1
ATOM 5857 C CA . ARG A 1 762 ? -26.569 -22.605 -18.058 1.00 96.47 334 ARG A CA 1
ATOM 5858 C C . ARG A 1 762 ? -26.628 -23.311 -19.406 1.00 101.87 334 ARG A C 1
ATOM 5859 O O . ARG A 1 762 ? -27.165 -24.421 -19.517 1.00 100.43 334 ARG A O 1
ATOM 5867 N N . ASN A 1 763 ? -26.071 -22.676 -20.439 1.00 107.14 335 ASN A N 1
ATOM 5868 C CA . ASN A 1 763 ? -25.935 -23.302 -21.750 1.00 100.69 335 ASN A CA 1
ATOM 5869 C C . ASN A 1 763 ? -25.147 -24.607 -21.656 1.00 105.57 335 ASN A C 1
ATOM 5870 O O . ASN A 1 763 ? -25.637 -25.676 -22.040 1.00 106.23 335 ASN A O 1
ATOM 5875 N N . ASP A 1 764 ? -23.919 -24.534 -21.120 1.00 112.58 336 ASP A N 1
ATOM 5876 C CA . ASP A 1 764 ? -23.009 -25.680 -21.126 1.00 105.39 336 ASP A CA 1
ATOM 5877 C C . ASP A 1 764 ? -23.499 -26.810 -20.229 1.00 107.25 336 ASP A C 1
ATOM 5878 O O . ASP A 1 764 ? -23.322 -27.988 -20.561 1.00 103.88 336 ASP A O 1
ATOM 5883 N N . LEU A 1 765 ? -24.077 -26.476 -19.071 1.00 113.27 337 LEU A N 1
ATOM 5884 C CA . LEU A 1 765 ? -24.522 -27.510 -18.141 1.00 105.63 337 LEU A CA 1
ATOM 5885 C C . LEU A 1 765 ? -25.664 -28.325 -18.736 1.00 111.67 337 LEU A C 1
ATOM 5886 O O . LEU A 1 765 ? -25.605 -29.560 -18.772 1.00 110.05 337 LEU A O 1
ATOM 5888 N N . PHE A 1 766 ? -26.707 -27.645 -19.228 1.00 113.06 338 PHE A N 1
ATOM 5889 C CA . PHE A 1 766 ? -27.857 -28.351 -19.783 1.00 115.65 338 PHE A CA 1
ATOM 5890 C C . PHE A 1 766 ? -27.474 -29.180 -21.004 1.00 113.02 338 PHE A C 1
ATOM 5891 O O . PHE A 1 766 ? -28.100 -30.213 -21.270 1.00 113.92 338 PHE A O 1
ATOM 5893 N N . LYS A 1 767 ? -26.441 -28.761 -21.740 1.00 109.20 339 LYS A N 1
ATOM 5894 C CA . LYS A 1 767 ? -26.020 -29.434 -22.966 1.00 112.62 339 LYS A CA 1
ATOM 5895 C C . LYS A 1 767 ? -25.048 -30.587 -22.724 1.00 116.23 339 LYS A C 1
ATOM 5896 O O . LYS A 1 767 ? -24.563 -31.181 -23.695 1.00 109.67 339 LYS A O 1
ATOM 5898 N N . LEU A 1 768 ? -24.748 -30.914 -21.464 1.00 116.45 340 LEU A N 1
ATOM 5899 C CA . LEU A 1 768 ? -23.964 -32.093 -21.120 1.00 110.69 340 LEU A CA 1
ATOM 5900 C C . LEU A 1 768 ? -24.778 -33.127 -20.357 1.00 119.90 340 LEU A C 1
ATOM 5901 O O . LEU A 1 768 ? -24.248 -34.193 -20.027 1.00 122.99 340 LEU A O 1
ATOM 5903 N N . PHE A 1 769 ? -26.047 -32.837 -20.073 1.00 119.01 341 PHE A N 1
ATOM 5904 C CA . PHE A 1 769 ? -26.925 -33.724 -19.317 1.00 112.09 341 PHE A CA 1
ATOM 5905 C C . PHE A 1 769 ? -27.081 -35.096 -19.983 1.00 118.18 341 PHE A C 1
ATOM 5906 O O . PHE A 1 769 ? -26.616 -36.114 -19.462 1.00 108.54 341 PHE A O 1
#

Solvent-accessible surface area: 33535 Å² total; per-residue (Å²): 143,138,60,113,151,108,40,146,93,34,25,86,26,15,59,104,24,11,138,43,0,60,98,5,2,22,93,9,38,135,25,53,92,188,48,58,107,101,32,74,31,22,28,8,8,24,29,10,2,1,48,2,1,34,62,2,0,89,9,0,70,60,26,18,105,2,18,59,148,17,8,91,61,31,63,153,60,0,58,79,7,16,3,41,10,18,23,2,2,3,0,0,0,48,0,0,15,23,0,0,78,22,62,53,97,58,22,103,185,181,132,175,91,161,32,102,118,115,1,88,134,28,1,83,34,6,50,107,48,2,55,86,33,1,86,36,8,47,122,35,0,40,41,50,163,59,97,56,92,105,30,85,64,4,44,45,46,99,118,180,51,115,80,4,73,112,70,27,69,44,5,39,55,65,1,13,74,60,0,49,112,34,6,50,114,2,19,110,46,1,94,57,56,16,108,38,36,46,92,52,53,45,5,0,98,7,2,121,117,41,89,73,28,218,70,38,9,70,0,3,32,4,0,0,0,9,53,6,72,148,27,5,0,0,0,0,0,0,15,2,89,53,42,41,45,66,42,0,16,2,0,0,0,0,40,31,1,126,63,41,6,161,83,43,38,126,88,37,50,0,0,38,4,67,51,10,97,120,16,105,69,92,38,53,2,1,2,0,0,9,16,0,0,0,5,22,0,73,107,67,86,76,0,2,0,0,0,4,1,7,7,7,11,96,1,32,120,23,26,18,104,156,92,38,84,11,43,88,157,40,143,63,107,64,23,31,3,0,40,62,140,70,88,185,31,22,10,2,16,32,86,119,0,33,0,54,28,53,137,29,156,52,32,84,27,102,5,32,56,115,8,131,124,118,26,41,29,12,21,0,7,0,52,80,36,133,109,84,44,3,2,2,8,7,24,63,78,47,79,10,32,0,50,1,0,58,9,0,2,0,6,3,0,70,1,89,56,15,0,117,86,20,22,33,9,82,39,0,1,54,65,6,32,44,110,76,3,25,7,1,0,0,2,3,4,26,5,38,22,4,99,40,41,134,63,130,16,17,0,0,0,4,1,27,0,0,0,93,96,9,43,56,113,0,0,18,0,0,13,0,0,28,0,80,61,75,8,156,44,2,79,39,2,68,2,2,0,6,60,30,98,47,119,61,130,144,30,59,0,21,88,6,105,38,161,141,2,6,0,4,10,4,9,1,2,4,0,67,79,20,14,0,18,0,0,0,25,1,40,24,36,12,0,6,4,0,19,0,127,46,4,0,45,48,8,84,101,126,26,93,97,10,84,100,0,122,4,40,67,0,2,3,6,5,21,34,1,87,42,139,70,121,26,20,0,0,0,0,0,0,19,11,123,155,71,55,42,0,32,1,2,3,0,70,17,57,174,94,1,76,13,49,24,80,43,58,4,28,16,13,129,36,83,0,0,16,0,1,2,22,67,14,30,159,28,26,2,0,0,0,0,0,6,27,82,178,40,28,18,39,20,2,0,1,7,42,28,2,25,21,74,62,1,26,86,71,130,67,96,84,86,88,96,26,8,12,66,22,1,19,83,13,2,30,85,41,0,83,40,6,2,27,28,19,42,52,65,30,146,158,96,116,115,56,115,111,57,72,86,29,53,61,79,15,18,18,65,0,0,42,0,0,6,41,2,5,119,26,13,29,178,60,13,98,72,31,157,101,24,34,71,88,58,132